Protein AF-A0A0F6A5V1-F1 (afdb_monomer)

Mean predicted aligned error: 9.93 Å

Foldseek 3Di:
DDDDDDDDDDDDPPVVVVVVVVVVVVVVVVVVLLVVQVCQQQLVQFDDDFDQFDFFLQFAFFDDDDADEDPDDDDDPDDDDPDDDDDDDDDPDQLQPDPPDQADADPELQVVLVCLLAQAAEDLQAFFDLAALNVCRQQSYYHQVNSQSVSVNNCVVNQFFPDKKKKKFKWKDFLVLLCQLNQFPASVLSQRSNVSNVWPKYAYAHPVRGTTMIMTIGIWMWTHGPVHRDTWTFTSRRFGKHQAAFAQLLVVLVQDLVQLVVVQVVVCQLVDPLQWGFFDLQSQFVSLVVSVVSSLVSCVVVVQAFPCNQLVDMGTDHPQDPTTPDDHSTDTDDDIDIHSDDALLNWKWKFKDWAAGTFIDTSNVQVLWWKKKAKDFPDPVSNVVQVVLVHQLSDFFQPGWIWIFIDTNNHTRDIHDIDGQSHKIKMKMWMDNRPDTPDIDIDIAGHRKMKTKEKDAWAQRPSSLVVLLVQQVVQCVVCLLPCSPCSHVSSVLRSLSNLLRLQLSVLLSSLCSNQQKDKTWHIWIKMWIFHKHWDQDPVRTTGIFGWKIFIAGSHTYMHIAGSYPVRGGDQLLSSLLSVLQSQLSRQLSCCLQQVAGKDGLLVQLQVCSLQSFMKGWAAPVNLVVLLVQADEDPVVNSSCVSLRVNGWIKIWTSYWDCFPPFTWIWMKTANLVRNRIHTAIDGSDGGMMGTADGHRSVLSSVSSSLSSVSNVVSVVLCRRNLDDDPCNRVGRLSVCVVVQRLSSSLSSQSSSLSVSSSVLSCCVRPVNVGDPSSVSVSSNGCRSPCLGGPGHHGPSNCVRVVNNVQQVQQVVQDVRSRQLSVLLVSFWAWDDWHWDQWAPGWIWIWTWTDDPNRIAIEIETNALCVLLVVVVDHLVDADPQSLLLSFQVVVVRRCVRVVWAWPDADFRSPFLAFHTWTAHPVGFIEGEDTDEREGLRAAECVLQDDDDRHHHQFPCQHQNPLDARDHRLVRGPPDDSVRSVVNSVCVVVVRYAYEYEYEYQARNSHHYHNNQQPPQAQHVPHVRDHPYYYYYYRPSDD

Organism: NCBI:txid1129367

Solvent-accessible surface area (backbone atoms only — not comparable to full-atom values): 53602 Å² total; per-residue (Å²): 129,92,82,82,87,85,89,87,87,78,95,76,72,74,66,58,57,57,51,52,57,50,52,55,49,52,52,51,52,49,50,53,52,52,52,48,41,50,35,40,43,69,26,71,68,53,80,84,78,72,63,54,75,69,87,46,32,31,30,77,56,78,46,89,75,91,70,59,78,67,87,76,83,70,93,71,93,74,87,78,83,77,80,77,88,78,78,87,73,93,70,97,65,67,73,46,79,62,55,92,65,74,50,76,89,55,97,42,65,48,60,48,39,48,46,32,33,54,67,32,40,57,44,66,59,49,62,48,29,49,54,30,34,32,46,30,50,53,52,33,37,32,24,42,54,27,36,37,36,30,52,54,24,39,32,52,77,54,60,45,37,77,47,67,32,43,35,45,31,33,36,39,40,43,22,69,55,42,9,31,47,68,26,28,76,35,36,55,61,34,49,35,49,31,32,45,16,64,35,63,62,47,49,38,27,49,100,85,66,51,45,50,39,40,32,32,60,46,54,33,33,37,37,21,39,65,92,43,93,58,80,38,57,49,59,51,38,66,30,24,33,45,64,57,64,66,35,43,66,53,60,74,32,65,48,60,65,66,56,48,58,49,49,38,47,75,75,43,25,47,73,38,97,61,23,41,23,48,48,62,50,55,54,50,43,54,46,54,50,54,40,50,54,33,41,54,54,43,26,66,77,41,59,75,46,30,44,61,75,46,48,39,70,72,44,48,34,71,77,54,43,91,43,67,87,40,77,70,78,54,46,77,46,83,80,63,50,75,36,68,58,75,55,63,71,37,32,26,31,39,31,46,33,37,67,68,31,81,48,74,45,55,30,30,79,45,54,92,48,53,34,32,43,33,59,43,50,58,44,74,68,32,39,52,52,29,60,75,42,79,33,70,43,57,33,48,64,53,72,40,41,30,19,45,33,36,23,51,72,82,43,78,77,45,60,32,45,71,43,44,33,75,38,79,46,60,38,35,44,36,34,24,57,28,89,41,80,68,53,68,36,76,49,78,46,40,38,76,24,40,30,9,58,24,72,36,78,74,60,59,38,60,63,54,51,54,55,53,47,57,52,34,59,52,24,47,69,76,32,44,92,42,41,84,38,60,75,30,43,29,36,50,29,32,51,47,34,48,30,39,47,27,47,44,42,54,51,48,46,44,52,23,14,47,61,27,32,41,73,51,46,52,73,26,41,30,42,16,36,40,30,57,28,37,37,76,42,98,88,70,50,41,29,26,14,45,25,33,38,33,33,33,62,57,34,41,42,33,30,71,47,47,35,36,78,94,44,72,54,64,52,25,27,50,42,37,17,51,44,54,51,52,36,26,38,37,15,25,47,40,28,60,26,42,18,38,80,46,36,18,29,39,52,41,34,24,49,33,21,48,24,53,39,39,32,35,38,36,29,79,92,32,42,73,66,38,59,72,71,38,55,69,61,68,71,58,52,50,26,53,50,35,27,21,76,68,70,19,38,35,36,30,52,40,46,63,45,75,56,76,92,47,54,27,40,28,35,36,43,34,33,83,84,57,19,22,34,32,70,36,33,43,57,55,47,63,42,10,36,32,74,49,77,64,25,44,64,66,57,43,19,56,45,54,55,51,34,54,52,35,36,55,50,18,48,77,58,24,54,39,51,65,60,80,51,68,58,68,58,74,35,24,48,44,55,38,55,77,71,37,32,45,42,58,50,45,54,50,56,45,43,55,49,33,51,31,37,27,48,53,41,38,33,32,76,72,69,56,81,42,60,68,33,58,61,49,59,68,27,53,52,79,54,73,48,64,89,44,77,71,54,60,47,33,70,62,56,30,58,75,69,71,41,56,90,40,46,67,35,34,54,78,33,38,92,60,28,51,38,23,52,50,41,24,49,62,45,27,52,74,80,47,58,39,71,43,70,34,47,96,72,46,48,23,24,44,30,39,32,29,40,83,88,38,62,37,33,35,34,41,37,45,55,23,44,60,53,36,42,74,72,76,45,54,60,93,64,67,50,76,69,53,38,48,52,52,20,51,53,52,47,49,28,51,41,43,51,73,64,33,41,78,76,41,70,86,53,70,93,85,51,78,36,63,53,34,30,34,31,43,92,87,69,34,37,35,44,31,47,59,37,57,44,79,59,67,58,35,56,37,54,88,71,36,49,89,82,80,91,50,68,56,78,41,55,56,48,37,37,24,95,76,85,60,84,28,39,19,56,52,47,27,68,93,63,51,75,66,55,44,48,52,53,53,53,31,44,80,68,71,34,52,42,41,33,45,35,39,28,27,40,30,80,46,28,53,35,58,15,56,49,31,36,66,28,77,44,50,5,67,90,19,92,30,41,62,69,37,38,38,35,37,22,26,43,56,46,134

Sequence (1038 aa):
MNFKFKGVKPFVRALSLLTILTASGASAASQIVDEQAHQFANGELEPFRAIDSGQLPNSVHIVPLDLKSNSRLYLHSDSSHQMLDIRNESVQSTDATLCAQGCPTATSASVFLDEMLSQYETYPYYYGAIKGPSMVAKDKSGNPFELASLYAAVIANNALVHDWRYVFGRVQVSGEQLKKFVGVDNAMEAAHILHTSGYQVSGSVDSTGKLVIAQFNHVWLKVKETSSSAWVSVDPSFKAHTIPNKFNLNALAGVNPSSLLNGLSDSGALNNPNGIMIPDIQIAEEFSESSQDMIANYLSANRLLSYEDVVQQRKPVKDMYNGFGHALPYQQVGSASESQSFSTNHKHRIKVTVAGINHTVDLRDVIGSRLTLSYEGATTTDKNKITANGGVLGLLYKEVKLVPVLKSNGTVLARGSAASLGEYQQVTVTFFNGSKNDGSATHYITVGGIHAIALDPQHISDTYFEEQLAVLENASQLYRNDAMDERYSGQLMHILGLSYYKQLDNAINNVSSGSGAMIYHKVSEALMSIDLTAKRQPNGQYRMAVGSRGIDAPRNVYSIFSYKESERVDRAAVLFATGIAASGLEHAVFEKTLGWPSNSTMSILRFAAQHEVPIYVVKASNVDAALAEINMPANIETSMRNAVNSGRIVITPKEQMLIGEWNGVGYIVLDPNTGAAGYLINGGNAGGKQAFEPMDLQQTNDTWFTDVVNIGEAVLNGVLMGEFGTKTWDDPLLQSVNDGSAFVADLFFVGDVRNLGITTFDLVFNDGSFSDVALAGVGFIPLFDIGKAGYKVADSYFDVANLSQYKNAFEQVMPNADVTLAQLNKNSNISAAGLQTLHGGWNSVVTKASRNDMGFTNVALQDGHGFVKSLGLDPNNLTKANKGLVGESASEMYARSQGLSCVFCGGNPSANGLDNIFKDTNGNYIIDETKFVSGSGNAGLSGLSTSTGNRQLTNAYLFGNGTSVGGALGRTSGLSNVEKQKIFVAFQQGKVKTRYTVVKDRHVGAGVTQGLTTHPELGVGGSSQIDEIVIIEL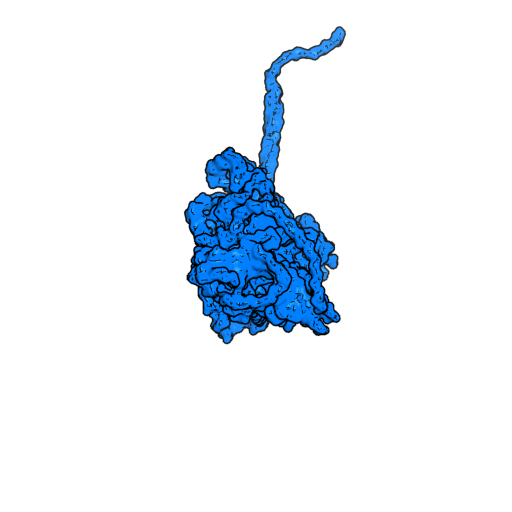PIKN

Secondary structure (DSSP, 8-state):
------------SHHHHHHHHHHHHHHHHHHHHHHHHHHHHTTTTSPP---SSSPPSEEE------PPB-S-----------------------TT---SSSSPP-S-HHHHHHHHHHHPEE-TTSSSB-S-HHHHHHHTEE-HHHHHHHHHHHHHHTT-EEEEEEEEEEEEEEHHHHHHHHT-S-HHHHHHHHHHTT---EEEE-TTS-EEEEEEEEEEEEEEETT-SSEEEE-SS--EE--PPP--HHHHHT--THHHHHHHHHTTTT--TTSEE---HHHHHHHHHHHHHHHHHHHHHTTT--HHHHS----EETTS---TTSPPSSEEEEEEEEESS--GGGBEEEEEEETTEEEEEEHHHHTTS-EEEEEEESSHHHHHHHHHTTSGGGSBTT-SEEEEEEEETTEEEEE---EETT-EEEEEEEEEETTEEEEEEEEEEETT-EEEEEEESS---HHHHHHHHHHHHHHHHHTTT-TTSHHHHHHHHHHHHHHHHHHHHHHHHHHHHHHTEEEEESPEEEEEEEEEEEEEPTTS-EEEEEEEEEEEEEEEEEEEEES-GGG---HHHHHHHHHHHHHHHHHHHHHHHH----B-HHHHHHHHHHTT--EEEE-TTTHHHHHHH-B--HHHHHHHHHHHHTT-EEEEESB-EEETTEEEEEEEEE-TTT--EEEEEESS--SSEEEEEEE-HHHHHHHHHHHHHHHHHHHHTTTTTS--SHHHHHS-HHHHHHTT-HHHHHHHHHHHHHHHHHHHHIIIIII--S-GGGGGGGGGS-TT-TTSTT----HHHHHHTT-HHHHHHHHTT-TTHHHHHHHHHHHSEEEEEEEEEETTTEEEEEEEEEETTEEEEEEEES-HHHHHHHTT--TT---HHHHHHHHHHHHHHHHHHTTPEEEE-S--TTSSS-SEEEE-TTS-EEEEEEEEE-SS--B-GGGG-SSSSS----HHHHH-SSSSS-HHHHH-TTS-HHHHHHHHHHHHTT-EEEEEEEEESS-----B-HHHHT-TTTSTT-TT--SEEEEEE--S--

Radius of gyration: 33.28 Å; Cα contacts (8 Å, |Δi|>4): 2265; chains: 1; bounding box: 126×60×105 Å

Structure (mmCIF, N/CA/C/O backbone):
data_AF-A0A0F6A5V1-F1
#
_entry.id   AF-A0A0F6A5V1-F1
#
loop_
_atom_site.group_PDB
_atom_site.id
_atom_site.type_symbol
_atom_site.label_atom_id
_atom_site.label_alt_id
_atom_site.label_comp_id
_atom_site.label_asym_id
_atom_site.label_entity_id
_atom_site.label_seq_id
_atom_site.pdbx_PDB_ins_code
_atom_site.Cartn_x
_atom_site.Cartn_y
_atom_site.Cartn_z
_atom_site.occupancy
_atom_site.B_iso_or_equiv
_atom_site.auth_seq_id
_atom_site.auth_comp_id
_atom_site.auth_asym_id
_atom_site.auth_atom_id
_atom_site.pdbx_PDB_model_num
ATOM 1 N N . MET A 1 1 ? -90.942 -16.872 -30.800 1.00 32.88 1 MET A N 1
ATOM 2 C CA . MET A 1 1 ? -89.694 -17.665 -30.856 1.00 32.88 1 MET A CA 1
ATOM 3 C C . MET A 1 1 ? -88.576 -16.820 -30.276 1.00 32.88 1 MET A C 1
ATOM 5 O O . MET A 1 1 ? -88.516 -15.641 -30.599 1.00 32.88 1 MET A O 1
ATOM 9 N N . ASN A 1 2 ? -87.764 -17.390 -29.383 1.00 30.88 2 ASN A N 1
ATOM 10 C CA . ASN A 1 2 ? -86.529 -16.780 -28.883 1.00 30.88 2 ASN A CA 1
ATOM 11 C C . ASN A 1 2 ? -85.745 -16.102 -30.016 1.00 30.88 2 ASN A C 1
ATOM 13 O O . ASN A 1 2 ? -85.559 -16.736 -31.045 1.00 30.88 2 ASN A O 1
ATOM 17 N N . PHE A 1 3 ? -85.267 -14.871 -29.816 1.00 23.16 3 PHE A N 1
ATOM 18 C CA . PHE A 1 3 ? -83.832 -14.561 -29.774 1.00 23.16 3 PHE A CA 1
ATOM 19 C C . PHE A 1 3 ? -83.594 -13.107 -29.324 1.00 23.16 3 PHE A C 1
ATOM 21 O O . PHE A 1 3 ? -84.345 -12.189 -29.641 1.00 23.16 3 PHE A O 1
ATOM 28 N N . LYS A 1 4 ? -82.563 -12.955 -28.488 1.00 24.70 4 LYS A N 1
ATOM 29 C CA . LYS A 1 4 ? -82.167 -11.769 -27.717 1.00 24.70 4 LYS A CA 1
ATOM 30 C C . LYS A 1 4 ? -81.329 -10.777 -28.548 1.00 24.70 4 LYS A C 1
ATOM 32 O O . LYS A 1 4 ? -80.402 -11.202 -29.221 1.00 24.70 4 LYS A O 1
ATOM 37 N N . PHE A 1 5 ? -81.651 -9.483 -28.394 1.00 29.25 5 PHE A N 1
ATOM 38 C CA . PHE A 1 5 ? -80.804 -8.306 -28.063 1.00 29.25 5 PHE A CA 1
ATOM 39 C C . PHE A 1 5 ? -79.315 -8.286 -28.499 1.00 29.25 5 PHE A C 1
ATOM 41 O O . PHE A 1 5 ? -78.586 -9.227 -28.217 1.00 29.25 5 PHE A O 1
ATOM 48 N N . LYS A 1 6 ? -78.741 -7.184 -29.029 1.00 26.03 6 LYS A N 1
ATOM 49 C CA . LYS A 1 6 ? -78.675 -5.816 -28.445 1.00 26.03 6 LYS A CA 1
ATOM 50 C C . LYS A 1 6 ? -78.063 -4.790 -29.441 1.00 26.03 6 LYS A C 1
ATOM 52 O O . LYS A 1 6 ? -77.131 -5.137 -30.159 1.00 26.03 6 LYS A O 1
ATOM 57 N N . GLY A 1 7 ? -78.535 -3.532 -29.412 1.00 25.80 7 GLY A N 1
ATOM 58 C CA . GLY A 1 7 ? -77.937 -2.346 -30.076 1.00 25.80 7 GLY A CA 1
ATOM 59 C C . GLY A 1 7 ? -76.785 -1.705 -29.265 1.00 25.80 7 GLY A C 1
ATOM 60 O O . GLY A 1 7 ? -76.698 -1.948 -28.066 1.00 25.80 7 GLY A O 1
ATOM 61 N N . VAL A 1 8 ? -75.731 -1.135 -29.876 1.00 29.19 8 VAL A N 1
ATOM 62 C CA . VAL A 1 8 ? -75.499 0.208 -30.496 1.00 29.19 8 VAL A CA 1
ATOM 63 C C . VAL A 1 8 ? -75.035 1.330 -29.518 1.00 29.19 8 VAL A C 1
ATOM 65 O O . VAL A 1 8 ? -75.864 1.969 -28.885 1.00 29.19 8 VAL A O 1
ATOM 68 N N . LYS A 1 9 ? -73.699 1.587 -29.572 1.00 32.47 9 LYS A N 1
ATOM 69 C CA . LYS A 1 9 ? -72.855 2.826 -29.418 1.00 32.47 9 LYS A CA 1
ATOM 70 C C . LYS A 1 9 ? -72.745 3.569 -28.054 1.00 32.47 9 LYS A C 1
ATOM 72 O O . LYS A 1 9 ? -73.697 3.491 -27.290 1.00 32.47 9 LYS A O 1
ATOM 77 N N . PRO A 1 10 ? -71.653 4.345 -27.749 1.00 40.19 10 PRO A N 1
ATOM 78 C CA . PRO A 1 10 ? -70.495 4.783 -28.573 1.00 40.19 10 PRO A CA 1
ATOM 79 C C . PRO A 1 10 ? -69.073 4.688 -27.916 1.00 40.19 10 PRO A C 1
ATOM 81 O O . PRO A 1 10 ? -68.903 4.277 -26.772 1.00 40.19 10 PRO A O 1
ATOM 84 N N . PHE A 1 11 ? -68.049 5.082 -28.694 1.00 32.81 11 PHE A N 1
ATOM 85 C CA . PHE A 1 11 ? -66.729 5.629 -28.303 1.00 32.81 11 PHE A CA 1
ATOM 86 C C . PHE A 1 11 ? -66.694 6.223 -26.872 1.00 32.81 11 PHE A C 1
ATOM 88 O O . PHE A 1 11 ? -67.487 7.118 -26.618 1.00 32.81 11 PHE A O 1
ATOM 95 N N . VAL A 1 12 ? -65.795 5.746 -25.984 1.00 29.64 12 VAL A N 1
ATOM 96 C CA . VAL A 1 12 ? -65.200 6.435 -24.790 1.00 29.64 12 VAL A CA 1
ATOM 97 C C . VAL A 1 12 ? -64.438 5.458 -23.858 1.00 29.64 12 VAL A C 1
ATOM 99 O O . VAL A 1 12 ? -63.593 5.888 -23.086 1.00 29.64 12 VAL A O 1
ATOM 102 N N . ARG A 1 13 ? -64.602 4.128 -23.948 1.00 27.95 13 ARG A N 1
ATOM 103 C CA . ARG A 1 13 ? -63.965 3.184 -22.989 1.00 27.95 13 ARG A CA 1
ATOM 104 C C . ARG A 1 13 ? -62.598 2.582 -23.360 1.00 27.95 13 ARG A C 1
ATOM 106 O O . ARG A 1 13 ? -62.022 1.882 -22.534 1.00 27.95 13 ARG A O 1
ATOM 113 N N . ALA A 1 14 ? -62.054 2.854 -24.547 1.00 28.73 14 ALA A N 1
ATOM 114 C CA . ALA A 1 14 ? -60.777 2.264 -24.981 1.00 28.73 14 ALA A CA 1
ATOM 115 C C . ALA A 1 14 ? -59.530 3.082 -24.583 1.00 28.73 14 ALA A C 1
ATOM 117 O O . ALA A 1 14 ? -58.438 2.526 -24.531 1.00 28.73 14 ALA A O 1
ATOM 118 N N . LEU A 1 15 ? -59.679 4.369 -24.244 1.00 30.64 15 LEU A N 1
ATOM 119 C CA . LEU A 1 15 ? -58.548 5.210 -23.830 1.00 30.64 15 LEU A CA 1
ATOM 120 C C . LEU A 1 15 ? -58.267 5.116 -22.317 1.00 30.64 15 LEU A C 1
ATOM 122 O O . LEU A 1 15 ? -57.143 5.330 -21.888 1.00 30.64 15 LEU A O 1
ATOM 126 N N . SER A 1 16 ? -59.243 4.722 -21.494 1.00 28.86 16 SER A N 1
ATOM 127 C CA . SER A 1 16 ? -59.080 4.649 -20.032 1.00 28.86 16 SER A CA 1
ATOM 128 C C . SER A 1 16 ? -58.424 3.348 -19.554 1.00 28.86 16 SER A C 1
ATOM 130 O O . SER A 1 16 ? -57.666 3.381 -18.594 1.00 28.86 16 SER A O 1
ATOM 132 N N . LEU A 1 17 ? -58.649 2.209 -20.227 1.00 29.17 17 LEU A N 1
ATOM 133 C CA . LEU A 1 17 ? -57.985 0.946 -19.861 1.00 29.17 17 LEU A CA 1
ATOM 134 C C . LEU A 1 17 ? -56.527 0.878 -20.337 1.00 29.17 17 LEU A C 1
ATOM 136 O O . LEU A 1 17 ? -55.702 0.295 -19.642 1.00 29.17 17 LEU A O 1
ATOM 140 N N . LEU A 1 18 ? -56.187 1.519 -21.462 1.00 32.53 18 LEU A N 1
ATOM 141 C CA . LEU A 1 18 ? -54.793 1.615 -21.904 1.00 32.53 18 LEU A CA 1
ATOM 142 C C . LEU A 1 18 ? -53.987 2.587 -21.023 1.00 32.53 18 LEU A C 1
ATOM 144 O O . LEU A 1 18 ? -52.814 2.346 -20.785 1.00 32.53 18 LEU A O 1
ATOM 148 N N . THR A 1 19 ? -54.633 3.615 -20.457 1.00 34.28 19 THR A N 1
ATOM 149 C CA . THR A 1 19 ? -53.990 4.575 -19.537 1.00 34.28 19 THR A CA 1
ATOM 150 C C . THR A 1 19 ? -53.841 4.030 -18.104 1.00 34.28 19 THR A C 1
ATOM 152 O O . THR A 1 19 ? -52.938 4.437 -17.382 1.00 34.28 19 THR A O 1
ATOM 155 N N . ILE A 1 20 ? -54.671 3.066 -17.678 1.00 33.09 20 ILE A N 1
ATOM 156 C CA . ILE A 1 20 ? -54.558 2.420 -16.350 1.00 33.09 20 ILE A CA 1
ATOM 157 C C . ILE A 1 20 ? -53.525 1.273 -16.354 1.00 33.09 20 ILE A C 1
ATOM 159 O O . ILE A 1 20 ? -52.846 1.053 -15.349 1.00 33.09 20 ILE A O 1
ATOM 163 N N . LEU A 1 21 ? -53.324 0.591 -17.489 1.00 32.41 21 LEU A N 1
ATOM 164 C CA . LEU A 1 21 ? -52.231 -0.380 -17.659 1.00 32.41 21 LEU A CA 1
ATOM 165 C C . LEU A 1 21 ? -50.858 0.288 -17.873 1.00 32.41 21 LEU A C 1
ATOM 167 O O . LEU A 1 21 ? -49.851 -0.273 -17.456 1.00 32.41 21 LEU A O 1
ATOM 171 N N . THR A 1 22 ? -50.790 1.502 -18.435 1.00 40.34 22 THR A N 1
ATOM 172 C CA . THR A 1 22 ? -49.528 2.265 -18.500 1.00 40.34 22 THR A CA 1
ATOM 173 C C . THR A 1 22 ? -49.194 2.979 -17.188 1.00 40.34 22 THR A C 1
ATOM 175 O O . THR A 1 22 ? -48.019 3.064 -16.841 1.00 40.34 22 THR A O 1
ATOM 178 N N . ALA A 1 23 ? -50.189 3.440 -16.417 1.00 38.16 23 ALA A N 1
ATOM 179 C CA . ALA A 1 23 ? -49.958 4.088 -15.121 1.00 38.16 23 ALA A CA 1
ATOM 180 C C . ALA A 1 23 ? -49.490 3.111 -14.024 1.00 38.16 23 ALA A C 1
ATOM 182 O O . ALA A 1 23 ? -48.619 3.464 -13.234 1.00 38.16 23 ALA A O 1
ATOM 183 N N . SER A 1 24 ? -50.007 1.875 -14.006 1.00 41.84 24 SER A N 1
ATOM 184 C CA . SER A 1 24 ? -49.540 0.821 -13.084 1.00 41.84 24 SER A CA 1
ATOM 185 C C . SER A 1 24 ? -48.165 0.258 -13.467 1.00 41.84 24 SER A C 1
ATOM 187 O O . SER A 1 24 ? -47.368 -0.069 -12.591 1.00 41.84 24 SER A O 1
ATOM 189 N N . GLY A 1 25 ? -47.842 0.212 -14.765 1.00 39.78 25 GLY A N 1
ATOM 190 C CA . GLY A 1 25 ? -46.500 -0.133 -15.245 1.00 39.78 25 GLY A CA 1
ATOM 191 C C . GLY A 1 25 ? -45.449 0.943 -14.940 1.00 39.78 25 GLY A C 1
ATOM 192 O O . GLY A 1 25 ? -44.325 0.609 -14.578 1.00 39.78 25 GLY A O 1
ATOM 193 N N . ALA A 1 26 ? -45.813 2.228 -15.023 1.00 49.59 26 ALA A N 1
ATOM 194 C CA . ALA A 1 26 ? -44.916 3.340 -14.700 1.00 49.59 26 ALA A CA 1
ATOM 195 C C . ALA A 1 26 ? -44.623 3.453 -13.192 1.00 49.59 26 ALA A C 1
ATOM 197 O O . ALA A 1 26 ? -43.482 3.720 -12.821 1.00 49.59 26 ALA A O 1
ATOM 198 N N . SER A 1 27 ? -45.610 3.202 -12.319 1.00 54.69 27 SER A N 1
ATOM 199 C CA . SER A 1 27 ? -45.381 3.183 -10.865 1.00 54.69 27 SER A CA 1
ATOM 200 C C . SER A 1 27 ? -44.528 1.991 -10.427 1.00 54.69 27 SER A C 1
ATOM 202 O O . SER A 1 27 ? -43.655 2.157 -9.584 1.00 54.69 27 SER A O 1
ATOM 204 N N . ALA A 1 28 ? -44.731 0.813 -11.028 1.00 56.09 28 ALA A N 1
ATOM 205 C CA . ALA A 1 28 ? -43.913 -0.369 -10.756 1.00 56.09 28 ALA A CA 1
ATOM 206 C C . ALA A 1 28 ? -42.467 -0.200 -11.261 1.00 56.09 28 ALA A C 1
ATOM 208 O O . ALA A 1 28 ? -41.527 -0.546 -10.555 1.00 56.09 28 ALA A O 1
ATOM 209 N N . ALA A 1 29 ? -42.271 0.392 -12.445 1.00 59.94 29 ALA A N 1
ATOM 210 C CA . ALA A 1 29 ? -40.937 0.703 -12.961 1.00 59.94 29 ALA A CA 1
ATOM 211 C C . ALA A 1 29 ? -40.205 1.748 -12.101 1.00 59.94 29 ALA A C 1
ATOM 213 O O . ALA A 1 29 ? -39.013 1.596 -11.857 1.00 59.94 29 ALA A O 1
ATOM 214 N N . SER A 1 30 ? -40.912 2.770 -11.600 1.00 63.62 30 SER A N 1
ATOM 215 C CA . SER A 1 30 ? -40.350 3.749 -10.656 1.00 63.62 30 SER A CA 1
ATOM 216 C C . SER A 1 30 ? -39.934 3.094 -9.337 1.00 63.62 30 SER A C 1
ATOM 218 O O . SER A 1 30 ? -38.843 3.363 -8.857 1.00 63.62 30 SER A O 1
ATOM 220 N N . GLN A 1 31 ? -40.760 2.196 -8.788 1.00 70.81 31 GLN A N 1
ATOM 221 C CA . GLN A 1 31 ? -40.439 1.468 -7.554 1.00 70.81 31 GLN A CA 1
ATOM 222 C C . GLN A 1 31 ? -39.208 0.566 -7.705 1.00 70.81 31 GLN A C 1
ATOM 224 O O . GLN A 1 31 ? -38.374 0.539 -6.810 1.00 70.81 31 GLN A O 1
ATOM 229 N N . ILE A 1 32 ? -39.059 -0.121 -8.844 1.00 75.50 32 ILE A N 1
ATOM 230 C CA . ILE A 1 32 ? -37.879 -0.959 -9.123 1.00 75.50 32 ILE A CA 1
ATOM 231 C C . ILE A 1 32 ? -36.608 -0.106 -9.233 1.00 75.50 32 ILE A C 1
ATOM 233 O O . ILE A 1 32 ? -35.554 -0.508 -8.749 1.00 75.50 32 ILE A O 1
ATOM 237 N N . VAL A 1 33 ? -36.683 1.065 -9.875 1.00 80.25 33 VAL A N 1
ATOM 238 C CA . VAL A 1 33 ? -35.529 1.971 -9.986 1.00 80.25 33 VAL A CA 1
ATOM 239 C C . VAL A 1 33 ? -35.154 2.550 -8.622 1.00 80.25 33 VAL A C 1
ATOM 241 O O . VAL A 1 33 ? -33.966 2.619 -8.328 1.00 80.25 33 VAL A O 1
ATOM 244 N N . ASP A 1 34 ? -36.129 2.905 -7.783 1.00 84.00 34 ASP A N 1
ATOM 245 C CA . ASP A 1 34 ? -35.877 3.384 -6.419 1.00 84.00 34 ASP A CA 1
ATOM 246 C C . ASP A 1 34 ? -35.273 2.286 -5.525 1.00 84.00 34 ASP A C 1
ATOM 248 O O . ASP A 1 34 ? -34.344 2.557 -4.768 1.00 84.00 34 ASP A O 1
ATOM 252 N N . GLU A 1 35 ? -35.738 1.037 -5.644 1.00 88.06 35 GLU A N 1
ATOM 253 C CA . GLU A 1 35 ? -35.157 -0.117 -4.940 1.00 88.06 35 GLU A CA 1
ATOM 254 C C . GLU A 1 35 ? -33.715 -0.381 -5.396 1.00 88.06 35 GLU A C 1
ATOM 256 O O . GLU A 1 35 ? -32.820 -0.525 -4.567 1.00 88.06 35 GLU A O 1
ATOM 261 N N . GLN A 1 36 ? -33.448 -0.356 -6.705 1.00 91.69 36 GLN A N 1
ATOM 262 C CA . GLN A 1 36 ? -32.083 -0.476 -7.228 1.00 91.69 36 GLN A CA 1
ATOM 263 C C . GLN A 1 36 ? -31.192 0.697 -6.820 1.00 91.69 36 GLN A C 1
ATOM 265 O O . GLN A 1 36 ? -30.011 0.495 -6.560 1.00 91.69 36 GLN A O 1
ATOM 270 N N . ALA A 1 37 ? -31.730 1.915 -6.761 1.00 90.81 37 ALA A N 1
ATOM 271 C CA . ALA A 1 37 ? -30.986 3.083 -6.307 1.00 90.81 37 ALA A CA 1
ATOM 272 C C . ALA A 1 37 ? -30.637 2.979 -4.817 1.00 90.81 37 ALA A C 1
ATOM 274 O O . ALA A 1 37 ? -29.536 3.357 -4.431 1.00 90.81 37 ALA A O 1
ATOM 275 N N . HIS A 1 38 ? -31.531 2.418 -3.997 1.00 90.31 38 HIS A N 1
ATOM 276 C CA . HIS A 1 38 ? -31.256 2.088 -2.599 1.00 90.31 38 HIS A CA 1
ATOM 277 C C . HIS A 1 38 ? -30.163 1.017 -2.474 1.00 90.31 38 HIS A C 1
ATOM 279 O O . HIS A 1 38 ? -29.199 1.213 -1.743 1.00 90.31 38 HIS A O 1
ATOM 285 N N . GLN A 1 39 ? -30.262 -0.082 -3.228 1.00 89.69 39 GLN A N 1
ATOM 286 C CA . GLN A 1 39 ? -29.234 -1.133 -3.252 1.00 89.69 39 GLN A CA 1
ATOM 287 C C . GLN A 1 39 ? -27.875 -0.593 -3.725 1.00 89.69 39 GLN A C 1
ATOM 289 O O . GLN A 1 39 ? -26.839 -0.932 -3.159 1.00 89.69 39 GLN A O 1
ATOM 294 N N . PHE A 1 40 ? -27.869 0.277 -4.739 1.00 90.19 40 PHE A N 1
ATOM 295 C CA . PHE A 1 40 ? -26.665 0.956 -5.217 1.00 90.19 40 PHE A CA 1
ATOM 296 C C . PHE A 1 40 ? -26.074 1.883 -4.152 1.00 90.19 40 PHE A C 1
ATOM 298 O O . PHE A 1 40 ? -24.871 1.837 -3.918 1.00 90.19 40 PHE A O 1
ATOM 305 N N . ALA A 1 41 ? -26.915 2.679 -3.482 1.00 87.88 41 ALA A N 1
ATOM 306 C CA . ALA A 1 41 ? -26.497 3.560 -2.394 1.00 87.88 41 ALA A CA 1
ATOM 307 C C . ALA A 1 41 ? -25.815 2.788 -1.253 1.00 87.88 41 ALA A C 1
ATOM 309 O O . ALA A 1 41 ? -24.837 3.269 -0.688 1.00 87.88 41 ALA A O 1
ATOM 310 N N . ASN A 1 42 ? -26.288 1.570 -0.981 1.00 82.44 42 ASN A N 1
ATOM 311 C CA . ASN A 1 42 ? -25.754 0.679 0.047 1.00 82.44 42 ASN A CA 1
ATOM 312 C C . ASN A 1 42 ? -24.582 -0.205 -0.432 1.00 82.44 42 ASN A C 1
ATOM 314 O O . ASN A 1 42 ? -24.117 -1.058 0.321 1.00 82.44 42 ASN A O 1
ATOM 318 N N . GLY A 1 43 ? -24.130 -0.073 -1.687 1.00 80.12 43 GLY A N 1
ATOM 319 C CA . GLY A 1 43 ? -23.059 -0.906 -2.256 1.00 80.12 43 GLY A CA 1
ATOM 320 C C . GLY A 1 43 ? -23.438 -2.377 -2.498 1.00 80.12 43 GLY A C 1
ATOM 321 O O . GLY A 1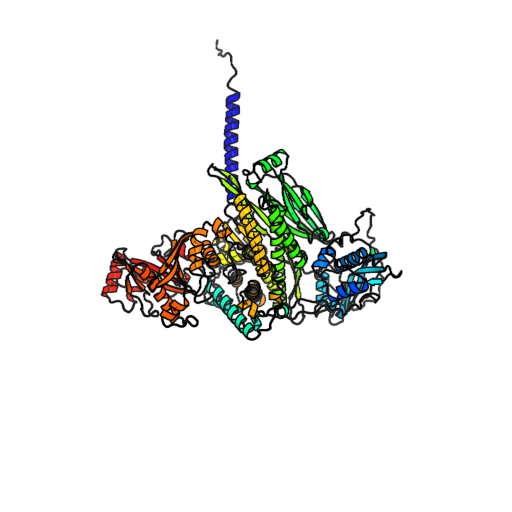 43 ? -22.582 -3.187 -2.850 1.00 80.12 43 GLY A O 1
ATOM 322 N N . GLU A 1 44 ? -24.717 -2.740 -2.367 1.00 83.00 44 GLU A N 1
ATOM 323 C CA . GLU A 1 44 ? -25.226 -4.116 -2.508 1.00 83.00 44 GLU A CA 1
ATOM 324 C C . GLU A 1 44 ? -25.138 -4.639 -3.954 1.00 83.00 44 GLU A C 1
ATOM 326 O O . GLU A 1 44 ? -25.246 -5.841 -4.196 1.00 83.00 44 GLU A O 1
ATOM 331 N N . LEU A 1 45 ? -24.944 -3.739 -4.925 1.00 85.44 45 LEU A N 1
ATOM 332 C CA . LEU A 1 45 ? -24.821 -4.068 -6.347 1.00 85.44 45 LEU A CA 1
ATOM 333 C C . LEU A 1 45 ? -23.370 -4.259 -6.821 1.00 85.44 45 LEU A C 1
ATOM 335 O O . LEU A 1 45 ? -23.174 -4.605 -7.990 1.00 85.44 45 LEU A O 1
ATOM 339 N N . GLU A 1 46 ? -22.359 -4.025 -5.973 1.00 80.81 46 GLU A N 1
ATOM 340 C CA . GLU A 1 46 ? -20.961 -4.222 -6.374 1.00 80.81 46 GLU A CA 1
ATOM 341 C C . GLU A 1 46 ? -20.668 -5.714 -6.612 1.00 80.81 46 GLU A C 1
ATOM 343 O O . GLU A 1 46 ? -21.009 -6.559 -5.777 1.00 80.81 46 GLU A O 1
ATOM 348 N N . PRO A 1 47 ? -20.019 -6.081 -7.731 1.00 79.19 47 PRO A N 1
ATOM 349 C CA . PRO A 1 47 ? -19.691 -7.475 -8.002 1.00 79.19 47 PRO A CA 1
ATOM 350 C C . PRO A 1 47 ? -18.731 -8.086 -6.970 1.00 79.19 47 PRO A C 1
ATOM 352 O O . PRO A 1 47 ? -17.712 -7.499 -6.612 1.00 79.19 47 PRO A O 1
ATOM 355 N N . PHE A 1 48 ? -19.015 -9.325 -6.556 1.00 76.31 48 PHE A N 1
ATOM 356 C CA . PHE A 1 48 ? -18.151 -10.097 -5.659 1.00 76.31 48 PHE A CA 1
ATOM 357 C C . PHE A 1 48 ? -16.794 -10.427 -6.300 1.00 76.31 48 PHE A C 1
ATOM 359 O O . PHE A 1 48 ? -16.734 -10.891 -7.444 1.00 76.31 48 PHE A O 1
ATOM 366 N N . ARG A 1 49 ? -15.704 -10.276 -5.534 1.00 72.19 49 ARG A N 1
ATOM 367 C CA . ARG A 1 49 ? -14.357 -10.694 -5.942 1.00 72.19 49 ARG A CA 1
ATOM 368 C C . ARG A 1 49 ? -13.942 -11.976 -5.216 1.00 72.19 49 ARG A C 1
ATOM 370 O O . ARG A 1 49 ? -13.460 -11.941 -4.083 1.00 72.19 49 ARG A O 1
ATOM 377 N N . ALA A 1 50 ? -14.108 -13.099 -5.910 1.00 67.94 50 ALA A N 1
ATOM 378 C CA . ALA A 1 50 ? -13.656 -14.423 -5.486 1.00 67.94 50 ALA A CA 1
ATOM 379 C C . ALA A 1 50 ? -12.248 -14.742 -6.015 1.00 67.94 50 ALA A C 1
ATOM 381 O O . ALA A 1 50 ? -11.895 -14.331 -7.123 1.00 67.94 50 ALA A O 1
ATOM 382 N N . ILE A 1 51 ? -11.483 -15.561 -5.286 1.00 67.44 51 ILE A N 1
ATOM 383 C CA . ILE A 1 51 ? -10.316 -16.267 -5.838 1.00 67.44 51 ILE A CA 1
ATOM 384 C C . ILE A 1 51 ? -10.601 -17.769 -5.760 1.00 67.44 51 ILE A C 1
ATOM 386 O O . ILE A 1 51 ? -10.198 -18.445 -4.817 1.00 67.44 51 ILE A O 1
ATOM 390 N N . ASP A 1 52 ? -11.281 -18.298 -6.777 1.00 54.19 52 ASP A N 1
ATOM 391 C CA . ASP A 1 52 ? -11.778 -19.678 -6.735 1.00 54.19 52 ASP A CA 1
ATOM 392 C C . ASP A 1 52 ? -10.725 -20.744 -7.100 1.00 54.19 52 ASP A C 1
ATOM 394 O O . ASP A 1 52 ? -10.817 -21.870 -6.624 1.00 54.19 52 ASP A O 1
ATOM 398 N N . SER A 1 53 ? -9.702 -20.414 -7.902 1.00 51.41 53 SER A N 1
ATOM 399 C CA . SER A 1 53 ? -8.585 -21.337 -8.230 1.00 51.41 53 SER A CA 1
ATOM 400 C C . SER A 1 53 ? -7.442 -20.724 -9.066 1.00 51.41 53 SER A C 1
ATOM 402 O O . SER A 1 53 ? -6.463 -21.403 -9.378 1.00 51.41 53 SER A O 1
ATOM 404 N N . GLY A 1 54 ? -7.552 -19.453 -9.471 1.00 62.12 54 GLY A N 1
ATOM 405 C CA . GLY A 1 54 ? -6.601 -18.791 -10.374 1.00 62.12 54 GLY A CA 1
ATOM 406 C C . GLY A 1 54 ? -5.271 -18.414 -9.717 1.00 62.12 54 GLY A C 1
ATOM 407 O O . GLY A 1 54 ? -5.113 -18.544 -8.504 1.00 62.12 54 GLY A O 1
ATOM 408 N N . GLN A 1 55 ? -4.314 -17.932 -10.512 1.00 67.31 55 GLN A N 1
ATOM 409 C CA . GLN A 1 55 ? -3.046 -17.396 -10.006 1.00 67.31 55 GLN A CA 1
ATOM 410 C C . GLN A 1 55 ? -3.313 -16.261 -9.006 1.00 67.31 55 GLN A C 1
ATOM 412 O O . GLN A 1 55 ? -4.147 -15.393 -9.263 1.00 67.31 55 GLN A O 1
ATOM 417 N N . LEU A 1 56 ? -2.637 -16.301 -7.857 1.00 82.94 56 LEU A N 1
ATOM 418 C CA . LEU A 1 56 ? -2.811 -15.294 -6.813 1.00 82.94 56 LEU A CA 1
ATOM 419 C C . LEU A 1 56 ? -2.201 -13.941 -7.248 1.00 82.94 56 LEU A C 1
ATOM 421 O O . LEU A 1 56 ? -1.177 -13.951 -7.937 1.00 82.94 56 LEU A O 1
ATOM 425 N N . PRO A 1 57 ? -2.815 -12.801 -6.861 1.00 73.56 57 PRO A N 1
ATOM 426 C CA . PRO A 1 57 ? -2.401 -11.449 -7.254 1.00 73.56 57 PRO A CA 1
ATOM 427 C C . PRO A 1 57 ? -0.924 -11.124 -7.019 1.00 73.56 57 PRO A C 1
ATOM 429 O O . PRO A 1 57 ? -0.260 -10.585 -7.907 1.00 73.56 57 PRO A O 1
ATOM 432 N N . ASN A 1 58 ? -0.412 -11.495 -5.840 1.00 82.38 58 ASN A N 1
ATOM 433 C CA . ASN A 1 58 ? 1.006 -11.455 -5.525 1.00 82.38 58 ASN A CA 1
ATOM 434 C C . ASN A 1 58 ? 1.615 -12.841 -5.768 1.00 82.38 58 ASN A C 1
ATOM 436 O O . ASN A 1 58 ? 1.337 -13.773 -5.013 1.00 82.38 58 ASN A O 1
ATOM 440 N N . SER A 1 59 ? 2.407 -12.999 -6.830 1.00 81.62 59 SER A N 1
ATOM 441 C CA . SER A 1 59 ? 2.956 -14.303 -7.230 1.00 81.62 59 SER A CA 1
ATOM 442 C C . SER A 1 59 ? 4.424 -14.235 -7.631 1.00 81.62 59 SER A C 1
ATOM 444 O O . SER A 1 59 ? 4.909 -13.202 -8.089 1.00 81.62 59 SER A O 1
ATOM 446 N N . VAL A 1 60 ? 5.119 -15.368 -7.491 1.00 82.88 60 VAL A N 1
ATOM 447 C CA . VAL A 1 60 ? 6.499 -15.530 -7.959 1.00 82.88 60 VAL A CA 1
ATOM 448 C C . VAL A 1 60 ? 6.535 -16.037 -9.396 1.00 82.88 60 VAL A C 1
ATOM 450 O O . VAL A 1 60 ? 5.854 -16.992 -9.771 1.00 82.88 60 VAL A O 1
ATOM 453 N N . HIS A 1 61 ? 7.392 -15.416 -10.194 1.00 86.56 61 HIS A N 1
ATOM 454 C CA . HIS A 1 61 ? 7.736 -15.819 -11.542 1.00 86.56 61 HIS A CA 1
ATOM 455 C C . HIS A 1 61 ? 9.196 -16.276 -11.589 1.00 86.56 61 HIS A C 1
ATOM 457 O O . HIS A 1 61 ? 10.114 -15.482 -11.416 1.00 86.56 61 HIS A O 1
ATOM 463 N N . ILE A 1 62 ? 9.418 -17.565 -11.849 1.00 82.75 62 ILE A N 1
ATOM 464 C CA . ILE A 1 62 ? 10.747 -18.143 -12.089 1.00 82.75 62 ILE A CA 1
ATOM 465 C C . ILE A 1 62 ? 10.646 -19.080 -13.285 1.00 82.75 62 ILE A C 1
ATOM 467 O O . ILE A 1 62 ? 9.716 -19.883 -13.373 1.00 82.75 62 ILE A O 1
ATOM 471 N N . VAL A 1 63 ? 11.612 -18.992 -14.198 1.00 84.81 63 VAL A N 1
ATOM 472 C CA . VAL A 1 63 ? 11.720 -19.911 -15.334 1.00 84.81 63 VAL A CA 1
ATOM 473 C C . VAL A 1 63 ? 12.934 -20.817 -15.109 1.00 84.81 63 VAL A C 1
ATOM 475 O O . VAL A 1 63 ? 14.057 -20.310 -15.018 1.00 84.81 63 VAL A O 1
ATOM 478 N N . PRO A 1 64 ? 12.748 -22.147 -14.996 1.00 81.50 64 PRO A N 1
ATOM 479 C CA . PRO A 1 64 ? 13.862 -23.083 -14.882 1.00 81.50 64 PRO A CA 1
ATOM 480 C C . PRO A 1 64 ? 14.809 -22.969 -16.080 1.00 81.50 64 PRO A C 1
ATOM 482 O O . PRO A 1 64 ? 14.359 -22.865 -17.218 1.00 81.50 64 PRO A O 1
ATOM 485 N N . LEU A 1 65 ? 16.116 -23.006 -15.820 1.00 83.25 65 LEU A N 1
ATOM 486 C CA . LEU A 1 65 ? 17.151 -23.009 -16.852 1.00 83.25 65 LEU A CA 1
ATOM 487 C C . LEU A 1 65 ? 17.825 -24.382 -16.884 1.00 83.25 65 LEU A C 1
ATOM 489 O O . LEU A 1 65 ? 18.510 -24.752 -15.934 1.00 83.25 65 LEU A O 1
ATOM 493 N N . ASP A 1 66 ? 17.682 -25.094 -18.000 1.00 76.50 66 ASP A N 1
ATOM 494 C CA . ASP A 1 66 ? 18.365 -26.367 -18.230 1.00 76.50 66 ASP A CA 1
ATOM 495 C C . ASP A 1 66 ? 19.634 -26.154 -19.067 1.00 76.50 66 ASP A C 1
ATOM 497 O O . ASP A 1 66 ? 19.576 -25.861 -20.266 1.00 76.50 66 ASP A O 1
ATOM 501 N N . LEU A 1 67 ? 20.804 -26.332 -18.447 1.00 76.25 67 LEU A N 1
ATOM 502 C CA . LEU A 1 67 ? 22.100 -26.284 -19.132 1.00 76.25 67 LEU A CA 1
ATOM 503 C C . LEU A 1 67 ? 22.667 -27.694 -19.334 1.00 76.25 67 LEU A C 1
ATOM 505 O O . LEU A 1 67 ? 22.654 -28.530 -18.434 1.00 76.25 67 LEU A O 1
ATOM 509 N N . LYS A 1 68 ? 23.202 -27.969 -20.529 1.00 62.00 68 LYS A N 1
ATOM 510 C CA . LYS A 1 68 ? 23.812 -29.270 -20.847 1.00 62.00 68 LYS A CA 1
ATOM 511 C C . LYS A 1 68 ? 25.210 -29.384 -20.223 1.00 62.00 68 LYS A C 1
ATOM 513 O O . LYS A 1 68 ? 26.005 -28.448 -20.303 1.00 62.00 68 LYS A O 1
ATOM 518 N N . SER A 1 69 ? 25.533 -30.549 -19.651 1.00 48.78 69 SER A N 1
ATOM 519 C CA . SER A 1 69 ? 26.873 -30.842 -19.130 1.00 48.78 69 SER A CA 1
ATOM 520 C C . SER A 1 69 ? 27.872 -31.089 -20.264 1.00 48.78 69 SER A C 1
ATOM 522 O O . SER A 1 69 ? 27.585 -31.765 -21.257 1.00 48.78 69 SER A O 1
ATOM 524 N N . ASN A 1 70 ? 29.072 -30.525 -20.130 1.00 44.69 70 ASN A N 1
ATOM 525 C CA . ASN A 1 70 ? 30.102 -30.616 -21.156 1.00 44.69 70 ASN A CA 1
ATOM 526 C C . ASN A 1 70 ? 30.863 -31.945 -21.046 1.00 44.69 70 ASN A C 1
ATOM 528 O O . ASN A 1 70 ? 31.849 -32.050 -20.324 1.00 44.69 70 ASN A O 1
ATOM 532 N N . SER A 1 71 ? 30.439 -32.959 -21.803 1.00 36.28 71 SER A N 1
ATOM 533 C CA . SER A 1 71 ? 31.309 -34.103 -22.132 1.00 36.28 71 SER A CA 1
ATOM 534 C C . SER A 1 71 ? 31.770 -34.137 -23.593 1.00 36.28 71 SER A C 1
ATOM 536 O O . SER A 1 71 ? 32.559 -35.014 -23.926 1.00 36.28 71 SER A O 1
ATOM 538 N N . ARG A 1 72 ? 31.365 -33.169 -24.439 1.00 38.59 72 ARG A N 1
ATOM 539 C CA . ARG A 1 72 ? 31.974 -32.789 -25.740 1.00 38.59 72 ARG A CA 1
ATOM 540 C C . ARG A 1 72 ? 31.094 -31.742 -26.442 1.00 38.59 72 ARG A C 1
ATOM 542 O O . ARG A 1 72 ? 30.097 -32.101 -27.058 1.00 38.59 72 ARG A O 1
ATOM 549 N N . LEU A 1 73 ? 31.488 -30.471 -26.426 1.00 34.62 73 LEU A N 1
ATOM 550 C CA . LEU A 1 73 ? 31.030 -29.489 -27.416 1.00 34.62 73 LEU A CA 1
ATOM 551 C C . LEU A 1 73 ? 32.179 -29.257 -28.400 1.00 34.62 73 LEU A C 1
ATOM 553 O O . LEU A 1 73 ? 32.999 -28.357 -28.241 1.00 34.62 73 LEU A O 1
ATOM 557 N N . TYR A 1 74 ? 32.263 -30.132 -29.404 1.00 32.84 74 TYR A N 1
ATOM 558 C CA . TYR A 1 74 ? 32.912 -29.763 -30.656 1.00 32.84 74 TYR A CA 1
ATOM 559 C C . TYR A 1 74 ? 32.029 -28.728 -31.350 1.00 32.84 74 TYR A C 1
ATOM 561 O O . TYR A 1 74 ? 30.807 -28.874 -31.377 1.00 32.84 74 TYR A O 1
ATOM 569 N N . LEU A 1 75 ? 32.671 -27.712 -31.927 1.00 34.91 75 LEU A N 1
ATOM 570 C CA . LEU A 1 75 ? 32.098 -26.825 -32.935 1.00 34.91 75 LEU A CA 1
ATOM 571 C C . LEU A 1 75 ? 31.270 -27.656 -33.930 1.00 34.91 75 LEU A C 1
ATOM 573 O O . LEU A 1 75 ? 31.825 -28.418 -34.721 1.00 34.91 75 LEU A O 1
ATOM 577 N N . HIS A 1 76 ? 29.948 -27.540 -33.871 1.00 28.33 76 HIS A N 1
ATOM 578 C CA . HIS A 1 76 ? 29.063 -27.942 -34.955 1.00 28.33 76 HIS A CA 1
ATOM 579 C C . HIS A 1 76 ? 28.355 -26.689 -35.445 1.00 28.33 76 HIS A C 1
ATOM 581 O O . HIS A 1 76 ? 27.505 -26.112 -34.771 1.00 28.33 76 HIS A O 1
ATOM 587 N N . SER A 1 77 ? 28.784 -26.249 -36.624 1.00 33.47 77 SER A N 1
ATOM 588 C CA . SER A 1 77 ? 28.036 -25.359 -37.491 1.00 33.47 77 SER A CA 1
ATOM 589 C C . SER A 1 77 ? 26.815 -26.124 -37.991 1.00 33.47 77 SER A C 1
ATOM 591 O O . SER A 1 77 ? 26.913 -26.823 -38.999 1.00 33.47 77 SER A O 1
ATOM 593 N N . ASP A 1 78 ? 25.691 -26.034 -37.286 1.00 27.00 78 ASP A N 1
ATOM 594 C CA . ASP A 1 78 ? 24.426 -26.517 -37.829 1.00 27.00 78 ASP A CA 1
ATOM 595 C C . ASP A 1 78 ? 23.543 -25.329 -38.199 1.00 27.00 78 ASP A C 1
ATOM 597 O O . ASP A 1 78 ? 23.172 -24.488 -37.378 1.00 27.00 78 ASP A O 1
ATOM 601 N N . SER A 1 79 ? 23.302 -25.227 -39.499 1.00 31.30 79 SER A N 1
ATOM 602 C CA . SER A 1 79 ? 22.601 -24.136 -40.159 1.00 31.30 79 SER A CA 1
ATOM 603 C C . SER A 1 79 ? 21.158 -24.572 -40.370 1.00 31.30 79 SER A C 1
ATOM 605 O O . SER A 1 79 ? 20.793 -25.082 -41.422 1.00 31.30 79 SER A O 1
ATOM 607 N N . SER A 1 80 ? 20.315 -24.363 -39.359 1.00 25.80 80 SER A N 1
ATOM 608 C CA . SER A 1 80 ? 18.863 -24.393 -39.547 1.00 25.80 80 SER A CA 1
ATOM 609 C C . SER A 1 80 ? 18.341 -22.960 -39.608 1.00 25.80 80 SER A C 1
ATOM 611 O O . SER A 1 80 ? 18.115 -22.285 -38.607 1.00 25.80 80 SER A O 1
ATOM 613 N N . HIS A 1 81 ? 18.198 -22.468 -40.837 1.00 29.19 81 HIS A N 1
ATOM 614 C CA . HIS A 1 81 ? 17.486 -21.232 -41.125 1.00 29.19 81 HIS A CA 1
ATOM 615 C C . HIS A 1 81 ? 15.999 -21.411 -40.794 1.00 29.19 81 HIS A C 1
ATOM 617 O O . HIS A 1 81 ? 15.267 -22.046 -41.549 1.00 29.19 81 HIS A O 1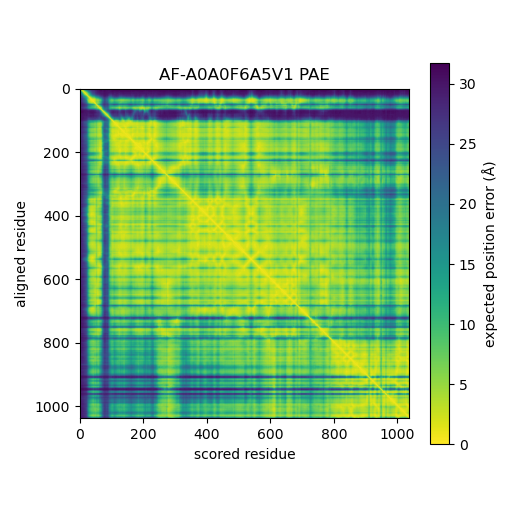
ATOM 623 N N . GLN A 1 82 ? 15.525 -20.796 -39.711 1.00 26.42 82 GLN A N 1
ATOM 624 C CA . GLN A 1 82 ? 14.148 -20.312 -39.675 1.00 26.42 82 GLN A CA 1
ATOM 625 C C . GLN A 1 82 ? 14.142 -18.910 -40.283 1.00 26.42 82 GLN A C 1
ATOM 627 O O . GLN A 1 82 ? 14.538 -17.938 -39.643 1.00 26.42 82 GLN A O 1
ATOM 632 N N . MET A 1 83 ? 13.736 -18.815 -41.552 1.00 23.39 83 MET A N 1
ATOM 633 C CA . MET A 1 83 ? 13.353 -17.534 -42.136 1.00 23.39 83 MET A CA 1
ATOM 634 C C . MET A 1 83 ? 12.111 -17.026 -41.400 1.00 23.39 83 MET A C 1
ATOM 636 O O . MET A 1 83 ? 11.046 -17.637 -41.471 1.00 23.39 83 MET A O 1
ATOM 640 N N . LEU A 1 84 ? 12.261 -15.908 -40.693 1.00 30.64 84 LEU A N 1
ATOM 641 C CA . LEU A 1 84 ? 11.142 -15.057 -40.309 1.00 30.64 84 LEU A CA 1
ATOM 642 C C . LEU A 1 84 ? 10.647 -14.359 -41.579 1.00 30.64 84 LEU A C 1
ATOM 644 O O . LEU A 1 84 ? 11.382 -13.591 -42.198 1.00 30.64 84 LEU A O 1
ATOM 648 N N . ASP A 1 85 ? 9.421 -14.678 -41.981 1.00 25.02 85 ASP A N 1
ATOM 649 C CA . ASP A 1 85 ? 8.736 -14.087 -43.128 1.00 25.02 85 ASP A CA 1
ATOM 650 C C . ASP A 1 85 ? 8.374 -12.627 -42.789 1.00 25.02 85 ASP A C 1
ATOM 652 O O . ASP A 1 85 ? 7.429 -12.356 -42.046 1.00 25.02 85 ASP A O 1
ATOM 656 N N . ILE A 1 86 ? 9.187 -11.674 -43.258 1.00 31.22 86 ILE A N 1
ATOM 657 C CA . ILE A 1 86 ? 8.955 -10.236 -43.080 1.00 31.22 86 ILE A CA 1
ATOM 658 C C . ILE A 1 86 ? 8.131 -9.751 -44.273 1.00 31.22 86 ILE A C 1
ATOM 660 O O . ILE A 1 86 ? 8.662 -9.495 -45.355 1.00 31.22 86 ILE A O 1
ATOM 664 N N . ARG A 1 87 ? 6.820 -9.583 -44.076 1.00 27.89 87 ARG A N 1
ATOM 665 C CA . ARG A 1 87 ? 6.022 -8.725 -44.958 1.00 27.89 87 ARG A CA 1
ATOM 666 C C . ARG A 1 87 ? 6.319 -7.269 -44.608 1.00 27.89 87 ARG A C 1
ATOM 668 O O . ARG A 1 87 ? 6.091 -6.842 -43.481 1.00 27.89 87 ARG A O 1
ATOM 675 N N . ASN A 1 88 ? 6.833 -6.527 -45.586 1.00 28.67 88 ASN A N 1
ATOM 676 C CA . ASN A 1 88 ? 6.994 -5.077 -45.521 1.00 28.67 88 ASN A CA 1
ATOM 677 C C . ASN A 1 88 ? 5.616 -4.406 -45.426 1.00 28.67 88 ASN A C 1
ATOM 679 O O . ASN A 1 88 ? 4.958 -4.197 -46.444 1.00 28.67 88 ASN A O 1
ATOM 683 N N . GLU A 1 89 ? 5.202 -4.033 -44.219 1.00 28.72 89 GLU A N 1
ATOM 684 C CA . GLU A 1 89 ? 4.251 -2.941 -44.027 1.00 28.72 89 GLU A CA 1
ATOM 685 C C . GLU A 1 89 ? 5.043 -1.646 -43.841 1.00 28.72 89 GLU A C 1
ATOM 687 O O . GLU A 1 89 ? 5.882 -1.514 -42.950 1.00 28.72 89 GLU A O 1
ATOM 692 N N . SER A 1 90 ? 4.811 -0.685 -44.731 1.00 29.55 90 SER A N 1
ATOM 693 C CA . SER A 1 90 ? 5.351 0.663 -44.626 1.00 29.55 90 SER A CA 1
ATOM 694 C C . SER A 1 90 ? 4.687 1.388 -43.454 1.00 29.55 90 SER A C 1
ATOM 696 O O . SER A 1 90 ? 3.595 1.935 -43.607 1.00 29.55 90 SER A O 1
ATOM 698 N N . VAL A 1 91 ? 5.350 1.412 -42.299 1.00 29.28 91 VAL A N 1
ATOM 699 C CA . VAL A 1 91 ? 4.981 2.264 -41.163 1.00 29.28 91 VAL A CA 1
ATOM 700 C C . VAL A 1 91 ? 6.102 3.275 -40.941 1.00 29.28 91 VAL A C 1
ATOM 702 O O . VAL A 1 91 ? 7.219 2.922 -40.568 1.00 29.28 91 VAL A O 1
ATOM 705 N N . GLN A 1 92 ? 5.806 4.552 -41.190 1.00 33.56 92 GLN A N 1
ATOM 706 C CA . GLN A 1 92 ? 6.613 5.663 -40.692 1.00 33.56 92 GLN A CA 1
ATOM 707 C C . GLN A 1 92 ? 6.391 5.780 -39.177 1.00 33.56 92 GLN A C 1
ATOM 709 O O . GLN A 1 92 ? 5.531 6.525 -38.724 1.00 33.56 92 GLN A O 1
ATOM 714 N N . SER A 1 93 ? 7.165 5.040 -38.386 1.00 36.97 93 SER A N 1
ATOM 715 C CA . SER A 1 93 ? 7.393 5.359 -36.976 1.00 36.97 93 SER A CA 1
ATOM 716 C C . SER A 1 93 ? 8.870 5.136 -36.675 1.00 36.97 93 SER A C 1
ATOM 718 O O . SER A 1 93 ? 9.331 4.006 -36.514 1.00 36.97 93 SER A O 1
ATOM 720 N N . THR A 1 94 ? 9.653 6.208 -36.651 1.00 44.75 94 THR A N 1
ATOM 721 C CA . THR A 1 94 ? 11.016 6.156 -36.127 1.00 44.75 94 THR A CA 1
ATOM 722 C C . THR A 1 94 ? 10.926 5.949 -34.615 1.00 44.75 94 THR A C 1
ATOM 724 O O . THR A 1 94 ? 10.614 6.874 -33.876 1.00 44.75 94 THR A O 1
ATOM 727 N N . ASP A 1 95 ? 11.205 4.732 -34.137 1.00 49.56 95 ASP A N 1
ATOM 728 C CA . ASP A 1 95 ? 11.164 4.324 -32.715 1.00 49.56 95 ASP A CA 1
ATOM 729 C C . ASP A 1 95 ? 12.104 5.135 -31.781 1.00 49.56 95 ASP A C 1
ATOM 731 O O . ASP A 1 95 ? 12.155 4.867 -30.578 1.00 49.56 95 ASP A O 1
ATOM 735 N N . ALA A 1 96 ? 12.852 6.104 -32.327 1.00 52.31 96 ALA A N 1
ATOM 736 C CA . ALA A 1 96 ? 13.757 7.021 -31.632 1.00 52.31 96 ALA A CA 1
ATOM 737 C C . ALA A 1 96 ? 13.295 8.496 -31.595 1.00 52.31 96 ALA A C 1
ATOM 739 O O . ALA A 1 96 ? 13.955 9.312 -30.958 1.00 52.31 96 ALA A O 1
ATOM 740 N N . THR A 1 97 ? 12.184 8.881 -32.240 1.00 53.44 97 THR A N 1
ATOM 741 C CA . THR A 1 97 ? 11.714 10.289 -32.273 1.00 53.44 97 THR A CA 1
ATOM 742 C C . THR A 1 97 ? 10.691 10.629 -31.187 1.00 53.44 97 THR A C 1
ATOM 744 O O . THR A 1 97 ? 9.613 11.131 -31.485 1.00 53.44 97 THR A O 1
ATOM 747 N N . LEU A 1 98 ? 11.038 10.422 -29.916 1.00 58.06 98 LEU A N 1
ATOM 748 C CA . LEU A 1 98 ? 10.319 11.007 -28.772 1.00 58.06 98 LEU A CA 1
ATOM 749 C C . LEU A 1 98 ? 11.327 11.442 -27.702 1.00 58.06 98 LEU A C 1
ATOM 751 O O . LEU A 1 98 ? 11.463 10.838 -26.645 1.00 58.06 98 LEU A O 1
ATOM 755 N N . CYS A 1 99 ? 12.094 12.481 -28.019 1.00 65.25 99 CYS A N 1
ATOM 756 C CA . CYS A 1 99 ? 13.040 13.103 -27.090 1.00 65.25 99 CYS A CA 1
ATOM 757 C C . CYS A 1 99 ? 13.028 14.637 -27.281 1.00 65.25 99 CYS A C 1
ATOM 759 O O . CYS A 1 99 ? 14.044 15.318 -27.192 1.00 65.25 99 CYS A O 1
ATOM 761 N N . ALA A 1 100 ? 11.842 15.178 -27.603 1.00 53.88 100 ALA A N 1
ATOM 762 C CA . ALA A 1 100 ? 11.625 16.601 -27.873 1.00 53.88 100 ALA A CA 1
ATOM 763 C C . ALA A 1 100 ? 11.714 17.477 -26.605 1.00 53.88 100 ALA A C 1
ATOM 765 O O . ALA A 1 100 ? 12.030 18.658 -26.717 1.00 53.88 100 ALA A O 1
ATOM 766 N N . GLN A 1 101 ? 11.455 16.908 -25.417 1.00 59.62 101 GLN A N 1
ATOM 767 C CA . GLN A 1 101 ? 11.587 17.548 -24.099 1.00 59.62 101 GLN A CA 1
ATOM 768 C C . GLN A 1 101 ? 11.975 16.493 -23.039 1.00 59.62 101 GLN A C 1
ATOM 770 O O . GLN A 1 101 ? 11.496 15.361 -23.102 1.00 59.62 101 GLN A O 1
ATOM 775 N N . GLY A 1 102 ? 12.842 16.852 -22.082 1.00 67.25 102 GLY A N 1
ATOM 776 C CA . GLY A 1 102 ? 13.172 16.034 -20.898 1.00 67.25 102 GLY A CA 1
ATOM 777 C C . GLY A 1 102 ? 14.396 15.111 -20.999 1.00 67.25 102 GLY A C 1
ATOM 778 O O . GLY A 1 102 ? 14.808 14.549 -19.991 1.00 67.25 102 GLY A O 1
ATOM 779 N N . CYS A 1 103 ? 15.012 14.962 -22.174 1.00 84.00 103 CYS A N 1
ATOM 780 C CA . CYS A 1 103 ? 16.293 14.259 -22.294 1.00 84.00 103 CYS A CA 1
ATOM 781 C C . CYS A 1 103 ? 17.492 15.183 -22.009 1.00 84.00 103 CYS A C 1
ATOM 783 O O . CYS A 1 103 ? 17.399 16.387 -22.268 1.00 84.00 103 CYS A O 1
ATOM 785 N N . PRO A 1 104 ? 18.652 14.630 -21.606 1.00 88.12 104 PRO A N 1
ATOM 786 C CA . PRO A 1 104 ? 19.899 15.382 -21.514 1.00 88.12 104 PRO A CA 1
ATOM 787 C C . PRO A 1 104 ? 20.326 15.984 -22.859 1.00 88.12 104 PRO A C 1
ATOM 789 O O . PRO A 1 104 ? 20.120 15.396 -23.926 1.00 88.12 104 PRO A O 1
ATOM 792 N N . THR A 1 105 ? 20.978 17.144 -22.808 1.00 86.31 105 THR A N 1
ATOM 793 C CA . THR A 1 105 ? 21.742 17.683 -23.937 1.00 86.31 105 THR A CA 1
ATOM 794 C C . THR A 1 105 ? 23.164 17.137 -23.886 1.00 86.31 105 THR A C 1
ATOM 796 O O . THR A 1 105 ? 23.770 17.042 -22.821 1.00 86.31 105 THR A O 1
ATOM 799 N N . ALA A 1 106 ? 23.711 16.769 -25.042 1.00 88.00 106 ALA A N 1
ATOM 800 C CA . ALA A 1 106 ? 25.045 16.191 -25.136 1.00 88.00 106 ALA A CA 1
ATOM 801 C C . ALA A 1 106 ? 25.865 16.931 -26.190 1.00 88.00 106 ALA A C 1
ATOM 803 O O . ALA A 1 106 ? 25.413 17.141 -27.312 1.00 88.00 106 ALA A O 1
ATOM 804 N N . THR A 1 107 ? 27.096 17.297 -25.841 1.00 87.50 107 THR A N 1
ATOM 805 C CA . THR A 1 107 ? 28.046 17.936 -26.766 1.00 87.50 107 THR A CA 1
ATOM 806 C C . THR A 1 107 ? 28.935 16.925 -27.492 1.00 87.50 107 THR A C 1
ATOM 808 O O . THR A 1 107 ? 29.573 17.270 -28.483 1.00 87.50 107 THR A O 1
ATOM 811 N N . SER A 1 108 ? 28.983 15.677 -27.014 1.00 91.31 108 SER A N 1
ATOM 812 C CA . SER A 1 108 ? 29.746 14.578 -27.607 1.00 91.31 108 SER A CA 1
ATOM 813 C C . SER A 1 108 ? 29.085 13.228 -27.327 1.00 91.31 108 SER A C 1
ATOM 815 O O . SER A 1 108 ? 28.632 12.969 -26.210 1.00 91.31 108 SER A O 1
ATOM 817 N N . ALA A 1 109 ? 29.092 12.343 -28.331 1.00 90.75 109 ALA A N 1
ATOM 818 C CA . ALA A 1 109 ? 28.594 10.977 -28.213 1.00 90.75 109 ALA A CA 1
ATOM 819 C C . ALA A 1 109 ? 29.436 10.153 -27.220 1.00 90.75 109 ALA A C 1
ATOM 821 O O . ALA A 1 109 ? 28.898 9.294 -26.518 1.00 90.75 109 ALA A O 1
ATOM 822 N N . SER A 1 110 ? 30.739 10.436 -27.117 1.00 91.94 110 SER A N 1
ATOM 823 C CA . SER A 1 110 ? 31.636 9.759 -26.176 1.00 91.94 110 SER A CA 1
ATOM 824 C C . SER A 1 110 ? 31.389 10.167 -24.726 1.00 91.94 110 SER A C 1
ATOM 826 O O . SER A 1 110 ? 31.262 9.301 -23.865 1.00 91.94 110 SER A O 1
ATOM 828 N N . VAL A 1 111 ? 31.251 11.472 -24.467 1.00 92.56 111 VAL A N 1
ATOM 829 C CA . VAL A 1 111 ? 31.002 12.013 -23.119 1.00 92.56 111 VAL A CA 1
ATOM 830 C C . VAL A 1 111 ? 29.674 11.498 -22.581 1.00 92.56 111 VAL A C 1
ATOM 832 O O . VAL A 1 111 ? 29.605 11.058 -21.437 1.00 92.56 111 VAL A O 1
ATOM 835 N N . PHE A 1 112 ? 28.639 11.480 -23.423 1.00 94.25 112 PHE A N 1
ATOM 836 C CA . PHE A 1 112 ? 27.341 10.971 -23.004 1.00 94.25 112 PHE A CA 1
ATOM 837 C C . PHE A 1 112 ? 27.360 9.461 -22.730 1.00 94.25 112 PHE A C 1
ATOM 839 O O . PHE A 1 112 ? 26.760 9.006 -21.762 1.00 94.25 112 PHE A O 1
ATOM 846 N N . LEU A 1 113 ? 28.093 8.668 -23.522 1.00 94.81 113 LEU A N 1
ATOM 847 C CA . LEU A 1 113 ? 28.253 7.237 -23.237 1.00 94.81 113 LEU A CA 1
ATOM 848 C C . LEU A 1 113 ? 28.954 7.014 -21.890 1.00 94.81 113 LEU A C 1
ATOM 850 O O . LEU A 1 113 ? 28.546 6.146 -21.122 1.00 94.81 113 LEU A O 1
ATOM 854 N N . ASP A 1 114 ? 29.983 7.803 -21.592 1.00 93.38 114 ASP A N 1
ATOM 855 C CA . ASP A 1 114 ? 30.708 7.726 -20.324 1.00 93.38 114 ASP A CA 1
ATOM 856 C C . ASP A 1 114 ? 29.839 8.110 -19.123 1.00 93.38 114 ASP A C 1
ATOM 858 O O . ASP A 1 114 ? 29.898 7.442 -18.085 1.00 93.38 114 ASP A O 1
ATOM 862 N N . GLU A 1 115 ? 28.999 9.133 -19.277 1.00 93.56 115 GLU A N 1
ATOM 863 C CA . GLU A 1 115 ? 27.973 9.489 -18.300 1.00 93.56 115 GLU A CA 1
ATOM 864 C C . GLU A 1 115 ? 26.996 8.327 -18.095 1.00 93.56 115 GLU A C 1
ATOM 866 O O . GLU A 1 115 ? 26.796 7.892 -16.962 1.00 93.56 115 GLU A O 1
ATOM 871 N N . MET A 1 116 ? 26.456 7.751 -19.176 1.00 94.94 116 MET A N 1
ATOM 872 C CA . MET A 1 116 ? 25.538 6.613 -19.097 1.00 94.94 116 MET A CA 1
ATOM 873 C C . MET A 1 116 ? 26.165 5.402 -18.403 1.00 94.94 116 MET A C 1
ATOM 875 O O . MET A 1 116 ? 25.531 4.771 -17.560 1.00 94.94 116 MET A O 1
ATOM 879 N N . LEU A 1 117 ? 27.418 5.062 -18.705 1.00 94.19 117 LEU A N 1
ATOM 880 C CA . LEU A 1 117 ? 28.117 3.941 -18.066 1.00 94.19 117 LEU A CA 1
ATOM 881 C C . LEU A 1 117 ? 28.374 4.157 -16.568 1.00 94.19 117 LEU A C 1
ATOM 883 O O . LEU A 1 117 ? 28.566 3.173 -15.857 1.00 94.19 117 LEU A O 1
ATOM 887 N N . SER A 1 118 ? 28.357 5.405 -16.098 1.00 91.50 118 SER A N 1
ATOM 888 C CA . SER A 1 118 ? 28.683 5.757 -14.710 1.00 91.50 118 SER A CA 1
ATOM 889 C C . SER A 1 118 ? 27.455 6.097 -13.864 1.00 91.50 118 SER A C 1
ATOM 891 O O . SER A 1 118 ? 27.455 5.825 -12.670 1.00 91.50 118 SER A O 1
ATOM 893 N N . GLN A 1 119 ? 26.425 6.701 -14.462 1.00 90.44 119 GLN A N 1
ATOM 894 C CA . GLN A 1 119 ? 25.272 7.251 -13.740 1.00 90.44 119 GLN A CA 1
ATOM 895 C C . GLN A 1 119 ? 23.958 6.515 -14.001 1.00 90.44 119 GLN A C 1
ATOM 897 O O . GLN A 1 119 ? 23.030 6.688 -13.221 1.00 90.44 119 GLN A O 1
ATOM 902 N N . TYR A 1 120 ? 23.854 5.735 -15.083 1.00 93.38 120 TYR A N 1
ATOM 903 C CA . TYR A 1 120 ? 22.608 5.049 -15.425 1.00 93.38 120 TYR A CA 1
ATOM 904 C C . TYR A 1 120 ? 22.671 3.582 -15.020 1.00 93.38 120 TYR A C 1
ATOM 906 O O . TYR A 1 120 ? 23.557 2.844 -15.471 1.00 93.38 120 TYR A O 1
ATOM 914 N N . GLU A 1 121 ? 21.708 3.131 -14.225 1.00 92.44 121 GLU A N 1
ATOM 915 C CA . GLU A 1 121 ? 21.615 1.733 -13.827 1.00 92.44 121 GLU A CA 1
ATOM 916 C C . GLU A 1 121 ? 21.082 0.863 -14.973 1.00 92.44 121 GLU A C 1
ATOM 918 O O . GLU A 1 121 ? 20.219 1.267 -15.756 1.00 92.44 121 GLU A O 1
ATOM 923 N N . THR A 1 122 ? 21.617 -0.352 -15.105 1.00 93.38 122 THR A N 1
ATOM 924 C CA . THR A 1 122 ? 21.087 -1.336 -16.050 1.00 93.38 122 THR A CA 1
ATOM 925 C C . THR A 1 122 ? 20.281 -2.393 -15.317 1.00 93.38 122 THR A C 1
ATOM 927 O O . THR A 1 122 ? 20.817 -3.121 -14.478 1.00 93.38 122 THR A O 1
ATOM 930 N N . TYR A 1 123 ? 19.008 -2.518 -15.694 1.00 90.56 123 TYR A N 1
ATOM 931 C CA . TYR A 1 123 ? 18.108 -3.574 -15.237 1.00 90.56 123 TYR A CA 1
ATOM 932 C C . TYR A 1 123 ? 17.942 -4.625 -16.328 1.00 90.56 123 TYR A C 1
ATOM 934 O O . TYR A 1 123 ? 17.047 -4.514 -17.167 1.00 90.56 123 TYR A O 1
ATOM 942 N N . PRO A 1 124 ? 18.765 -5.686 -16.348 1.00 89.31 124 PRO A N 1
ATOM 943 C CA . PRO A 1 124 ? 18.585 -6.781 -17.289 1.00 89.31 124 PRO A CA 1
ATOM 944 C C . PRO A 1 124 ? 17.453 -7.730 -16.837 1.00 89.31 124 PRO A C 1
ATOM 946 O O . PRO A 1 124 ? 17.528 -8.934 -17.062 1.00 89.31 124 PRO A O 1
ATOM 949 N N . TYR A 1 125 ? 16.416 -7.190 -16.187 1.00 90.19 125 TYR A N 1
ATOM 950 C CA . TYR A 1 125 ? 15.367 -7.933 -15.479 1.00 90.19 125 TYR A CA 1
ATOM 951 C C . TYR A 1 125 ? 14.075 -8.118 -16.288 1.00 90.19 125 TYR A C 1
ATOM 953 O O . TYR A 1 125 ? 13.107 -8.734 -15.851 1.00 90.19 125 TYR A O 1
ATOM 961 N N . TYR A 1 126 ? 14.083 -7.625 -17.524 1.00 93.19 126 TYR A N 1
ATOM 962 C CA . TYR A 1 126 ? 13.071 -7.888 -18.538 1.00 93.19 126 TYR A CA 1
ATOM 963 C C . TYR A 1 126 ? 13.695 -7.743 -19.931 1.00 93.19 126 TYR A C 1
ATOM 965 O O . TYR A 1 126 ? 14.608 -6.938 -20.151 1.00 93.19 126 TYR A O 1
ATOM 973 N N . TYR A 1 127 ? 13.211 -8.538 -20.882 1.00 93.56 127 TYR A N 1
ATOM 974 C CA . TYR A 1 127 ? 13.627 -8.508 -22.284 1.00 93.56 127 TYR A CA 1
ATOM 975 C C . TYR A 1 127 ? 12.619 -7.731 -23.146 1.00 93.56 127 TYR A C 1
ATOM 977 O O . TYR A 1 127 ? 11.424 -8.017 -23.085 1.00 93.56 127 TYR A O 1
ATOM 985 N N . GLY A 1 128 ? 13.090 -6.784 -23.967 1.00 94.31 128 GLY A N 1
ATOM 986 C CA . GLY A 1 128 ? 12.257 -5.869 -24.769 1.00 94.31 128 GLY A CA 1
ATOM 987 C C . GLY A 1 128 ? 12.001 -4.518 -24.085 1.00 94.31 128 GLY A C 1
ATOM 988 O O . GLY A 1 128 ? 12.290 -4.360 -22.907 1.00 94.31 128 GLY A O 1
ATOM 989 N N . ALA A 1 129 ? 11.492 -3.528 -24.817 1.00 93.38 129 ALA A N 1
ATOM 990 C CA . ALA A 1 129 ? 11.277 -2.170 -24.313 1.00 93.38 129 ALA A CA 1
ATOM 991 C C . ALA A 1 129 ? 9.907 -2.014 -23.627 1.00 93.38 129 ALA A C 1
ATOM 993 O O . ALA A 1 129 ? 8.872 -2.302 -24.244 1.00 93.38 129 ALA A O 1
ATOM 994 N N . ILE A 1 130 ? 9.916 -1.509 -22.388 1.00 94.25 130 ILE A N 1
ATOM 995 C CA . ILE A 1 130 ? 8.733 -1.039 -21.646 1.00 94.25 130 ILE A CA 1
ATOM 996 C C . ILE A 1 130 ? 8.730 0.490 -21.513 1.00 94.25 130 ILE A C 1
ATOM 998 O O . ILE A 1 130 ? 7.657 1.075 -21.536 1.00 94.25 130 ILE A O 1
ATOM 1002 N N . LYS A 1 131 ? 9.894 1.149 -21.435 1.00 92.81 131 LYS A N 1
ATOM 1003 C CA . LYS A 1 131 ? 10.042 2.607 -21.300 1.00 92.81 131 LYS A CA 1
ATOM 1004 C C . LYS A 1 131 ? 10.443 3.290 -22.609 1.00 92.81 131 LYS A C 1
ATOM 1006 O O . LYS A 1 131 ? 11.172 2.747 -23.443 1.00 92.81 131 LYS A O 1
ATOM 1011 N N . GLY A 1 132 ? 9.974 4.523 -22.785 1.00 91.56 132 GLY A N 1
ATOM 1012 C CA . GLY A 1 132 ? 10.472 5.447 -23.806 1.00 91.56 132 GLY A CA 1
ATOM 1013 C C . GLY A 1 132 ? 11.754 6.175 -23.357 1.00 91.56 132 GLY A C 1
ATOM 1014 O O . GLY A 1 132 ? 12.018 6.247 -22.157 1.00 91.56 132 GLY A O 1
ATOM 1015 N N . PRO A 1 133 ? 12.541 6.764 -24.285 1.00 91.69 133 PRO A N 1
ATOM 1016 C CA . PRO A 1 133 ? 13.778 7.490 -23.962 1.00 91.69 133 PRO A CA 1
ATOM 1017 C C . PRO A 1 133 ? 13.633 8.551 -22.863 1.00 91.69 133 PRO A C 1
ATOM 1019 O O . PRO A 1 133 ? 14.484 8.642 -21.985 1.00 91.69 133 PRO A O 1
ATOM 1022 N N . SER A 1 134 ? 12.549 9.330 -22.880 1.00 89.06 134 SER A N 1
ATOM 1023 C CA . SER A 1 134 ? 12.289 10.371 -21.878 1.00 89.06 134 SER A CA 1
ATOM 1024 C C . SER A 1 134 ? 12.122 9.806 -20.467 1.00 89.06 134 SER A C 1
ATOM 1026 O O . SER A 1 134 ? 12.615 10.404 -19.517 1.00 89.06 134 SER A O 1
ATOM 1028 N N . MET A 1 135 ? 11.471 8.649 -20.322 1.00 90.31 135 MET A N 1
ATOM 1029 C CA . MET A 1 135 ? 11.314 8.005 -19.019 1.00 90.31 135 MET A CA 1
ATOM 1030 C C . MET A 1 135 ? 12.643 7.429 -18.522 1.00 90.31 135 MET A C 1
ATOM 1032 O O . MET A 1 135 ? 12.999 7.611 -17.367 1.00 90.31 135 MET A O 1
ATOM 1036 N N . VAL A 1 136 ? 13.431 6.811 -19.408 1.00 93.19 136 VAL A N 1
ATOM 1037 C CA . VAL A 1 136 ? 14.775 6.300 -19.074 1.00 93.19 136 VAL A CA 1
ATOM 1038 C C . VAL A 1 136 ? 15.698 7.428 -18.602 1.00 93.19 136 VAL A C 1
ATOM 1040 O O . VAL A 1 136 ? 16.502 7.223 -17.697 1.00 93.19 136 VAL A O 1
ATOM 1043 N N . ALA A 1 137 ? 15.580 8.620 -19.198 1.00 91.56 137 ALA A N 1
ATOM 1044 C CA . ALA A 1 137 ? 16.318 9.807 -18.773 1.00 91.56 137 ALA A CA 1
ATOM 1045 C C . ALA A 1 137 ? 15.948 10.257 -17.350 1.00 91.56 137 ALA A C 1
ATOM 1047 O O . ALA A 1 137 ? 16.843 10.585 -16.576 1.00 91.56 137 ALA A O 1
ATOM 1048 N N . LYS A 1 138 ? 14.652 10.244 -17.009 1.00 88.50 138 LYS A N 1
ATOM 1049 C CA . LYS A 1 138 ? 14.146 10.615 -15.676 1.00 88.50 138 LYS A CA 1
ATOM 1050 C C . LYS A 1 138 ? 14.529 9.588 -14.616 1.00 88.50 138 LYS A C 1
ATOM 1052 O O . LYS A 1 138 ? 15.061 9.956 -13.579 1.00 88.50 138 LYS A O 1
ATOM 1057 N N . ASP A 1 139 ? 14.343 8.306 -14.923 1.00 88.75 139 ASP A N 1
ATOM 1058 C CA . ASP A 1 139 ? 14.643 7.210 -13.998 1.00 88.75 139 ASP A CA 1
ATOM 1059 C C . ASP A 1 139 ? 16.140 6.959 -13.819 1.00 88.75 139 ASP A C 1
ATOM 1061 O O . ASP A 1 139 ? 16.542 6.220 -12.924 1.00 88.75 139 ASP A O 1
ATOM 1065 N N . LYS A 1 140 ? 16.967 7.465 -14.742 1.00 91.06 140 LYS A N 1
ATOM 1066 C CA . LYS A 1 140 ? 18.373 7.069 -14.900 1.00 91.06 140 LYS A CA 1
ATOM 1067 C C . LYS A 1 140 ? 18.568 5.549 -14.867 1.00 91.06 140 LYS A C 1
ATOM 1069 O O . LYS A 1 140 ? 19.586 5.038 -14.406 1.00 91.06 140 LYS A O 1
ATOM 1074 N N . SER A 1 141 ? 17.602 4.803 -15.391 1.00 92.12 141 SER A N 1
ATOM 1075 C CA . SER A 1 141 ? 17.623 3.346 -15.382 1.00 92.12 141 SER A CA 1
ATOM 1076 C C . SER A 1 141 ? 16.876 2.773 -16.578 1.00 92.12 141 SER A C 1
ATOM 1078 O O . SER A 1 141 ? 15.921 3.366 -17.087 1.00 92.12 141 SER A O 1
ATOM 1080 N N . GLY A 1 142 ? 17.284 1.591 -17.023 1.00 94.38 142 GLY A N 1
ATOM 1081 C CA . GLY A 1 142 ? 16.589 0.854 -18.074 1.00 94.38 142 GLY A CA 1
ATOM 1082 C C . GLY A 1 142 ? 17.293 -0.448 -18.420 1.00 94.38 142 GLY A C 1
ATOM 1083 O O . GLY A 1 142 ? 18.421 -0.705 -17.990 1.00 94.38 142 GLY A O 1
ATOM 1084 N N . ASN A 1 143 ? 16.638 -1.289 -19.210 1.00 95.50 143 ASN A N 1
ATOM 1085 C CA . ASN A 1 143 ? 17.290 -2.466 -19.779 1.00 95.50 143 ASN A CA 1
ATOM 1086 C C . ASN A 1 143 ? 18.147 -2.097 -21.019 1.00 95.50 143 ASN A C 1
ATOM 1088 O O . ASN A 1 143 ? 18.195 -0.932 -21.429 1.00 95.50 143 ASN A O 1
ATOM 1092 N N . PRO A 1 144 ? 18.821 -3.067 -21.666 1.00 96.56 144 PRO A N 1
ATOM 1093 C CA . PRO A 1 144 ? 19.622 -2.802 -22.861 1.00 96.56 144 PRO A CA 1
ATOM 1094 C C . PRO A 1 144 ? 18.872 -2.126 -24.019 1.00 96.56 144 PRO A C 1
ATOM 1096 O O . PRO A 1 144 ? 19.439 -1.264 -24.686 1.00 96.56 144 PRO A O 1
ATOM 1099 N N . PHE A 1 145 ? 17.596 -2.460 -24.246 1.00 96.06 145 PHE A N 1
ATOM 1100 C CA . PHE A 1 145 ? 16.784 -1.845 -25.307 1.00 96.06 145 PHE A CA 1
ATOM 1101 C C . PHE A 1 145 ? 16.551 -0.362 -25.032 1.00 96.06 145 PHE A C 1
ATOM 1103 O O . PHE A 1 145 ? 16.619 0.478 -25.929 1.00 96.06 145 PHE A O 1
ATOM 1110 N N . GLU A 1 146 ? 16.291 -0.043 -23.777 1.00 95.56 146 GLU A N 1
ATOM 1111 C CA . GLU A 1 146 ? 15.915 1.280 -23.304 1.00 95.56 146 GLU A CA 1
ATOM 1112 C C . GLU A 1 146 ? 17.101 2.227 -23.189 1.00 95.56 146 GLU A C 1
ATOM 1114 O O . GLU A 1 146 ? 17.029 3.356 -23.671 1.00 95.56 146 GLU A O 1
ATOM 1119 N N . LEU A 1 147 ? 18.223 1.754 -22.643 1.00 96.00 147 LEU A N 1
ATOM 1120 C CA . LEU A 1 147 ? 19.458 2.535 -22.591 1.00 96.00 147 LEU A CA 1
ATOM 1121 C C . LEU A 1 147 ? 20.018 2.772 -23.999 1.00 96.00 147 LEU A C 1
ATOM 1123 O O . LEU A 1 147 ? 20.470 3.876 -24.298 1.00 96.00 147 LEU A O 1
ATOM 1127 N N . ALA A 1 148 ? 19.925 1.785 -24.899 1.00 95.69 148 ALA A N 1
ATOM 1128 C CA . ALA A 1 148 ? 20.218 2.004 -26.314 1.00 95.69 148 ALA A CA 1
ATOM 1129 C C . ALA A 1 148 ? 19.260 3.040 -26.929 1.00 95.69 148 ALA A C 1
ATOM 1131 O O . ALA A 1 148 ? 19.702 3.932 -27.648 1.00 95.69 148 ALA A O 1
ATOM 1132 N N . SER A 1 149 ? 17.962 2.977 -26.618 1.00 94.44 149 SER A N 1
ATOM 1133 C CA . SER A 1 149 ? 16.983 3.946 -27.130 1.00 94.44 149 SER A CA 1
ATOM 1134 C C . SER A 1 149 ? 17.270 5.371 -26.662 1.00 94.44 149 SER A C 1
ATOM 1136 O O . SER A 1 149 ? 17.207 6.297 -27.468 1.00 94.44 149 SER A O 1
ATOM 1138 N N . LEU A 1 150 ? 17.621 5.556 -25.385 1.00 94.81 150 LEU A N 1
ATOM 1139 C CA . LEU A 1 150 ? 18.021 6.856 -24.850 1.00 94.81 150 LEU A CA 1
ATOM 1140 C C . LEU A 1 150 ? 19.293 7.370 -25.528 1.00 94.81 150 LEU A C 1
ATOM 1142 O O . LEU A 1 150 ? 19.314 8.511 -25.989 1.00 94.81 150 LEU A O 1
ATOM 1146 N N . TYR A 1 151 ? 20.324 6.528 -25.649 1.00 95.06 151 TYR A N 1
ATOM 1147 C CA . TYR A 1 151 ? 21.567 6.914 -26.311 1.00 95.06 151 TYR A CA 1
ATOM 1148 C C . TYR A 1 151 ? 21.328 7.356 -27.756 1.00 95.06 151 TYR A C 1
ATOM 1150 O O . TYR A 1 151 ? 21.741 8.450 -28.137 1.00 95.06 151 TYR A O 1
ATOM 1158 N N . ALA A 1 152 ? 20.597 6.554 -28.535 1.00 93.31 152 ALA A N 1
ATOM 1159 C CA . ALA A 1 152 ? 20.241 6.871 -29.915 1.00 93.31 152 ALA A CA 1
ATOM 1160 C C . ALA A 1 152 ? 19.434 8.176 -30.028 1.00 93.31 152 ALA A C 1
ATOM 1162 O O . ALA A 1 152 ? 19.725 9.003 -30.893 1.00 93.31 152 ALA A O 1
ATOM 1163 N N . ALA A 1 153 ? 18.452 8.387 -29.146 1.00 91.69 153 ALA A N 1
ATOM 1164 C CA . ALA A 1 153 ? 17.622 9.587 -29.157 1.00 91.69 153 ALA A CA 1
ATOM 1165 C C . ALA A 1 153 ? 18.431 10.858 -28.843 1.00 91.69 153 ALA A C 1
ATOM 1167 O O . ALA A 1 153 ? 18.311 11.854 -29.557 1.00 91.69 153 ALA A O 1
ATOM 1168 N N . VAL A 1 154 ? 19.302 10.820 -27.829 1.00 91.94 154 VAL A N 1
ATOM 1169 C CA . VAL A 1 154 ? 20.130 11.971 -27.433 1.00 91.94 154 VAL A CA 1
ATOM 1170 C C . VAL A 1 154 ? 21.144 12.320 -28.520 1.00 91.94 154 VAL A C 1
ATOM 1172 O O . VAL A 1 154 ? 21.212 13.477 -28.934 1.00 91.94 154 VAL A O 1
ATOM 1175 N N . ILE A 1 155 ? 21.904 11.353 -29.043 1.00 90.69 155 ILE A N 1
ATOM 1176 C CA . ILE A 1 155 ? 22.922 11.649 -30.067 1.00 90.69 155 ILE A CA 1
ATOM 1177 C C . ILE A 1 155 ? 22.301 12.125 -31.387 1.00 90.69 155 ILE A C 1
ATOM 1179 O O . ILE A 1 155 ? 22.890 12.968 -32.063 1.00 90.69 155 ILE A O 1
ATOM 1183 N N . ALA A 1 156 ? 21.113 11.624 -31.748 1.00 89.06 156 ALA A N 1
ATOM 1184 C CA . ALA A 1 156 ? 20.400 12.057 -32.945 1.00 89.06 156 ALA A CA 1
ATOM 1185 C C . ALA A 1 156 ? 19.840 13.477 -32.778 1.00 89.06 156 ALA A C 1
ATOM 1187 O O . ALA A 1 156 ? 20.058 14.322 -33.645 1.00 89.06 156 ALA A O 1
ATOM 1188 N N . ASN A 1 157 ? 19.191 13.772 -31.646 1.00 88.06 157 ASN A N 1
ATOM 1189 C CA . ASN A 1 157 ? 18.618 15.096 -31.379 1.00 88.06 157 ASN A CA 1
ATOM 1190 C C . ASN A 1 157 ? 19.670 16.199 -31.245 1.00 88.06 157 ASN A C 1
ATOM 1192 O O . ASN A 1 157 ? 19.395 17.348 -31.579 1.00 88.06 157 ASN A O 1
ATOM 1196 N N . ASN A 1 158 ? 20.878 15.853 -30.796 1.00 87.94 158 ASN A N 1
ATOM 1197 C CA . ASN A 1 158 ? 22.008 16.779 -30.716 1.00 87.94 158 ASN A CA 1
ATOM 1198 C C . ASN A 1 158 ? 22.869 16.784 -32.002 1.00 87.94 158 ASN A C 1
ATOM 1200 O O . ASN A 1 158 ? 23.948 17.370 -32.007 1.00 87.94 158 ASN A O 1
ATOM 1204 N N . ALA A 1 159 ? 22.417 16.141 -33.091 1.00 88.69 159 ALA A N 1
ATOM 1205 C CA . ALA A 1 159 ? 23.111 16.070 -34.386 1.00 88.69 159 ALA A CA 1
ATOM 1206 C C . ALA A 1 159 ? 24.575 15.574 -34.299 1.00 88.69 159 ALA A C 1
ATOM 1208 O O . ALA A 1 159 ? 25.450 16.012 -35.049 1.00 88.69 159 ALA A O 1
ATOM 1209 N N . LEU A 1 160 ? 24.850 14.642 -33.382 1.00 90.00 160 LEU A N 1
ATOM 1210 C CA . LEU A 1 160 ? 26.190 14.090 -33.139 1.00 90.00 160 LEU A CA 1
ATOM 1211 C C . LEU A 1 160 ? 26.526 12.915 -34.068 1.00 90.00 160 LEU A C 1
ATOM 1213 O O . LEU A 1 160 ? 27.684 12.517 -34.183 1.00 90.00 160 LEU A O 1
ATOM 1217 N N . VAL A 1 161 ? 25.524 12.360 -34.753 1.00 89.56 161 VAL A N 1
ATOM 1218 C CA . VAL A 1 161 ? 25.668 11.234 -35.684 1.00 89.56 161 VAL A CA 1
ATOM 1219 C C . VAL A 1 161 ? 24.960 11.503 -37.009 1.00 89.56 161 VAL A C 1
ATOM 1221 O O . VAL A 1 161 ? 23.922 12.158 -37.047 1.00 89.56 161 VAL A O 1
ATOM 1224 N N . HIS A 1 162 ? 25.508 10.957 -38.095 1.00 89.12 162 HIS A N 1
ATOM 1225 C CA . HIS A 1 162 ? 24.838 10.881 -39.400 1.00 89.12 162 HIS A CA 1
ATOM 1226 C C . HIS A 1 162 ? 23.825 9.740 -39.453 1.00 89.12 162 HIS A C 1
ATOM 1228 O O . HIS A 1 162 ? 22.820 9.830 -40.152 1.00 89.12 162 HIS A O 1
ATOM 1234 N N . ASP A 1 163 ? 24.129 8.636 -38.769 1.00 91.12 163 ASP A N 1
ATOM 1235 C CA . ASP A 1 163 ? 23.303 7.435 -38.772 1.00 91.12 163 ASP A CA 1
ATOM 1236 C C . ASP A 1 163 ? 23.564 6.595 -37.516 1.00 91.12 163 ASP A C 1
ATOM 1238 O O . ASP A 1 163 ? 24.641 6.643 -36.912 1.00 91.12 163 ASP A O 1
ATOM 1242 N N . TRP A 1 164 ? 22.572 5.800 -37.137 1.00 93.00 164 TRP A N 1
ATOM 1243 C CA . TRP A 1 164 ? 22.649 4.840 -36.046 1.00 93.00 164 TRP A CA 1
ATOM 1244 C C . TRP A 1 164 ? 21.700 3.664 -36.315 1.00 93.00 164 TRP A C 1
ATOM 1246 O O . TRP A 1 164 ? 20.680 3.808 -36.997 1.00 93.00 164 TRP A O 1
ATOM 1256 N N . ARG A 1 165 ? 22.047 2.482 -35.796 1.00 95.19 165 ARG A N 1
ATOM 1257 C CA . ARG A 1 165 ? 21.278 1.235 -35.930 1.00 95.19 165 ARG A CA 1
ATOM 1258 C C . ARG A 1 165 ? 21.308 0.462 -34.614 1.00 95.19 165 ARG A C 1
ATOM 1260 O O . ARG A 1 165 ? 22.381 0.288 -34.037 1.00 95.19 165 ARG A O 1
ATOM 1267 N N . TYR A 1 166 ? 20.160 -0.051 -34.178 1.00 96.50 166 TYR A N 1
ATOM 1268 C CA . TYR A 1 166 ? 20.118 -1.148 -33.215 1.00 96.50 166 TYR A CA 1
ATOM 1269 C C . TYR A 1 166 ? 20.699 -2.394 -33.860 1.00 96.50 166 TYR A C 1
ATOM 1271 O O . TYR A 1 166 ? 20.385 -2.700 -35.010 1.00 96.50 166 TYR A O 1
ATOM 1279 N N . VAL A 1 167 ? 21.502 -3.124 -33.101 1.00 97.56 167 VAL A N 1
ATOM 1280 C CA . VAL A 1 167 ? 22.039 -4.420 -33.487 1.00 97.56 167 VAL A CA 1
ATOM 1281 C C . VAL A 1 167 ? 21.478 -5.463 -32.532 1.00 97.56 167 VAL A C 1
ATOM 1283 O O . VAL A 1 167 ? 21.734 -5.399 -31.333 1.00 97.56 167 VAL A O 1
ATOM 1286 N N . PHE A 1 168 ? 20.711 -6.417 -33.058 1.00 96.62 168 PHE A N 1
ATOM 1287 C CA . PHE A 1 168 ? 20.159 -7.540 -32.299 1.00 96.62 168 PHE A CA 1
ATOM 1288 C C . PHE A 1 168 ? 20.956 -8.798 -32.630 1.00 96.62 168 PHE A C 1
ATOM 1290 O O . PHE A 1 168 ? 20.967 -9.242 -33.783 1.00 96.62 168 PHE A O 1
ATOM 1297 N N . GLY A 1 169 ? 21.607 -9.388 -31.632 1.00 95.94 169 GLY A N 1
ATOM 1298 C CA . GLY A 1 169 ? 22.444 -10.573 -31.820 1.00 95.94 169 GLY A CA 1
ATOM 1299 C C . GLY A 1 169 ? 22.548 -11.429 -30.563 1.00 95.94 169 GLY A C 1
ATOM 1300 O O . GLY A 1 169 ? 21.990 -11.092 -29.522 1.00 95.94 169 GLY A O 1
ATOM 1301 N N . ARG A 1 170 ? 23.264 -12.555 -30.652 1.00 96.94 170 ARG A N 1
ATOM 1302 C CA . ARG A 1 170 ? 23.680 -13.322 -29.468 1.00 96.94 170 ARG A CA 1
ATOM 1303 C C . ARG A 1 170 ? 25.076 -12.887 -29.044 1.00 96.94 170 ARG A C 1
ATOM 1305 O O . ARG A 1 170 ? 25.945 -12.689 -29.892 1.00 96.94 170 ARG A O 1
ATOM 1312 N N . VAL A 1 171 ? 25.294 -12.773 -27.741 1.00 97.38 171 VAL A N 1
ATOM 1313 C CA . VAL A 1 171 ? 26.587 -12.430 -27.139 1.00 97.38 171 VAL A CA 1
ATOM 1314 C C . VAL A 1 171 ? 27.058 -13.562 -26.243 1.00 97.38 171 VAL A C 1
ATOM 1316 O O . VAL A 1 171 ? 26.239 -14.291 -25.692 1.00 97.38 171 VAL A O 1
ATOM 1319 N N . GLN A 1 172 ? 28.372 -13.711 -26.110 1.00 97.62 172 GLN A N 1
ATOM 1320 C CA . GLN A 1 172 ? 29.036 -14.670 -25.240 1.00 97.62 172 GLN A CA 1
ATOM 1321 C C . GLN A 1 172 ? 29.857 -13.945 -24.180 1.00 97.62 172 GLN A C 1
ATOM 1323 O O . GLN A 1 172 ? 30.657 -13.059 -24.495 1.00 97.62 172 GLN A O 1
ATOM 1328 N N . VAL A 1 173 ? 29.700 -14.393 -22.937 1.00 97.44 173 VAL A N 1
ATOM 1329 C CA . VAL A 1 173 ? 30.395 -13.879 -21.756 1.00 97.44 173 VAL A CA 1
ATOM 1330 C C . VAL A 1 173 ? 30.905 -15.039 -20.901 1.00 97.44 173 VAL A C 1
ATOM 1332 O O . VAL A 1 173 ? 30.363 -16.147 -20.934 1.00 97.44 173 VAL A O 1
ATOM 1335 N N . SER A 1 174 ? 31.948 -14.789 -20.116 1.00 96.94 174 SER A N 1
ATOM 1336 C CA . SER A 1 174 ? 32.361 -15.701 -19.045 1.00 96.94 174 SER A CA 1
ATOM 1337 C C . SER A 1 174 ? 31.389 -15.653 -17.861 1.00 96.94 174 SER A C 1
ATOM 1339 O O . SER A 1 174 ? 30.674 -14.666 -17.673 1.00 96.94 174 SER A O 1
ATOM 1341 N N . GLY A 1 175 ? 31.412 -16.682 -17.010 1.00 95.44 175 GLY A N 1
ATOM 1342 C CA . GLY A 1 175 ? 30.654 -16.682 -15.753 1.00 95.44 175 GLY A CA 1
ATOM 1343 C C . GLY A 1 175 ? 30.975 -15.481 -14.848 1.00 95.44 175 GLY A C 1
ATOM 1344 O O . GLY A 1 175 ? 30.070 -14.911 -14.249 1.00 95.44 175 GLY A O 1
ATOM 1345 N N . GLU A 1 176 ? 32.234 -15.031 -14.798 1.00 95.00 176 GLU A N 1
ATOM 1346 C CA . GLU A 1 176 ? 32.631 -13.844 -14.019 1.00 95.00 176 GLU A CA 1
ATOM 1347 C C . GLU A 1 176 ? 32.057 -12.542 -14.590 1.00 95.00 176 GLU A C 1
ATOM 1349 O O . GLU A 1 176 ? 31.577 -11.692 -13.841 1.00 95.00 176 GLU A O 1
ATOM 1354 N N . GLN A 1 177 ? 32.053 -12.390 -15.916 1.00 96.31 177 GLN A N 1
ATOM 1355 C CA . GLN A 1 177 ? 31.421 -11.237 -16.558 1.00 96.31 177 GLN A CA 1
ATOM 1356 C C . GLN A 1 177 ? 29.908 -11.230 -16.331 1.00 96.31 177 GLN A C 1
ATOM 1358 O O . GLN A 1 177 ? 29.343 -10.173 -16.072 1.00 96.31 177 GLN A O 1
ATOM 1363 N N . LEU A 1 178 ? 29.263 -12.399 -16.387 1.00 96.50 178 LEU A N 1
ATOM 1364 C CA . LEU A 1 178 ? 27.826 -12.520 -16.164 1.00 96.50 178 LEU A CA 1
ATOM 1365 C C . LEU A 1 178 ? 27.430 -12.104 -14.742 1.00 96.50 178 LEU A C 1
ATOM 1367 O O . LEU A 1 178 ? 26.501 -11.319 -14.572 1.00 96.50 178 LEU A O 1
ATOM 1371 N N . LYS A 1 179 ? 28.178 -12.574 -13.737 1.00 95.62 179 LYS A N 1
ATOM 1372 C CA . LYS A 1 179 ? 28.012 -12.171 -12.335 1.00 95.62 179 LYS A CA 1
ATOM 1373 C C . LYS A 1 179 ? 28.097 -10.665 -12.149 1.00 95.62 179 LYS A C 1
ATOM 1375 O O . LYS A 1 179 ? 27.203 -10.078 -11.553 1.00 95.62 179 LYS A O 1
ATOM 1380 N N . LYS A 1 180 ? 29.145 -10.040 -12.699 1.00 95.56 180 LYS A N 1
ATOM 1381 C CA . LYS A 1 180 ? 29.331 -8.583 -12.641 1.00 95.56 180 LYS A CA 1
ATOM 1382 C C . LYS A 1 180 ? 28.194 -7.834 -13.336 1.00 95.56 180 LYS A C 1
ATOM 1384 O O . LYS A 1 180 ? 27.719 -6.840 -12.800 1.00 95.56 180 LYS A O 1
ATOM 1389 N N . PHE A 1 181 ? 27.753 -8.305 -14.502 1.00 95.25 181 PHE A N 1
ATOM 1390 C CA . PHE A 1 181 ? 26.677 -7.672 -15.265 1.00 95.25 181 PHE A CA 1
ATOM 1391 C C . PHE A 1 181 ? 25.335 -7.717 -14.520 1.00 95.25 181 PHE A C 1
ATOM 1393 O O . PHE A 1 181 ? 24.653 -6.700 -14.410 1.00 95.25 181 PHE A O 1
ATOM 1400 N N . VAL A 1 182 ? 24.974 -8.871 -13.955 1.00 94.94 182 VAL A N 1
ATOM 1401 C CA . VAL A 1 182 ? 23.718 -9.031 -13.206 1.00 94.94 182 VAL A CA 1
ATOM 1402 C C . VAL A 1 182 ? 23.813 -8.412 -11.805 1.00 94.94 182 VAL A C 1
ATOM 1404 O O . VAL A 1 182 ? 22.863 -7.781 -11.361 1.00 94.94 182 VAL A O 1
ATOM 1407 N N . GLY A 1 183 ? 24.970 -8.481 -11.146 1.00 94.31 183 GLY A N 1
ATOM 1408 C CA . GLY A 1 183 ? 25.173 -7.989 -9.778 1.00 94.31 183 GLY A CA 1
ATOM 1409 C C . GLY A 1 183 ? 24.892 -9.049 -8.710 1.00 94.31 183 GLY A C 1
ATOM 1410 O O . GLY A 1 183 ? 24.234 -8.756 -7.720 1.00 94.31 183 GLY A O 1
ATOM 1411 N N . VAL A 1 184 ? 25.374 -10.280 -8.915 1.00 95.50 184 VAL A N 1
ATOM 1412 C CA . VAL A 1 184 ? 25.296 -11.400 -7.950 1.00 95.50 184 VAL A CA 1
ATOM 1413 C C . VAL A 1 184 ? 26.633 -12.143 -7.876 1.00 95.50 184 VAL A C 1
ATOM 1415 O O . VAL A 1 184 ? 27.445 -12.049 -8.800 1.00 95.50 184 VAL A O 1
ATOM 1418 N N . ASP A 1 185 ? 26.887 -12.906 -6.809 1.00 95.81 185 ASP A N 1
ATOM 1419 C CA . ASP A 1 185 ? 28.171 -13.611 -6.621 1.00 95.81 185 ASP A CA 1
ATOM 1420 C C . ASP A 1 185 ? 28.227 -15.026 -7.232 1.00 95.81 185 ASP A C 1
ATOM 1422 O O . ASP A 1 185 ? 29.310 -15.623 -7.318 1.00 95.81 185 ASP A O 1
ATOM 1426 N N . ASN A 1 186 ? 27.096 -15.521 -7.746 1.00 94.75 186 ASN A N 1
ATOM 1427 C CA . ASN A 1 186 ? 26.959 -16.837 -8.362 1.00 94.75 186 ASN A CA 1
ATOM 1428 C C . ASN A 1 186 ? 26.569 -16.740 -9.847 1.00 94.75 186 ASN A C 1
ATOM 1430 O O . ASN A 1 186 ? 25.568 -16.136 -10.226 1.00 94.75 186 ASN A O 1
ATOM 1434 N N . ALA A 1 187 ? 27.368 -17.368 -10.714 1.00 95.50 187 ALA A N 1
ATOM 1435 C CA . ALA A 1 187 ? 27.184 -17.281 -12.163 1.00 95.50 187 ALA A CA 1
ATOM 1436 C C . ALA A 1 187 ? 25.957 -18.057 -12.667 1.00 95.50 187 ALA A C 1
ATOM 1438 O O . ALA A 1 187 ? 25.346 -17.650 -13.652 1.00 95.50 187 ALA A O 1
ATOM 1439 N N . MET A 1 188 ? 25.595 -19.163 -12.010 1.00 93.19 188 MET A N 1
ATOM 1440 C CA . MET A 1 188 ? 24.395 -19.921 -12.361 1.00 93.19 188 MET A CA 1
ATOM 1441 C C . MET A 1 188 ? 23.139 -19.129 -11.992 1.00 93.19 188 MET A C 1
ATOM 1443 O O . MET A 1 188 ? 22.253 -18.983 -12.828 1.00 93.19 188 MET A O 1
ATOM 1447 N N . GLU A 1 189 ? 23.101 -18.540 -10.795 1.00 93.75 189 GLU A N 1
ATOM 1448 C CA . GLU A 1 189 ? 22.011 -17.656 -10.361 1.00 93.75 189 GLU A CA 1
ATOM 1449 C C . GLU A 1 189 ? 21.853 -16.475 -11.333 1.00 93.75 189 GLU A C 1
ATOM 1451 O O . GLU A 1 189 ? 20.750 -16.203 -11.801 1.00 93.75 189 GLU A O 1
ATOM 1456 N N . ALA A 1 190 ? 22.961 -15.848 -11.753 1.00 95.94 190 ALA A N 1
ATOM 1457 C CA . ALA A 1 190 ? 22.947 -14.786 -12.763 1.00 95.94 190 ALA A CA 1
ATOM 1458 C C . ALA A 1 190 ? 22.306 -15.239 -14.092 1.00 95.94 190 ALA A C 1
ATOM 1460 O O . ALA A 1 190 ? 21.525 -14.505 -14.701 1.00 95.94 190 ALA A O 1
ATOM 1461 N N . ALA A 1 191 ? 22.602 -16.464 -14.537 1.00 95.88 191 ALA A N 1
ATOM 1462 C CA . ALA A 1 191 ? 21.998 -17.050 -15.731 1.00 95.88 191 ALA A CA 1
ATOM 1463 C C . ALA A 1 191 ? 20.496 -17.334 -15.545 1.00 95.88 191 ALA A C 1
ATOM 1465 O O . ALA A 1 191 ? 19.714 -17.052 -16.455 1.00 95.88 191 ALA A O 1
ATOM 1466 N N . HIS A 1 192 ? 20.080 -17.833 -14.375 1.00 94.38 192 HIS A N 1
ATOM 1467 C CA . HIS A 1 192 ? 18.667 -18.031 -14.032 1.00 94.38 192 HIS A CA 1
ATOM 1468 C C . HIS A 1 192 ? 17.887 -16.717 -13.997 1.00 94.38 192 HIS A C 1
ATOM 1470 O O . HIS A 1 192 ? 16.762 -16.671 -14.498 1.00 94.38 192 HIS A O 1
ATOM 1476 N N . ILE A 1 193 ? 18.481 -15.652 -13.455 1.00 95.50 193 ILE A N 1
ATOM 1477 C CA . ILE A 1 193 ? 17.880 -14.316 -13.409 1.00 95.50 193 ILE A CA 1
ATOM 1478 C C . ILE A 1 193 ? 17.618 -13.815 -14.829 1.00 95.50 193 ILE A C 1
ATOM 1480 O O . ILE A 1 193 ? 16.473 -13.500 -15.152 1.00 95.50 193 ILE A O 1
ATOM 1484 N N . LEU A 1 194 ? 18.628 -13.819 -15.708 1.00 96.19 194 LEU A N 1
ATOM 1485 C CA . LEU A 1 194 ? 18.441 -13.411 -17.106 1.00 96.19 194 LEU A CA 1
ATOM 1486 C C . LEU A 1 194 ? 17.413 -14.290 -17.823 1.00 96.19 194 LEU A C 1
ATOM 1488 O O . LEU A 1 194 ? 16.567 -13.784 -18.561 1.00 96.19 194 LEU A O 1
ATOM 1492 N N . HIS A 1 195 ? 17.448 -15.605 -17.603 1.00 95.31 195 HIS A N 1
ATOM 1493 C CA . HIS A 1 195 ? 16.498 -16.503 -18.248 1.00 95.31 195 HIS A CA 1
ATOM 1494 C C . HIS A 1 195 ? 15.055 -16.227 -17.813 1.00 95.31 195 HIS A C 1
ATOM 1496 O O . HIS A 1 195 ? 14.160 -16.101 -18.651 1.00 95.31 195 HIS A O 1
ATOM 1502 N N . THR A 1 196 ? 14.849 -16.040 -16.510 1.00 94.50 196 THR A N 1
ATOM 1503 C CA . THR A 1 196 ? 13.560 -15.657 -15.919 1.00 94.50 196 THR A CA 1
ATOM 1504 C C . THR A 1 196 ? 13.088 -14.297 -16.430 1.00 94.50 196 THR A C 1
ATOM 1506 O O . THR A 1 196 ? 11.900 -14.107 -16.676 1.00 94.50 196 THR A O 1
ATOM 1509 N N . SER A 1 197 ? 14.021 -13.391 -16.709 1.00 93.44 197 SER A N 1
ATOM 1510 C CA . SER A 1 197 ? 13.772 -12.067 -17.289 1.00 93.44 197 SER A CA 1
ATOM 1511 C C . SER A 1 197 ? 13.389 -12.105 -18.780 1.00 93.44 197 SER A C 1
ATOM 1513 O O . SER A 1 197 ? 13.127 -11.070 -19.393 1.00 93.44 197 SER A O 1
ATOM 1515 N N . GLY A 1 198 ? 13.343 -13.291 -19.395 1.00 92.06 198 GLY A N 1
ATOM 1516 C CA . GLY A 1 198 ? 12.944 -13.492 -20.790 1.00 92.06 198 GLY A CA 1
ATOM 1517 C C . GLY A 1 198 ? 14.103 -13.542 -21.786 1.00 92.06 198 GLY A C 1
ATOM 1518 O O . GLY A 1 198 ? 13.862 -13.654 -22.991 1.00 92.06 198 GLY A O 1
ATOM 1519 N N . TYR A 1 199 ? 15.354 -13.501 -21.320 1.00 93.56 199 TYR A N 1
ATOM 1520 C CA . TYR A 1 199 ? 16.514 -13.708 -22.182 1.00 93.56 199 TYR A CA 1
ATOM 1521 C C . TYR A 1 199 ? 16.645 -15.199 -22.538 1.00 93.56 199 TYR A C 1
ATOM 1523 O O . TYR A 1 199 ? 16.445 -16.107 -21.726 1.00 93.56 199 TYR A O 1
ATOM 1531 N N . GLN A 1 200 ? 17.022 -15.475 -23.781 1.00 92.56 200 GLN A N 1
ATOM 1532 C CA . GLN A 1 200 ? 17.316 -16.815 -24.277 1.00 92.56 200 GLN A CA 1
ATOM 1533 C C . GLN A 1 200 ? 18.729 -17.229 -23.872 1.00 92.56 200 GLN A C 1
ATOM 1535 O O . GLN A 1 200 ? 19.663 -17.181 -24.676 1.00 92.56 200 GLN A O 1
ATOM 1540 N N . VAL A 1 201 ? 18.876 -17.629 -22.612 1.00 94.19 201 VAL A N 1
ATOM 1541 C CA . VAL A 1 201 ? 20.155 -18.035 -22.034 1.00 94.19 201 VAL A CA 1
ATOM 1542 C C . VAL A 1 201 ? 20.492 -19.478 -22.412 1.00 94.19 201 VAL A C 1
ATOM 1544 O O . VAL A 1 201 ? 19.652 -20.370 -22.423 1.00 94.19 201 VAL A O 1
ATOM 1547 N N . SER A 1 202 ? 21.757 -19.699 -22.739 1.00 93.25 202 SER A N 1
ATOM 1548 C CA . SER A 1 202 ? 22.375 -20.997 -23.011 1.00 93.25 202 SER A CA 1
ATOM 1549 C C . SER A 1 202 ? 23.820 -20.946 -22.527 1.00 93.25 202 SER A C 1
ATOM 1551 O O . SER A 1 202 ? 24.373 -19.861 -22.376 1.00 93.25 202 SER A O 1
ATOM 1553 N N . GLY A 1 203 ? 24.461 -22.078 -22.268 1.00 89.06 203 GLY A N 1
ATOM 1554 C CA . GLY A 1 203 ? 25.817 -22.055 -21.731 1.00 89.06 203 GLY A CA 1
ATOM 1555 C C . GLY A 1 203 ? 26.386 -23.437 -21.476 1.00 89.06 203 GLY A C 1
ATOM 1556 O O . GLY A 1 203 ? 25.746 -24.450 -21.760 1.00 89.06 203 GLY A O 1
ATOM 1557 N N . SER A 1 204 ? 27.599 -23.458 -20.933 1.00 88.56 204 SER A N 1
ATOM 1558 C CA . SER A 1 204 ? 28.293 -24.685 -20.552 1.00 88.56 204 SER A CA 1
ATOM 1559 C C . SER A 1 204 ? 28.835 -24.600 -19.133 1.00 88.56 204 SER A C 1
ATOM 1561 O O . SER A 1 204 ? 29.444 -23.593 -18.752 1.00 88.56 204 SER A O 1
ATOM 1563 N N . VAL A 1 205 ? 28.680 -25.695 -18.397 1.00 88.62 205 VAL A N 1
ATOM 1564 C CA . VAL A 1 205 ? 29.242 -25.886 -17.058 1.00 88.62 205 VAL A CA 1
ATOM 1565 C C . VAL A 1 205 ? 30.524 -26.720 -17.106 1.00 88.62 205 VAL A C 1
ATOM 1567 O O . VAL A 1 205 ? 30.714 -27.510 -18.035 1.00 88.62 205 VAL A O 1
ATOM 1570 N N . ASP A 1 206 ? 31.408 -26.548 -16.125 1.00 86.88 206 ASP A N 1
ATOM 1571 C CA . ASP A 1 206 ? 32.554 -27.439 -15.912 1.00 86.88 206 ASP A CA 1
ATOM 1572 C C . ASP A 1 206 ? 32.146 -28.768 -15.241 1.00 86.88 206 ASP A C 1
ATOM 1574 O O . ASP A 1 206 ? 30.967 -29.035 -14.999 1.00 86.88 206 ASP A O 1
ATOM 1578 N N . SER A 1 207 ? 33.126 -29.628 -14.939 1.00 83.19 207 SER A N 1
ATOM 1579 C CA . SER A 1 207 ? 32.893 -30.933 -14.301 1.00 83.19 207 SER A CA 1
ATOM 1580 C C . SER A 1 207 ? 32.337 -30.848 -12.877 1.00 83.19 207 SER A C 1
ATOM 1582 O O . SER A 1 207 ? 31.890 -31.862 -12.349 1.00 83.19 207 SER A O 1
ATOM 1584 N N . THR A 1 208 ? 32.372 -29.668 -12.254 1.00 82.81 208 THR A N 1
ATOM 1585 C CA . THR A 1 208 ? 31.811 -29.400 -10.922 1.00 82.81 208 THR A CA 1
ATOM 1586 C C . THR A 1 208 ? 30.424 -28.758 -10.985 1.00 82.81 208 THR A C 1
ATOM 1588 O O . THR A 1 208 ? 29.807 -28.535 -9.950 1.00 82.81 208 THR A O 1
ATOM 1591 N N . GLY A 1 209 ? 29.914 -28.479 -12.191 1.00 83.00 209 GLY A N 1
ATOM 1592 C CA . GLY A 1 209 ? 28.628 -27.816 -12.401 1.00 83.00 209 GLY A CA 1
ATOM 1593 C C . GLY A 1 209 ? 28.700 -26.286 -12.393 1.00 83.00 209 GLY A C 1
ATOM 1594 O O . GLY A 1 209 ? 27.667 -25.633 -12.532 1.00 83.00 209 GLY A O 1
ATOM 1595 N N . LYS A 1 210 ? 29.894 -25.685 -12.288 1.00 88.19 210 LYS A N 1
ATOM 1596 C CA . LYS A 1 210 ? 30.060 -24.227 -12.315 1.00 88.19 210 LYS A CA 1
ATOM 1597 C C . LYS A 1 210 ? 29.934 -23.702 -13.744 1.00 88.19 210 LYS A C 1
ATOM 1599 O O . LYS A 1 210 ? 30.577 -24.207 -14.662 1.00 88.19 210 LYS A O 1
ATOM 1604 N N . LEU A 1 211 ? 29.133 -22.653 -13.936 1.00 91.31 211 LEU A N 1
ATOM 1605 C CA . LEU A 1 211 ? 28.963 -22.001 -15.236 1.00 91.31 211 LEU A CA 1
ATOM 1606 C C . LEU A 1 211 ? 30.267 -21.326 -15.694 1.00 91.31 211 LEU A C 1
ATOM 1608 O O . LEU A 1 211 ? 30.770 -20.420 -15.029 1.00 91.31 211 LEU A O 1
ATOM 1612 N N . VAL A 1 212 ? 30.791 -21.746 -16.849 1.00 91.88 212 VAL A N 1
ATOM 1613 C CA . VAL A 1 212 ? 32.036 -21.204 -17.427 1.00 91.88 212 VAL A CA 1
ATOM 1614 C C . VAL A 1 212 ? 31.734 -20.151 -18.488 1.00 91.88 212 VAL A C 1
ATOM 1616 O O . VAL A 1 212 ? 32.336 -19.077 -18.489 1.00 91.88 212 VAL A O 1
ATOM 1619 N N . ILE A 1 213 ? 30.791 -20.458 -19.380 1.00 93.56 213 ILE A N 1
ATOM 1620 C CA . ILE A 1 213 ? 30.402 -19.615 -20.514 1.00 93.56 213 ILE A CA 1
ATOM 1621 C C . ILE A 1 213 ? 28.882 -19.517 -20.548 1.00 93.56 213 ILE A C 1
ATOM 1623 O O . ILE A 1 213 ? 28.199 -20.539 -20.452 1.00 93.56 213 ILE A O 1
ATOM 1627 N N . ALA A 1 214 ? 28.377 -18.302 -20.755 1.00 95.75 214 ALA A N 1
ATOM 1628 C CA . ALA A 1 214 ? 26.977 -18.029 -21.036 1.00 95.75 214 ALA A CA 1
ATOM 1629 C C . ALA A 1 214 ? 26.829 -17.300 -22.373 1.00 95.75 214 ALA A C 1
ATOM 1631 O O . ALA A 1 214 ? 27.637 -16.442 -22.730 1.00 95.75 214 ALA A O 1
ATOM 1632 N N . GLN A 1 215 ? 25.773 -17.643 -23.098 1.00 96.81 215 GLN A N 1
ATOM 1633 C CA . GLN A 1 215 ? 25.348 -17.015 -24.333 1.00 96.81 215 GLN A CA 1
ATOM 1634 C C . GLN A 1 215 ? 23.878 -16.629 -24.237 1.00 96.81 215 GLN A C 1
ATOM 1636 O O . GLN A 1 215 ? 23.046 -17.465 -23.878 1.00 96.81 215 GLN A O 1
ATOM 1641 N N . PHE A 1 216 ? 23.549 -15.398 -24.611 1.00 96.31 216 PHE A N 1
ATOM 1642 C CA . PHE A 1 216 ? 22.177 -14.896 -24.608 1.00 96.31 216 PHE A CA 1
ATOM 1643 C C . PHE A 1 216 ? 21.959 -13.859 -25.709 1.00 96.31 216 PHE A C 1
ATOM 1645 O O . PHE A 1 216 ? 22.905 -13.317 -26.277 1.00 96.31 216 PHE A O 1
ATOM 1652 N N . ASN A 1 217 ? 20.698 -13.626 -26.057 1.00 95.44 217 ASN A N 1
ATOM 1653 C CA . ASN A 1 217 ? 20.282 -12.565 -26.968 1.00 95.44 217 ASN A CA 1
ATOM 1654 C C . ASN A 1 217 ? 20.436 -11.186 -26.310 1.00 95.44 217 ASN A C 1
ATOM 1656 O O . ASN A 1 217 ? 19.999 -10.982 -25.186 1.00 95.44 217 ASN A O 1
ATOM 1660 N N . HIS A 1 218 ? 21.011 -10.229 -27.029 1.00 96.62 218 HIS A N 1
ATOM 1661 C CA . HIS A 1 218 ? 21.320 -8.892 -26.527 1.00 96.62 218 HIS A CA 1
ATOM 1662 C C . HIS A 1 218 ? 21.129 -7.838 -27.621 1.00 96.62 218 HIS A C 1
ATOM 1664 O O . HIS A 1 218 ? 21.083 -8.168 -28.812 1.00 96.62 218 HIS A O 1
ATOM 1670 N N . VAL A 1 219 ? 21.017 -6.575 -27.212 1.00 96.62 219 VAL A N 1
ATOM 1671 C CA . VAL A 1 219 ? 20.920 -5.427 -28.118 1.00 96.62 219 VAL A CA 1
ATOM 1672 C C . VAL A 1 219 ? 21.971 -4.381 -27.764 1.00 96.62 219 VAL A C 1
ATOM 1674 O O . VAL A 1 219 ? 22.178 -4.063 -26.598 1.00 96.62 219 VAL A O 1
ATOM 1677 N N . TRP A 1 220 ? 22.623 -3.845 -28.790 1.00 96.81 220 TRP A N 1
ATOM 1678 C CA . TRP A 1 220 ? 23.546 -2.715 -28.692 1.00 96.81 220 TRP A CA 1
ATOM 1679 C C . TRP A 1 220 ? 23.358 -1.788 -29.897 1.00 96.81 220 TRP A C 1
ATOM 1681 O O . TRP A 1 220 ? 22.460 -2.000 -30.717 1.00 96.81 220 TRP A O 1
ATOM 1691 N N . LEU A 1 221 ? 24.182 -0.750 -30.021 1.00 96.19 221 LEU A N 1
ATOM 1692 C CA . LEU A 1 221 ? 24.113 0.197 -31.130 1.00 96.19 221 LEU A CA 1
ATOM 1693 C C . LEU A 1 221 ? 25.353 0.146 -32.011 1.00 96.19 221 LEU A C 1
ATOM 1695 O O . LEU A 1 221 ? 26.474 -0.032 -31.540 1.00 96.19 221 LEU A O 1
ATOM 1699 N N . LYS A 1 222 ? 25.147 0.413 -33.297 1.00 95.31 222 LYS A N 1
ATOM 1700 C CA . LYS A 1 222 ? 26.171 0.951 -34.189 1.00 95.31 222 LYS A CA 1
ATOM 1701 C C . LYS A 1 222 ? 25.848 2.403 -34.476 1.00 95.31 222 LYS A C 1
ATOM 1703 O O . LYS A 1 222 ? 24.713 2.724 -34.816 1.00 95.31 222 LYS A O 1
ATOM 1708 N N . VAL A 1 223 ? 26.847 3.265 -34.363 1.00 93.94 223 VAL A N 1
ATOM 1709 C CA . VAL A 1 223 ? 26.722 4.704 -34.591 1.00 93.94 223 VAL A CA 1
ATOM 1710 C C . VAL A 1 223 ? 27.780 5.186 -35.568 1.00 93.94 223 VAL A C 1
ATOM 1712 O O . VAL A 1 223 ? 28.892 4.658 -35.609 1.00 93.94 223 VAL A O 1
ATOM 1715 N N . LYS A 1 224 ? 27.418 6.180 -36.373 1.00 92.88 224 LYS A N 1
ATOM 1716 C CA . LYS A 1 224 ? 28.297 6.826 -37.343 1.00 92.88 224 LYS A CA 1
ATOM 1717 C C . LYS A 1 224 ? 28.345 8.315 -37.030 1.00 92.88 224 LYS A C 1
ATOM 1719 O O . LYS A 1 224 ? 27.414 9.041 -37.372 1.00 92.88 224 LYS A O 1
ATOM 1724 N N . GLU A 1 225 ? 29.391 8.747 -36.333 1.00 88.31 225 GLU A N 1
ATOM 1725 C CA . GLU A 1 225 ? 29.529 10.131 -35.859 1.00 88.31 225 GLU A CA 1
ATOM 1726 C C . GLU A 1 225 ? 29.551 11.150 -36.998 1.00 88.31 225 GLU A C 1
ATOM 1728 O O . GLU A 1 225 ? 29.932 10.845 -38.124 1.00 88.31 225 GLU A O 1
ATOM 1733 N N . THR A 1 226 ? 29.185 12.400 -36.718 1.00 86.94 226 THR A N 1
ATOM 1734 C CA . THR A 1 226 ? 29.293 13.458 -37.733 1.00 86.94 226 THR A CA 1
ATOM 1735 C C . THR A 1 226 ? 30.739 13.792 -38.097 1.00 86.94 226 THR A C 1
ATOM 1737 O O . THR A 1 226 ? 31.012 14.192 -39.231 1.00 86.94 226 THR A O 1
ATOM 1740 N N . SER A 1 227 ? 31.665 13.560 -37.164 1.00 82.75 227 SER A N 1
ATOM 1741 C CA . SER A 1 227 ? 33.111 13.769 -37.286 1.00 82.75 227 SER A CA 1
ATOM 1742 C C . SER A 1 227 ? 33.859 12.635 -38.005 1.00 82.75 227 SER A C 1
ATOM 1744 O O . SER A 1 227 ? 35.016 12.821 -38.383 1.00 82.75 227 SER A O 1
ATOM 1746 N N . SER A 1 228 ? 33.234 11.466 -38.212 1.00 83.69 228 SER A N 1
ATOM 1747 C CA . SER A 1 228 ? 33.881 10.266 -38.761 1.00 83.69 228 SER A CA 1
ATOM 1748 C C . SER A 1 228 ? 32.944 9.452 -39.654 1.00 83.69 228 SER A C 1
ATOM 1750 O O . SER A 1 228 ? 31.753 9.328 -39.412 1.00 83.69 228 SER A O 1
ATOM 1752 N N . SER A 1 229 ? 33.480 8.818 -40.698 1.00 79.31 229 SER A N 1
ATOM 1753 C CA . SER A 1 229 ? 32.685 7.936 -41.569 1.00 79.31 229 SER A CA 1
ATOM 1754 C C . SER A 1 229 ? 32.685 6.462 -41.136 1.00 79.31 229 SER A C 1
ATOM 1756 O O . SER A 1 229 ? 32.050 5.639 -41.800 1.00 79.31 229 SER A O 1
ATOM 1758 N N . ALA A 1 230 ? 33.367 6.116 -40.041 1.00 90.12 230 ALA A N 1
ATOM 1759 C CA . ALA A 1 230 ? 33.432 4.751 -39.528 1.00 90.12 230 ALA A CA 1
ATOM 1760 C C . ALA A 1 230 ? 32.235 4.418 -38.624 1.00 90.12 230 ALA A C 1
ATOM 1762 O O . ALA A 1 230 ? 31.773 5.253 -37.850 1.00 90.12 230 ALA A O 1
ATOM 1763 N N . TRP A 1 231 ? 31.762 3.173 -38.703 1.00 93.69 231 TRP A N 1
ATOM 1764 C CA . TRP A 1 231 ? 30.798 2.638 -37.745 1.00 93.69 231 TRP A CA 1
ATOM 1765 C C . TRP A 1 231 ? 31.505 2.255 -36.447 1.00 93.69 231 TRP A C 1
ATOM 1767 O O . TRP A 1 231 ? 32.445 1.459 -36.463 1.00 93.69 231 TRP A O 1
ATOM 1777 N N . VAL A 1 232 ? 31.012 2.769 -35.327 1.00 94.38 232 VAL A N 1
ATOM 1778 C CA . VAL A 1 232 ? 31.469 2.427 -33.978 1.00 94.38 232 VAL A CA 1
ATOM 1779 C C . VAL A 1 232 ? 30.355 1.661 -33.280 1.00 94.38 232 VAL A C 1
ATOM 1781 O O . VAL A 1 232 ? 29.201 2.079 -33.318 1.00 94.38 232 VAL A O 1
ATOM 1784 N N . SER A 1 233 ? 30.680 0.519 -32.674 1.00 95.94 233 SER A N 1
ATOM 1785 C CA . SER A 1 233 ? 29.717 -0.203 -31.837 1.00 95.94 233 SER A CA 1
ATOM 1786 C C . SER A 1 233 ? 29.794 0.313 -30.408 1.00 95.94 233 SER A C 1
ATOM 1788 O O . SER A 1 233 ? 30.891 0.448 -29.872 1.00 95.94 233 SER A O 1
ATOM 1790 N N . VAL A 1 234 ? 28.641 0.589 -29.811 1.00 96.06 234 VAL A N 1
ATOM 1791 C CA . VAL A 1 234 ? 28.517 1.108 -28.449 1.00 96.06 234 VAL A CA 1
ATOM 1792 C C . VAL A 1 234 ? 27.394 0.394 -27.716 1.00 96.06 234 VAL A C 1
ATOM 1794 O O . VAL A 1 234 ? 26.350 0.086 -28.293 1.00 96.06 234 VAL A O 1
ATOM 1797 N N . ASP A 1 235 ? 27.613 0.140 -26.433 1.00 96.38 235 ASP A N 1
ATOM 1798 C CA . ASP A 1 235 ? 26.631 -0.474 -25.552 1.00 96.38 235 ASP A CA 1
ATOM 1799 C C . ASP A 1 235 ? 26.570 0.303 -24.229 1.00 96.38 235 ASP A C 1
ATOM 1801 O O . ASP A 1 235 ? 27.452 0.145 -23.383 1.00 96.38 235 ASP A O 1
ATOM 1805 N N . PRO A 1 236 ? 25.554 1.161 -24.036 1.00 95.19 236 PRO A N 1
ATOM 1806 C CA . PRO A 1 236 ? 25.409 1.933 -22.806 1.00 95.19 236 PRO A CA 1
ATOM 1807 C C . PRO A 1 236 ? 24.930 1.090 -21.612 1.00 95.19 236 PRO A C 1
ATOM 1809 O O . PRO A 1 236 ? 24.848 1.615 -20.501 1.00 95.19 236 PRO A O 1
ATOM 1812 N N . SER A 1 237 ? 24.590 -0.188 -21.815 1.00 95.38 237 SER A N 1
ATOM 1813 C CA . SER A 1 237 ? 23.994 -1.066 -20.801 1.00 95.38 237 SER A CA 1
ATOM 1814 C C . SER A 1 237 ? 24.981 -2.060 -20.188 1.00 95.38 237 SER A C 1
ATOM 1816 O O . SER A 1 237 ? 24.854 -2.427 -19.023 1.00 95.38 237 SER A O 1
ATOM 1818 N N . PHE A 1 238 ? 25.996 -2.497 -20.934 1.00 93.25 238 PHE A N 1
ATOM 1819 C CA . PHE A 1 238 ? 26.880 -3.567 -20.473 1.00 93.25 238 PHE A CA 1
ATOM 1820 C C . PHE A 1 238 ? 27.967 -3.060 -19.512 1.00 93.25 238 PHE A C 1
ATOM 1822 O O . PHE A 1 238 ? 29.105 -2.780 -19.899 1.00 93.25 238 PHE A O 1
ATOM 1829 N N . LYS A 1 239 ? 27.598 -2.945 -18.234 1.00 93.31 239 LYS A N 1
ATOM 1830 C CA . LYS A 1 239 ? 28.439 -2.475 -17.123 1.00 93.31 239 LYS A CA 1
ATOM 1831 C C . LYS A 1 239 ? 28.346 -3.413 -15.914 1.00 93.31 239 LYS A C 1
ATOM 1833 O O . LYS A 1 239 ? 27.408 -4.204 -15.814 1.00 93.31 239 LYS A O 1
ATOM 1838 N N . ALA A 1 240 ? 29.333 -3.342 -15.020 1.00 93.38 240 ALA A N 1
ATOM 1839 C CA . ALA A 1 240 ? 29.306 -4.109 -13.777 1.00 93.38 240 ALA A CA 1
ATOM 1840 C C . ALA A 1 240 ? 28.368 -3.446 -12.765 1.00 93.38 240 ALA A C 1
ATOM 1842 O O . ALA A 1 240 ? 28.070 -2.260 -12.888 1.00 93.38 240 ALA A O 1
ATOM 1843 N N . HIS A 1 241 ? 27.960 -4.195 -11.745 1.00 93.62 241 HIS A N 1
ATOM 1844 C CA . HIS A 1 241 ? 27.193 -3.672 -10.623 1.00 93.62 241 HIS A CA 1
ATOM 1845 C C . HIS A 1 241 ? 27.788 -4.117 -9.288 1.00 93.62 241 HIS A C 1
ATOM 1847 O O . HIS A 1 241 ? 28.426 -5.171 -9.195 1.00 93.62 241 HIS A O 1
ATOM 1853 N N . THR A 1 242 ? 27.582 -3.300 -8.257 1.00 93.31 242 THR A N 1
ATOM 1854 C CA . THR A 1 242 ? 27.858 -3.688 -6.871 1.00 93.31 242 THR A CA 1
ATOM 1855 C C . THR A 1 242 ? 26.947 -4.842 -6.445 1.00 93.31 242 THR A C 1
ATOM 1857 O O . THR A 1 242 ? 25.866 -5.035 -7.001 1.00 93.31 242 THR A O 1
ATOM 1860 N N . ILE A 1 243 ? 27.390 -5.615 -5.452 1.00 93.88 243 ILE A N 1
ATOM 1861 C CA . ILE A 1 243 ? 26.563 -6.626 -4.785 1.00 93.88 243 ILE A CA 1
ATOM 1862 C C . ILE A 1 243 ? 26.240 -6.073 -3.394 1.00 93.88 243 ILE A C 1
ATOM 1864 O O . ILE A 1 243 ? 27.171 -5.926 -2.595 1.00 93.88 243 ILE A O 1
ATOM 1868 N N . PRO A 1 244 ? 24.973 -5.734 -3.107 1.00 91.75 244 PRO A N 1
ATOM 1869 C CA . PRO A 1 244 ? 24.553 -5.281 -1.786 1.00 91.75 244 PRO A CA 1
ATOM 1870 C C . PRO A 1 244 ? 24.934 -6.247 -0.659 1.00 91.75 244 PRO A C 1
ATOM 1872 O O . PRO A 1 244 ? 24.975 -7.468 -0.845 1.00 91.75 244 PRO A O 1
ATOM 1875 N N . ASN A 1 245 ? 25.188 -5.708 0.535 1.00 88.88 245 ASN A N 1
ATOM 1876 C CA . ASN A 1 245 ? 25.291 -6.515 1.748 1.00 88.88 245 ASN A CA 1
ATOM 1877 C C . ASN A 1 245 ? 23.938 -6.590 2.453 1.00 88.88 245 ASN A C 1
ATOM 1879 O O . ASN A 1 245 ? 23.196 -5.611 2.490 1.00 88.88 245 ASN A O 1
ATOM 1883 N N . LYS A 1 246 ? 23.656 -7.741 3.068 1.00 89.69 246 LYS A N 1
ATOM 1884 C CA . LYS A 1 246 ? 22.522 -7.885 3.975 1.00 89.69 246 LYS A CA 1
ATOM 1885 C C . LYS A 1 246 ? 22.702 -6.956 5.178 1.00 89.69 246 LYS A C 1
ATOM 1887 O O . LYS A 1 246 ? 23.700 -7.057 5.893 1.00 89.69 246 LYS A O 1
ATOM 1892 N N . PHE A 1 247 ? 21.718 -6.098 5.420 1.00 87.62 247 PHE A N 1
ATOM 1893 C CA . PHE A 1 247 ? 21.665 -5.196 6.564 1.00 87.62 247 PHE A CA 1
ATOM 1894 C C . PHE A 1 247 ? 20.297 -5.322 7.240 1.00 87.62 247 PHE A C 1
ATOM 1896 O O . PHE A 1 247 ? 19.297 -4.783 6.774 1.00 87.62 247 PHE A O 1
ATOM 1903 N N . ASN A 1 248 ? 20.243 -6.054 8.353 1.00 86.19 248 ASN A N 1
ATOM 1904 C CA . ASN A 1 248 ? 19.024 -6.208 9.143 1.00 86.19 248 ASN A CA 1
ATOM 1905 C C . ASN A 1 248 ? 19.123 -5.353 10.409 1.00 86.19 248 ASN A C 1
ATOM 1907 O O . ASN A 1 248 ? 19.666 -5.794 11.423 1.00 86.19 248 ASN A O 1
ATOM 1911 N N . LEU A 1 249 ? 18.609 -4.123 10.333 1.00 84.12 249 LEU A N 1
ATOM 1912 C CA . LEU A 1 249 ? 18.672 -3.163 11.436 1.00 84.12 249 LEU A CA 1
ATOM 1913 C C . LEU A 1 249 ? 18.020 -3.696 12.720 1.00 84.12 249 LEU A C 1
ATOM 1915 O O . LEU A 1 249 ? 18.578 -3.524 13.799 1.00 84.12 249 LEU A O 1
ATOM 1919 N N . ASN A 1 250 ? 16.885 -4.386 12.609 1.00 82.94 250 ASN A N 1
ATOM 1920 C CA . ASN A 1 250 ? 16.139 -4.880 13.769 1.00 82.94 250 ASN A CA 1
ATOM 1921 C C . ASN A 1 250 ? 16.920 -5.968 14.504 1.00 82.94 250 ASN A C 1
ATOM 1923 O O . ASN A 1 250 ? 17.071 -5.915 15.724 1.00 82.94 250 ASN A O 1
ATOM 1927 N N . ALA A 1 251 ? 17.517 -6.900 13.757 1.00 86.75 251 ALA A N 1
ATOM 1928 C CA . ALA A 1 251 ? 18.402 -7.905 14.331 1.00 86.75 251 ALA A CA 1
ATOM 1929 C C . ALA A 1 251 ? 19.637 -7.271 14.998 1.00 86.75 251 ALA A C 1
ATOM 1931 O O . ALA A 1 251 ? 20.036 -7.702 16.079 1.00 86.75 251 ALA A O 1
ATOM 1932 N N . LEU A 1 252 ? 20.224 -6.227 14.396 1.00 89.19 252 LEU A N 1
ATOM 1933 C CA . LEU A 1 252 ? 21.361 -5.493 14.973 1.00 89.19 252 LEU A CA 1
ATOM 1934 C C . LEU A 1 252 ? 20.988 -4.727 16.252 1.00 89.19 252 LEU A C 1
ATOM 1936 O O . LEU A 1 252 ? 21.802 -4.647 17.171 1.00 89.19 252 LEU A O 1
ATOM 1940 N N . ALA A 1 253 ? 19.763 -4.204 16.327 1.00 89.25 253 ALA A N 1
ATOM 1941 C CA . ALA A 1 253 ? 19.213 -3.561 17.517 1.00 89.25 253 ALA A CA 1
ATOM 1942 C C . ALA A 1 253 ? 18.819 -4.559 18.626 1.00 89.25 253 ALA A C 1
ATOM 1944 O O . ALA A 1 253 ? 18.551 -4.146 19.752 1.00 89.25 253 ALA A O 1
ATOM 1945 N N . GLY A 1 254 ? 18.818 -5.867 18.337 1.00 90.44 254 GLY A N 1
ATOM 1946 C CA . GLY A 1 254 ? 18.472 -6.926 19.290 1.00 90.44 254 GLY A CA 1
ATOM 1947 C C . GLY A 1 254 ? 16.989 -7.307 19.317 1.00 90.44 254 GLY A C 1
ATOM 1948 O O . GLY A 1 254 ? 16.574 -8.048 20.208 1.00 90.44 254 GLY A O 1
ATOM 1949 N N . VAL A 1 255 ? 16.195 -6.845 18.347 1.00 86.56 255 VAL A N 1
ATOM 1950 C CA . VAL A 1 255 ? 14.781 -7.218 18.213 1.00 86.56 255 VAL A CA 1
ATOM 1951 C C . VAL A 1 255 ? 14.672 -8.696 17.832 1.00 86.56 255 VAL A C 1
ATOM 1953 O O . VAL A 1 255 ? 15.281 -9.148 16.861 1.00 86.56 255 VAL A O 1
ATOM 1956 N N . ASN A 1 256 ? 13.871 -9.455 18.585 1.00 87.12 256 ASN A N 1
ATOM 1957 C CA . ASN A 1 256 ? 13.607 -10.872 18.328 1.00 87.12 256 ASN A CA 1
ATOM 1958 C C . ASN A 1 256 ? 12.125 -11.098 17.966 1.00 87.12 256 ASN A C 1
ATOM 1960 O O . ASN A 1 256 ? 11.292 -11.155 18.878 1.00 87.12 256 ASN A O 1
ATOM 1964 N N . PRO A 1 257 ? 11.782 -11.292 16.677 1.00 79.81 257 PRO A N 1
ATOM 1965 C CA . PRO A 1 257 ? 10.396 -11.469 16.234 1.00 79.81 257 PRO A CA 1
ATOM 1966 C C . PRO A 1 257 ? 9.674 -12.670 16.866 1.00 79.81 257 PRO A C 1
ATOM 1968 O O . PRO A 1 257 ? 8.463 -12.620 17.071 1.00 79.81 257 PRO A O 1
ATOM 1971 N N . SER A 1 258 ? 10.400 -13.723 17.261 1.00 85.25 258 SER A N 1
ATOM 1972 C CA . SER A 1 258 ? 9.812 -14.902 17.915 1.00 85.25 258 SER A CA 1
ATOM 1973 C C . SER A 1 258 ? 9.205 -14.587 19.286 1.00 85.25 258 SER A C 1
ATOM 1975 O O . SER A 1 258 ? 8.360 -15.336 19.771 1.00 85.25 258 SER A O 1
ATOM 1977 N N . SER A 1 259 ? 9.606 -13.481 19.923 1.00 85.50 259 SER A N 1
ATOM 1978 C CA . SER A 1 259 ? 9.054 -13.068 21.220 1.00 85.50 259 SER A CA 1
ATOM 1979 C C . SER A 1 259 ? 7.561 -12.725 21.152 1.00 85.50 259 SER A C 1
ATOM 1981 O O . SER A 1 259 ? 6.834 -13.059 22.086 1.00 85.50 259 SER A O 1
ATOM 1983 N N . LEU A 1 260 ? 7.083 -12.167 20.031 1.00 84.56 260 LEU A N 1
ATOM 1984 C CA . LEU A 1 260 ? 5.655 -11.939 19.803 1.00 84.56 260 LEU A CA 1
ATOM 1985 C C . LEU A 1 260 ? 4.883 -13.262 19.760 1.00 84.56 260 LEU A C 1
ATOM 1987 O O . LEU A 1 260 ? 3.882 -13.420 20.456 1.00 84.56 260 LEU A O 1
ATOM 1991 N N . LEU A 1 261 ? 5.351 -14.221 18.955 1.00 86.19 261 LEU A N 1
ATOM 1992 C CA . LEU A 1 261 ? 4.681 -15.514 18.796 1.00 86.19 261 LEU A CA 1
ATOM 1993 C C . LEU A 1 261 ? 4.672 -16.309 20.106 1.00 86.19 261 LEU A C 1
ATOM 1995 O O . LEU A 1 261 ? 3.656 -16.912 20.445 1.00 86.19 261 LEU A O 1
ATOM 1999 N N . ASN A 1 262 ? 5.765 -16.251 20.874 1.00 87.81 262 ASN A N 1
ATOM 2000 C CA . ASN A 1 262 ? 5.827 -16.826 22.218 1.00 87.81 262 ASN A CA 1
ATOM 2001 C C . ASN A 1 262 ? 4.788 -16.186 23.148 1.00 87.81 262 ASN A C 1
ATOM 2003 O O . ASN A 1 262 ? 4.028 -16.910 23.780 1.00 87.81 262 ASN A O 1
ATOM 2007 N N . GLY A 1 263 ? 4.678 -14.852 23.176 1.00 85.50 263 GLY A N 1
ATOM 2008 C CA . GLY A 1 263 ? 3.666 -14.163 23.987 1.00 85.50 263 GLY A CA 1
ATOM 2009 C C . GLY A 1 263 ? 2.230 -14.548 23.606 1.00 85.50 263 GLY A C 1
ATOM 2010 O O . GLY A 1 263 ? 1.400 -14.835 24.472 1.00 85.50 263 GLY A O 1
ATOM 2011 N N . LEU A 1 264 ? 1.935 -14.633 22.306 1.00 83.38 264 LEU A N 1
ATOM 2012 C CA . LEU A 1 264 ? 0.635 -15.102 21.808 1.00 83.38 264 LEU A CA 1
ATOM 2013 C C . LEU A 1 264 ? 0.373 -16.574 22.180 1.00 83.38 264 LEU A C 1
ATOM 2015 O O . LEU A 1 264 ? -0.749 -16.947 22.514 1.00 83.38 264 LEU A O 1
ATOM 2019 N N . SER A 1 265 ? 1.394 -17.427 22.164 1.00 85.00 265 SER A N 1
ATOM 2020 C CA . SER A 1 265 ? 1.272 -18.816 22.620 1.00 85.00 265 SER A CA 1
ATOM 2021 C C . SER A 1 265 ? 1.006 -18.903 24.129 1.00 85.00 265 SER A C 1
ATOM 2023 O O . SER A 1 265 ? 0.087 -19.606 24.555 1.00 85.00 265 SER A O 1
ATOM 2025 N N . ASP A 1 266 ? 1.765 -18.158 24.935 1.00 85.50 266 ASP A N 1
ATOM 2026 C CA . ASP A 1 266 ? 1.698 -18.166 26.402 1.00 85.50 266 ASP A CA 1
ATOM 2027 C C . ASP A 1 266 ? 0.368 -17.614 26.935 1.00 85.50 266 ASP A C 1
ATOM 2029 O O . ASP A 1 266 ? -0.161 -18.110 27.931 1.00 85.50 266 ASP A O 1
ATOM 2033 N N . SER A 1 267 ? -0.212 -16.626 26.248 1.00 78.44 267 SER A N 1
ATOM 2034 C CA . SER A 1 267 ? -1.565 -16.115 26.535 1.00 78.44 267 SER A CA 1
ATOM 2035 C C . SER A 1 267 ? -2.681 -17.084 26.131 1.00 78.44 267 SER A C 1
ATOM 2037 O O . SER A 1 267 ? -3.840 -16.888 26.496 1.00 78.44 267 SER A O 1
ATOM 2039 N N . GLY A 1 268 ? -2.350 -18.140 25.386 1.00 79.69 268 GLY A N 1
ATOM 2040 C CA . GLY A 1 268 ? -3.314 -19.072 24.819 1.00 79.69 268 GLY A CA 1
ATOM 2041 C C . GLY A 1 268 ? -4.007 -18.567 23.555 1.00 79.69 268 GLY A C 1
ATOM 2042 O O . GLY A 1 268 ? -4.859 -19.285 23.034 1.00 79.69 268 GLY A O 1
ATOM 2043 N N . ALA A 1 269 ? -3.622 -17.401 23.021 1.00 79.62 269 ALA A N 1
ATOM 2044 C CA . ALA A 1 269 ? -4.192 -16.830 21.799 1.00 79.62 269 ALA A CA 1
ATOM 2045 C C . ALA A 1 269 ? -4.064 -17.768 20.588 1.00 79.62 269 ALA A C 1
ATOM 2047 O O . ALA A 1 269 ? -4.913 -17.736 19.702 1.00 79.62 269 ALA A O 1
ATOM 2048 N N . LEU A 1 270 ? -3.035 -18.628 20.565 1.00 79.38 270 LEU A N 1
ATOM 2049 C CA . LEU A 1 270 ? -2.790 -19.610 19.497 1.00 79.38 270 LEU A CA 1
ATOM 2050 C C . LEU A 1 270 ? -3.319 -21.027 19.805 1.00 79.38 270 LEU A C 1
ATOM 2052 O O . LEU A 1 270 ? -3.281 -21.900 18.936 1.00 79.38 270 LEU A O 1
ATOM 2056 N N . ASN A 1 271 ? -3.804 -21.288 21.024 1.00 66.94 271 ASN A N 1
ATOM 2057 C CA . ASN A 1 271 ? -4.108 -22.638 21.514 1.00 66.94 271 ASN A CA 1
ATOM 2058 C C . ASN A 1 271 ? -5.535 -23.082 21.158 1.00 66.94 271 ASN A C 1
ATOM 2060 O O . ASN A 1 271 ? -6.359 -23.307 22.048 1.00 66.94 271 ASN A O 1
ATOM 2064 N N . ASN A 1 272 ? -5.839 -23.238 19.864 1.00 68.06 272 ASN A N 1
ATOM 2065 C CA . ASN A 1 272 ? -7.153 -23.720 19.430 1.00 68.06 272 ASN A CA 1
ATOM 2066 C C . ASN A 1 272 ? -7.087 -24.849 18.375 1.00 68.06 272 ASN A C 1
ATOM 2068 O O . ASN A 1 272 ? -6.557 -24.636 17.280 1.00 68.06 272 ASN A O 1
ATOM 2072 N N . PRO A 1 273 ? -7.688 -26.029 18.644 1.00 61.59 273 PRO A N 1
ATOM 2073 C CA . PRO A 1 273 ? -7.694 -27.162 17.714 1.00 61.59 273 PRO A CA 1
ATOM 2074 C C . PRO A 1 273 ? -8.460 -26.900 16.404 1.00 61.59 273 PRO A C 1
ATOM 2076 O O . PRO A 1 273 ? -8.211 -27.587 15.415 1.00 61.59 273 PRO A O 1
ATOM 2079 N N . ASN A 1 274 ? -9.346 -25.900 16.364 1.00 71.88 274 ASN A N 1
ATOM 2080 C CA . ASN A 1 274 ? -10.141 -25.539 15.187 1.00 71.88 274 ASN A CA 1
ATOM 2081 C C . ASN A 1 274 ? -9.468 -24.473 14.307 1.00 71.88 274 ASN A C 1
ATOM 2083 O O . ASN A 1 274 ? -10.073 -24.016 13.341 1.00 71.88 274 ASN A O 1
ATOM 2087 N N . GLY A 1 275 ? -8.220 -24.088 14.590 1.00 80.25 275 GLY A N 1
ATOM 2088 C CA . GLY A 1 275 ? -7.500 -23.079 13.807 1.00 80.25 275 GLY A CA 1
ATOM 2089 C C . GLY A 1 275 ? -7.934 -21.643 14.111 1.00 80.25 275 GLY A C 1
ATOM 2090 O O . GLY A 1 275 ? -7.945 -20.802 13.220 1.00 80.25 275 GLY A O 1
ATOM 2091 N N . ILE A 1 276 ? -8.339 -21.374 15.351 1.00 86.56 276 ILE A N 1
ATOM 2092 C CA . ILE A 1 276 ? -8.866 -20.075 15.781 1.00 86.56 276 ILE A CA 1
ATOM 2093 C C . ILE A 1 276 ? -7.799 -19.346 16.587 1.00 86.56 276 ILE A C 1
ATOM 2095 O O . ILE A 1 276 ? -7.283 -19.876 17.568 1.00 86.56 276 ILE A O 1
ATOM 2099 N N . MET A 1 277 ? -7.521 -18.111 16.203 1.00 86.75 277 MET A N 1
ATOM 2100 C CA . MET A 1 277 ? -6.723 -17.185 16.980 1.00 86.75 277 MET A CA 1
ATOM 2101 C C . MET A 1 277 ? -7.660 -16.229 17.718 1.00 86.75 277 MET A C 1
ATOM 2103 O O . MET A 1 277 ? -8.505 -15.580 17.092 1.00 86.75 277 MET A O 1
ATOM 2107 N N . ILE A 1 278 ? -7.547 -16.172 19.046 1.00 83.12 278 ILE A N 1
ATOM 2108 C CA . ILE A 1 278 ? -8.272 -15.190 19.861 1.00 83.12 278 ILE A CA 1
ATOM 2109 C C . ILE A 1 278 ? -7.350 -13.980 20.043 1.00 83.12 278 ILE A C 1
ATOM 2111 O O . ILE A 1 278 ? -6.312 -14.126 20.686 1.00 83.12 278 ILE A O 1
ATOM 2115 N N . PRO A 1 279 ? -7.705 -12.807 19.490 1.00 78.88 279 PRO A N 1
ATOM 2116 C CA . PRO A 1 279 ? -6.906 -11.597 19.599 1.00 78.88 279 PRO A CA 1
ATOM 2117 C C . PRO A 1 279 ? -6.475 -11.257 21.026 1.00 78.88 279 PRO A C 1
ATOM 2119 O O . PRO A 1 279 ? -7.322 -11.051 21.892 1.00 78.88 279 PRO A O 1
ATOM 2122 N N . ASP A 1 280 ? -5.173 -11.064 21.228 1.00 77.38 280 ASP A N 1
ATOM 2123 C CA . ASP A 1 280 ? -4.656 -10.238 22.320 1.00 77.38 280 ASP A CA 1
ATOM 2124 C C . ASP A 1 280 ? -3.770 -9.137 21.727 1.00 77.38 280 ASP A C 1
ATOM 2126 O O . ASP A 1 280 ? -2.573 -9.312 21.482 1.00 77.38 280 ASP A O 1
ATOM 2130 N N . ILE A 1 281 ? -4.399 -7.997 21.421 1.00 76.94 281 ILE A N 1
ATOM 2131 C CA . ILE A 1 281 ? -3.721 -6.870 20.773 1.00 76.94 281 ILE A CA 1
ATOM 2132 C C . ILE A 1 281 ? -2.643 -6.253 21.672 1.00 76.94 281 ILE A C 1
ATOM 2134 O O . ILE A 1 281 ? -1.686 -5.678 21.157 1.00 76.94 281 ILE A O 1
ATOM 2138 N N . GLN A 1 282 ? -2.752 -6.419 22.997 1.00 74.88 282 GLN A N 1
ATOM 2139 C CA . GLN A 1 282 ? -1.798 -5.851 23.946 1.00 74.88 282 GLN A CA 1
ATOM 2140 C C . GLN A 1 282 ? -0.397 -6.438 23.727 1.00 74.88 282 GLN A C 1
ATOM 2142 O O . GLN A 1 282 ? 0.585 -5.705 23.764 1.00 74.88 282 GLN A O 1
ATOM 2147 N N . ILE A 1 283 ? -0.298 -7.731 23.406 1.00 78.69 283 ILE A N 1
ATOM 2148 C CA . ILE A 1 283 ? 0.987 -8.404 23.154 1.00 78.69 283 ILE A CA 1
ATOM 2149 C C . ILE A 1 283 ? 1.668 -7.839 21.901 1.00 78.69 283 ILE A C 1
ATOM 2151 O O . ILE A 1 283 ? 2.875 -7.598 21.897 1.00 78.69 283 ILE A O 1
ATOM 2155 N N . ALA A 1 284 ? 0.896 -7.589 20.839 1.00 78.69 284 ALA A N 1
ATOM 2156 C CA . ALA A 1 284 ? 1.413 -6.996 19.607 1.00 78.69 284 ALA A CA 1
ATOM 2157 C C . ALA A 1 284 ? 1.866 -5.540 19.811 1.00 78.69 284 ALA A C 1
ATOM 2159 O O . ALA A 1 284 ? 2.888 -5.126 19.262 1.00 78.69 284 ALA A O 1
ATOM 2160 N N . GLU A 1 285 ? 1.130 -4.771 20.615 1.00 76.94 285 GLU A N 1
ATOM 2161 C CA . GLU A 1 285 ? 1.475 -3.390 20.964 1.00 76.94 285 GLU A CA 1
ATOM 2162 C C . GLU A 1 285 ? 2.741 -3.324 21.829 1.00 76.94 285 GLU A C 1
ATOM 2164 O O . GLU A 1 285 ? 3.664 -2.582 21.499 1.00 76.94 285 GLU A O 1
ATOM 2169 N N . GLU A 1 286 ? 2.844 -4.162 22.864 1.00 77.25 286 GLU A N 1
ATOM 2170 C CA . GLU A 1 286 ? 4.032 -4.255 23.723 1.00 77.25 286 GLU A CA 1
ATOM 2171 C C . GLU A 1 286 ? 5.281 -4.681 22.937 1.00 77.25 286 GLU A C 1
ATOM 2173 O O . GLU A 1 286 ? 6.354 -4.100 23.117 1.00 77.25 286 GLU A O 1
ATOM 2178 N N . PHE A 1 287 ? 5.146 -5.645 22.020 1.00 80.75 287 PHE A N 1
ATOM 2179 C CA . PHE A 1 287 ? 6.230 -6.036 21.116 1.00 80.75 287 PHE A CA 1
ATOM 2180 C C . PHE A 1 287 ? 6.675 -4.867 20.227 1.00 80.75 287 PHE A C 1
ATOM 2182 O O . PHE A 1 287 ? 7.873 -4.603 20.092 1.00 80.75 287 PHE A O 1
ATOM 2189 N N . SER A 1 288 ? 5.719 -4.143 19.639 1.00 78.62 288 SER A N 1
ATOM 2190 C CA . SER A 1 288 ? 6.012 -3.010 18.763 1.00 78.62 288 SER A CA 1
ATOM 2191 C C . SER A 1 288 ? 6.682 -1.855 19.511 1.00 78.62 288 SER A C 1
ATOM 2193 O O . SER A 1 288 ? 7.567 -1.210 18.953 1.00 78.62 288 SER A O 1
ATOM 2195 N N . GLU A 1 289 ? 6.283 -1.579 20.752 1.00 75.50 289 GLU A N 1
ATOM 2196 C CA . GLU A 1 289 ? 6.919 -0.573 21.616 1.00 75.50 289 GLU A CA 1
ATOM 2197 C C . GLU A 1 289 ? 8.341 -0.978 21.994 1.00 75.50 289 GLU A C 1
ATOM 2199 O O . GLU A 1 289 ? 9.280 -0.213 21.787 1.00 75.50 289 GLU A O 1
ATOM 2204 N N . SER A 1 290 ? 8.520 -2.213 22.468 1.00 78.88 290 SER A N 1
ATOM 2205 C CA . SER A 1 290 ? 9.843 -2.720 22.828 1.00 78.88 290 SER A CA 1
ATOM 2206 C C . SER A 1 290 ? 10.811 -2.691 21.643 1.00 78.88 290 SER A C 1
ATOM 2208 O O . SER A 1 290 ? 11.999 -2.439 21.837 1.00 78.88 290 SER A O 1
ATOM 2210 N N . SER A 1 291 ? 10.325 -2.963 20.430 1.00 80.62 291 SER A N 1
ATOM 2211 C CA . SER A 1 291 ? 11.157 -2.959 19.223 1.00 80.62 291 SER A CA 1
ATOM 2212 C C . SER A 1 291 ? 11.629 -1.545 18.873 1.00 80.62 291 SER A C 1
ATOM 2214 O O . SER A 1 291 ? 12.817 -1.338 18.624 1.00 80.62 291 SER A O 1
ATOM 2216 N N . GLN A 1 292 ? 10.742 -0.548 18.965 1.00 77.31 292 GLN A N 1
ATOM 2217 C CA . GLN A 1 292 ? 11.111 0.861 18.781 1.00 77.31 292 GLN A CA 1
ATOM 2218 C C . GLN A 1 292 ? 12.163 1.322 19.787 1.00 77.31 292 GLN A C 1
ATOM 2220 O O . GLN A 1 292 ? 13.153 1.932 19.386 1.00 77.31 292 GLN A O 1
ATOM 2225 N N . ASP A 1 293 ? 11.985 1.006 21.073 1.00 79.56 293 ASP A N 1
ATOM 2226 C CA . ASP A 1 293 ? 12.935 1.392 22.119 1.00 79.56 293 ASP A CA 1
ATOM 2227 C C . ASP A 1 293 ? 14.323 0.785 21.856 1.00 79.56 293 ASP A C 1
ATOM 2229 O O . ASP A 1 293 ? 15.349 1.456 21.993 1.00 79.56 293 ASP A O 1
ATOM 2233 N N . MET A 1 294 ? 14.381 -0.481 21.431 1.00 85.94 294 MET A N 1
ATOM 2234 C CA . MET A 1 294 ? 15.633 -1.150 21.059 1.00 85.94 294 MET A CA 1
ATOM 2235 C C . MET A 1 294 ? 16.319 -0.463 19.873 1.00 85.94 294 MET A C 1
ATOM 2237 O O . MET A 1 294 ? 17.523 -0.198 19.925 1.00 85.94 294 MET A O 1
ATOM 2241 N N . ILE A 1 295 ? 15.562 -0.118 18.829 1.00 84.88 295 ILE A N 1
ATOM 2242 C CA . ILE A 1 295 ? 16.087 0.568 17.642 1.00 84.88 295 ILE A CA 1
ATOM 2243 C C . ILE A 1 295 ? 16.572 1.975 18.001 1.00 84.88 295 ILE A C 1
ATOM 2245 O O . ILE A 1 295 ? 17.693 2.339 17.649 1.00 84.88 295 ILE A O 1
ATOM 2249 N N . ALA A 1 296 ? 15.790 2.754 18.750 1.00 82.75 296 ALA A N 1
ATOM 2250 C CA . ALA A 1 296 ? 16.175 4.095 19.186 1.00 82.75 296 ALA A CA 1
ATOM 2251 C C . ALA A 1 296 ? 17.471 4.077 20.020 1.00 82.75 296 ALA A C 1
ATOM 2253 O O . ALA A 1 296 ? 18.368 4.903 19.813 1.00 82.75 296 ALA A O 1
ATOM 2254 N N . ASN A 1 297 ? 17.625 3.087 20.905 1.00 88.38 297 ASN A N 1
ATOM 2255 C CA . ASN A 1 297 ? 18.856 2.872 21.668 1.00 88.38 297 ASN A CA 1
ATOM 2256 C C . ASN A 1 297 ? 20.044 2.506 20.764 1.00 88.38 297 ASN A C 1
ATOM 2258 O O . ASN A 1 297 ? 21.139 3.055 20.925 1.00 88.38 297 ASN A O 1
ATOM 2262 N N . TYR A 1 298 ? 19.838 1.623 19.784 1.00 91.06 298 TYR A N 1
ATOM 2263 C CA . TYR A 1 298 ? 20.870 1.263 18.811 1.00 91.06 298 TYR A CA 1
ATOM 2264 C C . TYR A 1 298 ? 21.316 2.471 17.977 1.00 91.06 298 TYR A C 1
ATOM 2266 O O . TYR A 1 298 ? 22.515 2.712 17.826 1.00 91.06 298 TYR A O 1
ATOM 2274 N N . LEU A 1 299 ? 20.374 3.271 17.475 1.00 89.50 299 LEU A N 1
ATOM 2275 C CA . LEU A 1 299 ? 20.664 4.478 16.696 1.00 89.50 299 LEU A CA 1
ATOM 2276 C C . LEU A 1 299 ? 21.363 5.550 17.537 1.00 89.50 299 LEU A C 1
ATOM 2278 O O . LEU A 1 299 ? 22.256 6.230 17.037 1.00 89.50 299 LEU A O 1
ATOM 2282 N N . SER A 1 300 ? 21.042 5.652 18.828 1.00 90.12 300 SER A N 1
ATOM 2283 C CA . SER A 1 300 ? 21.745 6.541 19.763 1.00 90.12 300 SER A CA 1
ATOM 2284 C C . SER A 1 300 ? 23.231 6.186 19.892 1.00 90.12 300 SER A C 1
ATOM 2286 O O . SER A 1 300 ? 24.082 7.075 19.966 1.00 90.12 300 SER A O 1
ATOM 2288 N N . ALA A 1 301 ? 23.565 4.892 19.848 1.00 93.31 301 ALA A N 1
ATOM 2289 C CA . ALA A 1 301 ? 24.948 4.416 19.805 1.00 93.31 301 ALA A CA 1
ATOM 2290 C C . ALA A 1 301 ? 25.601 4.564 18.413 1.00 93.31 301 ALA A C 1
ATOM 2292 O O . ALA A 1 301 ? 26.824 4.663 18.319 1.00 93.31 301 ALA A O 1
ATOM 2293 N N . ASN A 1 302 ? 24.800 4.633 17.344 1.00 92.38 302 ASN A N 1
ATOM 2294 C CA . ASN A 1 302 ? 25.232 4.689 15.942 1.00 92.38 302 ASN A CA 1
ATOM 2295 C C . ASN A 1 302 ? 24.745 5.969 15.241 1.00 92.38 302 ASN A C 1
ATOM 2297 O O . ASN A 1 302 ? 24.219 5.933 14.134 1.00 92.38 302 ASN A O 1
ATOM 2301 N N . ARG A 1 303 ? 24.947 7.124 15.883 1.00 89.19 303 ARG A N 1
ATOM 2302 C CA . ARG A 1 303 ? 24.372 8.432 15.502 1.00 89.19 303 ARG A CA 1
ATOM 2303 C C . ARG A 1 303 ? 24.681 8.965 14.093 1.00 89.19 303 ARG A C 1
ATOM 2305 O O . ARG A 1 303 ? 24.196 10.038 13.766 1.00 89.19 303 ARG A O 1
ATOM 2312 N N . LEU A 1 304 ? 25.556 8.310 13.329 1.00 89.81 304 LEU A N 1
ATOM 2313 C CA . LEU A 1 304 ? 25.922 8.693 11.957 1.00 89.81 304 LEU A CA 1
ATOM 2314 C C . LEU A 1 304 ? 25.338 7.744 10.904 1.00 89.81 304 LEU A C 1
ATOM 2316 O O . LEU A 1 304 ? 25.584 7.953 9.724 1.00 89.81 304 LEU A O 1
ATOM 2320 N N . LEU A 1 305 ? 24.614 6.701 11.322 1.00 88.50 305 LEU A N 1
ATOM 2321 C CA . LEU A 1 305 ? 23.994 5.758 10.402 1.00 88.50 305 LEU A CA 1
ATOM 2322 C C . LEU A 1 305 ? 22.932 6.487 9.572 1.00 88.50 305 LEU A C 1
ATOM 2324 O O . LEU A 1 305 ? 21.998 7.064 10.135 1.00 88.50 305 LEU A O 1
ATOM 2328 N N . SER A 1 306 ? 23.097 6.464 8.255 1.00 84.00 306 SER A N 1
ATOM 2329 C CA . SER A 1 306 ? 22.184 7.066 7.284 1.00 84.00 306 SER A CA 1
ATOM 2330 C C . SER A 1 306 ? 21.252 6.019 6.678 1.00 84.00 306 SER A C 1
ATOM 2332 O O . SER A 1 306 ? 21.410 4.812 6.885 1.00 84.00 306 SER A O 1
ATOM 2334 N N . TYR A 1 307 ? 20.276 6.475 5.900 1.00 78.88 307 TYR A N 1
ATOM 2335 C CA . TYR A 1 307 ? 19.428 5.571 5.134 1.00 78.88 307 TYR A CA 1
ATOM 2336 C C . TYR A 1 307 ? 20.219 4.792 4.067 1.00 78.88 307 TYR A C 1
ATOM 2338 O O . TYR A 1 307 ? 20.004 3.591 3.919 1.00 78.88 307 TYR A O 1
ATOM 2346 N N . GLU A 1 308 ? 21.189 5.426 3.399 1.00 79.62 308 GLU A N 1
ATOM 2347 C CA . GLU A 1 308 ? 22.042 4.780 2.387 1.00 79.62 308 GLU A CA 1
ATOM 2348 C C . GLU A 1 308 ? 22.849 3.603 2.955 1.00 79.62 308 GLU A C 1
ATOM 2350 O O . GLU A 1 308 ? 23.079 2.603 2.270 1.00 79.62 308 GLU A O 1
ATOM 2355 N N . ASP A 1 309 ? 23.241 3.694 4.229 1.00 84.25 309 ASP A N 1
ATOM 2356 C CA . ASP A 1 309 ? 23.970 2.628 4.916 1.00 84.25 309 ASP A CA 1
ATOM 2357 C C . ASP A 1 309 ? 23.096 1.390 5.172 1.00 84.25 309 ASP A C 1
ATOM 2359 O O . ASP A 1 309 ? 23.606 0.263 5.175 1.00 84.25 309 ASP A O 1
ATOM 2363 N N . VAL A 1 310 ? 21.789 1.597 5.386 1.00 82.94 310 VAL A N 1
ATOM 2364 C CA . VAL A 1 310 ? 20.803 0.555 5.720 1.00 82.94 310 VAL A CA 1
ATOM 2365 C C . VAL A 1 310 ? 20.179 -0.044 4.462 1.00 82.94 310 VAL A C 1
ATOM 2367 O O . VAL A 1 310 ? 20.129 -1.266 4.317 1.00 82.94 310 VAL A O 1
ATOM 2370 N N . VAL A 1 311 ? 19.724 0.800 3.536 1.00 81.88 311 VAL A N 1
ATOM 2371 C CA . VAL A 1 311 ? 19.085 0.399 2.277 1.00 81.88 311 VAL A CA 1
ATOM 2372 C C . VAL A 1 311 ? 20.112 0.487 1.150 1.00 81.88 311 VAL A C 1
ATOM 2374 O O . VAL A 1 311 ? 20.126 1.395 0.321 1.00 81.88 311 VAL A O 1
ATOM 2377 N N . GLN A 1 312 ? 21.022 -0.488 1.138 1.00 78.56 312 GLN A N 1
ATOM 2378 C CA . GLN A 1 312 ? 22.105 -0.567 0.157 1.00 78.56 312 GLN A CA 1
ATOM 2379 C C . GLN A 1 312 ? 21.585 -1.052 -1.199 1.00 78.56 312 GLN A C 1
ATOM 2381 O O . GLN A 1 312 ? 21.557 -2.250 -1.479 1.00 78.56 312 GLN A O 1
ATOM 2386 N N . GLN A 1 313 ? 21.186 -0.123 -2.061 1.00 80.31 313 GLN A N 1
ATOM 2387 C CA . GLN A 1 313 ? 20.796 -0.459 -3.428 1.00 80.31 313 GLN A CA 1
ATOM 2388 C C . GLN A 1 313 ? 22.004 -0.872 -4.288 1.00 80.31 313 GLN A C 1
ATOM 2390 O O . GLN A 1 313 ? 23.154 -0.476 -4.059 1.00 80.31 313 GLN A O 1
ATOM 2395 N N . ARG A 1 314 ? 21.728 -1.682 -5.312 1.00 87.25 314 ARG A N 1
ATOM 2396 C CA . ARG A 1 314 ? 22.681 -2.035 -6.371 1.00 87.25 314 ARG A CA 1
ATOM 2397 C C . ARG A 1 314 ? 23.058 -0.772 -7.155 1.00 87.25 314 ARG A C 1
ATOM 2399 O O . ARG A 1 314 ? 22.209 0.058 -7.441 1.00 87.25 314 ARG A O 1
ATOM 2406 N N . LYS A 1 315 ? 24.340 -0.611 -7.500 1.00 88.62 315 LYS A N 1
ATOM 2407 C CA . LYS A 1 315 ? 24.847 0.570 -8.223 1.00 88.62 315 LYS A CA 1
ATOM 2408 C C . LYS A 1 315 ? 25.720 0.175 -9.411 1.00 88.62 315 LYS A C 1
ATOM 2410 O O . LYS A 1 315 ? 26.448 -0.818 -9.311 1.00 88.62 315 LYS A O 1
ATOM 2415 N N . PRO A 1 316 ? 25.691 0.933 -10.522 1.00 90.31 316 PRO A N 1
ATOM 2416 C CA . PRO A 1 316 ? 26.551 0.670 -11.667 1.00 90.31 316 PRO A CA 1
ATOM 2417 C C . PRO A 1 316 ? 28.025 0.983 -11.363 1.00 90.31 316 PRO A C 1
ATOM 2419 O O . PRO A 1 316 ? 28.352 1.926 -10.645 1.00 90.31 316 PRO A O 1
ATOM 2422 N N . VAL A 1 317 ? 28.927 0.201 -11.958 1.00 90.12 317 VAL A N 1
ATOM 2423 C CA . VAL A 1 317 ? 30.382 0.374 -11.898 1.00 90.12 317 VAL A CA 1
ATOM 2424 C C . VAL A 1 317 ? 30.954 0.297 -13.315 1.00 90.12 317 VAL A C 1
ATOM 2426 O O . VAL A 1 317 ? 30.833 -0.721 -14.011 1.00 90.12 317 VAL A O 1
ATOM 2429 N N . LYS A 1 318 ? 31.633 1.367 -13.743 1.00 86.81 318 LYS A N 1
ATOM 2430 C CA . LYS A 1 318 ? 32.326 1.436 -15.038 1.00 86.81 318 LYS A CA 1
ATOM 2431 C C . LYS A 1 318 ? 33.642 0.636 -15.007 1.00 86.81 318 LYS A C 1
ATOM 2433 O O . LYS A 1 318 ? 34.724 1.207 -14.971 1.00 86.81 318 LYS A O 1
ATOM 2438 N N . ASP A 1 319 ? 33.532 -0.692 -15.007 1.00 84.69 319 ASP A N 1
ATOM 2439 C CA . ASP A 1 319 ? 34.675 -1.635 -14.984 1.00 84.69 319 ASP A CA 1
ATOM 2440 C C . ASP A 1 319 ? 34.690 -2.598 -16.190 1.00 84.69 319 ASP A C 1
ATOM 2442 O O . ASP A 1 319 ? 35.716 -3.176 -16.531 1.00 84.69 319 ASP A O 1
ATOM 2446 N N . MET A 1 320 ? 33.556 -2.789 -16.876 1.00 87.62 320 MET A N 1
ATOM 2447 C CA . MET A 1 320 ? 33.467 -3.782 -17.960 1.00 87.62 320 MET A CA 1
ATOM 2448 C C . MET A 1 320 ? 33.731 -3.201 -19.346 1.00 87.62 320 MET A C 1
ATOM 2450 O O . MET A 1 320 ? 34.347 -3.875 -20.167 1.00 87.62 320 MET A O 1
ATOM 2454 N N . TYR A 1 321 ? 33.266 -1.978 -19.615 1.00 91.06 321 TYR A N 1
ATOM 2455 C CA . TYR A 1 321 ? 33.366 -1.342 -20.925 1.00 91.06 321 TYR A CA 1
ATOM 2456 C C . TYR A 1 321 ? 34.125 -0.017 -20.835 1.00 91.06 321 TYR A C 1
ATOM 2458 O O . TYR A 1 321 ? 33.740 0.888 -20.096 1.00 91.06 321 TYR A O 1
ATOM 2466 N N . ASN A 1 322 ? 35.185 0.105 -21.637 1.00 87.38 322 ASN A N 1
ATOM 2467 C CA . ASN A 1 322 ? 36.048 1.290 -21.673 1.00 87.38 322 ASN A CA 1
ATOM 2468 C C . ASN A 1 322 ? 35.414 2.492 -22.394 1.00 87.38 322 ASN A C 1
ATOM 2470 O O . ASN A 1 322 ? 36.034 3.548 -22.473 1.00 87.38 322 ASN A O 1
ATOM 2474 N N . GLY A 1 323 ? 34.186 2.348 -22.896 1.00 88.12 323 GLY A N 1
ATOM 2475 C CA . GLY A 1 323 ? 33.445 3.421 -23.544 1.00 88.12 323 GLY A CA 1
ATOM 2476 C C . GLY A 1 323 ? 33.747 3.544 -25.036 1.00 88.12 323 GLY A C 1
ATOM 2477 O O . GLY A 1 323 ? 34.104 2.580 -25.718 1.00 88.12 323 GLY A O 1
ATOM 2478 N N . PHE A 1 324 ? 33.535 4.745 -25.559 1.00 91.19 324 PHE A N 1
ATOM 2479 C CA . PHE A 1 324 ? 33.434 4.994 -26.994 1.00 91.19 324 PHE A CA 1
ATOM 2480 C C . PHE A 1 324 ? 34.720 4.640 -27.757 1.00 91.19 324 PHE A C 1
ATOM 2482 O O . PHE A 1 324 ? 35.824 4.919 -27.300 1.00 91.19 324 PHE A O 1
ATOM 2489 N N . GLY A 1 325 ? 34.590 4.039 -28.943 1.00 88.38 325 GLY A N 1
ATOM 2490 C CA . GLY A 1 325 ? 35.732 3.675 -29.794 1.00 88.38 325 GLY A CA 1
ATOM 2491 C C . GLY A 1 325 ? 36.500 2.421 -29.354 1.00 88.38 325 GLY A C 1
ATOM 2492 O O . GLY A 1 325 ? 37.344 1.933 -30.106 1.00 88.38 325 GLY A O 1
ATOM 2493 N N . HIS A 1 326 ? 36.188 1.853 -28.186 1.00 92.06 326 HIS A N 1
ATOM 2494 C CA . HIS A 1 326 ? 36.727 0.572 -27.736 1.00 92.06 326 HIS A CA 1
ATOM 2495 C C . HIS A 1 326 ? 35.845 -0.604 -28.173 1.00 92.06 326 HIS A C 1
ATOM 2497 O O . HIS A 1 326 ? 34.640 -0.461 -28.392 1.00 92.06 326 HIS A O 1
ATOM 2503 N N . ALA A 1 327 ? 36.451 -1.791 -28.282 1.00 93.31 327 ALA A N 1
ATOM 2504 C CA . ALA A 1 327 ? 35.717 -3.023 -28.548 1.00 93.31 327 ALA A CA 1
ATOM 2505 C C . ALA A 1 327 ? 34.689 -3.304 -27.440 1.00 93.31 327 ALA A C 1
ATOM 2507 O O . ALA A 1 327 ? 34.938 -3.023 -26.265 1.00 93.31 327 ALA A O 1
ATOM 2508 N N . LEU A 1 328 ? 33.548 -3.882 -27.826 1.00 95.56 328 LEU A N 1
ATOM 2509 C CA . LEU A 1 328 ? 32.518 -4.299 -26.880 1.00 95.56 328 LEU A CA 1
ATOM 2510 C C . LEU A 1 328 ? 33.078 -5.343 -25.892 1.00 95.56 328 LEU A C 1
ATOM 2512 O O . LEU A 1 328 ? 33.929 -6.154 -26.266 1.00 95.56 328 LEU A O 1
ATOM 2516 N N . PRO A 1 329 ? 32.586 -5.370 -24.644 1.00 93.25 329 PRO A N 1
ATOM 2517 C CA . PRO A 1 329 ? 33.132 -6.195 -23.560 1.00 93.25 329 PRO A CA 1
ATOM 2518 C C . PRO A 1 329 ? 32.729 -7.681 -23.623 1.00 93.25 329 PRO A C 1
ATOM 2520 O O . PRO A 1 329 ? 32.847 -8.408 -22.636 1.00 93.25 329 PRO A O 1
ATOM 2523 N N . TYR A 1 330 ? 32.244 -8.146 -24.773 1.00 96.06 330 TYR A N 1
ATOM 2524 C CA . TYR A 1 330 ? 31.753 -9.499 -25.019 1.00 96.06 330 TYR A CA 1
ATOM 2525 C C . TYR A 1 330 ? 31.989 -9.905 -26.475 1.00 96.06 330 TYR A C 1
ATOM 2527 O O . TYR A 1 330 ? 32.260 -9.076 -27.344 1.00 96.06 330 TYR A O 1
ATOM 2535 N N . GLN A 1 331 ? 31.862 -11.200 -26.758 1.00 95.81 331 GLN A N 1
ATOM 2536 C CA . GLN A 1 331 ? 31.997 -11.725 -28.117 1.00 95.81 331 GLN A CA 1
ATOM 2537 C C . GLN A 1 331 ? 30.622 -11.891 -28.763 1.00 95.81 331 GLN A C 1
ATOM 2539 O O . GLN A 1 331 ? 29.745 -12.527 -28.187 1.00 95.81 331 GLN A O 1
ATOM 2544 N N . GLN A 1 332 ? 30.433 -11.369 -29.974 1.00 95.25 332 GLN A N 1
ATOM 2545 C CA . GLN A 1 332 ? 29.245 -11.675 -30.772 1.00 95.25 332 GLN A CA 1
ATOM 2546 C C . GLN A 1 332 ? 29.300 -13.132 -31.259 1.00 95.25 332 GLN A C 1
ATOM 2548 O O . GLN A 1 332 ? 30.322 -13.585 -31.775 1.00 95.25 332 GLN A O 1
ATOM 2553 N N . VAL A 1 333 ? 28.182 -13.848 -31.143 1.00 93.88 333 VAL A N 1
ATOM 2554 C CA . VAL A 1 333 ? 28.007 -15.220 -31.628 1.00 93.88 333 VAL A CA 1
ATOM 2555 C C . VAL A 1 333 ? 27.041 -15.222 -32.807 1.00 93.88 333 VAL A C 1
ATOM 2557 O O . VAL A 1 333 ? 25.892 -14.800 -32.686 1.00 93.88 333 VAL A O 1
ATOM 2560 N N . GLY A 1 334 ? 27.501 -15.743 -33.945 1.00 92.12 334 GLY A N 1
ATOM 2561 C CA . GLY A 1 334 ? 26.703 -15.819 -35.167 1.00 92.12 334 GLY A CA 1
ATOM 2562 C C . GLY A 1 334 ? 26.413 -14.452 -35.799 1.00 92.12 334 GLY A C 1
ATOM 2563 O O . GLY A 1 334 ? 27.090 -13.454 -35.534 1.00 92.12 334 GLY A O 1
ATOM 2564 N N . SER A 1 335 ? 25.414 -14.417 -36.680 1.00 91.00 335 SER A N 1
ATOM 2565 C CA . SER A 1 335 ? 24.981 -13.198 -37.368 1.00 91.00 335 SER A CA 1
ATOM 2566 C C . SER A 1 335 ? 24.053 -12.361 -36.486 1.00 91.00 335 SER A C 1
ATOM 2568 O O . SER A 1 335 ? 23.163 -12.897 -35.829 1.00 91.00 335 SER A O 1
ATOM 2570 N N . ALA A 1 336 ? 24.242 -11.044 -36.516 1.00 93.38 336 ALA A N 1
ATOM 2571 C CA . ALA A 1 336 ? 23.329 -10.079 -35.918 1.00 93.38 336 ALA A CA 1
ATOM 2572 C C . ALA A 1 336 ? 22.479 -9.405 -37.006 1.00 93.38 336 ALA A C 1
ATOM 2574 O O . ALA A 1 336 ? 22.889 -9.331 -38.165 1.00 93.38 336 ALA A O 1
ATOM 2575 N N . SER A 1 337 ? 21.304 -8.917 -36.622 1.00 94.50 337 SER A N 1
ATOM 2576 C CA . SER A 1 337 ? 20.432 -8.108 -37.480 1.00 94.50 337 SER A CA 1
ATOM 2577 C C . SER A 1 337 ? 20.509 -6.639 -37.079 1.00 94.50 337 SER A C 1
ATOM 2579 O O . SER A 1 337 ? 20.716 -6.334 -35.906 1.00 94.50 337 SER A O 1
ATOM 2581 N N . GLU A 1 338 ? 20.344 -5.736 -38.044 1.00 95.00 338 GLU A N 1
ATOM 2582 C CA . GLU A 1 338 ? 20.403 -4.291 -37.820 1.00 95.00 338 GLU A CA 1
ATOM 2583 C C . GLU A 1 338 ? 19.064 -3.639 -38.182 1.00 95.00 338 GLU A C 1
ATOM 2585 O O . GLU A 1 338 ? 18.486 -3.949 -39.223 1.00 95.00 338 GLU A O 1
ATOM 2590 N N . SER A 1 339 ? 18.561 -2.737 -37.337 1.00 93.31 339 SER A N 1
ATOM 2591 C CA . SER A 1 339 ? 17.304 -2.010 -37.575 1.00 93.31 339 SER A CA 1
ATOM 2592 C C . SER A 1 339 ? 17.320 -0.631 -36.911 1.00 93.31 339 SER A C 1
ATOM 2594 O O . SER A 1 339 ? 18.084 -0.385 -35.985 1.00 93.31 339 SER A O 1
ATOM 2596 N N . GLN A 1 340 ? 16.454 0.277 -37.361 1.00 88.00 340 GLN A N 1
ATOM 2597 C CA . GLN A 1 340 ? 16.140 1.528 -36.646 1.00 88.00 340 GLN A CA 1
ATOM 2598 C C . GLN A 1 340 ? 14.869 1.434 -35.796 1.00 88.00 340 GLN A C 1
ATOM 2600 O O . GLN A 1 340 ? 14.499 2.399 -35.131 1.00 88.00 340 GLN A O 1
ATOM 2605 N N . SER A 1 341 ? 14.212 0.277 -35.811 1.00 88.06 341 SER A N 1
ATOM 2606 C CA . SER A 1 341 ? 12.963 0.024 -35.105 1.00 88.06 341 SER A CA 1
ATOM 2607 C C . SER A 1 341 ? 12.971 -1.313 -34.369 1.00 88.06 341 SER A C 1
ATOM 2609 O O . SER A 1 341 ? 13.720 -2.241 -34.698 1.00 88.06 341 SER A O 1
ATOM 2611 N N . PHE A 1 342 ? 12.107 -1.409 -33.366 1.00 90.44 342 PHE A N 1
ATOM 2612 C CA . PHE A 1 342 ? 11.790 -2.617 -32.632 1.00 90.44 342 PHE A CA 1
ATOM 2613 C C . PHE A 1 342 ? 10.670 -3.380 -33.335 1.00 90.44 342 PHE A C 1
ATOM 2615 O O . PHE A 1 342 ? 9.594 -2.848 -33.605 1.00 90.44 342 PHE A O 1
ATOM 2622 N N . SER A 1 343 ? 10.905 -4.670 -33.580 1.00 90.62 343 SER A N 1
ATOM 2623 C CA . SER A 1 343 ? 9.826 -5.585 -33.953 1.00 90.62 343 SER A CA 1
ATOM 2624 C C . SER A 1 343 ? 8.833 -5.739 -32.797 1.00 90.62 343 SER A C 1
ATOM 2626 O O . SER A 1 343 ? 9.182 -5.493 -31.641 1.00 90.62 343 SER A O 1
ATOM 2628 N N . THR A 1 344 ? 7.622 -6.231 -33.075 1.00 88.06 344 THR A N 1
ATOM 2629 C CA . THR A 1 344 ? 6.622 -6.507 -32.031 1.00 88.06 344 THR A CA 1
ATOM 2630 C C . THR A 1 344 ? 7.182 -7.380 -30.910 1.00 88.06 344 THR A C 1
ATOM 2632 O O . THR A 1 344 ? 6.872 -7.120 -29.760 1.00 88.06 344 THR A O 1
ATOM 2635 N N . ASN A 1 345 ? 8.057 -8.349 -31.206 1.00 88.88 345 ASN A N 1
ATOM 2636 C CA . ASN A 1 345 ? 8.656 -9.240 -30.201 1.00 88.88 345 ASN A CA 1
ATOM 2637 C C . ASN A 1 345 ? 9.643 -8.548 -29.245 1.00 88.88 345 ASN A C 1
ATOM 2639 O O . ASN A 1 345 ? 10.055 -9.156 -28.264 1.00 88.88 345 ASN A O 1
ATOM 2643 N N . HIS A 1 346 ? 10.027 -7.302 -29.522 1.00 93.12 346 HIS A N 1
ATOM 2644 C CA . HIS A 1 346 ? 10.871 -6.479 -28.654 1.00 93.12 346 HIS A CA 1
ATOM 2645 C C . HIS A 1 346 ? 10.068 -5.396 -27.923 1.00 93.12 346 HIS A C 1
ATOM 2647 O O . HIS A 1 346 ? 10.666 -4.524 -27.299 1.00 93.12 346 HIS A O 1
ATOM 2653 N N . LYS A 1 347 ? 8.735 -5.415 -28.021 1.00 92.69 347 LYS A N 1
ATOM 2654 C CA . LYS A 1 347 ? 7.846 -4.422 -27.419 1.00 92.69 347 LYS A CA 1
ATOM 2655 C C . LYS A 1 347 ? 6.936 -5.078 -26.394 1.00 92.69 347 LYS A C 1
ATOM 2657 O O . LYS A 1 347 ? 6.390 -6.158 -26.633 1.00 92.69 347 LYS A O 1
ATOM 2662 N N . HIS A 1 348 ? 6.730 -4.389 -25.281 1.00 95.50 348 HIS A N 1
ATOM 2663 C CA . HIS A 1 348 ? 5.673 -4.730 -24.338 1.00 95.50 348 HIS A CA 1
ATOM 2664 C C . HIS A 1 348 ? 4.442 -3.874 -24.598 1.00 95.50 348 HIS A C 1
ATOM 2666 O O . HIS A 1 348 ? 4.548 -2.715 -25.003 1.00 95.50 348 HIS A O 1
ATOM 2672 N N . ARG A 1 349 ? 3.264 -4.456 -24.387 1.00 96.44 349 ARG A N 1
ATOM 2673 C CA . ARG A 1 349 ? 1.975 -3.820 -24.676 1.00 96.44 349 ARG A CA 1
ATOM 2674 C C . ARG A 1 349 ? 0.977 -4.105 -23.577 1.00 96.44 349 ARG A C 1
ATOM 2676 O O . ARG A 1 349 ? 1.004 -5.181 -22.981 1.00 96.44 349 ARG A O 1
ATOM 2683 N N . ILE A 1 350 ? 0.040 -3.187 -23.396 1.00 97.44 350 ILE A N 1
ATOM 2684 C CA . ILE A 1 350 ? -1.188 -3.457 -22.652 1.00 97.44 350 ILE A CA 1
ATOM 2685 C C . ILE A 1 350 ? -2.387 -3.369 -23.578 1.00 97.44 350 ILE A C 1
ATOM 2687 O O . ILE A 1 350 ? -2.402 -2.608 -24.545 1.00 97.44 350 ILE A O 1
ATOM 2691 N N . LYS A 1 351 ? -3.411 -4.155 -23.268 1.00 98.12 351 LYS A N 1
ATOM 2692 C CA . LYS A 1 351 ? -4.716 -4.095 -23.909 1.00 98.12 351 LYS A CA 1
ATOM 2693 C C . LYS A 1 351 ? -5.772 -3.824 -22.858 1.00 98.12 351 LYS A C 1
ATOM 2695 O O . LYS A 1 351 ? -6.012 -4.675 -22.004 1.00 98.12 351 LYS A O 1
ATOM 2700 N N . VAL A 1 352 ? -6.414 -2.669 -22.959 1.00 98.25 352 VAL A N 1
ATOM 2701 C CA . VAL A 1 352 ? -7.518 -2.279 -22.084 1.00 98.25 352 VAL A CA 1
ATOM 2702 C C . VAL A 1 352 ? -8.823 -2.713 -22.737 1.00 98.25 352 VAL A C 1
ATOM 2704 O O . VAL A 1 352 ? -9.106 -2.367 -23.888 1.00 98.25 352 VAL A O 1
ATOM 2707 N N . THR A 1 353 ? -9.603 -3.500 -22.000 1.00 98.31 353 THR A N 1
ATOM 2708 C CA . THR A 1 353 ? -10.917 -3.994 -22.416 1.00 98.31 353 THR A CA 1
ATOM 2709 C C . THR A 1 353 ? -11.969 -3.526 -21.420 1.00 98.31 353 THR A C 1
ATOM 2711 O O . THR A 1 353 ? -11.853 -3.790 -20.231 1.00 98.31 353 THR A O 1
ATOM 2714 N N . VAL A 1 354 ? -12.997 -2.845 -21.911 1.00 96.38 354 VAL A N 1
ATOM 2715 C CA . VAL A 1 354 ? -14.225 -2.465 -21.186 1.00 96.38 354 VAL A CA 1
ATOM 2716 C C . VAL A 1 354 ? -15.353 -2.438 -22.215 1.00 96.38 354 VAL A C 1
ATOM 2718 O O . VAL A 1 354 ? -15.060 -2.443 -23.405 1.00 96.38 354 VAL A O 1
ATOM 2721 N N . ALA A 1 355 ? -16.629 -2.449 -21.829 1.00 91.56 355 ALA A N 1
ATOM 2722 C CA . ALA A 1 355 ? -17.761 -2.513 -22.764 1.00 91.56 355 ALA A CA 1
ATOM 2723 C C . ALA A 1 355 ? -17.569 -1.628 -24.026 1.00 91.56 355 ALA A C 1
ATOM 2725 O O . ALA A 1 355 ? -17.620 -0.402 -23.961 1.00 91.56 355 ALA A O 1
ATOM 2726 N N . GLY A 1 356 ? -17.324 -2.252 -25.187 1.00 93.62 356 GLY A N 1
ATOM 2727 C CA . GLY A 1 356 ? -17.071 -1.587 -26.476 1.00 93.62 356 GLY A CA 1
ATOM 2728 C C . GLY A 1 356 ? -15.643 -1.073 -26.739 1.00 93.62 356 GLY A C 1
ATOM 2729 O O . GLY A 1 356 ? -15.350 -0.715 -27.874 1.00 93.62 356 GLY A O 1
ATOM 2730 N N . ILE A 1 357 ? -14.750 -1.058 -25.747 1.00 97.69 357 ILE A N 1
ATOM 2731 C CA . ILE A 1 357 ? -13.313 -0.779 -25.902 1.00 97.69 357 ILE A CA 1
ATOM 2732 C C . ILE A 1 357 ? -12.541 -2.099 -25.946 1.00 97.69 357 ILE A C 1
ATOM 2734 O O . ILE A 1 357 ? -12.673 -2.950 -25.072 1.00 97.69 357 ILE A O 1
ATOM 2738 N N . ASN A 1 358 ? -11.682 -2.232 -26.950 1.00 97.44 358 ASN A N 1
ATOM 2739 C CA . ASN A 1 358 ? -10.673 -3.281 -27.054 1.00 97.44 358 ASN A CA 1
ATOM 2740 C C . ASN A 1 358 ? -9.430 -2.657 -27.698 1.00 97.44 358 ASN A C 1
ATOM 2742 O O . ASN A 1 358 ? -9.251 -2.727 -28.915 1.00 97.44 358 ASN A O 1
ATOM 2746 N N . HIS A 1 359 ? -8.642 -1.938 -26.898 1.00 97.62 359 HIS A N 1
ATOM 2747 C CA . HIS A 1 359 ? -7.578 -1.066 -27.394 1.00 97.62 359 HIS A CA 1
ATOM 2748 C C . HIS A 1 359 ? -6.215 -1.511 -26.869 1.00 97.62 359 HIS A C 1
ATOM 2750 O O . HIS A 1 359 ? -6.060 -1.729 -25.671 1.00 97.62 359 HIS A O 1
ATOM 2756 N N . THR A 1 360 ? -5.239 -1.670 -27.765 1.00 96.94 360 THR A N 1
ATOM 2757 C CA . THR A 1 360 ? -3.860 -2.059 -27.433 1.00 96.94 360 THR A CA 1
ATOM 2758 C C . THR A 1 360 ? -2.924 -0.875 -27.624 1.00 96.94 360 THR A C 1
ATOM 2760 O O . THR A 1 360 ? -2.959 -0.250 -28.680 1.00 96.94 360 THR A O 1
ATOM 2763 N N . VAL A 1 361 ? -2.074 -0.615 -26.632 1.00 94.38 361 VAL A N 1
ATOM 2764 C CA . VAL A 1 361 ? -1.035 0.424 -26.662 1.00 94.38 361 VAL A CA 1
ATOM 2765 C C . VAL A 1 361 ? 0.325 -0.166 -26.311 1.00 94.38 361 VAL A C 1
ATOM 2767 O O . VAL A 1 361 ? 0.419 -1.087 -25.492 1.00 94.38 361 VAL A O 1
ATOM 2770 N N . ASP A 1 362 ? 1.374 0.363 -26.936 1.00 93.75 362 ASP A N 1
ATOM 2771 C CA . ASP A 1 362 ? 2.755 0.062 -26.568 1.00 93.75 362 ASP A CA 1
ATOM 2772 C C . ASP A 1 362 ? 3.055 0.708 -25.209 1.00 93.75 362 ASP A C 1
ATOM 2774 O O . ASP A 1 362 ? 2.806 1.895 -25.002 1.00 93.75 362 ASP A O 1
ATOM 2778 N N . LEU A 1 363 ? 3.599 -0.074 -24.271 1.00 94.62 363 LEU A N 1
ATOM 2779 C CA . LEU A 1 363 ? 3.888 0.407 -22.917 1.00 94.62 363 LEU A CA 1
ATOM 2780 C C . LEU A 1 363 ? 4.861 1.591 -22.925 1.00 94.62 363 LEU A C 1
ATOM 2782 O O . LEU A 1 363 ? 4.681 2.534 -22.163 1.00 94.62 363 LEU A O 1
ATOM 2786 N N . ARG A 1 364 ? 5.819 1.594 -23.858 1.00 91.44 364 ARG A N 1
ATOM 2787 C CA . ARG A 1 364 ? 6.813 2.667 -24.011 1.00 91.44 364 ARG A CA 1
ATOM 2788 C C . ARG A 1 364 ? 6.232 4.034 -24.371 1.00 91.44 364 ARG A C 1
ATOM 2790 O O . ARG A 1 364 ? 6.930 5.027 -24.193 1.00 91.44 364 ARG A O 1
ATOM 2797 N N . ASP A 1 365 ? 4.997 4.067 -24.868 1.00 88.25 365 ASP A N 1
ATOM 2798 C CA . ASP A 1 365 ? 4.302 5.296 -25.254 1.00 88.25 365 ASP A CA 1
ATOM 2799 C C . ASP A 1 365 ? 3.389 5.823 -24.134 1.00 88.25 365 ASP A C 1
ATOM 2801 O O . ASP A 1 365 ? 2.964 6.977 -24.176 1.00 88.25 365 ASP A O 1
ATOM 2805 N N . VAL A 1 366 ? 3.069 4.987 -23.138 1.00 90.81 366 VAL A N 1
ATOM 2806 C CA . VAL A 1 366 ? 2.137 5.328 -22.048 1.00 90.81 366 VAL A CA 1
ATOM 2807 C C . VAL A 1 366 ? 2.781 5.325 -20.665 1.00 90.81 366 VAL A C 1
ATOM 2809 O O . VAL A 1 366 ? 2.294 6.031 -19.787 1.00 90.81 366 VAL A O 1
ATOM 2812 N N . ILE A 1 367 ? 3.891 4.613 -20.456 1.00 91.00 367 ILE A N 1
ATOM 2813 C CA . ILE A 1 367 ? 4.707 4.781 -19.250 1.00 91.00 367 ILE A CA 1
ATOM 2814 C C . ILE A 1 367 ? 5.263 6.210 -19.236 1.00 91.00 367 ILE A C 1
ATOM 2816 O O . ILE A 1 367 ? 5.809 6.692 -20.228 1.00 91.00 367 ILE A O 1
ATOM 2820 N N . GLY A 1 368 ? 5.095 6.894 -18.104 1.00 87.19 368 GLY A N 1
ATOM 2821 C CA . GLY A 1 368 ? 5.386 8.322 -17.972 1.00 87.19 368 GLY A CA 1
ATOM 2822 C C . GLY A 1 368 ? 4.213 9.236 -18.352 1.00 87.19 368 GLY A C 1
ATOM 2823 O O . GLY A 1 368 ? 4.360 10.457 -18.329 1.00 87.19 368 GLY A O 1
ATOM 2824 N N . SER A 1 369 ? 3.059 8.669 -18.718 1.00 90.00 369 SER A N 1
ATOM 2825 C CA . SER A 1 369 ? 1.822 9.399 -19.007 1.00 90.00 369 SER A CA 1
ATOM 2826 C C . SER A 1 369 ? 0.697 8.963 -18.077 1.00 90.00 369 SER A C 1
ATOM 2828 O O . SER A 1 369 ? 0.648 7.828 -17.605 1.00 90.00 369 SER A O 1
ATOM 2830 N N . ARG A 1 370 ? -0.258 9.864 -17.861 1.00 95.44 370 ARG A N 1
ATOM 2831 C CA . ARG A 1 370 ? -1.487 9.571 -17.140 1.00 95.44 370 ARG A CA 1
ATOM 2832 C C . ARG A 1 370 ? -2.473 8.833 -18.040 1.00 95.44 370 ARG A C 1
ATOM 2834 O O . ARG A 1 370 ? -3.002 9.423 -18.986 1.00 95.44 370 ARG A O 1
ATOM 2841 N N . LEU A 1 371 ? -2.742 7.568 -17.726 1.00 97.56 371 LEU A N 1
ATOM 2842 C CA . LEU A 1 371 ? -3.720 6.734 -18.424 1.00 97.56 371 LEU A CA 1
ATOM 2843 C C . LEU A 1 371 ? -5.022 6.674 -17.618 1.00 97.56 371 LEU A C 1
ATOM 2845 O O . LEU A 1 371 ? -5.026 6.208 -16.482 1.00 97.56 371 LEU A O 1
ATOM 2849 N N . THR A 1 372 ? -6.132 7.126 -18.198 1.00 98.25 372 THR A N 1
ATOM 2850 C CA . THR A 1 372 ? -7.428 7.173 -17.507 1.00 98.25 372 THR A CA 1
ATOM 2851 C C . THR A 1 372 ? -8.562 6.568 -18.311 1.00 98.25 372 THR A C 1
ATOM 2853 O O . THR A 1 372 ? -8.606 6.632 -19.541 1.00 98.25 372 THR A O 1
ATOM 2856 N N . LEU A 1 373 ? -9.537 6.036 -17.585 1.00 97.94 373 LEU A N 1
ATOM 2857 C CA . LEU A 1 373 ? -10.866 5.727 -18.068 1.00 97.94 373 LEU A CA 1
ATOM 2858 C C . LEU A 1 373 ? -11.853 6.689 -17.397 1.00 97.94 373 LEU A C 1
ATOM 2860 O O . LEU A 1 373 ? -11.995 6.719 -16.178 1.00 97.94 373 LEU A O 1
ATOM 2864 N N . SER A 1 374 ? -12.512 7.503 -18.214 1.00 96.75 374 SER A N 1
ATOM 2865 C CA . SER A 1 374 ? -13.528 8.480 -17.794 1.00 96.75 374 SER A CA 1
ATOM 2866 C C . SER A 1 374 ? -14.775 8.332 -18.662 1.00 96.75 374 SER A C 1
ATOM 2868 O O . SER A 1 374 ? -14.800 7.488 -19.558 1.00 96.75 374 SER A O 1
ATOM 2870 N N . TYR A 1 375 ? -15.804 9.148 -18.438 1.00 97.50 375 TYR A N 1
ATOM 2871 C CA . TYR A 1 375 ? -17.070 9.030 -19.158 1.00 97.50 375 TYR A CA 1
ATOM 2872 C C . TYR A 1 375 ? -17.506 10.336 -19.825 1.00 97.50 375 TYR A C 1
ATOM 2874 O O . TYR A 1 375 ? -17.319 11.427 -19.296 1.00 97.50 375 TYR A O 1
ATOM 2882 N N . GLU A 1 376 ? -18.139 10.215 -20.991 1.00 96.44 376 GLU A N 1
ATOM 2883 C CA . GLU A 1 376 ? -18.798 11.317 -21.702 1.00 96.44 376 GLU A CA 1
ATOM 2884 C C . GLU A 1 376 ? -20.277 10.971 -21.938 1.00 96.44 376 GLU A C 1
ATOM 2886 O O . GLU A 1 376 ? -20.635 9.798 -22.045 1.00 96.44 376 GLU A O 1
ATOM 2891 N N . GLY A 1 377 ? -21.153 11.976 -22.067 1.00 97.75 377 GLY A N 1
ATOM 2892 C CA . GLY A 1 377 ? -22.556 11.742 -22.438 1.00 97.75 377 GLY A CA 1
ATOM 2893 C C . GLY A 1 377 ? -22.673 10.986 -23.768 1.00 97.75 377 GLY A C 1
ATOM 2894 O O . GLY A 1 377 ? -22.050 11.382 -24.758 1.00 97.75 377 GLY A O 1
ATOM 2895 N N . ALA A 1 378 ? -23.465 9.909 -23.799 1.00 97.88 378 ALA A N 1
ATOM 2896 C CA . ALA A 1 378 ? -23.578 9.023 -24.961 1.00 97.88 378 ALA A CA 1
ATOM 2897 C C . ALA A 1 378 ? -24.186 9.725 -26.186 1.00 97.88 378 ALA A C 1
ATOM 2899 O O . ALA A 1 378 ? -23.787 9.468 -27.322 1.00 97.88 378 ALA A O 1
ATOM 2900 N N . THR A 1 379 ? -25.127 10.642 -25.958 1.00 97.88 379 THR A N 1
ATOM 2901 C CA . THR A 1 379 ? -25.769 11.463 -26.992 1.00 97.88 379 THR A CA 1
ATOM 2902 C C . THR A 1 379 ? -25.645 12.955 -26.685 1.00 97.88 379 THR A C 1
ATOM 2904 O O . THR A 1 379 ? -25.327 13.355 -25.565 1.00 97.88 379 THR A O 1
ATOM 2907 N N . THR A 1 380 ? -25.949 13.819 -27.659 1.00 97.75 380 THR A N 1
ATOM 2908 C CA . THR A 1 380 ? -26.048 15.273 -27.422 1.00 97.75 380 THR A CA 1
ATOM 2909 C C . THR A 1 380 ? -27.085 15.607 -26.346 1.00 97.75 380 THR A C 1
ATOM 2911 O O . THR A 1 380 ? -26.875 16.526 -25.560 1.00 97.75 380 THR A O 1
ATOM 2914 N N . THR A 1 381 ? -28.179 14.843 -26.259 1.00 97.94 381 THR A N 1
ATOM 2915 C CA . THR A 1 381 ? -29.189 15.008 -25.206 1.00 97.94 381 THR A CA 1
ATOM 2916 C C . THR A 1 381 ? -28.616 14.698 -23.826 1.00 97.94 381 THR A C 1
ATOM 2918 O O . THR A 1 381 ? -28.829 15.484 -22.905 1.00 97.94 381 THR A O 1
ATOM 2921 N N . ASP A 1 382 ? -27.853 13.610 -23.685 1.00 98.31 382 ASP A N 1
ATOM 2922 C CA . ASP A 1 382 ? -27.183 13.268 -22.422 1.00 98.31 382 ASP A CA 1
ATOM 2923 C C . ASP A 1 382 ? -26.165 14.346 -22.031 1.00 98.31 382 ASP A C 1
ATOM 2925 O O . ASP A 1 382 ? -26.180 14.824 -20.901 1.00 98.31 382 ASP A O 1
ATOM 2929 N N . LYS A 1 383 ? -25.334 14.799 -22.981 1.00 97.56 383 LYS A N 1
ATOM 2930 C CA . LYS A 1 383 ? -24.354 15.878 -22.756 1.00 97.56 383 LYS A CA 1
ATOM 2931 C C . LYS A 1 383 ? -25.024 17.160 -22.265 1.00 97.56 383 LYS A C 1
ATOM 2933 O O . LYS A 1 383 ? -24.603 17.720 -21.259 1.00 97.56 383 LYS A O 1
ATOM 2938 N N . ASN A 1 384 ? -26.105 17.580 -22.922 1.00 97.62 384 ASN A N 1
ATOM 2939 C CA . ASN A 1 384 ? -26.849 18.775 -22.529 1.00 97.62 384 ASN A CA 1
ATOM 2940 C C . ASN A 1 384 ? -27.458 18.638 -21.126 1.00 97.62 384 ASN A C 1
ATOM 2942 O O . ASN A 1 384 ? -27.445 19.606 -20.372 1.00 97.62 384 ASN A O 1
ATOM 2946 N N . LYS A 1 385 ? -27.964 17.451 -20.758 1.00 97.56 385 LYS A N 1
ATOM 2947 C CA . LYS A 1 385 ? -28.478 17.190 -19.405 1.00 97.56 385 LYS A CA 1
ATOM 2948 C C . LYS A 1 385 ? -27.385 17.268 -18.342 1.00 97.56 385 LYS A C 1
ATOM 2950 O O . LYS A 1 385 ? -27.616 17.889 -17.310 1.00 97.56 385 LYS A O 1
ATOM 2955 N N . ILE A 1 386 ? -26.216 16.676 -18.596 1.00 96.25 386 ILE A N 1
ATOM 2956 C CA . ILE A 1 386 ? -25.064 16.729 -17.681 1.00 96.25 386 ILE A CA 1
ATOM 2957 C C . ILE A 1 386 ? -24.663 18.188 -17.446 1.00 96.25 386 ILE A C 1
ATOM 2959 O O . ILE A 1 386 ? -24.619 18.636 -16.305 1.00 96.25 386 ILE A O 1
ATOM 2963 N N . THR A 1 387 ? -24.462 18.959 -18.518 1.00 94.88 387 THR A N 1
ATOM 2964 C CA . THR A 1 387 ? -24.102 20.381 -18.415 1.00 94.88 387 THR A CA 1
ATOM 2965 C C . THR A 1 387 ? -25.175 21.200 -17.697 1.00 94.88 387 THR A C 1
ATOM 2967 O O . THR A 1 387 ? -24.845 22.014 -16.841 1.00 94.88 387 THR A O 1
ATOM 2970 N N . ALA A 1 388 ? -26.459 20.974 -17.993 1.00 96.19 388 ALA A N 1
ATOM 2971 C CA . ALA A 1 388 ? -27.562 21.704 -17.363 1.00 96.19 388 ALA A CA 1
ATOM 2972 C C . ALA A 1 388 ? -27.687 21.448 -15.851 1.00 96.19 388 ALA A C 1
ATOM 2974 O O . ALA A 1 388 ? -28.243 22.286 -15.146 1.00 96.19 388 ALA A O 1
ATOM 2975 N N . ASN A 1 389 ? -27.171 20.319 -15.357 1.00 93.62 389 ASN A N 1
ATOM 2976 C CA . ASN A 1 389 ? -27.162 19.967 -13.936 1.00 93.62 389 ASN A CA 1
ATOM 2977 C C . ASN A 1 389 ? -25.789 20.183 -13.273 1.00 93.62 389 ASN A C 1
ATOM 2979 O O . ASN A 1 389 ? -25.584 19.738 -12.149 1.00 93.62 389 ASN A O 1
ATOM 2983 N N . GLY A 1 390 ? -24.855 20.865 -13.948 1.00 90.50 390 GLY A N 1
ATOM 2984 C CA . GLY A 1 390 ? -23.531 21.178 -13.400 1.00 90.50 390 GLY A CA 1
ATOM 2985 C C . GLY A 1 390 ? -22.576 19.985 -13.302 1.00 90.50 390 GLY A C 1
ATOM 2986 O O . GLY A 1 390 ? -21.569 20.088 -12.619 1.00 90.50 390 GLY A O 1
ATOM 2987 N N . GLY A 1 391 ? -22.874 18.862 -13.963 1.00 93.00 391 GLY A N 1
ATOM 2988 C CA . GLY A 1 391 ? -22.066 17.642 -13.921 1.00 93.00 391 GLY A CA 1
ATOM 2989 C C . GLY A 1 391 ? -22.886 16.390 -13.607 1.00 93.00 391 GLY A C 1
ATOM 2990 O O . GLY A 1 391 ? -24.104 16.436 -13.433 1.00 93.00 391 GLY A O 1
ATOM 2991 N N . VAL A 1 392 ? -22.211 15.238 -13.548 1.00 95.44 392 VAL A N 1
ATOM 2992 C CA . VAL A 1 392 ? -22.870 13.934 -13.332 1.00 95.44 392 VAL A CA 1
ATOM 2993 C C . VAL A 1 392 ? -23.456 13.780 -11.926 1.00 95.44 392 VAL A C 1
ATOM 2995 O O . VAL A 1 392 ? -24.479 13.119 -11.777 1.00 95.44 392 VAL A O 1
ATOM 2998 N N . LEU A 1 393 ? -22.870 14.437 -10.919 1.00 95.62 393 LEU A N 1
ATOM 2999 C CA . LEU A 1 393 ? -23.356 14.419 -9.530 1.00 95.62 393 LEU A CA 1
ATOM 3000 C C . LEU A 1 393 ? -24.677 15.194 -9.359 1.00 95.62 393 LEU A C 1
ATOM 3002 O O . LEU A 1 393 ? -25.424 14.984 -8.411 1.00 95.62 393 LEU A O 1
ATOM 3006 N N . GLY A 1 394 ? -25.014 16.076 -10.304 1.00 93.44 394 GLY A N 1
ATOM 3007 C CA . GLY A 1 394 ? -26.294 16.781 -10.301 1.00 93.44 394 GLY A CA 1
ATOM 3008 C C . GLY A 1 394 ? -27.478 15.929 -10.773 1.00 93.44 394 GLY A C 1
ATOM 3009 O O . GLY A 1 394 ? -28.619 16.371 -10.646 1.00 93.44 394 GLY A O 1
ATOM 3010 N N . LEU A 1 395 ? -27.240 14.733 -11.317 1.00 96.00 395 LEU A N 1
ATOM 3011 C CA . LEU A 1 395 ? -28.257 13.899 -11.965 1.00 96.00 395 LEU A CA 1
ATOM 3012 C C . LEU A 1 395 ? -28.845 12.836 -11.029 1.00 96.00 395 LEU A C 1
ATOM 3014 O O . LEU A 1 395 ? -28.265 12.491 -10.000 1.00 96.00 395 LEU A O 1
ATOM 3018 N N . LEU A 1 396 ? -30.003 12.295 -11.406 1.00 95.75 396 LEU A N 1
ATOM 3019 C CA . LEU A 1 396 ? -30.616 11.138 -10.754 1.00 95.75 396 LEU A CA 1
ATOM 3020 C C . LEU A 1 396 ? -29.971 9.819 -11.206 1.00 95.75 396 LEU A C 1
ATOM 3022 O O . LEU A 1 396 ? -29.421 9.706 -12.308 1.00 95.75 396 LEU A O 1
ATOM 3026 N N . TYR A 1 397 ? -30.095 8.794 -10.362 1.00 95.50 397 TYR A N 1
ATOM 3027 C CA . TYR A 1 397 ? -29.680 7.428 -10.682 1.00 95.50 397 TYR A CA 1
ATOM 3028 C C . TYR A 1 397 ? -30.262 6.959 -12.030 1.00 95.50 397 TYR A C 1
ATOM 3030 O O . TYR A 1 397 ? -31.460 7.094 -12.285 1.00 95.50 397 TYR A O 1
ATOM 3038 N N . LYS A 1 398 ? -29.403 6.427 -12.914 1.00 95.44 398 LYS A N 1
ATOM 3039 C CA . LYS A 1 398 ? -29.733 5.965 -14.279 1.00 95.44 398 LYS A CA 1
ATOM 3040 C C . LYS A 1 398 ? -30.382 7.003 -15.217 1.00 95.44 398 LYS A C 1
ATOM 3042 O O . LYS A 1 398 ? -30.881 6.613 -16.274 1.00 95.44 398 LYS A O 1
ATOM 3047 N N . GLU A 1 399 ? -30.339 8.304 -14.908 1.00 95.81 399 GLU A N 1
ATOM 3048 C CA . GLU A 1 399 ? -31.027 9.351 -15.691 1.00 95.81 399 GLU A CA 1
ATOM 3049 C C . GLU A 1 399 ? -30.478 9.546 -17.116 1.00 95.81 399 GLU A C 1
ATOM 3051 O O . GLU A 1 399 ? -31.219 9.915 -18.038 1.00 95.81 399 GLU A O 1
ATOM 3056 N N . VAL A 1 400 ? -29.176 9.314 -17.299 1.00 98.19 400 VAL A N 1
ATOM 3057 C CA . VAL A 1 400 ? -28.467 9.471 -18.576 1.00 98.19 400 VAL A CA 1
ATOM 3058 C C . VAL A 1 400 ? -27.677 8.219 -18.930 1.00 98.19 400 VAL A C 1
ATOM 3060 O O . VAL A 1 400 ? -27.359 7.383 -18.075 1.00 98.19 400 VAL A O 1
ATOM 3063 N N . LYS A 1 401 ? -27.330 8.112 -20.214 1.00 98.38 401 LYS A N 1
ATOM 3064 C CA . LYS A 1 401 ? -26.374 7.123 -20.710 1.00 98.38 401 LYS A CA 1
ATOM 3065 C C . LYS A 1 401 ? -25.009 7.773 -20.934 1.00 98.38 401 LYS A C 1
ATOM 3067 O O . LYS A 1 401 ? -24.910 8.875 -21.477 1.00 98.38 401 LYS A O 1
ATOM 3072 N N . LEU A 1 402 ? -23.956 7.067 -20.545 1.00 98.38 402 LEU A N 1
ATOM 3073 C CA . LEU A 1 402 ? -22.565 7.490 -20.656 1.00 98.38 402 LEU A CA 1
ATOM 3074 C C . LEU A 1 402 ? -21.763 6.489 -21.490 1.00 98.38 402 LEU A C 1
ATOM 3076 O O . LEU A 1 402 ? -22.055 5.296 -21.470 1.00 98.38 402 LEU A O 1
ATOM 3080 N N . VAL A 1 403 ? -20.747 6.963 -22.209 1.00 98.00 403 VAL A N 1
ATOM 3081 C CA . VAL A 1 403 ? -19.765 6.119 -22.908 1.00 98.00 403 VAL A CA 1
ATOM 3082 C C . VAL A 1 403 ? -18.418 6.192 -22.190 1.00 98.00 403 VAL A C 1
ATOM 3084 O O . VAL A 1 403 ? -17.970 7.304 -21.900 1.00 98.00 403 VAL A O 1
ATOM 3087 N N . PRO A 1 404 ? -17.753 5.055 -21.911 1.00 98.00 404 PRO A N 1
ATOM 3088 C CA . PRO A 1 404 ? -16.405 5.075 -21.365 1.00 98.00 404 PRO A CA 1
ATOM 3089 C C . PRO A 1 404 ? -15.417 5.563 -22.433 1.00 98.00 404 PRO A C 1
ATOM 3091 O O . PRO A 1 404 ? -15.554 5.253 -23.623 1.00 98.00 404 PRO A O 1
ATOM 3094 N N . VAL A 1 405 ? -14.417 6.330 -22.012 1.00 98.31 405 VAL A N 1
ATOM 3095 C CA . VAL A 1 405 ? -13.401 6.960 -22.859 1.00 98.31 405 VAL A CA 1
ATOM 3096 C C . VAL A 1 405 ? -12.029 6.736 -22.234 1.00 98.31 405 VAL A C 1
ATOM 3098 O O . VAL A 1 405 ? -11.736 7.269 -21.164 1.00 98.31 405 VAL A O 1
ATOM 3101 N N . LEU A 1 406 ? -11.194 5.952 -22.918 1.00 98.44 406 LEU A N 1
ATOM 3102 C CA . LEU A 1 406 ? -9.800 5.721 -22.545 1.00 98.44 406 LEU A CA 1
ATOM 3103 C C . LEU A 1 406 ? -8.948 6.884 -23.063 1.00 98.44 406 LEU A C 1
ATOM 3105 O O . LEU A 1 406 ? -9.007 7.193 -24.260 1.00 98.44 406 LEU A O 1
ATOM 3109 N N . LYS A 1 407 ? -8.160 7.516 -22.192 1.00 98.00 407 LYS A N 1
ATOM 3110 C CA . LYS A 1 407 ? -7.323 8.678 -22.519 1.00 98.00 407 LYS A CA 1
ATOM 3111 C C . LYS A 1 407 ? -5.893 8.505 -22.012 1.00 98.00 407 LYS A C 1
ATOM 3113 O O . LYS A 1 407 ? -5.693 7.958 -20.937 1.00 98.00 407 LYS A O 1
ATOM 3118 N N . SER A 1 408 ? -4.922 9.028 -22.758 1.00 95.69 408 SER A N 1
ATOM 3119 C CA . SER A 1 408 ? -3.535 9.223 -22.310 1.00 95.69 408 SER A CA 1
ATOM 3120 C C . SER A 1 408 ? -3.214 10.717 -22.310 1.00 95.69 408 SER A C 1
ATOM 3122 O O . SER A 1 408 ? -3.359 11.372 -23.345 1.00 95.69 408 SER A O 1
ATOM 3124 N N . ASN A 1 409 ? -2.860 11.280 -21.149 1.00 93.00 409 ASN A N 1
ATOM 3125 C CA . ASN A 1 409 ? -2.654 12.722 -20.940 1.00 93.00 409 ASN A CA 1
ATOM 3126 C C . ASN A 1 409 ? -3.790 13.580 -21.541 1.00 93.00 409 ASN A C 1
ATOM 3128 O O . ASN A 1 409 ? -3.558 14.574 -22.227 1.00 93.00 409 ASN A O 1
ATOM 3132 N N . GLY A 1 410 ? -5.042 13.152 -21.342 1.00 92.56 410 GLY A N 1
ATOM 3133 C CA . GLY A 1 410 ? -6.240 13.809 -21.879 1.00 92.56 410 GLY A CA 1
ATOM 3134 C C . GLY A 1 410 ? -6.535 13.542 -23.365 1.00 92.56 410 GLY A C 1
ATOM 3135 O O . GLY A 1 410 ? -7.643 13.825 -23.825 1.00 92.56 410 GLY A O 1
ATOM 3136 N N . THR A 1 411 ? -5.606 12.947 -24.120 1.00 95.12 411 THR A N 1
ATOM 3137 C CA . THR A 1 411 ? -5.822 12.559 -25.523 1.00 95.12 411 THR A CA 1
ATOM 3138 C C . THR A 1 411 ? -6.628 11.271 -25.597 1.00 95.12 411 THR A C 1
ATOM 3140 O O . THR A 1 411 ? -6.245 10.262 -25.012 1.00 95.12 411 THR A O 1
ATOM 3143 N N . VAL A 1 412 ? -7.738 11.282 -26.337 1.00 97.38 412 VAL A N 1
ATOM 3144 C CA . VAL A 1 412 ? -8.613 10.109 -26.475 1.00 97.38 412 VAL A CA 1
ATOM 3145 C C . VAL A 1 412 ? -7.948 9.023 -27.316 1.00 97.38 412 VAL A C 1
ATOM 3147 O O . VAL A 1 412 ? -7.633 9.244 -28.483 1.00 97.38 412 VAL A O 1
ATOM 3150 N N . LEU A 1 413 ? -7.825 7.833 -26.733 1.00 96.88 413 LEU A N 1
ATOM 3151 C CA . LEU A 1 413 ? -7.325 6.623 -27.379 1.00 96.88 413 LEU A CA 1
ATOM 3152 C C . LEU A 1 413 ? -8.466 5.756 -27.927 1.00 96.88 413 LEU A C 1
ATOM 3154 O O . LEU A 1 413 ? -8.400 5.263 -29.052 1.00 96.88 413 LEU A O 1
ATOM 3158 N N . ALA A 1 414 ? -9.536 5.583 -27.144 1.00 98.00 414 ALA A N 1
ATOM 3159 C CA . ALA A 1 414 ? -10.686 4.764 -27.522 1.00 98.00 414 ALA A CA 1
ATOM 3160 C C . ALA A 1 414 ? -11.979 5.206 -26.820 1.00 98.00 414 ALA A C 1
ATOM 3162 O O . ALA A 1 414 ? -11.946 5.803 -25.745 1.00 98.00 414 ALA A O 1
ATOM 3163 N N . ARG A 1 415 ? -13.128 4.876 -27.425 1.00 98.06 415 ARG A N 1
ATOM 3164 C CA . ARG A 1 415 ? -14.474 5.055 -26.854 1.00 98.06 415 ARG A CA 1
ATOM 3165 C C . ARG A 1 415 ? -15.231 3.734 -26.870 1.00 98.06 415 ARG A C 1
ATOM 3167 O O . ARG A 1 415 ? -15.096 2.975 -27.826 1.00 98.06 415 ARG A O 1
ATOM 3174 N N . GLY A 1 416 ? -16.013 3.480 -25.827 1.00 97.00 416 GLY A N 1
ATOM 3175 C CA . GLY A 1 416 ? -16.794 2.256 -25.686 1.00 97.00 416 GLY A CA 1
ATOM 3176 C C . GLY A 1 416 ? -18.274 2.401 -26.021 1.00 97.00 416 GLY A C 1
ATOM 3177 O O . GLY A 1 416 ? -18.708 3.325 -26.707 1.00 97.00 416 GLY A O 1
ATOM 3178 N N . SER A 1 417 ? -19.049 1.440 -25.528 1.00 96.81 417 SER A N 1
ATOM 3179 C CA . SER A 1 417 ? -20.502 1.360 -25.674 1.00 96.81 417 SER A CA 1
ATOM 3180 C C . SER A 1 417 ? -21.219 2.061 -24.525 1.00 96.81 417 SER A C 1
ATOM 3182 O O . SER A 1 417 ? -20.714 2.119 -23.406 1.00 96.81 417 SER A O 1
ATOM 3184 N N . ALA A 1 418 ? -22.411 2.587 -24.807 1.00 97.75 418 ALA A N 1
ATOM 3185 C CA . ALA A 1 418 ? -23.195 3.326 -23.828 1.00 97.75 418 ALA A CA 1
ATOM 3186 C C . ALA A 1 418 ? -23.698 2.426 -22.679 1.00 97.75 418 ALA A C 1
ATOM 3188 O O . ALA A 1 418 ? -24.234 1.347 -22.931 1.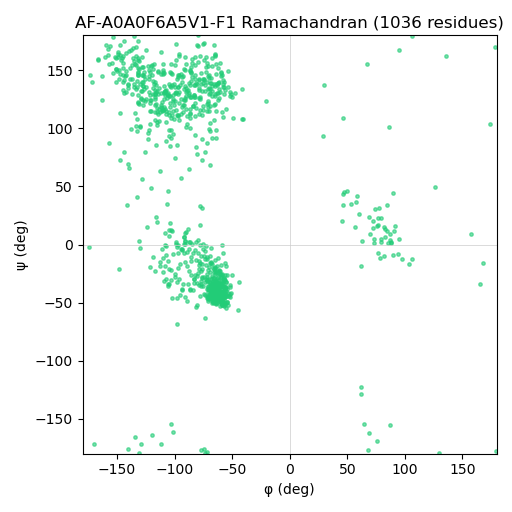00 97.75 418 ALA A O 1
ATOM 3189 N N . ALA A 1 419 ? -23.596 2.907 -21.440 1.00 97.00 419 ALA A N 1
ATOM 3190 C CA . ALA A 1 419 ? -24.121 2.287 -20.219 1.00 97.00 419 ALA A CA 1
ATOM 3191 C C . ALA A 1 419 ? -24.859 3.323 -19.355 1.00 97.00 419 ALA A C 1
ATOM 3193 O O . ALA A 1 419 ? -24.724 4.525 -19.593 1.00 97.00 419 ALA A O 1
ATOM 3194 N N . SER A 1 420 ? -25.700 2.898 -18.407 1.00 97.00 420 SER A N 1
ATOM 3195 C CA . SER A 1 420 ? -26.398 3.852 -17.529 1.00 97.00 420 SER A CA 1
ATOM 3196 C C . SER A 1 420 ? -25.499 4.368 -16.416 1.00 97.00 420 SER A C 1
ATOM 3198 O O . SER A 1 420 ? -24.750 3.608 -15.816 1.00 97.00 420 SER A O 1
ATOM 3200 N N . LEU A 1 421 ? -25.638 5.659 -16.107 1.00 97.50 421 LEU A N 1
ATOM 3201 C CA . LEU A 1 421 ? -25.063 6.281 -14.912 1.00 97.50 421 LEU A CA 1
ATOM 3202 C C . LEU A 1 421 ? -25.447 5.491 -13.646 1.00 97.50 421 LEU A C 1
ATOM 3204 O O . LEU A 1 421 ? -26.633 5.228 -13.435 1.00 97.50 421 LEU A O 1
ATOM 3208 N N . GLY A 1 422 ? -24.455 5.127 -12.827 1.00 93.19 422 GLY A N 1
ATOM 3209 C CA . GLY A 1 422 ? -24.650 4.328 -11.608 1.00 93.19 422 GLY A CA 1
ATOM 3210 C C . GLY A 1 422 ? -24.735 2.807 -11.821 1.00 93.19 422 GLY A C 1
ATOM 3211 O O . GLY A 1 422 ? -25.166 2.083 -10.930 1.00 93.19 422 GLY A O 1
ATOM 3212 N N . GLU A 1 423 ? -24.366 2.290 -12.996 1.00 93.25 423 GLU A N 1
ATOM 3213 C CA . GLU A 1 423 ? -24.126 0.849 -13.195 1.00 93.25 423 GLU A CA 1
ATOM 3214 C C . GLU A 1 423 ? -22.654 0.489 -12.940 1.00 93.25 423 GLU A C 1
ATOM 3216 O O . GLU A 1 423 ? -21.789 1.359 -13.003 1.00 93.25 423 GLU A O 1
ATOM 3221 N N . TYR A 1 424 ? -22.356 -0.792 -12.703 1.00 92.19 424 TYR A N 1
ATOM 3222 C CA . TYR A 1 424 ? -20.980 -1.295 -12.641 1.00 92.19 424 TYR A CA 1
ATOM 3223 C C . TYR A 1 424 ? -20.520 -1.846 -13.999 1.00 92.19 424 TYR A C 1
ATOM 3225 O O . TYR A 1 424 ? -21.293 -2.471 -14.730 1.00 92.19 424 TYR A O 1
ATOM 3233 N N . GLN A 1 425 ? -19.245 -1.651 -14.331 1.00 92.56 425 GLN A N 1
ATOM 3234 C CA . GLN A 1 425 ? -18.577 -2.233 -15.496 1.00 92.56 425 GLN A CA 1
ATOM 3235 C C . GLN A 1 425 ? -17.310 -2.973 -15.089 1.00 92.56 425 GLN A C 1
ATOM 3237 O O . GLN A 1 425 ? -16.616 -2.582 -14.157 1.00 92.56 425 GLN A O 1
ATOM 3242 N N . GLN A 1 426 ? -16.992 -4.030 -15.832 1.00 92.75 426 GLN A N 1
ATOM 3243 C CA . GLN A 1 426 ? -15.720 -4.728 -15.711 1.00 92.75 426 GLN A CA 1
ATOM 3244 C C . GLN A 1 426 ? -14.692 -4.105 -16.663 1.00 92.75 426 GLN A C 1
ATOM 3246 O O . GLN A 1 426 ? -14.967 -3.938 -17.857 1.00 92.75 426 GLN A O 1
ATOM 3251 N N . VAL A 1 427 ? -13.503 -3.808 -16.143 1.00 94.69 427 VAL A N 1
ATOM 3252 C CA . VAL A 1 427 ? -12.324 -3.412 -16.923 1.00 94.69 427 VAL A CA 1
ATOM 3253 C C . VAL A 1 427 ? -11.273 -4.501 -16.796 1.00 94.69 427 VAL A C 1
ATOM 3255 O O . VAL A 1 427 ? -10.999 -4.967 -15.696 1.00 94.69 427 VAL A O 1
ATOM 3258 N N . THR A 1 428 ? -10.653 -4.887 -17.905 1.00 96.31 428 THR A N 1
ATOM 3259 C CA . THR A 1 428 ? -9.529 -5.826 -17.913 1.00 96.31 428 THR A CA 1
ATOM 3260 C C . THR A 1 428 ? -8.332 -5.205 -18.621 1.00 96.31 428 THR A C 1
ATOM 3262 O O . THR A 1 428 ? -8.429 -4.825 -19.791 1.00 96.31 428 THR A O 1
ATOM 3265 N N . VAL A 1 429 ? -7.187 -5.164 -17.941 1.00 97.31 429 VAL A N 1
ATOM 3266 C CA . VAL A 1 429 ? -5.892 -4.758 -18.502 1.00 97.31 429 VAL A CA 1
ATOM 3267 C C . VAL A 1 429 ? -5.072 -6.018 -18.760 1.00 97.31 429 VAL A C 1
ATOM 3269 O O . VAL A 1 429 ? -4.650 -6.698 -17.832 1.00 97.31 429 VAL A O 1
ATOM 3272 N N . THR A 1 430 ? -4.882 -6.389 -20.027 1.00 97.56 430 THR A N 1
ATOM 3273 C CA . THR A 1 430 ? -4.076 -7.562 -20.422 1.00 97.56 430 THR A CA 1
ATOM 3274 C C . THR A 1 430 ? -2.675 -7.135 -20.834 1.00 97.56 430 THR A C 1
ATOM 3276 O O . THR A 1 430 ? -2.541 -6.254 -21.678 1.00 97.56 430 THR A O 1
ATOM 3279 N N . PHE A 1 431 ? -1.650 -7.797 -20.311 1.00 96.44 431 PHE A N 1
ATOM 3280 C CA . PHE A 1 431 ? -0.243 -7.521 -20.584 1.00 96.44 431 PHE A CA 1
ATOM 3281 C C . PHE A 1 431 ? 0.294 -8.466 -21.654 1.00 96.44 431 PHE A C 1
ATOM 3283 O O . PHE A 1 431 ? -0.048 -9.649 -21.695 1.00 96.44 431 PHE A O 1
ATOM 3290 N N . PHE A 1 432 ? 1.159 -7.951 -22.520 1.00 95.88 432 PHE A N 1
ATOM 3291 C CA . PHE A 1 432 ? 1.842 -8.729 -23.543 1.00 95.88 432 PHE A CA 1
ATOM 3292 C C . PHE A 1 432 ? 3.334 -8.429 -23.528 1.00 95.88 432 PHE A C 1
ATOM 3294 O O . PHE A 1 432 ? 3.731 -7.271 -23.650 1.00 95.88 432 PHE A O 1
ATOM 3301 N N . ASN A 1 433 ? 4.142 -9.485 -23.477 1.00 91.62 433 ASN A N 1
ATOM 3302 C CA . ASN A 1 433 ? 5.563 -9.428 -23.796 1.00 91.62 433 ASN A CA 1
ATOM 3303 C C . ASN A 1 433 ? 5.745 -9.964 -25.219 1.00 91.62 433 ASN A C 1
ATOM 3305 O O . ASN A 1 433 ? 5.546 -11.154 -25.497 1.00 91.62 433 ASN A O 1
ATOM 3309 N N . GLY A 1 434 ? 6.041 -9.066 -26.154 1.00 89.50 434 GLY A N 1
ATOM 3310 C CA . GLY A 1 434 ? 6.002 -9.386 -27.564 1.00 89.50 434 GLY A CA 1
ATOM 3311 C C . GLY A 1 434 ? 4.597 -9.786 -28.008 1.00 89.50 434 GLY A C 1
ATOM 3312 O O . GLY A 1 434 ? 3.628 -9.043 -27.841 1.00 89.50 434 GLY A O 1
ATOM 3313 N N . SER A 1 435 ? 4.475 -10.987 -28.572 1.00 87.12 435 SER A N 1
ATOM 3314 C CA . SER A 1 435 ? 3.180 -11.581 -28.940 1.00 87.12 435 SER A CA 1
ATOM 3315 C C . SER A 1 435 ? 2.600 -12.504 -27.857 1.00 87.12 435 SER A C 1
ATOM 3317 O O . SER A 1 435 ? 1.497 -13.023 -28.023 1.00 87.12 435 SER A O 1
ATOM 3319 N N . LYS A 1 436 ? 3.326 -12.736 -26.755 1.00 90.50 436 LYS A N 1
ATOM 3320 C CA . LYS A 1 436 ? 2.920 -13.645 -25.678 1.00 90.50 436 LYS A CA 1
ATOM 3321 C C . LYS A 1 436 ? 2.064 -12.898 -24.656 1.00 90.50 436 LYS A C 1
ATOM 3323 O O . LYS A 1 436 ? 2.469 -11.845 -24.176 1.00 90.50 436 LYS A O 1
ATOM 3328 N N . ASN A 1 437 ? 0.908 -13.460 -24.306 1.00 92.31 437 ASN A N 1
ATOM 3329 C CA . ASN A 1 437 ? 0.108 -12.988 -23.173 1.00 92.31 437 ASN A CA 1
ATOM 3330 C C . ASN A 1 437 ? 0.889 -13.221 -21.867 1.00 92.31 437 ASN A C 1
ATOM 3332 O O . ASN A 1 437 ? 1.365 -14.332 -21.623 1.00 92.31 437 ASN A O 1
ATOM 3336 N N . ASP A 1 438 ? 1.030 -12.169 -21.069 1.00 90.69 438 ASP A N 1
ATOM 3337 C CA . ASP A 1 438 ? 1.813 -12.128 -19.832 1.00 90.69 438 ASP A CA 1
ATOM 3338 C C . ASP A 1 438 ? 0.944 -11.905 -18.575 1.00 90.69 438 ASP A C 1
ATOM 3340 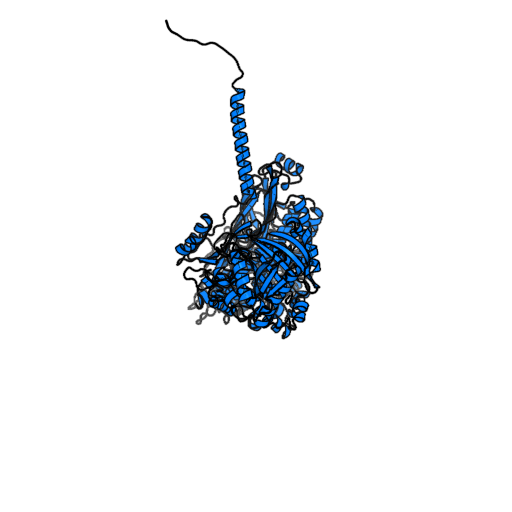O O . ASP A 1 438 ? 1.428 -11.515 -17.508 1.00 90.69 438 ASP A O 1
ATOM 3344 N N . GLY A 1 439 ? -0.356 -12.175 -18.697 1.00 90.81 439 GLY A N 1
ATOM 3345 C CA . GLY A 1 439 ? -1.350 -12.069 -17.634 1.00 90.81 439 GLY A CA 1
ATOM 3346 C C . GLY A 1 439 ? -2.275 -10.866 -17.799 1.00 90.81 439 GLY A C 1
ATOM 3347 O O . GLY A 1 439 ? -2.167 -10.083 -18.743 1.00 90.81 439 GLY A O 1
ATOM 3348 N N . SER A 1 440 ? -3.216 -10.725 -16.871 1.00 92.38 440 SER A N 1
ATOM 3349 C CA . SER A 1 440 ? -4.181 -9.629 -16.875 1.00 92.38 440 SER A CA 1
ATOM 3350 C C . SER A 1 440 ? -4.624 -9.251 -15.471 1.00 92.38 440 SER A C 1
ATOM 3352 O O . SER A 1 440 ? -4.738 -10.125 -14.617 1.00 92.38 440 SER A O 1
ATOM 3354 N N . ALA A 1 441 ? -4.952 -7.979 -15.287 1.00 91.50 441 ALA A N 1
ATOM 3355 C CA . ALA A 1 441 ? -5.669 -7.448 -14.138 1.00 91.50 441 ALA A CA 1
ATOM 3356 C C . ALA A 1 441 ? -7.137 -7.206 -14.506 1.00 91.50 441 ALA A C 1
ATOM 3358 O O . ALA A 1 441 ? -7.450 -6.920 -15.664 1.00 91.50 441 ALA A O 1
ATOM 3359 N N . THR A 1 442 ? -8.051 -7.387 -13.556 1.00 91.12 442 THR A N 1
ATOM 3360 C CA . THR A 1 442 ? -9.488 -7.160 -13.751 1.00 91.12 442 THR A CA 1
ATOM 3361 C C . THR A 1 442 ? -10.041 -6.362 -12.587 1.00 91.12 442 THR A C 1
ATOM 3363 O O . THR A 1 442 ? -9.804 -6.726 -11.441 1.00 91.12 442 THR A O 1
ATOM 3366 N N . HIS A 1 443 ? -10.834 -5.343 -12.902 1.00 90.75 443 HIS A N 1
ATOM 3367 C CA . HIS A 1 443 ? -11.411 -4.395 -11.958 1.00 90.75 443 HIS A CA 1
ATOM 3368 C C . HIS A 1 443 ? -12.907 -4.234 -12.214 1.00 90.75 443 HIS A C 1
ATOM 3370 O O . HIS A 1 443 ? -13.383 -4.462 -13.331 1.00 90.75 443 HIS A O 1
ATOM 3376 N N . TYR A 1 444 ? -13.626 -3.791 -11.188 1.00 89.06 444 TYR A N 1
ATOM 3377 C CA . TYR A 1 444 ? -15.012 -3.355 -11.297 1.00 89.06 444 TYR A CA 1
ATOM 3378 C C . TYR A 1 444 ? -15.077 -1.868 -10.980 1.00 89.06 444 TYR A C 1
ATOM 3380 O O . TYR A 1 444 ? -14.479 -1.426 -10.007 1.00 89.06 444 TYR A O 1
ATOM 3388 N N . ILE A 1 445 ? -15.769 -1.113 -11.825 1.00 91.50 445 ILE A N 1
ATOM 3389 C CA . ILE A 1 445 ? -15.836 0.346 -11.749 1.00 91.50 445 ILE A CA 1
ATOM 3390 C C . ILE A 1 445 ? -17.266 0.838 -11.887 1.00 91.50 445 ILE A C 1
ATOM 3392 O O . ILE A 1 445 ? -18.087 0.188 -12.538 1.00 91.50 445 ILE A O 1
ATOM 3396 N N . THR A 1 446 ? -17.552 2.014 -11.345 1.00 94.50 446 THR A N 1
ATOM 3397 C CA . THR A 1 446 ? -18.851 2.674 -11.511 1.00 94.50 446 THR A CA 1
ATOM 3398 C C . THR A 1 446 ? -18.920 3.525 -12.786 1.00 94.50 446 THR A C 1
ATOM 3400 O O . THR A 1 446 ? -18.008 4.273 -13.143 1.00 94.50 446 THR A O 1
ATOM 3403 N N . VAL A 1 447 ? -20.037 3.441 -13.510 1.00 96.75 447 VAL A N 1
ATOM 3404 C CA . VAL A 1 447 ? -20.300 4.264 -14.696 1.00 96.75 447 VAL A CA 1
ATOM 3405 C C . VAL A 1 447 ? -20.555 5.704 -14.268 1.00 96.75 447 VAL A C 1
ATOM 3407 O O . VAL A 1 447 ? -21.537 5.986 -13.580 1.00 96.75 447 VAL A O 1
ATOM 3410 N N . GLY A 1 448 ? -19.693 6.612 -14.727 1.00 95.81 448 GLY A N 1
ATOM 3411 C CA . GLY A 1 448 ? -19.656 8.023 -14.328 1.00 95.81 448 GLY A CA 1
ATOM 3412 C C . GLY A 1 448 ? -18.489 8.377 -13.403 1.00 95.81 448 GLY A C 1
ATOM 3413 O O . GLY A 1 448 ? -18.222 9.564 -13.233 1.00 95.81 448 GLY A O 1
ATOM 3414 N N . GLY A 1 449 ? -17.789 7.377 -12.855 1.00 96.00 449 GLY A N 1
ATOM 3415 C CA . GLY A 1 449 ? -16.571 7.555 -12.065 1.00 96.00 449 GLY A CA 1
ATOM 3416 C C . GLY A 1 449 ? -15.351 7.972 -12.894 1.00 96.00 449 GLY A C 1
ATOM 3417 O O . GLY A 1 449 ? -15.422 8.177 -14.111 1.00 96.00 449 GLY A O 1
ATOM 3418 N N . ILE A 1 450 ? -14.209 8.113 -12.223 1.00 97.25 450 ILE A N 1
ATOM 3419 C CA . ILE A 1 450 ? -12.922 8.457 -12.846 1.00 97.25 450 ILE A CA 1
ATOM 3420 C C . ILE A 1 450 ? -11.887 7.455 -12.367 1.00 97.25 450 ILE A C 1
ATOM 3422 O O . ILE A 1 450 ? -11.686 7.307 -11.165 1.00 97.25 450 ILE A O 1
ATOM 3426 N N . HIS A 1 451 ? -11.217 6.795 -13.309 1.00 97.56 451 HIS A N 1
ATOM 3427 C CA . HIS A 1 451 ? -10.316 5.691 -12.999 1.00 97.56 451 HIS A CA 1
ATOM 3428 C C . HIS A 1 451 ? -8.965 5.919 -13.674 1.00 97.56 451 HIS A C 1
ATOM 3430 O O . HIS A 1 451 ? -8.916 6.133 -14.885 1.00 97.56 451 HIS A O 1
ATOM 3436 N N . ALA A 1 452 ? -7.871 5.890 -12.917 1.00 98.06 452 ALA A N 1
ATOM 3437 C CA . ALA A 1 452 ? -6.507 5.975 -13.427 1.00 98.06 452 ALA A CA 1
ATOM 3438 C C . ALA A 1 452 ? -5.832 4.603 -13.335 1.00 98.06 452 ALA A C 1
ATOM 3440 O O . ALA A 1 452 ? -5.858 3.964 -12.287 1.00 98.06 452 ALA A O 1
ATOM 3441 N N . ILE A 1 453 ? -5.233 4.160 -14.439 1.00 97.94 453 ILE A N 1
ATOM 3442 C CA . ILE A 1 453 ? -4.442 2.928 -14.496 1.00 97.94 453 ILE A CA 1
ATOM 3443 C C . ILE A 1 453 ? -3.006 3.316 -14.146 1.00 97.94 453 ILE A C 1
ATOM 3445 O O . ILE A 1 453 ? -2.303 3.913 -14.966 1.00 97.94 453 ILE A O 1
ATOM 3449 N N . ALA A 1 454 ? -2.591 3.008 -12.922 1.00 96.75 454 ALA A N 1
ATOM 3450 C CA . ALA A 1 454 ? -1.235 3.222 -12.451 1.00 96.75 454 ALA A CA 1
ATOM 3451 C C . ALA A 1 454 ? -0.355 2.047 -12.886 1.00 96.75 454 ALA A C 1
ATOM 3453 O O . ALA A 1 454 ? -0.698 0.885 -12.676 1.00 96.75 454 ALA A O 1
ATOM 3454 N N . LEU A 1 455 ? 0.775 2.364 -13.514 1.00 96.38 455 LEU A N 1
ATOM 3455 C CA . LEU A 1 455 ? 1.732 1.387 -14.019 1.00 96.38 455 LEU A CA 1
ATOM 3456 C C . LEU A 1 455 ? 3.089 1.648 -13.390 1.00 96.38 455 LEU A C 1
ATOM 3458 O O . LEU A 1 455 ? 3.592 2.771 -13.459 1.00 96.38 455 LEU A O 1
ATOM 3462 N N . ASP A 1 456 ? 3.694 0.591 -12.871 1.00 95.19 456 ASP A N 1
ATOM 3463 C CA . ASP A 1 456 ? 5.052 0.627 -12.353 1.00 95.19 456 ASP A CA 1
ATOM 3464 C C . ASP A 1 456 ? 5.969 -0.272 -13.207 1.00 95.19 456 ASP A C 1
ATOM 3466 O O . ASP A 1 456 ? 5.770 -1.494 -13.277 1.00 95.19 456 ASP A O 1
ATOM 3470 N N . PRO A 1 457 ? 6.946 0.325 -13.923 1.00 92.44 457 PRO A N 1
ATOM 3471 C CA . PRO A 1 457 ? 7.835 -0.404 -14.812 1.00 92.44 457 PRO A CA 1
ATOM 3472 C C . PRO A 1 457 ? 8.982 -1.143 -14.112 1.00 92.44 457 PRO A C 1
ATOM 3474 O O . PRO A 1 457 ? 9.628 -1.936 -14.789 1.00 92.44 457 PRO A O 1
ATOM 3477 N N . GLN A 1 458 ? 9.280 -0.877 -12.838 1.00 87.94 458 GLN A N 1
ATOM 3478 C CA . GLN A 1 458 ? 10.322 -1.489 -11.977 1.00 87.94 458 GLN A CA 1
ATOM 3479 C C . GLN A 1 458 ? 10.527 -0.622 -10.730 1.00 87.94 458 GLN A C 1
ATOM 3481 O O . GLN A 1 458 ? 10.980 -1.114 -9.703 1.00 87.94 458 GLN A O 1
ATOM 3486 N N . HIS A 1 459 ? 10.381 0.686 -10.919 1.00 87.62 459 HIS A N 1
ATOM 3487 C CA . HIS A 1 459 ? 10.281 1.657 -9.856 1.00 87.62 459 HIS A CA 1
ATOM 3488 C C . HIS A 1 459 ? 9.649 2.940 -10.395 1.00 87.62 459 HIS A C 1
ATOM 3490 O O . HIS A 1 459 ? 9.702 3.224 -11.602 1.00 87.62 459 HIS A O 1
ATOM 3496 N N . ILE A 1 460 ? 9.144 3.768 -9.488 1.00 89.75 460 ILE A N 1
ATOM 3497 C CA . ILE A 1 460 ? 8.738 5.144 -9.777 1.00 89.75 460 ILE A CA 1
ATOM 3498 C C . ILE A 1 460 ? 9.859 6.104 -9.394 1.00 89.75 460 ILE A C 1
ATOM 3500 O O . ILE A 1 460 ? 10.130 6.308 -8.211 1.00 89.75 460 ILE A O 1
ATOM 3504 N N . SER A 1 461 ? 10.490 6.727 -10.395 1.00 86.06 461 SER A N 1
ATOM 3505 C CA . SER A 1 461 ? 11.466 7.770 -10.112 1.00 86.06 461 SER A CA 1
ATOM 3506 C C . SER A 1 461 ? 10.790 9.032 -9.632 1.00 86.06 461 SER A C 1
ATOM 3508 O O . SER A 1 461 ? 9.688 9.429 -10.019 1.00 86.06 461 SER A O 1
ATOM 3510 N N . ASP A 1 462 ? 11.517 9.702 -8.785 1.00 82.25 462 ASP A N 1
ATOM 3511 C CA . ASP A 1 462 ? 11.006 10.827 -8.062 1.00 82.25 462 ASP A CA 1
ATOM 3512 C C . ASP A 1 462 ? 10.933 12.078 -8.945 1.00 82.25 462 ASP A C 1
ATOM 3514 O O . ASP A 1 462 ? 9.976 12.833 -8.844 1.00 82.25 462 ASP A O 1
ATOM 3518 N N . THR A 1 463 ? 11.874 12.254 -9.885 1.00 85.31 463 THR A N 1
ATOM 3519 C CA . THR A 1 463 ? 11.776 13.298 -10.918 1.00 85.31 463 THR A CA 1
ATOM 3520 C C . THR A 1 463 ? 10.469 13.159 -11.695 1.00 85.31 463 THR A C 1
ATOM 3522 O O . THR A 1 463 ? 9.791 14.150 -11.957 1.00 85.31 463 THR A O 1
ATOM 3525 N N . TYR A 1 464 ? 10.076 11.929 -12.043 1.00 88.19 464 TYR A N 1
ATOM 3526 C CA . TYR A 1 464 ? 8.792 11.701 -12.692 1.00 88.19 464 TYR A CA 1
ATOM 3527 C C . TYR A 1 464 ? 7.617 12.032 -11.764 1.00 88.19 464 TYR A C 1
ATOM 3529 O O . TYR A 1 464 ? 6.673 12.695 -12.197 1.00 88.19 464 TYR A O 1
ATOM 3537 N N . PHE A 1 465 ? 7.670 11.622 -10.497 1.00 88.62 465 PHE A N 1
ATOM 3538 C CA . PHE A 1 465 ? 6.615 11.931 -9.534 1.00 88.62 465 PHE A CA 1
ATOM 3539 C C . PHE A 1 465 ? 6.433 13.447 -9.323 1.00 88.62 465 PHE A C 1
ATOM 3541 O O . PHE A 1 465 ? 5.309 13.941 -9.408 1.00 88.62 465 PHE A O 1
ATOM 3548 N N . GLU A 1 466 ? 7.517 14.198 -9.107 1.00 85.81 466 GLU A N 1
ATOM 3549 C CA . GLU A 1 466 ? 7.500 15.657 -8.906 1.00 85.81 466 GLU A CA 1
ATOM 3550 C C . GLU A 1 466 ? 6.908 16.402 -10.106 1.00 85.81 466 GLU A C 1
ATOM 3552 O O . GLU A 1 466 ? 6.102 17.320 -9.947 1.00 85.81 466 GLU A O 1
ATOM 3557 N N . GLU A 1 467 ? 7.245 15.981 -11.327 1.00 88.62 467 GLU A N 1
ATOM 3558 C CA . GLU A 1 467 ? 6.635 16.543 -12.532 1.00 88.62 467 GLU A CA 1
ATOM 3559 C C . GLU A 1 467 ? 5.119 16.323 -12.555 1.00 88.62 467 GLU A C 1
ATOM 3561 O O . GLU A 1 467 ? 4.359 17.234 -12.887 1.00 88.62 467 GLU A O 1
ATOM 3566 N N . GLN A 1 468 ? 4.657 15.121 -12.199 1.00 91.62 468 GLN A N 1
ATOM 3567 C CA . GLN A 1 468 ? 3.226 14.824 -12.148 1.00 91.62 468 GLN A CA 1
ATOM 3568 C C . GLN A 1 468 ? 2.513 15.599 -11.034 1.00 91.62 468 GLN A C 1
ATOM 3570 O O . GLN A 1 468 ? 1.325 15.908 -11.174 1.00 91.62 468 GLN A O 1
ATOM 3575 N N . LEU A 1 469 ? 3.219 15.927 -9.948 1.00 89.25 469 LEU A N 1
ATOM 3576 C CA . LEU A 1 469 ? 2.683 16.733 -8.858 1.00 89.25 469 LEU A CA 1
ATOM 3577 C C . LEU A 1 469 ? 2.465 18.175 -9.318 1.00 89.25 469 LEU A C 1
ATOM 3579 O O . LEU A 1 469 ? 1.377 18.713 -9.135 1.00 89.25 469 LEU A O 1
ATOM 3583 N N . ALA A 1 470 ? 3.432 18.760 -10.026 1.00 90.62 470 ALA A N 1
ATOM 3584 C CA . ALA A 1 470 ? 3.272 20.087 -10.622 1.00 90.62 470 ALA A CA 1
ATOM 3585 C C . ALA A 1 470 ? 2.090 20.142 -11.616 1.00 90.62 470 ALA A C 1
ATOM 3587 O O . ALA A 1 470 ? 1.375 21.146 -11.705 1.00 90.62 470 ALA A O 1
ATOM 3588 N N . VAL A 1 471 ? 1.838 19.051 -12.352 1.00 93.81 471 VAL A N 1
ATOM 3589 C CA . VAL A 1 471 ? 0.647 18.930 -13.214 1.00 93.81 471 VAL A CA 1
ATOM 3590 C C . VAL A 1 471 ? -0.642 18.921 -12.382 1.00 93.81 471 VAL A C 1
ATOM 3592 O O . VAL A 1 471 ? -1.601 19.600 -12.757 1.00 93.81 471 VAL A O 1
ATOM 3595 N N . LEU A 1 472 ? -0.673 18.199 -11.256 1.00 93.81 472 LEU A N 1
ATOM 3596 C CA . LEU A 1 472 ? -1.819 18.163 -10.340 1.00 93.81 472 LEU A CA 1
ATOM 3597 C C . LEU A 1 472 ? -2.114 19.540 -9.737 1.00 93.81 472 LEU A C 1
ATOM 3599 O O . LEU A 1 472 ? -3.267 19.966 -9.736 1.00 93.81 472 LEU A O 1
ATOM 3603 N N . GLU A 1 473 ? -1.090 20.252 -9.270 1.00 91.38 473 GLU A N 1
ATOM 3604 C CA . GLU A 1 473 ? -1.229 21.596 -8.700 1.00 91.38 473 GLU A CA 1
ATOM 3605 C C . GLU A 1 473 ? -1.826 22.587 -9.704 1.00 91.38 473 GLU A C 1
ATOM 3607 O O . GLU A 1 473 ? -2.696 23.387 -9.364 1.00 91.38 473 GLU A O 1
ATOM 3612 N N . ASN A 1 474 ? -1.407 22.520 -10.968 1.00 94.19 474 ASN A N 1
ATOM 3613 C CA . ASN A 1 474 ? -1.981 23.360 -12.016 1.00 94.19 474 ASN A CA 1
ATOM 3614 C C . ASN A 1 474 ? -3.442 22.970 -12.309 1.00 94.19 474 ASN A C 1
ATOM 3616 O O . ASN A 1 474 ? -4.329 23.827 -12.370 1.00 94.19 474 ASN A O 1
ATOM 3620 N N . ALA A 1 475 ? -3.717 21.669 -12.436 1.00 94.56 475 ALA A N 1
ATOM 3621 C CA . ALA A 1 475 ? -5.066 21.174 -12.682 1.00 94.56 475 ALA A CA 1
ATOM 3622 C C . ALA A 1 475 ? -6.041 21.545 -11.550 1.00 94.56 475 ALA A C 1
ATOM 3624 O O . ALA A 1 475 ? -7.163 21.965 -11.834 1.00 94.56 475 ALA A O 1
ATOM 3625 N N . SER A 1 476 ? -5.611 21.467 -10.288 1.00 92.69 476 SER A N 1
ATOM 3626 C CA . SER A 1 476 ? -6.449 21.804 -9.130 1.00 92.69 476 SER A CA 1
ATOM 3627 C C . SER A 1 476 ? -6.871 23.274 -9.112 1.00 92.69 476 SER A C 1
ATOM 3629 O O . SER A 1 476 ? -7.986 23.595 -8.703 1.00 92.69 476 SER A O 1
ATOM 3631 N N . GLN A 1 477 ? -6.021 24.178 -9.609 1.00 91.69 477 GLN A N 1
ATOM 3632 C CA . GLN A 1 477 ? -6.344 25.600 -9.745 1.00 91.69 477 GLN A CA 1
ATOM 3633 C C . GLN A 1 477 ? -7.312 25.851 -10.908 1.00 91.69 477 GLN A C 1
ATOM 3635 O O . GLN A 1 477 ? -8.260 26.624 -10.766 1.00 91.69 477 GLN A O 1
ATOM 3640 N N . LEU A 1 478 ? -7.098 25.194 -12.052 1.00 94.12 478 LEU A N 1
ATOM 3641 C CA . LEU A 1 478 ? -7.918 25.382 -13.254 1.00 94.12 478 LEU A CA 1
ATOM 3642 C C . LEU A 1 478 ? -9.333 24.801 -13.119 1.00 94.12 478 LEU A C 1
ATOM 3644 O O . LEU A 1 478 ? -10.279 25.393 -13.640 1.00 94.12 478 LEU A O 1
ATOM 3648 N N . TYR A 1 479 ? -9.484 23.670 -12.425 1.00 91.88 479 TYR A N 1
ATOM 3649 C CA . TYR A 1 479 ? -10.742 22.918 -12.329 1.00 91.88 479 TYR A CA 1
ATOM 3650 C C . TYR A 1 479 ? -11.309 22.860 -10.905 1.00 91.88 479 TYR A C 1
ATOM 3652 O O . TYR A 1 479 ? -12.091 21.968 -10.596 1.00 91.88 479 TYR A O 1
ATOM 3660 N N . ARG A 1 480 ? -10.971 23.815 -10.025 1.00 87.50 480 ARG A N 1
ATOM 3661 C CA . ARG A 1 480 ? -11.426 23.811 -8.617 1.00 87.50 480 ARG A CA 1
ATOM 3662 C C . ARG A 1 480 ? -12.947 23.664 -8.449 1.00 87.50 480 ARG A C 1
ATOM 3664 O O . ARG A 1 480 ? -13.395 23.040 -7.498 1.00 87.50 480 ARG A O 1
ATOM 3671 N N . ASN A 1 481 ? -13.733 24.238 -9.361 1.00 88.12 481 ASN A N 1
ATOM 3672 C CA . ASN A 1 481 ? -15.201 24.198 -9.306 1.00 88.12 481 ASN A CA 1
ATOM 3673 C C . ASN A 1 481 ? -15.820 23.010 -10.069 1.00 88.12 481 ASN A C 1
ATOM 3675 O O . ASN A 1 481 ? -17.044 22.894 -10.122 1.00 88.12 481 ASN A O 1
ATOM 3679 N N . ASP A 1 482 ? -14.992 22.160 -10.673 1.00 89.12 482 ASP A N 1
ATOM 3680 C CA . ASP A 1 482 ? -15.386 20.952 -11.396 1.00 89.12 482 ASP A CA 1
ATOM 3681 C C . ASP A 1 482 ? -14.382 19.839 -11.068 1.00 89.12 482 ASP A C 1
ATOM 3683 O O . ASP A 1 482 ? -13.590 19.408 -11.907 1.00 89.12 482 ASP A O 1
ATOM 3687 N N . ALA A 1 483 ? -14.361 19.407 -9.803 1.00 89.19 483 ALA A N 1
ATOM 3688 C CA . ALA A 1 483 ? -13.409 18.406 -9.331 1.00 89.19 483 ALA A CA 1
ATOM 3689 C C . ALA A 1 483 ? -13.543 17.074 -10.072 1.00 89.19 483 ALA A C 1
ATOM 3691 O O . ALA A 1 483 ? -12.561 16.347 -10.185 1.00 89.19 483 ALA A O 1
ATOM 3692 N N . MET A 1 484 ? -14.721 16.778 -10.628 1.00 92.88 484 MET A N 1
ATOM 3693 C CA . MET A 1 484 ? -14.969 15.599 -11.461 1.00 92.88 484 MET A CA 1
ATOM 3694 C C . MET A 1 484 ? -14.485 15.768 -12.914 1.00 92.88 484 MET A C 1
ATOM 3696 O O . MET A 1 484 ? -14.671 14.863 -13.731 1.00 92.88 484 MET A O 1
ATOM 3700 N N . ASP A 1 485 ? -13.830 16.877 -13.271 1.00 93.50 485 ASP A N 1
ATOM 3701 C CA . ASP A 1 485 ? -13.099 16.951 -14.531 1.00 93.50 485 ASP A CA 1
ATOM 3702 C C . ASP A 1 485 ? -11.933 15.955 -14.503 1.00 93.50 485 ASP A C 1
ATOM 3704 O O . ASP A 1 485 ? -11.110 15.911 -13.583 1.00 93.50 485 ASP A O 1
ATOM 3708 N N . GLU A 1 486 ? -11.851 15.147 -15.556 1.00 95.00 486 GLU A N 1
ATOM 3709 C CA . GLU A 1 486 ? -10.838 14.109 -15.706 1.00 95.00 486 GLU A CA 1
ATOM 3710 C C . GLU A 1 486 ? -9.410 14.656 -15.589 1.00 95.00 486 GLU A C 1
ATOM 3712 O O . GLU A 1 486 ? -8.541 13.956 -15.075 1.00 95.00 486 GLU A O 1
ATOM 3717 N N . ARG A 1 487 ? -9.160 15.899 -16.012 1.00 95.25 487 ARG A N 1
ATOM 3718 C CA . ARG A 1 487 ? -7.831 16.523 -15.948 1.00 95.25 487 ARG A CA 1
ATOM 3719 C C . ARG A 1 487 ? -7.393 16.815 -14.523 1.00 95.25 487 ARG A C 1
ATOM 3721 O O . ARG A 1 487 ? -6.193 16.897 -14.289 1.00 95.25 487 ARG A O 1
ATOM 3728 N N . TYR A 1 488 ? -8.340 16.952 -13.597 1.00 95.06 488 TYR A N 1
ATOM 3729 C CA . TYR A 1 488 ? -8.053 17.152 -12.188 1.00 95.06 488 TYR A CA 1
ATOM 3730 C C . TYR A 1 488 ? -8.145 15.843 -11.406 1.00 95.06 488 TYR A C 1
ATOM 3732 O O . TYR A 1 488 ? -7.112 15.306 -11.011 1.00 95.06 488 TYR A O 1
ATOM 3740 N N . SER A 1 489 ? -9.340 15.274 -11.244 1.00 94.56 489 SER A N 1
ATOM 3741 C CA . SER A 1 489 ? -9.523 14.032 -10.481 1.00 94.56 489 SER A CA 1
ATOM 3742 C C . SER A 1 489 ? -8.737 12.856 -11.051 1.00 94.56 489 SER A C 1
ATOM 3744 O O . SER A 1 489 ? -8.209 12.036 -10.304 1.00 94.56 489 SER A O 1
ATOM 3746 N N . GLY A 1 490 ? -8.606 12.772 -12.376 1.00 96.62 490 GLY A N 1
ATOM 3747 C CA . GLY A 1 490 ? -7.791 11.730 -12.987 1.00 96.62 490 GLY A CA 1
ATOM 3748 C C . GLY A 1 490 ? -6.304 11.921 -12.691 1.00 96.62 490 GLY A C 1
ATOM 3749 O O . GLY A 1 490 ? -5.604 10.928 -12.517 1.00 96.62 490 GLY A O 1
ATOM 3750 N N . GLN A 1 491 ? -5.810 13.164 -12.620 1.00 96.50 491 GLN A N 1
ATOM 3751 C CA . GLN A 1 491 ? -4.424 13.459 -12.226 1.00 96.50 491 GLN A CA 1
ATOM 3752 C C . GLN A 1 491 ? -4.190 13.187 -10.741 1.00 96.50 491 GLN A C 1
ATOM 3754 O O . GLN A 1 491 ? -3.147 12.640 -10.391 1.00 96.50 491 GLN A O 1
ATOM 3759 N N . LEU A 1 492 ? -5.169 13.492 -9.887 1.00 94.81 492 LEU A N 1
ATOM 3760 C CA . LEU A 1 492 ? -5.129 13.145 -8.469 1.00 94.81 492 LEU A CA 1
ATOM 3761 C C . LEU A 1 492 ? -5.001 11.626 -8.292 1.00 94.81 492 LEU A C 1
ATOM 3763 O O . LEU A 1 492 ? -4.079 11.162 -7.630 1.00 94.81 492 LEU A O 1
ATOM 3767 N N . MET A 1 493 ? -5.869 10.847 -8.949 1.00 95.75 493 MET A N 1
ATOM 3768 C CA . MET A 1 493 ? -5.811 9.381 -8.901 1.00 95.75 493 MET A CA 1
ATOM 3769 C C . MET A 1 493 ? -4.496 8.834 -9.468 1.00 95.75 493 MET A C 1
ATOM 3771 O O . MET A 1 493 ? -3.933 7.906 -8.899 1.00 95.75 493 MET A O 1
ATOM 3775 N N . HIS A 1 494 ? -3.963 9.431 -10.538 1.00 96.00 494 HIS A N 1
ATOM 3776 C CA . HIS A 1 494 ? -2.650 9.064 -11.081 1.00 96.00 494 HIS A CA 1
ATOM 3777 C C . HIS A 1 494 ? -1.529 9.257 -10.056 1.00 96.00 494 HIS A C 1
ATOM 3779 O O . HIS A 1 494 ? -0.766 8.328 -9.813 1.00 96.00 494 HIS A O 1
ATOM 3785 N N . ILE A 1 495 ? -1.465 10.421 -9.401 1.00 93.56 495 ILE A N 1
ATOM 3786 C CA . ILE A 1 495 ? -0.461 10.714 -8.366 1.00 93.56 495 ILE A CA 1
ATOM 3787 C C . ILE A 1 495 ? -0.547 9.755 -7.185 1.00 93.56 495 ILE A C 1
ATOM 3789 O O . ILE A 1 495 ? 0.482 9.260 -6.728 1.00 93.56 495 ILE A O 1
ATOM 3793 N N . LEU A 1 496 ? -1.754 9.448 -6.714 1.00 92.62 496 LEU A N 1
ATOM 3794 C CA . LEU A 1 496 ? -1.928 8.489 -5.625 1.00 92.62 496 LEU A CA 1
ATOM 3795 C C . LEU A 1 496 ? -1.444 7.089 -6.031 1.00 92.62 496 LEU A C 1
ATOM 3797 O O . LEU A 1 496 ? -0.741 6.445 -5.259 1.00 92.62 496 LEU A O 1
ATOM 3801 N N . GLY A 1 497 ? -1.724 6.652 -7.262 1.00 94.81 497 GLY A N 1
ATOM 3802 C CA . GLY A 1 497 ? -1.213 5.383 -7.786 1.00 94.81 497 GLY A CA 1
ATOM 3803 C C . GLY A 1 497 ? 0.313 5.349 -7.909 1.00 94.81 497 GLY A C 1
ATOM 3804 O O . GLY A 1 497 ? 0.939 4.354 -7.549 1.00 94.81 497 GLY A O 1
ATOM 3805 N N . LEU A 1 498 ? 0.932 6.450 -8.348 1.00 93.12 498 LEU A N 1
ATOM 3806 C CA . LEU A 1 498 ? 2.392 6.574 -8.358 1.00 93.12 498 LEU A CA 1
ATOM 3807 C C . LEU A 1 498 ? 2.979 6.549 -6.944 1.00 93.12 498 LEU A C 1
ATOM 3809 O O . LEU A 1 498 ? 4.025 5.941 -6.736 1.00 93.12 498 LEU A O 1
ATOM 3813 N N . SER A 1 499 ? 2.312 7.172 -5.968 1.00 90.25 499 SER A N 1
ATOM 3814 C CA . SER A 1 499 ? 2.784 7.163 -4.582 1.00 90.25 499 SER A CA 1
ATOM 3815 C C . SER A 1 499 ? 2.695 5.774 -3.963 1.00 90.25 499 SER A C 1
ATOM 3817 O O . SER A 1 499 ? 3.625 5.365 -3.269 1.00 90.25 499 SER A O 1
ATOM 3819 N N . TYR A 1 500 ? 1.616 5.033 -4.235 1.00 91.94 500 TYR A N 1
ATOM 3820 C CA . TYR A 1 500 ? 1.498 3.640 -3.813 1.00 91.94 500 TYR A CA 1
ATOM 3821 C C . TYR A 1 500 ? 2.703 2.823 -4.289 1.00 91.94 500 TYR A C 1
ATOM 3823 O O . TYR A 1 500 ? 3.371 2.194 -3.469 1.00 91.94 500 TYR A O 1
ATOM 3831 N N . TYR A 1 501 ? 3.020 2.886 -5.587 1.00 93.19 501 TYR A N 1
ATOM 3832 C CA . TYR A 1 501 ? 4.142 2.131 -6.142 1.00 93.19 501 TYR A CA 1
ATOM 3833 C C . TYR A 1 501 ? 5.490 2.606 -5.621 1.00 93.19 501 TYR A C 1
ATOM 3835 O O . TYR A 1 501 ? 6.265 1.782 -5.158 1.00 93.19 501 TYR A O 1
ATOM 3843 N N . LYS A 1 502 ? 5.726 3.918 -5.537 1.00 89.00 502 LYS A N 1
ATOM 3844 C CA . LYS A 1 502 ? 6.959 4.454 -4.945 1.00 89.00 502 LYS A CA 1
ATOM 3845 C C . LYS A 1 502 ? 7.177 3.974 -3.504 1.00 89.00 502 LYS A C 1
ATOM 3847 O O . LYS A 1 502 ? 8.277 3.580 -3.124 1.00 89.00 502 LYS A O 1
ATOM 3852 N N . GLN A 1 503 ? 6.125 3.961 -2.685 1.00 85.44 503 GLN A N 1
ATOM 3853 C CA . GLN A 1 503 ? 6.204 3.431 -1.321 1.00 85.44 503 GLN A CA 1
ATOM 3854 C C . GLN A 1 503 ? 6.394 1.906 -1.296 1.00 85.44 503 GLN A C 1
ATOM 3856 O O . GLN A 1 503 ? 7.073 1.387 -0.403 1.00 85.44 503 GLN A O 1
ATOM 3861 N N . LEU A 1 504 ? 5.820 1.183 -2.260 1.00 88.56 504 LEU A N 1
ATOM 3862 C CA . LEU A 1 504 ? 5.998 -0.259 -2.410 1.00 88.56 504 LEU A CA 1
ATOM 3863 C C . LEU A 1 504 ? 7.427 -0.612 -2.852 1.00 88.56 504 LEU A C 1
ATOM 3865 O O . LEU A 1 504 ? 8.004 -1.551 -2.307 1.00 88.56 504 LEU A O 1
ATOM 3869 N N . ASP A 1 505 ? 8.040 0.176 -3.728 1.00 88.50 505 ASP A N 1
ATOM 3870 C CA . ASP A 1 505 ? 9.443 0.035 -4.131 1.00 88.50 505 ASP A CA 1
ATOM 3871 C C . ASP A 1 505 ? 10.368 0.184 -2.922 1.00 88.50 505 ASP A C 1
ATOM 3873 O O . ASP A 1 505 ? 11.228 -0.660 -2.668 1.00 88.50 505 ASP A O 1
ATOM 3877 N N . ASN A 1 506 ? 10.127 1.200 -2.089 1.00 82.81 506 ASN A N 1
ATOM 3878 C CA . ASN A 1 506 ? 10.865 1.403 -0.841 1.00 82.81 506 ASN A CA 1
ATOM 3879 C C . ASN A 1 506 ? 10.668 0.234 0.134 1.00 82.81 506 ASN A C 1
ATOM 3881 O O . ASN A 1 506 ? 11.608 -0.218 0.797 1.00 82.81 506 ASN A O 1
ATOM 3885 N N . ALA A 1 507 ? 9.447 -0.301 0.206 1.00 83.88 507 ALA A N 1
ATOM 3886 C CA . ALA A 1 507 ? 9.149 -1.484 0.996 1.00 83.88 507 ALA A CA 1
ATOM 3887 C C . ALA A 1 507 ? 9.930 -2.716 0.521 1.00 83.88 507 ALA A C 1
ATOM 3889 O O . ALA A 1 507 ? 10.488 -3.439 1.350 1.00 83.88 507 ALA A O 1
ATOM 3890 N N . ILE A 1 508 ? 9.993 -2.932 -0.791 1.00 87.69 508 ILE A N 1
ATOM 3891 C CA . ILE A 1 508 ? 10.729 -4.027 -1.427 1.00 87.69 508 ILE A CA 1
ATOM 3892 C C . ILE A 1 508 ? 12.232 -3.857 -1.218 1.00 87.69 508 ILE A C 1
ATOM 3894 O O . ILE A 1 508 ? 12.896 -4.827 -0.860 1.00 87.69 508 ILE A O 1
ATOM 3898 N N . ASN A 1 509 ? 12.761 -2.641 -1.360 1.00 86.44 509 ASN A N 1
ATOM 3899 C CA . ASN A 1 509 ? 14.167 -2.335 -1.108 1.00 86.44 509 ASN A CA 1
ATOM 3900 C C . ASN A 1 509 ? 14.565 -2.673 0.334 1.00 86.44 509 ASN A C 1
ATOM 3902 O O . ASN A 1 509 ? 15.572 -3.346 0.545 1.00 86.44 509 ASN A O 1
ATOM 3906 N N . ASN A 1 510 ? 13.739 -2.312 1.322 1.00 83.19 510 ASN A N 1
ATOM 3907 C CA . ASN A 1 510 ? 13.982 -2.687 2.718 1.00 83.19 510 ASN A CA 1
ATOM 3908 C C . ASN A 1 510 ? 13.927 -4.216 2.926 1.00 83.19 510 ASN A C 1
ATOM 3910 O O . ASN A 1 510 ? 14.817 -4.786 3.556 1.00 83.19 510 ASN A O 1
ATOM 3914 N N . VAL A 1 511 ? 12.938 -4.915 2.349 1.00 87.12 511 VAL A N 1
ATOM 3915 C CA . VAL A 1 511 ? 12.876 -6.392 2.412 1.00 87.12 511 VAL A CA 1
ATOM 3916 C C . VAL A 1 511 ? 14.115 -7.025 1.775 1.00 87.12 511 VAL A C 1
ATOM 3918 O O . VAL A 1 511 ? 14.697 -7.945 2.350 1.00 87.12 511 VAL A O 1
ATOM 3921 N N . SER A 1 512 ? 14.554 -6.516 0.624 1.00 88.94 512 SER A N 1
ATOM 3922 C CA . SER A 1 512 ? 15.777 -6.926 -0.072 1.00 88.94 512 SER A CA 1
ATOM 3923 C C . SER A 1 512 ? 17.007 -6.761 0.829 1.00 88.94 512 SER A C 1
ATOM 3925 O O . SER A 1 512 ? 17.714 -7.738 1.081 1.00 88.94 512 SER A O 1
ATOM 3927 N N . SER A 1 513 ? 17.219 -5.574 1.410 1.00 87.31 513 SER A N 1
ATOM 3928 C CA . SER A 1 513 ? 18.350 -5.299 2.309 1.00 87.31 513 SER A CA 1
ATOM 3929 C C . SER A 1 513 ? 18.321 -6.150 3.583 1.00 87.31 513 SER A C 1
ATOM 3931 O O . SER A 1 513 ? 19.348 -6.710 3.970 1.00 87.31 513 SER A O 1
ATOM 3933 N N . GLY A 1 514 ? 17.154 -6.314 4.212 1.00 85.56 514 GLY A N 1
ATOM 3934 C CA . GLY A 1 514 ? 16.999 -7.079 5.453 1.00 85.56 514 GLY A CA 1
ATOM 3935 C C . GLY A 1 514 ? 17.136 -8.594 5.284 1.00 85.56 514 GLY A C 1
ATOM 3936 O O . GLY A 1 514 ? 17.613 -9.273 6.199 1.00 85.56 514 GLY A O 1
ATOM 3937 N N . SER A 1 515 ? 16.754 -9.134 4.121 1.00 88.69 515 SER A N 1
ATOM 3938 C CA . SER A 1 515 ? 16.790 -10.577 3.831 1.00 88.69 515 SER A CA 1
ATOM 3939 C C . SER A 1 515 ? 18.049 -11.028 3.083 1.00 88.69 515 SER A C 1
ATOM 3941 O O . SER A 1 515 ? 18.499 -12.153 3.306 1.00 88.69 515 SER A O 1
ATOM 3943 N N . GLY A 1 516 ? 18.645 -10.160 2.258 1.00 91.19 516 GLY A N 1
ATOM 3944 C CA . GLY A 1 516 ? 19.667 -10.517 1.263 1.00 91.19 516 GLY A CA 1
ATOM 3945 C C . GLY A 1 516 ? 19.082 -10.953 -0.091 1.00 91.19 516 GLY A C 1
ATOM 3946 O O . GLY A 1 516 ? 19.813 -11.458 -0.951 1.00 91.19 516 GLY A O 1
ATOM 3947 N N . ALA A 1 517 ? 17.771 -10.782 -0.291 1.00 92.94 517 ALA A N 1
ATOM 3948 C CA . ALA A 1 517 ? 17.086 -11.161 -1.521 1.00 92.94 517 ALA A CA 1
ATOM 3949 C C . ALA A 1 517 ? 17.300 -10.125 -2.630 1.00 92.94 517 ALA A C 1
ATOM 3951 O O . ALA A 1 517 ? 17.108 -8.934 -2.420 1.00 92.94 517 ALA A O 1
ATOM 3952 N N . MET A 1 518 ? 17.599 -10.588 -3.842 1.00 93.25 518 MET A N 1
ATOM 3953 C CA . MET A 1 518 ? 17.427 -9.796 -5.057 1.00 93.25 518 MET A CA 1
ATOM 3954 C C . MET A 1 518 ? 15.970 -9.923 -5.504 1.00 93.25 518 MET A C 1
ATOM 3956 O O . MET A 1 518 ? 15.517 -11.024 -5.827 1.00 93.25 518 MET A O 1
ATOM 3960 N N . ILE A 1 519 ? 15.255 -8.801 -5.549 1.00 93.25 519 ILE A N 1
ATOM 3961 C CA . ILE A 1 519 ? 13.841 -8.746 -5.927 1.00 93.25 519 ILE A CA 1
ATOM 3962 C C . ILE A 1 519 ? 13.695 -7.822 -7.136 1.00 93.25 519 ILE A C 1
ATOM 3964 O O . ILE A 1 519 ? 14.173 -6.694 -7.120 1.00 93.25 519 ILE A O 1
ATOM 3968 N N . TYR A 1 520 ? 13.030 -8.309 -8.178 1.00 93.19 520 TYR A N 1
ATOM 3969 C CA . TYR A 1 520 ? 12.536 -7.505 -9.298 1.00 93.19 520 TYR A CA 1
ATOM 3970 C C . TYR A 1 520 ? 11.132 -7.982 -9.662 1.00 93.19 520 TYR A C 1
ATOM 3972 O O . TYR A 1 520 ? 10.702 -9.043 -9.205 1.00 93.19 520 TYR A O 1
ATOM 3980 N N . HIS A 1 521 ? 10.396 -7.241 -10.481 1.00 92.94 521 HIS A N 1
ATOM 3981 C CA . HIS A 1 521 ? 9.029 -7.623 -10.843 1.00 92.94 521 HIS A CA 1
ATOM 3982 C C . HIS A 1 521 ? 8.749 -7.449 -12.329 1.00 92.94 521 HIS A C 1
ATOM 3984 O O . HIS A 1 521 ? 9.542 -6.906 -13.086 1.00 92.94 521 HIS A O 1
ATOM 3990 N N . LYS A 1 522 ? 7.619 -7.975 -12.788 1.00 92.06 522 LYS A N 1
ATOM 3991 C CA . LYS A 1 522 ? 7.044 -7.566 -14.074 1.00 92.06 522 LYS A CA 1
ATOM 3992 C C . LYS A 1 522 ? 6.400 -6.191 -13.916 1.00 92.06 522 LYS A C 1
ATOM 3994 O O . LYS A 1 522 ? 6.258 -5.713 -12.799 1.00 92.06 522 LYS A O 1
ATOM 3999 N N . VAL A 1 523 ? 5.962 -5.583 -15.019 1.00 94.06 523 VAL A N 1
ATOM 4000 C CA . VAL A 1 523 ? 5.170 -4.346 -14.944 1.00 94.06 523 VAL A CA 1
ATOM 4001 C C . VAL A 1 523 ? 3.954 -4.590 -14.049 1.00 94.06 523 VAL A C 1
ATOM 4003 O O . VAL A 1 523 ? 3.123 -5.461 -14.358 1.00 94.06 523 VAL A O 1
ATOM 4006 N N . SER A 1 524 ? 3.914 -3.857 -12.940 1.00 95.25 524 SER A N 1
ATOM 4007 C CA . SER A 1 524 ? 2.853 -3.913 -11.940 1.00 95.25 524 SER A CA 1
ATOM 4008 C C . SER A 1 524 ? 1.727 -2.970 -12.346 1.00 95.25 524 SER A C 1
ATOM 4010 O O . SER A 1 524 ? 1.956 -1.984 -13.055 1.00 95.25 524 SER A O 1
ATOM 4012 N N . GLU A 1 525 ? 0.501 -3.308 -11.952 1.00 95.62 525 GLU A N 1
ATOM 4013 C CA . GLU A 1 525 ? -0.674 -2.496 -12.264 1.00 95.62 525 GLU A CA 1
ATOM 4014 C C . GLU A 1 525 ? -1.664 -2.418 -11.105 1.00 95.62 525 GLU A C 1
ATOM 4016 O O . GLU A 1 525 ? -1.932 -3.412 -10.416 1.00 95.62 525 GLU A O 1
ATOM 4021 N N . ALA A 1 526 ? -2.169 -1.199 -10.915 1.00 95.00 526 ALA A N 1
ATOM 4022 C CA . ALA A 1 526 ? -3.231 -0.885 -9.986 1.00 95.00 526 ALA A CA 1
ATOM 4023 C C . ALA A 1 526 ? -4.208 0.109 -10.614 1.00 95.00 526 ALA A C 1
ATOM 4025 O O . ALA A 1 526 ? -3.806 1.064 -11.286 1.00 95.00 526 ALA A O 1
ATOM 4026 N N . LEU A 1 527 ? -5.494 -0.064 -10.321 1.00 95.88 527 LEU A N 1
ATOM 4027 C CA . LEU A 1 527 ? -6.529 0.880 -10.702 1.00 95.88 527 LEU A CA 1
ATOM 4028 C C . LEU A 1 527 ? -6.875 1.785 -9.521 1.00 95.88 527 LEU A C 1
ATOM 4030 O O . LEU A 1 527 ? -7.421 1.333 -8.517 1.00 95.88 527 LEU A O 1
ATOM 4034 N N . MET A 1 528 ? -6.612 3.077 -9.676 1.00 96.50 528 MET A N 1
ATOM 4035 C CA . MET A 1 528 ? -7.043 4.118 -8.747 1.00 96.50 528 MET A CA 1
ATOM 4036 C C . MET A 1 528 ? -8.399 4.651 -9.197 1.00 96.50 528 MET A C 1
ATOM 4038 O O . MET A 1 528 ? -8.529 5.095 -10.336 1.00 96.50 528 MET A O 1
ATOM 4042 N N . SER A 1 529 ? -9.409 4.618 -8.335 1.00 95.19 529 SER A N 1
ATOM 4043 C CA . SER A 1 529 ? -10.794 4.918 -8.711 1.00 95.19 529 SER A CA 1
ATOM 4044 C C . SER A 1 529 ? -11.427 5.960 -7.807 1.00 95.19 529 SER A C 1
ATOM 4046 O O . SER A 1 529 ? -11.267 5.908 -6.593 1.00 95.19 529 SER A O 1
ATOM 4048 N N . ILE A 1 530 ? -12.203 6.860 -8.408 1.00 95.00 530 ILE A N 1
ATOM 4049 C CA . ILE A 1 530 ? -13.292 7.583 -7.751 1.00 95.00 530 ILE A CA 1
ATOM 4050 C C . ILE A 1 530 ? -14.577 6.891 -8.173 1.00 95.00 530 ILE A C 1
ATOM 4052 O O . ILE A 1 530 ? -14.934 6.915 -9.356 1.00 95.00 530 ILE A O 1
ATOM 4056 N N . ASP A 1 531 ? -15.260 6.296 -7.203 1.00 92.69 531 ASP A N 1
ATOM 4057 C CA . ASP A 1 531 ? -16.500 5.574 -7.423 1.00 92.69 531 ASP A CA 1
ATOM 4058 C C . ASP A 1 531 ? -17.712 6.366 -6.945 1.00 92.69 531 ASP A C 1
ATOM 4060 O O . ASP A 1 531 ? -17.719 7.011 -5.889 1.00 92.69 531 ASP A O 1
ATOM 4064 N N . LEU A 1 532 ? -18.757 6.309 -7.765 1.00 94.81 532 LEU A N 1
ATOM 4065 C CA . LEU A 1 532 ? -20.015 6.979 -7.494 1.00 94.81 532 LEU A CA 1
ATOM 4066 C C . LEU A 1 532 ? -20.933 6.107 -6.639 1.00 94.81 532 LEU A C 1
ATOM 4068 O O . LEU A 1 532 ? -20.958 4.889 -6.765 1.00 94.81 532 LEU A O 1
ATOM 4072 N N . THR A 1 533 ? -21.753 6.772 -5.837 1.00 93.44 533 THR A N 1
ATOM 4073 C CA . THR A 1 533 ? -22.905 6.211 -5.127 1.00 93.44 533 THR A CA 1
ATOM 4074 C C . THR A 1 533 ? -24.138 7.083 -5.401 1.00 93.44 533 THR A C 1
ATOM 4076 O O . THR A 1 533 ? -24.100 7.983 -6.250 1.00 93.44 533 THR A O 1
ATOM 4079 N N . ALA A 1 534 ? -25.250 6.833 -4.713 1.00 93.38 534 ALA A N 1
ATOM 4080 C CA . ALA A 1 534 ? -26.418 7.697 -4.746 1.00 93.38 534 ALA A CA 1
ATOM 4081 C C . ALA A 1 534 ? -26.844 8.156 -3.344 1.00 93.38 534 ALA A C 1
ATOM 4083 O O . ALA A 1 534 ? -26.949 7.373 -2.409 1.00 93.38 534 ALA A O 1
ATOM 4084 N N . LYS A 1 535 ? -27.157 9.446 -3.217 1.00 92.75 535 LYS A N 1
ATOM 4085 C CA . LYS A 1 535 ? -27.642 10.093 -1.998 1.00 92.75 535 LYS A CA 1
ATOM 4086 C C . LYS A 1 535 ? -29.149 10.286 -2.065 1.00 92.75 535 LYS A C 1
ATOM 4088 O O . LYS A 1 535 ? -29.660 10.965 -2.967 1.00 92.75 535 LYS A O 1
ATOM 4093 N N . ARG A 1 536 ? -29.864 9.745 -1.077 1.00 92.25 536 ARG A N 1
ATOM 4094 C CA . ARG A 1 536 ? -31.308 9.950 -0.941 1.00 92.25 536 ARG A CA 1
ATOM 4095 C C . ARG A 1 536 ? -31.606 11.385 -0.503 1.00 92.25 536 ARG A C 1
ATOM 4097 O O . ARG A 1 536 ? -31.167 11.840 0.546 1.00 92.25 536 ARG A O 1
ATOM 4104 N N . GLN A 1 537 ? -32.379 12.094 -1.309 1.00 90.50 537 GLN A N 1
ATOM 4105 C CA . GLN A 1 537 ? -32.795 13.472 -1.072 1.00 90.50 537 GLN A CA 1
ATOM 4106 C C . GLN A 1 537 ? -34.047 13.528 -0.175 1.00 90.50 537 GLN A C 1
ATOM 4108 O O . GLN A 1 537 ? -34.810 12.557 -0.125 1.00 90.50 537 GLN A O 1
ATOM 4113 N N . PRO A 1 538 ? -34.344 14.670 0.481 1.00 90.25 538 PRO A N 1
ATOM 4114 C CA . PRO A 1 538 ? -35.545 14.824 1.314 1.00 90.25 538 PRO A CA 1
ATOM 4115 C C . PRO A 1 538 ? -36.865 14.546 0.579 1.00 90.25 538 PRO A C 1
ATOM 4117 O O . PRO A 1 538 ? -37.852 14.144 1.188 1.00 90.25 538 PRO A O 1
ATOM 4120 N N . ASN A 1 539 ? -36.881 14.733 -0.744 1.00 87.44 539 ASN A N 1
ATOM 4121 C CA . ASN A 1 539 ? -38.028 14.447 -1.606 1.00 87.44 539 ASN A CA 1
ATOM 4122 C C . ASN A 1 539 ? -38.163 12.956 -1.994 1.00 87.44 539 ASN A C 1
ATOM 4124 O O . ASN A 1 539 ? -39.054 12.615 -2.767 1.00 87.44 539 ASN A O 1
ATOM 4128 N N . GLY A 1 540 ? -37.286 12.085 -1.487 1.00 87.06 540 GLY A N 1
ATOM 4129 C CA . GLY A 1 540 ? -37.280 10.643 -1.727 1.00 87.06 540 GLY A CA 1
ATOM 4130 C C . GLY A 1 540 ? -36.475 10.176 -2.941 1.00 87.06 540 GLY A C 1
ATOM 4131 O O . GLY A 1 540 ? -36.280 8.973 -3.072 1.00 87.06 540 GLY A O 1
ATOM 4132 N N . GLN A 1 541 ? -35.983 11.081 -3.794 1.00 90.06 541 GLN A N 1
ATOM 4133 C CA . GLN A 1 541 ? -35.209 10.722 -4.988 1.00 90.06 541 GLN A CA 1
ATOM 4134 C C . GLN A 1 541 ? -33.737 10.449 -4.669 1.00 90.06 541 GLN A C 1
ATOM 4136 O O . GLN A 1 541 ? -33.179 11.028 -3.741 1.00 90.06 541 GLN A O 1
ATOM 4141 N N . TYR A 1 542 ? -33.081 9.642 -5.500 1.00 93.81 542 TYR A N 1
ATOM 4142 C CA . TYR A 1 542 ? -31.654 9.339 -5.392 1.00 93.81 542 TYR A CA 1
ATOM 4143 C C . TYR A 1 542 ? -30.850 10.132 -6.428 1.00 93.81 542 TYR A C 1
ATOM 4145 O O . TYR A 1 542 ? -30.968 9.889 -7.632 1.00 93.81 542 TYR A O 1
ATOM 4153 N N . ARG A 1 543 ? -30.042 11.091 -5.959 1.00 95.38 543 ARG A N 1
ATOM 4154 C CA . ARG A 1 543 ? -29.077 11.836 -6.789 1.00 95.38 543 ARG A CA 1
ATOM 4155 C C . ARG A 1 543 ? -27.706 11.189 -6.711 1.00 95.38 543 ARG A C 1
ATOM 4157 O O . ARG A 1 543 ? -27.348 10.670 -5.662 1.00 95.38 543 ARG A O 1
ATOM 4164 N N . MET A 1 544 ? -26.947 11.240 -7.796 1.00 97.00 544 MET A N 1
ATOM 4165 C CA . MET A 1 544 ? -25.579 10.734 -7.812 1.00 97.00 544 MET A CA 1
ATOM 4166 C C . MET A 1 544 ? -24.685 11.533 -6.859 1.00 97.00 544 MET A C 1
ATOM 4168 O O . MET A 1 544 ? -24.864 12.733 -6.674 1.00 97.00 544 MET A O 1
ATOM 4172 N N . ALA A 1 545 ? -23.719 10.854 -6.260 1.00 95.81 545 ALA A N 1
ATOM 4173 C CA . ALA A 1 545 ? -22.764 11.413 -5.314 1.00 95.81 545 ALA A CA 1
ATOM 4174 C C . ALA A 1 545 ? -21.425 10.676 -5.447 1.00 95.81 545 ALA A C 1
ATOM 4176 O O . ALA A 1 545 ? -21.381 9.576 -6.001 1.00 95.81 545 ALA A O 1
ATOM 4177 N N . VAL A 1 546 ? -20.340 11.251 -4.934 1.00 94.56 546 VAL A N 1
ATOM 4178 C CA . VAL A 1 546 ? -19.097 10.495 -4.715 1.00 94.56 546 VAL A CA 1
ATOM 4179 C C . VAL A 1 546 ? -19.271 9.668 -3.447 1.00 94.56 546 VAL A C 1
ATOM 4181 O O . VAL A 1 546 ? -19.640 10.212 -2.408 1.00 94.56 546 VAL A O 1
ATOM 4184 N N . GLY A 1 547 ? -19.055 8.355 -3.550 1.00 89.12 547 GLY A N 1
ATOM 4185 C CA . GLY A 1 547 ? -19.199 7.427 -2.422 1.00 89.12 547 GLY A CA 1
ATOM 4186 C C . GLY A 1 547 ? -17.867 6.939 -1.873 1.00 89.12 547 GLY A C 1
ATOM 4187 O O . GLY A 1 547 ? -17.723 6.736 -0.673 1.00 89.12 547 GLY A O 1
ATOM 4188 N N . SER A 1 548 ? -16.867 6.776 -2.737 1.00 88.94 548 SER A N 1
ATOM 4189 C CA . SER A 1 548 ? -15.546 6.331 -2.303 1.00 88.94 548 SER A CA 1
ATOM 4190 C C . SER A 1 548 ? -14.460 6.721 -3.287 1.00 88.94 548 SER A C 1
ATOM 4192 O O . SER A 1 548 ? -14.719 6.962 -4.468 1.00 88.94 548 SER A O 1
ATOM 4194 N N . ARG A 1 549 ? -13.221 6.671 -2.810 1.00 90.56 549 ARG A N 1
ATOM 4195 C CA . ARG A 1 549 ? -12.060 6.437 -3.664 1.00 90.56 549 ARG A CA 1
ATOM 4196 C C . ARG A 1 549 ? -11.340 5.175 -3.221 1.00 90.56 549 ARG A C 1
ATOM 4198 O O . ARG A 1 549 ? -11.429 4.793 -2.057 1.00 90.56 549 ARG A O 1
ATOM 4205 N N . GLY A 1 550 ? -10.632 4.530 -4.131 1.00 92.06 550 GLY A N 1
ATOM 4206 C CA . GLY A 1 550 ? -9.932 3.294 -3.815 1.00 92.06 550 GLY A CA 1
ATOM 4207 C C . GLY A 1 550 ? -8.791 2.986 -4.763 1.00 92.06 550 GLY A C 1
ATOM 4208 O O . GLY A 1 550 ? -8.634 3.621 -5.805 1.00 92.06 550 GLY A O 1
ATOM 4209 N N . ILE A 1 551 ? -7.993 2.014 -4.356 1.00 93.00 551 ILE A N 1
ATOM 4210 C CA . ILE A 1 551 ? -6.949 1.370 -5.132 1.00 93.00 551 ILE A CA 1
ATOM 4211 C C . ILE A 1 551 ? -7.295 -0.102 -5.247 1.00 93.00 551 ILE A C 1
ATOM 4213 O O . ILE A 1 551 ? -7.717 -0.732 -4.284 1.00 93.00 551 ILE A O 1
ATOM 4217 N N . ASP A 1 552 ? -7.056 -0.664 -6.416 1.00 91.12 552 ASP A N 1
ATOM 4218 C CA . ASP A 1 552 ? -7.122 -2.094 -6.621 1.00 91.12 552 ASP A CA 1
ATOM 4219 C C . ASP A 1 552 ? -5.885 -2.565 -7.387 1.00 91.12 552 ASP A C 1
ATOM 4221 O O . ASP A 1 552 ? -5.774 -2.292 -8.581 1.00 91.12 552 ASP A O 1
ATOM 4225 N N . ALA A 1 553 ? -4.970 -3.265 -6.705 1.00 91.31 553 ALA A N 1
ATOM 4226 C CA . ALA A 1 553 ? -3.663 -3.677 -7.227 1.00 91.31 553 ALA A CA 1
ATOM 4227 C C . ALA A 1 553 ? -3.545 -5.209 -7.408 1.00 91.31 553 ALA A C 1
ATOM 4229 O O . ALA A 1 553 ? -2.723 -5.867 -6.759 1.00 91.31 553 ALA A O 1
ATOM 4230 N N . PRO A 1 554 ? -4.345 -5.839 -8.293 1.00 87.19 554 PRO A N 1
ATOM 4231 C CA . PRO A 1 554 ? -4.380 -7.291 -8.431 1.00 87.19 554 PRO A CA 1
ATOM 4232 C C . PRO A 1 554 ? -3.163 -7.859 -9.178 1.00 87.19 554 PRO A C 1
ATOM 4234 O O . PRO A 1 554 ? -3.068 -9.079 -9.336 1.00 87.19 554 PRO A O 1
ATOM 4237 N N . ARG A 1 555 ? -2.253 -7.017 -9.688 1.00 90.69 555 ARG A N 1
ATOM 4238 C CA . ARG A 1 555 ? -1.071 -7.456 -10.431 1.00 90.69 555 ARG A CA 1
ATOM 4239 C C . ARG A 1 555 ? 0.216 -6.932 -9.804 1.00 90.69 555 ARG A C 1
ATOM 4241 O O . ARG A 1 555 ? 0.703 -5.869 -10.172 1.00 90.69 555 ARG A O 1
ATOM 4248 N N . ASN A 1 556 ? 0.825 -7.782 -8.982 1.00 91.56 556 ASN A N 1
ATOM 4249 C CA . ASN A 1 556 ? 2.177 -7.611 -8.459 1.00 91.56 556 ASN A CA 1
ATOM 4250 C C . ASN A 1 556 ? 2.935 -8.941 -8.626 1.00 91.56 556 ASN A C 1
ATOM 4252 O O . ASN A 1 556 ? 2.751 -9.883 -7.861 1.00 91.56 556 ASN A O 1
ATOM 4256 N N . VAL A 1 557 ? 3.733 -9.076 -9.691 1.00 91.75 557 VAL A N 1
ATOM 4257 C CA . VAL A 1 557 ? 4.387 -10.356 -10.039 1.00 91.75 557 VAL A CA 1
ATOM 4258 C C . VAL A 1 557 ? 5.894 -10.235 -9.873 1.00 91.75 557 VAL A C 1
ATOM 4260 O O . VAL A 1 557 ? 6.556 -9.633 -10.718 1.00 91.75 557 VAL A O 1
ATOM 4263 N N . TYR A 1 558 ? 6.434 -10.844 -8.821 1.00 93.06 558 TYR A N 1
ATOM 4264 C CA . TYR A 1 558 ? 7.835 -10.718 -8.420 1.00 93.06 558 TYR A CA 1
ATOM 4265 C C . TYR A 1 558 ? 8.688 -11.891 -8.891 1.00 93.06 558 TYR A C 1
ATOM 4267 O O . TYR A 1 558 ? 8.207 -12.991 -9.138 1.00 93.06 558 TYR A O 1
ATOM 4275 N N . SER A 1 559 ? 9.991 -11.672 -8.965 1.00 94.38 559 SER A N 1
ATOM 4276 C CA . SER A 1 559 ? 11.006 -12.703 -9.129 1.00 94.38 559 SER A CA 1
ATOM 4277 C C . SER A 1 559 ? 12.034 -12.513 -8.016 1.00 94.38 559 SER A C 1
ATOM 4279 O O . SER A 1 559 ? 12.567 -11.417 -7.850 1.00 94.38 559 SER A O 1
ATOM 4281 N N . ILE A 1 560 ? 12.273 -13.566 -7.230 1.00 94.94 560 ILE A N 1
ATOM 4282 C CA . ILE A 1 560 ? 13.059 -13.499 -5.990 1.00 94.94 560 ILE A CA 1
ATOM 4283 C C . ILE A 1 560 ? 14.247 -14.459 -6.092 1.00 94.94 560 ILE A C 1
ATOM 4285 O O . ILE A 1 560 ? 14.078 -15.669 -6.266 1.00 94.94 560 ILE A O 1
ATOM 4289 N N . PHE A 1 561 ? 15.452 -13.917 -5.962 1.00 95.19 561 PHE A N 1
ATOM 4290 C CA . PHE A 1 561 ? 16.730 -14.631 -6.028 1.00 95.19 561 PHE A CA 1
ATOM 4291 C C . PHE A 1 561 ? 17.622 -14.227 -4.849 1.00 95.19 561 PHE A C 1
ATOM 4293 O O . PHE A 1 561 ? 17.257 -13.359 -4.060 1.00 95.19 561 PHE A O 1
ATOM 4300 N N . SER A 1 562 ? 18.787 -14.859 -4.700 1.00 94.81 562 SER A N 1
ATOM 4301 C CA . SER A 1 562 ? 19.766 -14.463 -3.670 1.00 94.81 562 SER A CA 1
ATOM 4302 C C . SER A 1 562 ? 20.872 -13.611 -4.291 1.00 94.81 562 SER A C 1
ATOM 4304 O O . SER A 1 562 ? 21.401 -13.976 -5.341 1.00 94.81 562 SER A O 1
ATOM 4306 N N . TYR A 1 563 ? 21.271 -12.510 -3.643 1.00 94.88 563 TYR A N 1
ATOM 4307 C CA . TYR A 1 563 ? 22.466 -11.768 -4.079 1.00 94.88 563 TYR A CA 1
ATOM 4308 C C . TYR A 1 563 ? 23.743 -12.598 -3.920 1.00 94.88 563 TYR A C 1
ATOM 4310 O O . TYR A 1 563 ? 24.657 -12.501 -4.748 1.00 94.88 563 TYR A O 1
ATOM 4318 N N . LYS A 1 564 ? 23.792 -13.401 -2.847 1.00 94.88 564 LYS A N 1
ATOM 4319 C CA . LYS A 1 564 ? 24.953 -14.194 -2.452 1.00 94.88 564 LYS A CA 1
ATOM 4320 C C . LYS A 1 564 ? 24.610 -15.663 -2.247 1.00 94.88 564 LYS A C 1
ATOM 4322 O O . LYS A 1 564 ? 23.632 -15.993 -1.580 1.00 94.88 564 LYS A O 1
ATOM 4327 N N . GLU A 1 565 ? 25.451 -16.561 -2.748 1.00 91.00 565 GLU A N 1
ATOM 4328 C CA . GLU A 1 565 ? 25.270 -18.009 -2.590 1.00 91.00 565 GLU A CA 1
ATOM 4329 C C . GLU A 1 565 ? 25.365 -18.465 -1.129 1.00 91.00 565 GLU A C 1
ATOM 4331 O O . GLU A 1 565 ? 24.684 -19.414 -0.738 1.00 91.00 565 GLU A O 1
ATOM 4336 N N . SER A 1 566 ? 26.174 -17.784 -0.312 1.00 92.25 566 SER A N 1
ATOM 4337 C CA . SER A 1 566 ? 26.305 -18.073 1.122 1.00 92.25 566 SER A CA 1
ATOM 4338 C C . SER A 1 566 ? 25.086 -17.657 1.953 1.00 92.25 566 SER A C 1
ATOM 4340 O O . SER A 1 566 ? 24.990 -18.045 3.113 1.00 92.25 566 SER A O 1
ATOM 4342 N N . GLU A 1 567 ? 24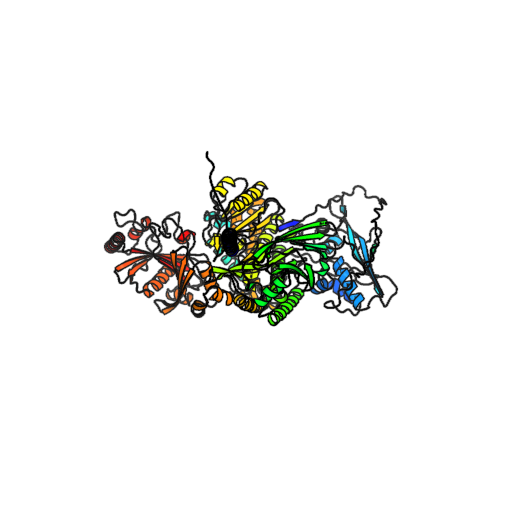.170 -16.869 1.384 1.00 89.50 567 GLU A N 1
ATOM 4343 C CA . GLU A 1 567 ? 23.021 -16.256 2.062 1.00 89.50 567 GLU A CA 1
ATOM 4344 C C . GLU A 1 567 ? 21.731 -16.562 1.283 1.00 89.50 567 GLU A C 1
ATOM 4346 O O . GLU A 1 567 ? 21.016 -15.661 0.848 1.00 89.50 567 GLU A O 1
ATOM 4351 N N . ARG A 1 568 ? 21.445 -17.853 1.055 1.00 89.94 568 ARG A N 1
ATOM 4352 C CA . ARG A 1 568 ? 20.240 -18.262 0.315 1.00 89.94 568 ARG A CA 1
ATOM 4353 C C . ARG A 1 568 ? 18.969 -17.805 1.026 1.00 89.94 568 ARG A C 1
ATOM 4355 O O . ARG A 1 568 ? 18.823 -18.021 2.227 1.00 89.94 568 ARG A O 1
ATOM 4362 N N . VAL A 1 569 ? 18.047 -17.232 0.258 1.00 92.12 569 VAL A N 1
ATOM 4363 C CA . VAL A 1 569 ? 16.775 -16.708 0.772 1.00 92.12 569 VAL A CA 1
ATOM 4364 C C . VAL A 1 569 ? 15.628 -17.697 0.598 1.00 92.12 569 VAL A C 1
ATOM 4366 O O . VAL A 1 569 ? 15.538 -18.381 -0.427 1.00 92.12 569 VAL A O 1
ATOM 4369 N N . ASP A 1 570 ? 14.717 -17.727 1.571 1.00 92.56 570 ASP A N 1
ATOM 4370 C CA . ASP A 1 570 ? 13.416 -18.359 1.388 1.00 92.56 570 ASP A CA 1
ATOM 4371 C C . ASP A 1 570 ? 12.518 -17.445 0.546 1.00 92.56 570 ASP A C 1
ATOM 4373 O O . ASP A 1 570 ? 12.106 -16.360 0.960 1.00 92.56 570 ASP A O 1
ATOM 4377 N N . ARG A 1 571 ? 12.223 -17.887 -0.676 1.00 93.00 571 ARG A N 1
ATOM 4378 C CA . ARG A 1 571 ? 11.432 -17.109 -1.634 1.00 93.00 571 ARG A CA 1
ATOM 4379 C C . ARG A 1 571 ? 9.968 -16.982 -1.217 1.00 93.00 571 ARG A C 1
ATOM 4381 O O . ARG A 1 571 ? 9.373 -15.942 -1.484 1.00 93.00 571 ARG A O 1
ATOM 4388 N N . ALA A 1 572 ? 9.394 -18.017 -0.606 1.00 93.44 572 ALA A N 1
ATOM 4389 C CA . ALA A 1 572 ? 7.995 -18.027 -0.199 1.00 93.44 572 ALA A CA 1
ATOM 4390 C C . ALA A 1 572 ? 7.779 -17.091 0.997 1.00 93.44 572 ALA A C 1
ATOM 4392 O O . ALA A 1 572 ? 6.875 -16.254 0.970 1.00 93.44 572 ALA A O 1
ATOM 4393 N N . ALA A 1 573 ? 8.675 -17.144 1.983 1.00 93.12 573 ALA A N 1
ATOM 4394 C CA . ALA A 1 573 ? 8.657 -16.250 3.134 1.00 93.12 573 ALA A CA 1
ATOM 4395 C C . ALA A 1 573 ? 8.826 -14.776 2.717 1.00 93.12 573 ALA A C 1
ATOM 4397 O O . ALA A 1 573 ? 8.067 -13.908 3.159 1.00 93.12 573 ALA A O 1
ATOM 4398 N N . VAL A 1 574 ? 9.772 -14.488 1.810 1.00 93.12 574 VAL A N 1
ATOM 4399 C CA . VAL A 1 574 ? 9.980 -13.134 1.262 1.00 93.12 574 VAL A CA 1
ATOM 4400 C C . VAL A 1 574 ? 8.747 -12.652 0.491 1.00 93.12 574 VAL A C 1
ATOM 4402 O O . VAL A 1 574 ? 8.311 -11.521 0.697 1.00 93.12 574 VAL A O 1
ATOM 4405 N N . LEU A 1 575 ? 8.141 -13.497 -0.352 1.00 93.06 575 LEU A N 1
ATOM 4406 C CA . LEU A 1 575 ? 6.948 -13.126 -1.118 1.00 93.06 575 LEU A CA 1
ATOM 4407 C C . LEU A 1 575 ? 5.756 -12.795 -0.214 1.00 93.06 575 LEU A C 1
ATOM 4409 O O . LEU A 1 575 ? 5.061 -11.802 -0.448 1.00 93.06 575 LEU A O 1
ATOM 4413 N N . PHE A 1 576 ? 5.543 -13.604 0.826 1.00 91.94 576 PHE A N 1
ATOM 4414 C CA . PHE A 1 576 ? 4.486 -13.390 1.808 1.00 91.94 576 PHE A CA 1
ATOM 4415 C C . PHE A 1 576 ? 4.661 -12.049 2.534 1.00 91.94 576 PHE A C 1
ATOM 4417 O O . PHE A 1 576 ? 3.712 -11.270 2.642 1.00 91.94 576 PHE A O 1
ATOM 4424 N N . ALA A 1 577 ? 5.889 -11.723 2.949 1.00 89.62 577 ALA A N 1
ATOM 4425 C CA . ALA A 1 577 ? 6.204 -10.441 3.575 1.00 89.62 577 ALA A CA 1
ATOM 4426 C C . ALA A 1 577 ? 5.994 -9.243 2.633 1.00 89.62 577 ALA A C 1
ATOM 4428 O O . ALA A 1 577 ? 5.434 -8.225 3.052 1.00 89.62 577 ALA A O 1
ATOM 4429 N N . THR A 1 578 ? 6.376 -9.361 1.357 1.00 89.94 578 THR A N 1
ATOM 4430 C CA . THR A 1 578 ? 6.097 -8.331 0.342 1.00 89.94 578 THR A CA 1
ATOM 4431 C C . THR A 1 578 ? 4.592 -8.146 0.130 1.00 89.94 578 THR A C 1
ATOM 4433 O O . THR A 1 578 ? 4.130 -7.014 0.012 1.00 89.94 578 THR A O 1
ATOM 4436 N N . GLY A 1 579 ? 3.804 -9.225 0.158 1.00 90.50 579 GLY A N 1
ATOM 4437 C CA . GLY A 1 579 ? 2.343 -9.162 0.036 1.00 90.50 579 GLY A CA 1
ATOM 4438 C C . GLY A 1 579 ? 1.665 -8.435 1.192 1.00 90.50 579 GLY A C 1
ATOM 4439 O O . GLY A 1 579 ? 0.797 -7.594 0.967 1.00 90.50 579 GLY A O 1
ATOM 4440 N N . ILE A 1 580 ? 2.107 -8.706 2.424 1.00 88.62 580 ILE A N 1
ATOM 4441 C CA . ILE A 1 580 ? 1.635 -8.007 3.628 1.00 88.62 580 ILE A CA 1
ATOM 4442 C C . ILE A 1 580 ? 1.895 -6.499 3.497 1.00 88.62 580 ILE A C 1
ATOM 4444 O O . ILE A 1 580 ? 1.017 -5.687 3.789 1.00 88.62 580 ILE A O 1
ATOM 4448 N N . ALA A 1 581 ? 3.086 -6.127 3.019 1.00 86.75 581 ALA A N 1
ATOM 4449 C CA . ALA A 1 581 ? 3.460 -4.734 2.798 1.00 86.75 581 ALA A CA 1
ATOM 4450 C C . ALA A 1 581 ? 2.591 -4.066 1.726 1.00 86.75 581 ALA A C 1
ATOM 4452 O O . ALA A 1 581 ? 2.066 -2.980 1.962 1.00 86.75 581 ALA A O 1
ATOM 4453 N N . ALA A 1 582 ? 2.415 -4.733 0.582 1.00 90.38 582 ALA A N 1
ATOM 4454 C CA . ALA A 1 582 ? 1.608 -4.243 -0.528 1.00 90.38 582 ALA A CA 1
ATOM 4455 C C . ALA A 1 582 ? 0.155 -4.000 -0.105 1.00 90.38 582 ALA A C 1
ATOM 4457 O O . ALA A 1 582 ? -0.373 -2.929 -0.382 1.00 90.38 582 ALA A O 1
ATOM 4458 N N . SER A 1 583 ? -0.461 -4.937 0.626 1.00 90.62 583 SER A N 1
ATOM 4459 C CA . SER A 1 583 ? -1.832 -4.772 1.127 1.00 90.62 583 SER A CA 1
ATOM 4460 C C . SER A 1 583 ? -1.936 -3.672 2.185 1.00 90.62 583 SER A C 1
ATOM 4462 O O . SER A 1 583 ? -2.854 -2.862 2.131 1.00 90.62 583 SER A O 1
ATOM 4464 N N . GLY A 1 584 ? -0.977 -3.574 3.112 1.00 87.69 584 GLY A N 1
ATOM 4465 C CA . GLY A 1 584 ? -0.939 -2.470 4.074 1.00 87.69 584 GLY A CA 1
ATOM 4466 C C . GLY A 1 584 ? -0.780 -1.095 3.410 1.00 87.69 584 GLY A C 1
ATOM 4467 O O . GLY A 1 584 ? -1.303 -0.107 3.911 1.00 87.69 584 GLY A O 1
ATOM 4468 N N . LEU A 1 585 ? -0.094 -1.003 2.269 1.00 88.00 585 LEU A N 1
ATOM 4469 C CA . LEU A 1 585 ? 0.024 0.261 1.538 1.00 88.00 585 LEU A CA 1
ATOM 4470 C C . LEU A 1 585 ? -1.284 0.693 0.859 1.00 88.00 585 LEU A C 1
ATOM 4472 O O . LEU A 1 585 ? -1.461 1.885 0.612 1.00 88.00 585 LEU A O 1
ATOM 4476 N N . GLU A 1 586 ? -2.215 -0.230 0.598 1.00 90.12 586 GLU A N 1
ATOM 4477 C CA . GLU A 1 586 ? -3.479 0.090 -0.078 1.00 90.12 586 GLU A CA 1
ATOM 4478 C C . GLU A 1 586 ? -4.397 1.002 0.754 1.00 90.12 586 GLU A C 1
ATOM 4480 O O . GLU A 1 586 ? -5.112 1.824 0.185 1.00 90.12 586 GLU A O 1
ATOM 4485 N N . HIS A 1 587 ? -4.367 0.918 2.092 1.00 87.56 587 HIS A N 1
ATOM 4486 C CA . HIS A 1 587 ? -5.037 1.918 2.941 1.00 87.56 587 HIS A CA 1
ATOM 4487 C C . HIS A 1 587 ? -4.126 3.114 3.218 1.00 87.56 587 HIS A C 1
ATOM 4489 O O . HIS A 1 587 ? -4.573 4.264 3.198 1.00 87.56 587 HIS A O 1
ATOM 4495 N N . ALA A 1 588 ? -2.833 2.847 3.423 1.00 84.75 588 ALA A N 1
ATOM 4496 C CA . ALA A 1 588 ? -1.857 3.856 3.801 1.00 84.75 588 ALA A CA 1
ATOM 4497 C C . ALA A 1 588 ? -1.713 4.961 2.754 1.00 84.75 588 ALA A C 1
ATOM 4499 O O . ALA A 1 588 ? -1.515 6.116 3.113 1.00 84.75 588 ALA A O 1
ATOM 4500 N N . VAL A 1 589 ? -1.833 4.641 1.463 1.00 86.00 589 VAL A N 1
ATOM 4501 C CA . VAL A 1 589 ? -1.743 5.647 0.399 1.00 86.00 589 VAL A CA 1
ATOM 4502 C C . VAL A 1 589 ? -2.794 6.745 0.553 1.00 86.00 589 VAL A C 1
ATOM 4504 O O . VAL A 1 589 ? -2.543 7.861 0.133 1.00 86.00 589 VAL A O 1
ATOM 4507 N N . PHE A 1 590 ? -3.937 6.496 1.191 1.00 86.56 590 PHE A N 1
ATOM 4508 C CA . PHE A 1 590 ? -4.933 7.537 1.464 1.00 86.56 590 PHE A CA 1
ATOM 4509 C C . PHE A 1 590 ? -4.703 8.199 2.822 1.00 86.56 590 PHE A C 1
ATOM 4511 O O . PHE A 1 590 ? -4.700 9.425 2.927 1.00 86.56 590 PHE A O 1
ATOM 4518 N N . GLU A 1 591 ? -4.443 7.387 3.846 1.00 82.31 591 GLU A N 1
ATOM 4519 C CA . GLU A 1 591 ? -4.225 7.857 5.216 1.00 82.31 591 GLU A CA 1
ATOM 4520 C C . GLU A 1 591 ? -3.024 8.794 5.318 1.00 82.31 591 GLU A C 1
ATOM 4522 O O . GLU A 1 591 ? -3.119 9.881 5.877 1.00 82.31 591 GLU A O 1
ATOM 4527 N N . LYS A 1 592 ? -1.903 8.409 4.716 1.00 77.25 592 LYS A N 1
ATOM 4528 C CA . LYS A 1 592 ? -0.644 9.143 4.805 1.00 77.25 592 LYS A CA 1
ATOM 4529 C C . LYS A 1 592 ? -0.611 10.406 3.960 1.00 77.25 592 LYS A C 1
ATOM 4531 O O . LYS A 1 592 ? 0.056 11.373 4.307 1.00 77.25 592 LYS A O 1
ATOM 4536 N N . THR A 1 593 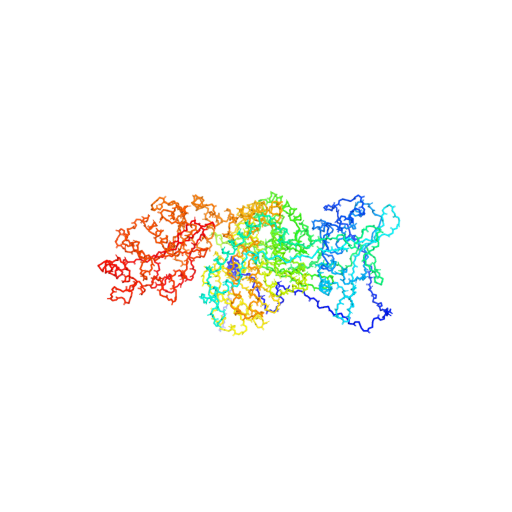? -1.253 10.354 2.801 1.00 76.25 593 THR A N 1
ATOM 4537 C CA . THR A 1 593 ? -1.059 11.374 1.768 1.00 76.25 593 THR A CA 1
ATOM 4538 C C . THR A 1 593 ? -2.153 12.420 1.810 1.00 76.25 593 THR A C 1
ATOM 4540 O O . THR A 1 593 ? -1.897 13.590 1.546 1.00 76.25 593 THR A O 1
ATOM 4543 N N . LEU A 1 594 ? -3.360 12.000 2.191 1.00 82.38 594 LEU A N 1
ATOM 4544 C CA . LEU A 1 594 ? -4.538 12.849 2.231 1.00 82.38 594 LEU A CA 1
ATOM 4545 C C . LEU A 1 594 ? -5.017 13.080 3.658 1.00 82.38 594 LEU A C 1
ATOM 4547 O O . LEU A 1 594 ? -5.811 13.989 3.847 1.00 82.38 594 LEU A O 1
ATOM 4551 N N . GLY A 1 595 ? -4.560 12.296 4.641 1.00 77.75 595 GLY A N 1
ATOM 4552 C CA . GLY A 1 595 ? -4.997 12.404 6.034 1.00 77.75 595 GLY A CA 1
ATOM 4553 C C . GLY A 1 595 ? -6.352 11.750 6.298 1.00 77.75 595 GLY A C 1
ATOM 4554 O O . GLY A 1 595 ? -7.048 12.146 7.227 1.00 77.75 595 GLY A O 1
ATOM 4555 N N . TRP A 1 596 ? -6.780 10.791 5.475 1.00 82.25 596 TRP A N 1
ATOM 4556 C CA . TRP A 1 596 ? -8.120 10.210 5.575 1.00 82.25 596 TRP A CA 1
ATOM 4557 C C . TRP A 1 596 ? -8.104 8.735 5.977 1.00 82.25 596 TRP A C 1
ATOM 4559 O O . TRP A 1 596 ? -7.446 7.959 5.285 1.00 82.25 596 TRP A O 1
ATOM 4569 N N . PRO A 1 597 ? -8.885 8.319 6.998 1.00 81.44 597 PRO A N 1
ATOM 4570 C CA . PRO A 1 597 ? -9.024 6.913 7.368 1.00 81.44 597 PRO A CA 1
ATOM 4571 C C . PRO A 1 597 ? -9.427 6.032 6.181 1.00 81.44 597 PRO A C 1
ATOM 4573 O O . PRO A 1 597 ? -10.326 6.380 5.414 1.00 81.44 597 PRO A O 1
ATOM 4576 N N . SER A 1 598 ? -8.780 4.878 6.042 1.00 85.62 598 SER A N 1
ATOM 4577 C CA . SER A 1 598 ? -8.982 3.977 4.907 1.00 85.62 598 SER A CA 1
ATOM 4578 C C . SER A 1 598 ? -8.860 2.509 5.318 1.00 85.62 598 SER A C 1
ATOM 4580 O O . SER A 1 598 ? -8.304 2.163 6.364 1.00 85.62 598 SER A O 1
ATOM 4582 N N . ASN A 1 599 ? -9.400 1.619 4.490 1.00 87.25 599 ASN A N 1
ATOM 4583 C CA . ASN A 1 599 ? -9.446 0.187 4.758 1.00 87.25 599 ASN A CA 1
ATOM 4584 C C . ASN A 1 599 ? -8.620 -0.603 3.740 1.00 87.25 599 ASN A C 1
ATOM 4586 O O . ASN A 1 599 ? -8.707 -0.344 2.548 1.00 87.25 599 ASN A O 1
ATOM 4590 N N . SER A 1 600 ? -7.867 -1.595 4.217 1.00 89.88 600 SER A N 1
ATOM 4591 C CA . SER A 1 600 ? -7.193 -2.651 3.452 1.00 89.88 600 SER A CA 1
ATOM 4592 C C . SER A 1 600 ? -7.461 -3.996 4.132 1.00 89.88 600 SER A C 1
ATOM 4594 O O . SER A 1 600 ? -7.933 -4.031 5.270 1.00 89.88 600 SER A O 1
ATOM 4596 N N . THR A 1 601 ? -7.121 -5.125 3.503 1.00 91.25 601 THR A N 1
ATOM 4597 C CA . THR A 1 601 ? -7.205 -6.431 4.185 1.00 91.25 601 THR A CA 1
ATOM 4598 C C . THR A 1 601 ? -6.429 -6.425 5.505 1.00 91.25 601 THR A C 1
ATOM 4600 O O . THR A 1 601 ? -6.938 -6.916 6.512 1.00 91.25 601 THR A O 1
ATOM 4603 N N . MET A 1 602 ? -5.235 -5.823 5.527 1.00 89.88 602 MET A N 1
ATOM 4604 C CA . MET A 1 602 ? -4.419 -5.748 6.740 1.00 89.88 602 MET A CA 1
ATOM 4605 C C . MET A 1 602 ? -5.048 -4.855 7.812 1.00 89.88 602 MET A C 1
ATOM 4607 O O . MET A 1 602 ? -5.079 -5.249 8.979 1.00 89.88 602 MET A O 1
ATOM 4611 N N . SER A 1 603 ? -5.594 -3.688 7.448 1.00 88.31 603 SER A N 1
ATOM 4612 C CA . SER A 1 603 ? -6.231 -2.812 8.440 1.00 88.31 603 SER A CA 1
ATOM 4613 C C . SER A 1 603 ? -7.561 -3.373 8.956 1.00 88.31 603 SER A C 1
ATOM 4615 O O . SER A 1 603 ? -7.880 -3.170 10.126 1.00 88.31 603 SER A O 1
ATOM 4617 N N . ILE A 1 604 ? -8.294 -4.155 8.152 1.00 90.75 604 ILE A N 1
ATOM 4618 C CA . ILE A 1 604 ? -9.518 -4.851 8.583 1.00 90.75 604 ILE A CA 1
ATOM 4619 C C . ILE A 1 604 ? -9.200 -5.987 9.562 1.00 90.75 604 ILE A C 1
ATOM 4621 O O . ILE A 1 604 ? -9.879 -6.111 10.580 1.00 90.75 604 ILE A O 1
ATOM 4625 N N . LEU A 1 605 ? -8.169 -6.801 9.304 1.00 91.44 605 LEU A N 1
ATOM 4626 C CA . LEU A 1 605 ? -7.743 -7.841 10.253 1.00 91.44 605 LEU A CA 1
ATOM 4627 C C . LEU A 1 605 ? -7.287 -7.223 11.581 1.00 91.44 605 LEU A C 1
ATOM 4629 O O . LEU A 1 605 ? -7.651 -7.716 12.650 1.00 91.44 605 LEU A O 1
ATOM 4633 N N . ARG A 1 606 ? -6.579 -6.090 11.522 1.00 87.62 606 ARG A N 1
ATOM 4634 C CA . ARG A 1 606 ? -6.188 -5.337 12.718 1.00 87.62 606 ARG A CA 1
ATOM 4635 C C . ARG A 1 606 ? -7.398 -4.751 13.435 1.00 87.62 606 ARG A C 1
ATOM 4637 O O . ARG A 1 606 ? -7.451 -4.775 14.661 1.00 87.62 606 ARG A O 1
ATOM 4644 N N . PHE A 1 607 ? -8.390 -4.264 12.698 1.00 87.75 607 PHE A N 1
ATOM 4645 C CA . PHE A 1 607 ? -9.640 -3.806 13.288 1.00 87.75 607 PHE A CA 1
ATOM 4646 C C . PHE A 1 607 ? -10.371 -4.965 13.981 1.00 87.75 607 PHE A C 1
ATOM 4648 O O . PHE A 1 607 ? -10.771 -4.815 15.129 1.00 87.75 607 PHE A O 1
ATOM 4655 N N . ALA A 1 608 ? -10.486 -6.145 13.364 1.00 89.56 608 ALA A N 1
ATOM 4656 C CA . ALA A 1 608 ? -11.059 -7.330 14.013 1.00 89.56 608 ALA A CA 1
ATOM 4657 C C . ALA A 1 608 ? -10.334 -7.666 15.328 1.00 89.56 608 ALA A C 1
ATOM 4659 O O . ALA A 1 608 ? -10.970 -7.856 16.367 1.00 89.56 608 ALA A O 1
ATOM 4660 N N . ALA A 1 609 ? -9.003 -7.615 15.306 1.00 86.75 609 ALA A N 1
ATOM 4661 C CA . ALA A 1 609 ? -8.167 -7.811 16.478 1.00 86.75 609 ALA A CA 1
ATOM 4662 C C . ALA A 1 609 ? -8.436 -6.817 17.617 1.00 86.75 609 ALA A C 1
ATOM 4664 O O . ALA A 1 609 ? -8.641 -7.221 18.761 1.00 86.75 609 ALA A O 1
ATOM 4665 N N . GLN A 1 610 ? -8.472 -5.518 17.302 1.00 82.50 610 GLN A N 1
ATOM 4666 C CA . GLN A 1 610 ? -8.767 -4.438 18.256 1.00 82.50 610 GLN A CA 1
ATOM 4667 C C . GLN A 1 610 ? -10.154 -4.569 18.902 1.00 82.50 610 GLN A C 1
ATOM 4669 O O . GLN A 1 610 ? -10.419 -3.943 19.928 1.00 82.50 610 GLN A O 1
ATOM 4674 N N . HIS A 1 611 ? -11.037 -5.368 18.304 1.00 84.31 611 HIS A N 1
ATOM 4675 C CA . HIS A 1 611 ? -12.409 -5.580 18.751 1.00 84.31 611 HIS A CA 1
ATOM 4676 C C . HIS A 1 611 ? -12.660 -6.957 19.362 1.00 84.31 611 HIS A C 1
ATOM 4678 O O . HIS A 1 611 ? -13.815 -7.269 19.656 1.00 84.31 611 HIS A O 1
ATOM 4684 N N . GLU A 1 612 ? -11.595 -7.730 19.610 1.00 85.38 612 GLU A N 1
ATOM 4685 C CA . GLU A 1 612 ? -11.650 -9.085 20.174 1.00 85.38 612 GLU A CA 1
ATOM 4686 C C . GLU A 1 612 ? -12.466 -10.056 19.291 1.00 85.38 612 GLU A C 1
ATOM 4688 O O . GLU A 1 612 ? -13.013 -11.045 19.777 1.00 85.38 612 GLU A O 1
ATOM 4693 N N . VAL A 1 613 ? -12.548 -9.792 17.978 1.00 88.56 613 VAL A N 1
ATOM 4694 C CA . VAL A 1 613 ? -13.201 -10.687 17.012 1.00 88.56 613 VAL A CA 1
ATOM 4695 C C . VAL A 1 613 ? -12.221 -11.798 16.616 1.00 88.56 613 VAL A C 1
ATOM 4697 O O . VAL A 1 613 ? -11.148 -11.489 16.091 1.00 88.56 613 VAL A O 1
ATOM 4700 N N . PRO A 1 614 ? -12.556 -13.088 16.828 1.00 89.31 614 PRO A N 1
ATOM 4701 C CA . PRO A 1 614 ? -11.659 -14.192 16.500 1.00 89.31 614 PRO A CA 1
ATOM 4702 C C . PRO A 1 614 ? -11.247 -14.208 15.025 1.00 89.31 614 PRO A C 1
ATOM 4704 O O . PRO A 1 614 ? -12.075 -13.969 14.140 1.00 89.31 614 PRO A O 1
ATOM 4707 N N . ILE A 1 615 ? -9.984 -14.550 14.768 1.00 92.06 615 ILE A N 1
ATOM 4708 C CA . ILE A 1 615 ? -9.434 -14.704 13.417 1.00 92.06 615 ILE A CA 1
ATOM 4709 C C . ILE A 1 615 ? -9.177 -16.185 13.153 1.00 92.06 615 ILE A C 1
ATOM 4711 O O . ILE A 1 615 ? -8.485 -16.860 13.909 1.00 92.06 615 ILE A O 1
ATOM 4715 N N . TYR A 1 616 ? -9.746 -16.696 12.072 1.00 93.00 616 TYR A N 1
ATOM 4716 C CA . TYR A 1 616 ? -9.679 -18.093 11.674 1.00 93.00 616 TYR A CA 1
ATOM 4717 C C . TYR A 1 616 ? -8.588 -18.304 10.636 1.00 93.00 616 TYR A C 1
ATOM 4719 O O . TYR A 1 616 ? -8.509 -17.567 9.655 1.00 93.00 616 TYR A O 1
ATOM 4727 N N . VAL A 1 617 ? -7.811 -19.367 10.826 1.00 94.38 617 VAL A N 1
ATOM 4728 C CA . VAL A 1 617 ? -6.932 -19.970 9.825 1.00 94.38 617 VAL A CA 1
ATOM 4729 C C . VAL A 1 617 ? -7.612 -21.238 9.316 1.00 94.38 617 VAL A C 1
ATOM 4731 O O . VAL A 1 617 ? -7.590 -22.294 9.954 1.00 94.38 617 VAL A O 1
ATOM 4734 N N . VAL A 1 618 ? -8.264 -21.122 8.164 1.00 94.00 618 VAL A N 1
ATOM 4735 C CA . VAL A 1 618 ? -9.037 -22.186 7.523 1.00 94.00 618 VAL A CA 1
ATOM 4736 C C . VAL A 1 618 ? -8.161 -22.914 6.507 1.00 94.00 618 VAL A C 1
ATOM 4738 O O . VAL A 1 618 ? -7.590 -22.311 5.601 1.00 94.00 618 VAL A O 1
ATOM 4741 N N . LYS A 1 619 ? -8.067 -24.233 6.647 1.00 93.25 619 LYS A N 1
ATOM 4742 C CA . LYS A 1 619 ? -7.277 -25.139 5.810 1.00 93.25 619 LYS A CA 1
ATOM 4743 C C . LYS A 1 619 ? -8.006 -26.465 5.618 1.00 93.25 619 LYS A C 1
ATOM 4745 O O . LYS A 1 619 ? -9.051 -26.719 6.215 1.00 93.25 619 LYS A O 1
ATOM 4750 N N . ALA A 1 620 ? -7.440 -27.347 4.796 1.00 93.25 620 ALA A N 1
ATOM 4751 C CA . ALA A 1 620 ? -8.096 -28.601 4.419 1.00 93.25 620 ALA A CA 1
ATOM 4752 C C . ALA A 1 620 ? -8.509 -29.465 5.628 1.00 93.25 620 ALA A C 1
ATOM 4754 O O . ALA A 1 620 ? -9.527 -30.146 5.576 1.00 93.25 620 ALA A O 1
ATOM 4755 N N . SER A 1 621 ? -7.754 -29.416 6.731 1.00 92.19 621 SER A N 1
ATOM 4756 C CA . SER A 1 621 ? -8.022 -30.231 7.920 1.00 92.19 621 SER A CA 1
ATOM 4757 C C . SER A 1 621 ? -9.150 -29.716 8.823 1.00 92.19 621 SER A C 1
ATOM 4759 O O . SER A 1 621 ? -9.615 -30.482 9.660 1.00 92.19 621 SER A O 1
ATOM 4761 N N . ASN A 1 622 ? -9.563 -28.445 8.717 1.00 92.12 622 ASN A N 1
ATOM 4762 C CA . ASN A 1 622 ? -10.561 -27.832 9.613 1.00 92.12 622 ASN A CA 1
ATOM 4763 C C . ASN A 1 622 ? -11.688 -27.080 8.886 1.00 92.12 622 ASN A C 1
ATOM 4765 O O . ASN A 1 622 ? -12.539 -26.510 9.562 1.00 92.12 622 ASN A O 1
ATOM 4769 N N . VAL A 1 623 ? -11.726 -27.078 7.549 1.00 92.19 623 VAL A N 1
ATOM 4770 C CA . VAL A 1 623 ? -12.662 -26.259 6.757 1.00 92.19 623 VAL A CA 1
ATOM 4771 C C . VAL A 1 623 ? -14.127 -26.409 7.166 1.00 92.19 623 VAL A C 1
ATOM 4773 O O . VAL A 1 623 ? -14.819 -25.406 7.290 1.00 92.19 623 VAL A O 1
ATOM 4776 N N . ASP A 1 624 ? -14.597 -27.628 7.436 1.00 91.38 624 ASP A N 1
ATOM 4777 C CA . ASP A 1 624 ? -15.996 -27.853 7.819 1.00 91.38 624 ASP A CA 1
ATOM 4778 C C . ASP A 1 624 ? -16.313 -27.348 9.228 1.00 91.38 624 ASP A C 1
ATOM 4780 O O . ASP A 1 624 ? -17.384 -26.790 9.447 1.00 91.38 624 ASP A O 1
ATOM 4784 N N . ALA A 1 625 ? -15.380 -27.507 10.170 1.00 90.81 625 ALA A N 1
ATOM 4785 C CA . ALA A 1 625 ? -15.547 -27.015 11.534 1.00 90.81 625 ALA A CA 1
ATOM 4786 C C . ALA A 1 625 ? -15.461 -25.483 11.585 1.00 90.81 625 ALA A C 1
ATOM 4788 O O . ALA A 1 625 ? -16.312 -24.838 12.185 1.00 90.81 625 ALA A O 1
ATOM 4789 N N . ALA A 1 626 ? -14.473 -24.896 10.905 1.00 90.19 626 ALA A N 1
ATOM 4790 C CA . ALA A 1 626 ? -14.275 -23.452 10.869 1.00 90.19 626 ALA A CA 1
ATOM 4791 C C . ALA A 1 626 ? -15.431 -22.727 10.162 1.00 90.19 626 ALA A C 1
ATOM 4793 O O . ALA A 1 626 ? -15.983 -21.779 10.715 1.00 90.19 626 ALA A O 1
ATOM 4794 N N . LEU A 1 627 ? -15.849 -23.191 8.975 1.00 89.88 627 LEU A N 1
ATOM 4795 C CA . LEU A 1 627 ? -16.950 -22.561 8.233 1.00 89.88 627 LEU A CA 1
ATOM 4796 C C . LEU A 1 627 ? -18.320 -22.743 8.906 1.00 89.88 627 LEU A C 1
ATOM 4798 O O . LEU A 1 627 ? -19.243 -22.021 8.567 1.00 89.88 627 LEU A O 1
ATOM 4802 N N . ALA A 1 628 ? -18.469 -23.668 9.860 1.00 90.06 628 ALA A N 1
ATOM 4803 C CA . ALA A 1 628 ? -19.690 -23.770 10.662 1.00 90.06 628 ALA A CA 1
ATOM 4804 C C . ALA A 1 628 ? -19.790 -22.687 11.757 1.00 90.06 628 ALA A C 1
ATOM 4806 O O . ALA A 1 628 ? -20.886 -22.421 12.249 1.00 90.06 628 ALA A O 1
ATOM 4807 N N . GLU A 1 629 ? -18.663 -22.088 12.161 1.00 89.00 629 GLU A N 1
ATOM 4808 C CA . GLU A 1 629 ? -18.599 -21.044 13.196 1.00 89.00 629 GLU A CA 1
ATOM 4809 C C . GLU A 1 629 ? -18.430 -19.627 12.622 1.00 89.00 629 GLU A C 1
ATOM 4811 O O . GLU A 1 629 ? -18.745 -18.641 13.299 1.00 89.00 629 GLU A O 1
ATOM 4816 N N . ILE A 1 630 ? -17.926 -19.521 11.391 1.00 89.00 630 ILE A N 1
ATOM 4817 C CA . ILE A 1 630 ? -17.811 -18.274 10.632 1.00 89.00 630 ILE A CA 1
ATOM 4818 C C . ILE A 1 630 ? -19.207 -17.852 10.149 1.00 89.00 630 ILE A C 1
ATOM 4820 O O . ILE A 1 630 ? -19.953 -18.656 9.607 1.00 89.00 630 ILE A O 1
ATOM 4824 N N . ASN A 1 631 ? -19.561 -16.583 10.350 1.00 87.50 631 ASN A N 1
ATOM 4825 C CA . ASN A 1 631 ? -20.831 -15.999 9.924 1.00 87.50 631 ASN A CA 1
ATOM 4826 C C . ASN A 1 631 ? -20.582 -15.065 8.734 1.00 87.50 631 ASN A C 1
ATOM 4828 O O . ASN A 1 631 ? -20.293 -13.880 8.921 1.00 87.50 631 ASN A O 1
ATOM 4832 N N . MET A 1 632 ? -20.639 -15.606 7.514 1.00 87.75 632 MET A N 1
ATOM 4833 C CA . MET A 1 632 ? -20.347 -14.864 6.284 1.00 87.75 632 MET A CA 1
ATOM 4834 C C . MET A 1 632 ? -21.426 -15.084 5.213 1.00 87.75 632 MET A C 1
ATOM 4836 O O . MET A 1 632 ? -22.134 -16.088 5.222 1.00 87.75 632 MET A O 1
ATOM 4840 N N . PRO A 1 633 ? -21.551 -14.177 4.227 1.00 86.38 633 PRO A N 1
ATOM 4841 C CA . PRO A 1 633 ? -22.380 -14.426 3.052 1.00 86.38 633 PRO A CA 1
ATOM 4842 C C . PRO A 1 633 ? -21.957 -15.702 2.298 1.00 86.38 633 PRO A C 1
ATOM 4844 O O . PRO A 1 633 ? -20.769 -15.955 2.092 1.00 86.38 633 PRO A O 1
ATOM 4847 N N . ALA A 1 634 ? -22.931 -16.481 1.814 1.00 87.94 634 ALA A N 1
ATOM 4848 C CA . ALA A 1 634 ? -22.706 -17.811 1.225 1.00 87.94 634 ALA A CA 1
ATOM 4849 C C . ALA A 1 634 ? -21.734 -17.830 0.024 1.00 87.94 634 ALA A C 1
ATOM 4851 O O . ALA A 1 634 ? -21.017 -18.810 -0.198 1.00 87.94 634 ALA A O 1
ATOM 4852 N N . ASN A 1 635 ? -21.684 -16.753 -0.765 1.00 84.69 635 ASN A N 1
ATOM 4853 C CA . ASN A 1 635 ? -20.722 -16.600 -1.861 1.00 84.69 635 ASN A CA 1
ATOM 4854 C C . ASN A 1 635 ? -19.274 -16.498 -1.352 1.00 84.69 635 ASN A C 1
ATOM 4856 O O . ASN A 1 635 ? -18.367 -17.035 -1.988 1.00 84.69 635 ASN A O 1
ATOM 4860 N N . ILE A 1 636 ? -19.062 -15.862 -0.196 1.00 86.38 636 ILE A N 1
ATOM 4861 C CA . ILE A 1 636 ? -17.750 -15.751 0.448 1.00 86.38 636 ILE A CA 1
ATOM 4862 C C . ILE A 1 636 ? -17.328 -17.111 1.002 1.00 86.38 636 ILE A C 1
ATOM 4864 O O . ILE A 1 636 ? -16.232 -17.571 0.690 1.00 86.38 636 ILE A O 1
ATOM 4868 N N . GLU A 1 637 ? -18.208 -17.802 1.730 1.00 90.12 637 GLU A N 1
ATOM 4869 C CA . GLU A 1 637 ? -17.927 -19.149 2.255 1.00 90.12 637 GLU A CA 1
ATOM 4870 C C . GLU A 1 637 ? -17.589 -20.147 1.139 1.00 90.12 637 GLU A C 1
ATOM 4872 O O . GLU A 1 637 ? -16.657 -20.945 1.262 1.00 90.12 637 GLU A O 1
ATOM 4877 N N . THR A 1 638 ? -18.310 -20.071 0.015 1.00 89.69 638 THR A N 1
ATOM 4878 C CA . THR A 1 638 ? -18.044 -20.904 -1.166 1.00 89.69 638 THR A CA 1
ATOM 4879 C C . THR A 1 638 ? -16.657 -20.617 -1.746 1.00 89.69 638 THR A C 1
ATOM 4881 O O . THR A 1 638 ? -15.900 -21.555 -1.994 1.00 89.69 638 THR A O 1
ATOM 4884 N N . SER A 1 639 ? -16.290 -19.339 -1.902 1.00 87.88 639 SER A N 1
ATOM 4885 C CA . SER A 1 639 ? -14.953 -18.921 -2.357 1.00 87.88 639 SER A CA 1
ATOM 4886 C C . SER A 1 639 ? -13.849 -19.421 -1.418 1.00 87.88 639 SER A C 1
ATOM 4888 O O . SER A 1 639 ? -12.858 -20.001 -1.866 1.00 87.88 639 SER A O 1
ATOM 4890 N N . MET A 1 640 ? -14.041 -19.298 -0.099 1.00 91.19 640 MET A N 1
ATOM 4891 C CA . MET A 1 640 ? -13.094 -19.807 0.900 1.00 91.19 640 MET A CA 1
ATOM 4892 C C . MET A 1 640 ? -12.916 -21.326 0.785 1.00 91.19 640 MET A C 1
ATOM 4894 O O . MET A 1 640 ? -11.789 -21.822 0.773 1.00 91.19 640 MET A O 1
ATOM 4898 N N . ARG A 1 641 ? -14.014 -22.073 0.627 1.00 92.69 641 ARG A N 1
ATOM 4899 C CA . ARG A 1 641 ? -13.977 -23.528 0.433 1.00 92.69 641 ARG A CA 1
ATOM 4900 C C . ARG A 1 641 ? -13.255 -23.916 -0.861 1.00 92.69 641 ARG A C 1
ATOM 4902 O O . ARG A 1 641 ? -12.459 -24.852 -0.843 1.00 92.69 641 ARG A O 1
ATOM 4909 N N . ASN A 1 642 ? -13.480 -23.196 -1.960 1.00 91.88 642 ASN A N 1
ATOM 4910 C CA . ASN A 1 642 ? -12.795 -23.426 -3.238 1.00 91.88 642 ASN A CA 1
ATOM 4911 C C . ASN A 1 642 ? -11.281 -23.190 -3.134 1.00 91.88 642 ASN A C 1
ATOM 4913 O O . ASN A 1 642 ? -10.486 -24.014 -3.599 1.00 91.88 642 ASN A O 1
ATOM 4917 N N . ALA A 1 643 ? -10.879 -22.107 -2.465 1.00 91.56 643 ALA A N 1
ATOM 4918 C CA . ALA A 1 643 ? -9.477 -21.810 -2.205 1.00 91.56 643 ALA A CA 1
ATOM 4919 C C . ALA A 1 643 ? -8.813 -22.923 -1.379 1.00 91.56 643 ALA A C 1
ATOM 4921 O O . ALA A 1 643 ? -7.765 -23.440 -1.772 1.00 91.56 643 ALA A O 1
ATOM 4922 N N . VAL A 1 644 ? -9.451 -23.354 -0.286 1.00 93.50 644 VAL A N 1
ATOM 4923 C CA . VAL A 1 644 ? -8.944 -24.438 0.570 1.00 93.50 644 VAL A CA 1
ATOM 4924 C C . VAL A 1 644 ? -8.851 -25.768 -0.183 1.00 93.50 644 VAL A C 1
ATOM 4926 O O . VAL A 1 644 ? -7.835 -26.456 -0.095 1.00 93.50 644 VAL A O 1
ATOM 4929 N N . ASN A 1 645 ? -9.858 -26.105 -0.993 1.00 92.12 645 ASN A N 1
ATOM 4930 C CA . ASN A 1 645 ? -9.841 -27.295 -1.853 1.00 92.12 645 ASN A CA 1
ATOM 4931 C C . ASN A 1 645 ? -8.703 -27.267 -2.889 1.00 92.12 645 ASN A C 1
ATOM 4933 O O . ASN A 1 645 ? -8.285 -28.318 -3.369 1.00 92.12 645 ASN A O 1
ATOM 4937 N N . SER A 1 646 ? -8.179 -26.080 -3.207 1.00 90.44 646 SER A N 1
ATOM 4938 C CA . SER A 1 646 ? -7.020 -25.883 -4.085 1.00 90.44 646 SER A CA 1
ATOM 4939 C C . SER A 1 646 ? -5.676 -25.926 -3.338 1.00 90.44 646 SER A C 1
ATOM 4941 O O . SER A 1 646 ? -4.656 -25.530 -3.899 1.00 90.44 646 SER A O 1
ATOM 4943 N N . GLY A 1 647 ? -5.654 -26.385 -2.081 1.00 92.00 647 GLY A N 1
ATOM 4944 C CA . GLY A 1 647 ? -4.440 -26.512 -1.265 1.00 92.00 647 GLY A CA 1
ATOM 4945 C C . GLY A 1 647 ? -3.988 -25.216 -0.586 1.00 92.00 647 GLY A C 1
ATOM 4946 O O . GLY A 1 647 ? -2.848 -25.135 -0.137 1.00 92.00 647 GLY A O 1
ATOM 4947 N N . ARG A 1 648 ? -4.859 -24.202 -0.524 1.00 93.44 648 ARG A N 1
ATOM 4948 C CA . ARG A 1 648 ? -4.559 -22.892 0.072 1.00 93.44 648 ARG A CA 1
ATOM 4949 C C . ARG A 1 648 ? -5.038 -22.804 1.516 1.00 93.44 648 ARG A C 1
ATOM 4951 O O . ARG A 1 648 ? -5.867 -23.593 1.967 1.00 93.44 648 ARG A O 1
ATOM 4958 N N . ILE A 1 649 ? -4.530 -21.801 2.218 1.00 94.50 649 ILE A N 1
ATOM 4959 C CA . ILE A 1 649 ? -4.941 -21.420 3.568 1.00 94.50 649 ILE A CA 1
ATOM 4960 C C . ILE A 1 649 ? -5.693 -20.092 3.481 1.00 94.50 649 ILE A C 1
ATOM 4962 O O . ILE A 1 649 ? -5.260 -19.179 2.779 1.00 94.50 649 ILE A O 1
ATOM 4966 N N . VAL A 1 650 ? -6.815 -19.975 4.188 1.00 94.38 650 VAL A N 1
ATOM 4967 C CA . VAL A 1 650 ? -7.589 -18.733 4.298 1.00 94.38 650 VAL A CA 1
ATOM 4968 C C . VAL A 1 650 ? -7.440 -18.160 5.702 1.00 94.38 650 VAL A C 1
ATOM 4970 O O . VAL A 1 650 ? -7.652 -18.876 6.674 1.00 94.38 650 VAL A O 1
ATOM 4973 N N . ILE A 1 651 ? -7.116 -16.873 5.814 1.00 94.50 651 ILE A N 1
ATOM 4974 C CA . ILE A 1 651 ? -7.062 -16.138 7.086 1.00 94.50 651 ILE A CA 1
ATOM 4975 C C . ILE A 1 651 ? -8.164 -15.080 7.066 1.00 94.50 651 ILE A C 1
ATOM 4977 O O . ILE A 1 651 ? -8.136 -14.192 6.216 1.00 94.50 651 ILE A O 1
ATOM 4981 N N . THR A 1 652 ? -9.145 -15.176 7.961 1.00 93.88 652 THR A N 1
ATOM 4982 C CA . THR A 1 652 ? -10.355 -14.331 7.938 1.00 93.88 652 THR A CA 1
ATOM 4983 C C . THR A 1 652 ? -10.869 -14.054 9.349 1.00 93.88 652 THR A C 1
ATOM 4985 O O . THR A 1 652 ? -10.762 -14.936 10.201 1.00 93.88 652 THR A O 1
ATOM 4988 N N . PRO A 1 653 ? -11.468 -12.885 9.638 1.00 93.62 653 PRO A N 1
ATOM 4989 C CA . PRO A 1 653 ? -12.244 -12.724 10.862 1.00 93.62 653 PRO A CA 1
ATOM 4990 C C . PRO A 1 653 ? -13.484 -13.632 10.839 1.00 93.62 653 PRO A C 1
ATOM 4992 O O . PRO A 1 653 ? -13.897 -14.117 9.780 1.00 93.62 653 PRO A O 1
ATOM 4995 N N . LYS A 1 654 ? -14.078 -13.849 12.017 1.00 91.44 654 LYS A N 1
ATOM 4996 C CA . LYS A 1 654 ? -15.291 -14.661 12.200 1.00 91.44 654 LYS A CA 1
ATOM 4997 C C . LYS A 1 654 ? -16.491 -14.162 11.391 1.00 91.44 654 LYS A C 1
ATOM 4999 O O . LYS A 1 654 ? -17.300 -14.969 10.950 1.00 91.44 654 LYS A O 1
ATOM 5004 N N . GLU A 1 655 ? -16.634 -12.852 11.246 1.00 90.69 655 GLU A N 1
ATOM 5005 C CA . GLU A 1 655 ? -17.815 -12.209 10.664 1.00 90.69 655 GLU A CA 1
ATOM 5006 C C . GLU A 1 655 ? -17.443 -10.927 9.912 1.00 90.69 655 GLU A C 1
ATOM 5008 O O . GLU A 1 655 ? -16.291 -10.482 9.959 1.00 90.69 655 GLU A O 1
ATOM 5013 N N . GLN A 1 656 ? -18.409 -10.353 9.190 1.00 90.31 656 GLN A N 1
ATOM 5014 C CA . GLN A 1 656 ? -18.241 -9.031 8.589 1.00 90.31 656 GLN A CA 1
ATOM 5015 C C . GLN A 1 656 ? -18.042 -7.973 9.686 1.00 90.31 656 GLN A C 1
ATOM 5017 O O . GLN A 1 656 ? -18.701 -7.990 10.724 1.00 90.31 656 GLN A O 1
ATOM 5022 N N . MET A 1 657 ? -17.120 -7.052 9.441 1.00 87.12 657 MET A N 1
ATOM 5023 C CA . MET A 1 657 ? -16.772 -5.947 10.316 1.00 87.12 657 MET A CA 1
ATOM 5024 C C . MET A 1 657 ? -17.529 -4.689 9.894 1.00 87.12 657 MET A C 1
ATOM 5026 O O . MET A 1 657 ? -17.483 -4.298 8.727 1.00 87.12 657 MET A O 1
ATOM 5030 N N . LEU A 1 658 ? -18.147 -4.022 10.869 1.00 82.25 658 LEU A N 1
ATOM 5031 C CA . LEU A 1 658 ? -18.685 -2.672 10.717 1.00 82.25 658 LEU A CA 1
ATOM 5032 C C . LEU A 1 658 ? -17.592 -1.646 11.063 1.00 82.25 658 LEU A C 1
ATOM 5034 O O . LEU A 1 658 ? -17.196 -1.535 12.226 1.00 82.25 658 LEU A O 1
ATOM 5038 N N . ILE A 1 659 ? -17.095 -0.919 10.059 1.00 79.62 659 ILE A N 1
ATOM 5039 C CA . ILE A 1 659 ? -16.067 0.126 10.187 1.00 79.62 659 ILE A CA 1
ATOM 5040 C C . ILE A 1 659 ? -16.650 1.442 9.662 1.00 79.62 659 ILE A C 1
ATOM 5042 O O . ILE A 1 659 ? -16.765 1.637 8.452 1.00 79.62 659 ILE A O 1
ATOM 5046 N N . GLY A 1 660 ? -17.020 2.352 10.567 1.00 74.62 660 GLY A N 1
ATOM 5047 C CA . GLY A 1 660 ? -17.854 3.499 10.197 1.00 74.62 660 GLY A CA 1
ATOM 5048 C C . GLY A 1 660 ? -19.207 3.013 9.668 1.00 74.62 660 GLY A C 1
ATOM 5049 O O . GLY A 1 660 ? -19.844 2.175 10.304 1.00 74.62 660 GLY A O 1
ATOM 5050 N N . GLU A 1 661 ? -19.620 3.484 8.492 1.00 69.56 661 GLU A N 1
ATOM 5051 C CA . GLU A 1 661 ? -20.833 3.002 7.809 1.00 69.56 661 GLU A CA 1
ATOM 5052 C C . GLU A 1 661 ? -20.601 1.755 6.937 1.00 69.56 661 GLU A C 1
ATOM 5054 O O . GLU A 1 661 ? -21.548 1.130 6.458 1.00 69.56 661 GLU A O 1
ATOM 5059 N N . TRP A 1 662 ? -19.343 1.369 6.710 1.00 79.06 662 TRP A N 1
ATOM 5060 C CA . TRP A 1 662 ? -19.012 0.250 5.836 1.00 79.06 662 TRP A CA 1
ATOM 5061 C C . TRP A 1 662 ? -19.126 -1.088 6.571 1.00 79.06 662 TRP A C 1
ATOM 5063 O O . TRP A 1 662 ? -18.510 -1.274 7.619 1.00 79.06 662 TRP A O 1
ATOM 5073 N N . ASN A 1 663 ? -19.858 -2.043 5.990 1.00 82.12 663 ASN A N 1
ATOM 5074 C CA . ASN A 1 663 ? -19.975 -3.411 6.496 1.00 82.12 663 ASN A CA 1
ATOM 5075 C C . ASN A 1 663 ? -19.402 -4.416 5.488 1.00 82.12 663 ASN A C 1
ATOM 5077 O O . ASN A 1 663 ? -19.951 -4.613 4.401 1.00 82.12 663 ASN A O 1
ATOM 5081 N N . GLY A 1 664 ? -18.314 -5.091 5.849 1.00 86.62 664 GLY A N 1
ATOM 5082 C CA . GLY A 1 664 ? -17.659 -6.032 4.948 1.00 86.62 664 GLY A CA 1
ATOM 5083 C C . GLY A 1 664 ? -16.585 -6.881 5.609 1.00 86.62 664 GLY A C 1
ATOM 5084 O O . GLY A 1 664 ? -16.435 -6.895 6.821 1.00 86.62 664 GLY A O 1
ATOM 5085 N N . VAL A 1 665 ? -15.837 -7.642 4.819 1.00 88.81 665 VAL A N 1
ATOM 5086 C CA . VAL A 1 665 ? -14.805 -8.561 5.314 1.00 88.81 665 VAL A CA 1
ATOM 5087 C C . VAL A 1 665 ? -13.512 -8.392 4.531 1.00 88.81 665 VAL A C 1
ATOM 5089 O O . VAL A 1 665 ? -13.533 -8.241 3.310 1.00 88.81 665 VAL A O 1
ATOM 5092 N N . GLY A 1 666 ? -12.388 -8.459 5.243 1.00 90.12 666 GLY A N 1
ATOM 5093 C CA . GLY A 1 666 ? -11.055 -8.613 4.674 1.00 90.12 666 GLY A CA 1
ATOM 5094 C C . GLY A 1 666 ? -10.514 -10.010 4.973 1.00 90.12 666 GLY A C 1
ATOM 5095 O O . GLY A 1 666 ? -10.574 -10.443 6.122 1.00 90.12 666 GLY A O 1
ATOM 5096 N N . TYR A 1 667 ? -9.995 -10.721 3.971 1.00 91.81 667 TYR A N 1
ATOM 5097 C CA . TYR A 1 667 ? -9.385 -12.040 4.170 1.00 91.81 667 TYR A CA 1
ATOM 5098 C C . TYR A 1 667 ? -8.184 -12.287 3.253 1.00 91.81 667 TYR A C 1
ATOM 5100 O O . TYR A 1 667 ? -8.096 -11.744 2.152 1.00 91.81 667 TYR A O 1
ATOM 5108 N N . ILE A 1 668 ? -7.253 -13.118 3.721 1.00 93.50 668 ILE A N 1
ATOM 5109 C CA . ILE A 1 668 ? -6.047 -13.525 2.991 1.00 93.50 668 ILE A CA 1
ATOM 5110 C C . ILE A 1 668 ? -6.253 -14.939 2.457 1.00 93.50 668 ILE A C 1
ATOM 5112 O O . ILE A 1 668 ? -6.711 -15.812 3.188 1.00 93.50 668 ILE A O 1
ATOM 5116 N N . VAL A 1 669 ? -5.877 -15.178 1.204 1.00 93.69 669 VAL A N 1
ATOM 5117 C CA . VAL A 1 669 ? -5.794 -16.508 0.592 1.00 93.69 669 VAL A CA 1
ATOM 5118 C C . VAL A 1 669 ? -4.331 -16.790 0.261 1.00 93.69 669 VAL A C 1
ATOM 5120 O O . VAL A 1 669 ? -3.813 -16.216 -0.691 1.00 93.69 669 VAL A O 1
ATOM 5123 N N . LEU A 1 670 ? -3.676 -17.655 1.034 1.00 94.19 670 LEU A N 1
ATOM 5124 C CA . LEU A 1 670 ? -2.245 -17.966 0.958 1.00 94.19 670 LEU A CA 1
ATOM 5125 C C . LEU A 1 670 ? -2.003 -19.341 0.321 1.00 94.19 670 LEU A C 1
ATOM 5127 O O . LEU A 1 670 ? -2.576 -20.341 0.752 1.00 94.19 670 LEU A O 1
ATOM 5131 N N . ASP A 1 671 ? -1.111 -19.409 -0.663 1.00 93.94 671 ASP A N 1
ATOM 5132 C CA . ASP A 1 671 ? -0.468 -20.652 -1.087 1.00 93.94 671 ASP A CA 1
ATOM 5133 C C . ASP A 1 671 ? 0.780 -20.901 -0.217 1.00 93.94 671 ASP A C 1
ATOM 5135 O O . ASP A 1 671 ? 1.782 -20.193 -0.370 1.00 93.94 671 ASP A O 1
ATOM 5139 N N . PRO A 1 672 ? 0.752 -21.901 0.682 1.00 92.69 672 PRO A N 1
ATOM 5140 C CA . PRO A 1 672 ? 1.846 -22.148 1.618 1.00 92.69 672 PRO A CA 1
ATOM 5141 C C . PRO A 1 672 ? 3.130 -22.656 0.945 1.00 92.69 672 PRO A C 1
ATOM 5143 O O . PRO A 1 672 ? 4.181 -22.629 1.570 1.00 92.69 672 PRO A O 1
ATOM 5146 N N . ASN A 1 673 ? 3.086 -23.112 -0.313 1.00 91.50 673 ASN A N 1
ATOM 5147 C CA . ASN A 1 673 ? 4.280 -23.624 -0.999 1.00 91.50 673 ASN A CA 1
ATOM 5148 C C . ASN A 1 673 ? 5.061 -22.522 -1.715 1.00 91.50 673 ASN A C 1
ATOM 5150 O O . ASN A 1 673 ? 6.279 -22.599 -1.854 1.00 91.50 673 ASN A O 1
ATOM 5154 N N . THR A 1 674 ? 4.347 -21.529 -2.244 1.00 91.56 674 THR A N 1
ATOM 5155 C CA . THR A 1 674 ? 4.942 -20.462 -3.058 1.00 91.56 674 THR A CA 1
ATOM 5156 C C . THR A 1 674 ? 5.029 -19.134 -2.317 1.00 91.56 674 THR A C 1
ATOM 5158 O O . THR A 1 674 ? 5.715 -18.232 -2.791 1.00 91.56 674 THR A O 1
ATOM 5161 N N . GLY A 1 675 ? 4.327 -18.998 -1.185 1.00 92.19 675 GLY A N 1
ATOM 5162 C CA . GLY A 1 675 ? 4.148 -17.736 -0.466 1.00 92.19 675 GLY A CA 1
ATOM 5163 C C . GLY A 1 675 ? 3.195 -16.769 -1.170 1.00 92.19 675 GLY A C 1
ATOM 5164 O O . GLY A 1 675 ? 3.005 -15.645 -0.708 1.00 92.19 675 GLY A O 1
ATOM 5165 N N . ALA A 1 676 ? 2.625 -17.171 -2.314 1.00 92.12 676 ALA A N 1
ATOM 5166 C CA . ALA A 1 676 ? 1.757 -16.317 -3.107 1.00 92.12 676 ALA A CA 1
ATOM 5167 C C . ALA A 1 676 ? 0.458 -16.088 -2.341 1.00 92.12 676 ALA A C 1
ATOM 5169 O O . ALA A 1 676 ? -0.074 -17.017 -1.732 1.00 92.12 676 ALA A O 1
ATOM 5170 N N . ALA A 1 677 ? -0.062 -14.865 -2.368 1.00 91.38 677 ALA A N 1
ATOM 5171 C CA . ALA A 1 677 ? -1.228 -14.512 -1.573 1.00 91.38 677 ALA A CA 1
ATOM 5172 C C . ALA A 1 677 ? -2.162 -13.540 -2.299 1.00 91.38 677 ALA A C 1
ATOM 5174 O O . ALA A 1 677 ? -1.733 -12.666 -3.056 1.00 91.38 677 ALA A O 1
ATOM 5175 N N . GLY A 1 678 ? -3.461 -13.714 -2.067 1.00 90.06 678 GLY A N 1
ATOM 5176 C CA . GLY A 1 678 ? -4.490 -12.731 -2.378 1.00 90.06 678 GLY A CA 1
ATOM 5177 C C . GLY A 1 678 ? -4.957 -12.056 -1.098 1.00 90.06 678 GLY A C 1
ATOM 5178 O O . GLY A 1 678 ? -5.325 -12.748 -0.154 1.00 90.06 678 GLY A O 1
ATOM 5179 N N . TYR A 1 679 ? -4.955 -10.728 -1.084 1.00 90.69 679 TYR A N 1
ATOM 5180 C CA . TYR A 1 679 ? -5.454 -9.903 0.013 1.00 90.69 679 TYR A CA 1
ATOM 5181 C C . TYR A 1 679 ? -6.764 -9.292 -0.466 1.00 90.69 679 TYR A C 1
ATOM 5183 O O . TYR A 1 679 ? -6.778 -8.474 -1.382 1.00 90.69 679 TYR A O 1
ATOM 5191 N N . LEU A 1 680 ? -7.875 -9.812 0.042 1.00 88.19 680 LEU A N 1
ATOM 5192 C CA . LEU A 1 680 ? -9.200 -9.552 -0.501 1.00 88.19 680 LEU A CA 1
ATOM 5193 C C . LEU A 1 680 ? -10.028 -8.725 0.466 1.00 88.19 680 LEU A C 1
ATOM 5195 O O . LEU A 1 680 ? -9.923 -8.889 1.682 1.00 88.19 680 LEU A O 1
ATOM 5199 N N . ILE A 1 681 ? -10.883 -7.880 -0.100 1.00 86.62 681 ILE A N 1
ATOM 5200 C CA . ILE A 1 681 ? -11.930 -7.133 0.594 1.00 86.62 681 ILE A CA 1
ATOM 5201 C C . ILE A 1 681 ? -13.238 -7.407 -0.143 1.00 86.62 681 ILE A C 1
ATOM 5203 O O . ILE A 1 681 ? -13.238 -7.529 -1.368 1.00 86.62 681 ILE A O 1
ATOM 5207 N N . ASN A 1 682 ? -14.330 -7.578 0.601 1.00 80.88 682 ASN A N 1
ATOM 5208 C CA . ASN A 1 682 ? -15.680 -7.720 0.063 1.00 80.88 682 ASN A CA 1
ATOM 5209 C C . ASN A 1 682 ? -16.698 -6.997 0.958 1.00 80.88 682 ASN A C 1
ATOM 5211 O O . ASN A 1 682 ? -16.519 -6.941 2.172 1.00 80.88 682 ASN A O 1
ATOM 5215 N N . GLY A 1 683 ? -17.780 -6.488 0.361 1.00 63.56 683 GLY A N 1
ATOM 5216 C CA . GLY A 1 683 ? -18.816 -5.687 1.036 1.00 63.56 683 GLY A CA 1
ATOM 5217 C C . GLY A 1 683 ? -19.048 -4.346 0.341 1.00 63.56 683 GLY A C 1
ATOM 5218 O O . GLY A 1 683 ? -18.948 -3.308 0.978 1.00 63.56 683 GLY A O 1
ATOM 5219 N N . GLY A 1 684 ? -19.230 -4.344 -0.984 1.00 56.50 684 GLY A N 1
ATOM 5220 C CA . GLY A 1 684 ? -19.280 -3.090 -1.746 1.00 56.50 684 GLY A CA 1
ATOM 5221 C C . GLY A 1 684 ? -17.911 -2.444 -1.978 1.00 56.50 684 GLY A C 1
ATOM 5222 O O . GLY A 1 684 ? -17.850 -1.254 -2.255 1.00 56.50 684 GLY A O 1
ATOM 5223 N N . ASN A 1 685 ? -16.818 -3.196 -1.794 1.00 60.66 685 ASN A N 1
ATOM 5224 C CA . ASN A 1 685 ? -15.445 -2.731 -1.972 1.00 60.66 685 ASN A CA 1
ATOM 5225 C C . ASN A 1 685 ? -14.540 -3.844 -2.527 1.00 60.66 685 ASN A C 1
ATOM 5227 O O . ASN A 1 685 ? -14.610 -4.974 -2.041 1.00 60.66 685 ASN A O 1
ATOM 5231 N N . ALA A 1 686 ? -13.638 -3.500 -3.454 1.00 61.16 686 ALA A N 1
ATOM 5232 C CA . ALA A 1 686 ? -12.488 -4.302 -3.871 1.00 61.16 686 ALA A CA 1
ATOM 5233 C C . ALA A 1 686 ? -11.194 -3.473 -3.774 1.00 61.16 686 ALA A C 1
ATOM 5235 O O . ALA A 1 686 ? -11.173 -2.330 -4.230 1.00 61.16 686 ALA A O 1
ATOM 5236 N N . GLY A 1 687 ? -10.141 -4.068 -3.198 1.00 70.50 687 GLY A N 1
ATOM 5237 C CA . GLY A 1 687 ? -8.883 -3.375 -2.895 1.00 70.50 687 GLY A CA 1
ATOM 5238 C C . GLY A 1 687 ? -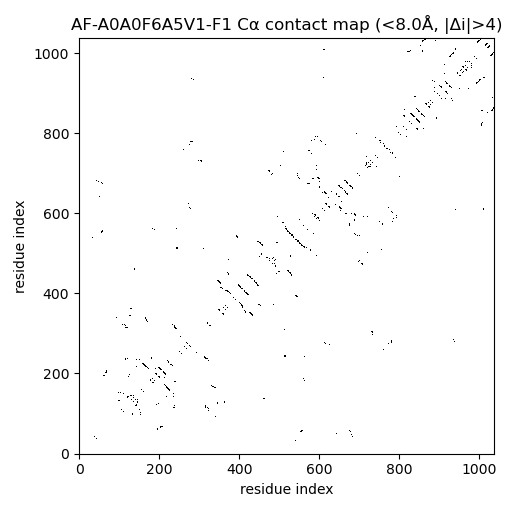9.033 -2.317 -1.795 1.00 70.50 687 GLY A C 1
ATOM 5239 O O . GLY A 1 687 ? -10.102 -2.192 -1.189 1.00 70.50 687 GLY A O 1
ATOM 5240 N N . GLY A 1 688 ? -7.961 -1.585 -1.491 1.00 82.19 688 GLY A N 1
ATOM 5241 C CA . GLY A 1 688 ? -7.992 -0.552 -0.459 1.00 82.19 688 GLY A CA 1
ATOM 5242 C C . GLY A 1 688 ? -8.972 0.574 -0.782 1.00 82.19 688 GLY A C 1
ATOM 5243 O O . GLY A 1 688 ? -8.944 1.131 -1.878 1.00 82.19 688 GLY A O 1
ATOM 5244 N N . LYS A 1 689 ? -9.844 0.937 0.162 1.00 85.50 689 LYS A N 1
ATOM 5245 C CA . LYS A 1 689 ? -10.907 1.929 -0.064 1.00 85.50 689 LYS A CA 1
ATOM 5246 C C . LYS A 1 689 ? -11.023 2.920 1.084 1.00 85.50 689 LYS A C 1
ATOM 5248 O O . LYS A 1 689 ? -11.065 2.550 2.257 1.00 85.50 689 LYS A O 1
ATOM 5253 N N . GLN A 1 690 ? -11.201 4.175 0.697 1.00 86.88 690 GLN A N 1
ATOM 5254 C CA . GLN A 1 690 ? -11.664 5.258 1.543 1.00 86.88 690 GLN A CA 1
ATOM 5255 C C . GLN A 1 690 ? -13.123 5.564 1.186 1.00 86.88 690 GLN A C 1
ATOM 5257 O O . GLN A 1 690 ? -13.413 6.064 0.095 1.00 86.88 690 GLN A O 1
ATOM 5262 N N . ALA A 1 691 ? -14.033 5.258 2.108 1.00 82.38 691 ALA A N 1
ATOM 5263 C CA . ALA A 1 691 ? -15.452 5.569 1.975 1.00 82.38 691 ALA A CA 1
ATOM 5264 C C . ALA A 1 691 ? -15.754 6.991 2.471 1.00 82.38 691 ALA A C 1
ATOM 5266 O O . ALA A 1 691 ? -15.106 7.488 3.393 1.00 82.38 691 ALA A O 1
ATOM 5267 N N . PHE A 1 692 ? -16.754 7.622 1.864 1.00 82.88 692 PHE A N 1
ATOM 5268 C CA . PHE A 1 692 ? -17.280 8.922 2.259 1.00 82.88 692 PHE A CA 1
ATOM 5269 C C . PHE A 1 692 ? -18.766 8.804 2.577 1.00 82.88 692 PHE A C 1
ATOM 5271 O O . PHE A 1 692 ? -19.485 8.049 1.920 1.00 82.88 692 PHE A O 1
ATOM 5278 N N . GLU A 1 693 ? -19.245 9.652 3.486 1.00 83.62 693 GLU A N 1
ATOM 5279 C CA . GLU A 1 693 ? -20.640 10.087 3.426 1.00 83.62 693 GLU A CA 1
ATOM 5280 C C . GLU A 1 693 ? -20.923 10.608 2.011 1.00 83.62 693 GLU A C 1
ATOM 5282 O O . GLU A 1 693 ? -20.129 11.418 1.523 1.00 83.62 693 GLU A O 1
ATOM 5287 N N . PRO A 1 694 ? -22.013 10.193 1.335 1.00 89.50 694 PRO A N 1
ATOM 5288 C CA . PRO A 1 694 ? -22.265 10.571 -0.051 1.00 89.50 694 PRO A CA 1
ATOM 5289 C C . PRO A 1 694 ? -22.118 12.083 -0.293 1.00 89.50 694 PRO A C 1
ATOM 5291 O O . PRO A 1 694 ? -22.960 12.892 0.134 1.00 89.50 694 PRO A O 1
ATOM 5294 N N . MET A 1 695 ? -21.048 12.453 -1.003 1.00 91.38 695 MET A N 1
ATOM 5295 C CA . MET A 1 695 ? -20.675 13.842 -1.256 1.00 91.38 695 MET A CA 1
ATOM 5296 C C . MET A 1 695 ? -21.327 14.345 -2.537 1.00 91.38 695 MET A C 1
ATOM 5298 O O . MET A 1 695 ? -21.201 13.738 -3.605 1.00 91.38 695 MET A O 1
ATOM 5302 N N . ASP A 1 696 ? -22.014 15.480 -2.442 1.00 91.94 696 ASP A N 1
ATOM 5303 C CA . ASP A 1 696 ? -22.424 16.220 -3.633 1.00 91.94 696 ASP A CA 1
ATOM 5304 C C . ASP A 1 696 ? -21.229 16.942 -4.285 1.00 91.94 696 ASP A C 1
ATOM 5306 O O . ASP A 1 696 ? -20.084 16.833 -3.839 1.00 91.94 696 ASP A O 1
ATOM 5310 N N . LEU A 1 697 ? -21.478 17.668 -5.377 1.00 88.56 697 LEU A N 1
ATOM 5311 C CA . LEU A 1 697 ? -20.418 18.363 -6.109 1.00 88.56 697 LEU A CA 1
ATOM 5312 C C . LEU A 1 697 ? -19.710 19.432 -5.270 1.00 88.56 697 LEU A C 1
ATOM 5314 O O . LEU A 1 697 ? -18.501 19.590 -5.403 1.00 88.56 697 LEU A O 1
ATOM 5318 N N . GLN A 1 698 ? -20.437 20.163 -4.422 1.00 90.69 698 GLN A N 1
ATOM 5319 C CA . GLN A 1 698 ? -19.831 21.211 -3.607 1.00 90.69 698 GLN A CA 1
ATOM 5320 C C . GLN A 1 698 ? -18.896 20.587 -2.572 1.00 90.69 698 GLN A C 1
ATOM 5322 O O . GLN A 1 698 ? -17.728 20.957 -2.514 1.00 90.69 698 GLN A O 1
ATOM 5327 N N . GLN A 1 699 ? -19.390 19.585 -1.840 1.00 91.44 699 GLN A N 1
ATOM 5328 C CA . GLN A 1 699 ? -18.589 18.834 -0.872 1.00 91.44 699 GLN A CA 1
ATOM 5329 C C . GLN A 1 699 ? -17.357 18.213 -1.547 1.00 91.44 699 GLN A C 1
ATOM 5331 O O . GLN A 1 699 ? -16.247 18.358 -1.054 1.00 91.44 699 GLN A O 1
ATOM 5336 N N . THR A 1 700 ? -17.532 17.613 -2.729 1.00 92.12 700 THR A N 1
ATOM 5337 C CA . THR A 1 700 ? -16.426 17.019 -3.500 1.00 92.12 700 THR A CA 1
ATOM 5338 C C . THR A 1 700 ? -15.373 18.061 -3.892 1.00 92.12 700 THR A C 1
ATOM 5340 O O . THR A 1 700 ? -14.179 17.804 -3.747 1.00 92.12 700 THR A O 1
ATOM 5343 N N . ASN A 1 701 ? -15.789 19.237 -4.377 1.00 91.69 701 ASN A N 1
ATOM 5344 C CA . ASN A 1 701 ? -14.874 20.313 -4.766 1.00 91.69 701 ASN A CA 1
ATOM 5345 C C . ASN A 1 701 ? -14.042 20.810 -3.577 1.00 91.69 701 ASN A C 1
ATOM 5347 O O . ASN A 1 701 ? -12.821 20.942 -3.696 1.00 91.69 701 ASN A O 1
ATOM 5351 N N . ASP A 1 702 ? -14.699 21.051 -2.441 1.00 89.88 702 ASP A N 1
ATOM 5352 C CA . ASP A 1 702 ? -14.051 21.528 -1.221 1.00 89.88 702 ASP A CA 1
ATOM 5353 C C . ASP A 1 702 ? -13.056 20.480 -0.698 1.00 89.88 702 ASP A C 1
ATOM 5355 O O . ASP A 1 702 ? -11.893 20.799 -0.434 1.00 89.88 702 ASP A O 1
ATOM 5359 N N . THR A 1 703 ? -13.463 19.207 -0.640 1.00 90.06 703 THR A N 1
ATOM 5360 C CA . THR A 1 703 ? -12.598 18.115 -0.180 1.00 90.06 703 THR A CA 1
ATOM 5361 C C . THR A 1 703 ? -11.394 17.908 -1.093 1.00 90.06 703 THR A C 1
ATOM 5363 O O . THR A 1 703 ? -10.272 17.851 -0.596 1.00 90.06 703 THR A O 1
ATOM 5366 N N . TRP A 1 704 ? -11.577 17.830 -2.418 1.00 90.00 704 TRP A N 1
ATOM 5367 C CA . TRP A 1 704 ? -10.460 17.546 -3.334 1.00 90.00 704 TRP A CA 1
ATOM 5368 C C . TRP A 1 704 ? -9.444 18.678 -3.334 1.00 90.00 704 TRP A C 1
ATOM 5370 O O . TRP A 1 704 ? -8.243 18.434 -3.426 1.00 90.00 704 TRP A O 1
ATOM 5380 N N . PHE A 1 705 ? -9.911 19.923 -3.239 1.00 87.81 705 PHE A N 1
ATOM 5381 C CA . PHE A 1 705 ? -9.013 21.064 -3.162 1.00 87.81 705 PHE A CA 1
ATOM 5382 C C . PHE A 1 705 ? -8.144 21.029 -1.896 1.00 87.81 705 PHE A C 1
ATOM 5384 O O . PHE A 1 705 ? -6.930 21.215 -1.995 1.00 87.81 705 PHE A O 1
ATOM 5391 N N . THR A 1 706 ? -8.736 20.732 -0.738 1.00 87.69 706 THR A N 1
ATOM 5392 C CA . THR A 1 706 ? -7.990 20.526 0.515 1.00 87.69 706 THR A CA 1
ATOM 5393 C C . THR A 1 706 ? -7.027 19.345 0.410 1.00 87.69 706 THR A C 1
ATOM 5395 O O . THR A 1 706 ? -5.879 19.448 0.828 1.00 87.69 706 THR A O 1
ATOM 5398 N N . ASP A 1 707 ? -7.444 18.252 -0.225 1.00 87.44 707 ASP A N 1
ATOM 5399 C CA . ASP A 1 707 ? -6.603 17.070 -0.414 1.00 87.44 707 ASP A CA 1
ATOM 5400 C C . ASP A 1 707 ? -5.333 17.376 -1.224 1.00 87.44 707 ASP A C 1
ATOM 5402 O O . ASP A 1 707 ? -4.268 16.867 -0.893 1.00 87.44 707 ASP A O 1
ATOM 5406 N N . VAL A 1 708 ? -5.386 18.254 -2.233 1.00 85.69 708 VAL A N 1
ATOM 5407 C CA . VAL A 1 708 ? -4.170 18.686 -2.956 1.00 85.69 708 VAL A CA 1
ATOM 5408 C C . VAL A 1 708 ? -3.221 19.482 -2.061 1.00 85.69 708 VAL A C 1
ATOM 5410 O O . VAL A 1 708 ? -2.005 19.334 -2.184 1.00 85.69 708 VAL A O 1
ATOM 5413 N N . VAL A 1 709 ? -3.748 20.301 -1.146 1.00 83.62 709 VAL A N 1
ATOM 5414 C CA . VAL A 1 709 ? -2.920 20.993 -0.146 1.00 83.62 709 VAL A CA 1
ATOM 5415 C C . VAL A 1 709 ? -2.250 19.972 0.777 1.00 83.62 709 VAL A C 1
ATOM 5417 O O . VAL A 1 709 ? -1.039 20.049 0.980 1.00 83.62 709 VAL A O 1
ATOM 5420 N N . ASN A 1 710 ? -2.999 18.966 1.239 1.00 81.88 710 ASN A N 1
ATOM 5421 C CA . ASN A 1 710 ? -2.470 17.885 2.076 1.00 81.88 710 ASN A CA 1
ATOM 5422 C C . ASN A 1 710 ? -1.392 17.068 1.353 1.00 81.88 710 ASN A C 1
ATOM 5424 O O . ASN A 1 710 ? -0.376 16.749 1.961 1.00 81.88 710 ASN A O 1
ATOM 5428 N N . ILE A 1 711 ? -1.552 16.794 0.052 1.00 80.69 711 ILE A N 1
ATOM 5429 C CA . ILE A 1 711 ? -0.501 16.171 -0.770 1.00 80.69 711 ILE A CA 1
ATOM 5430 C C . ILE A 1 711 ? 0.760 17.036 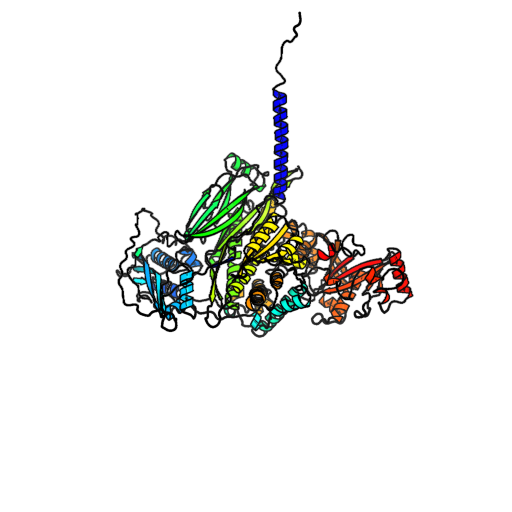-0.752 1.00 80.69 711 ILE A C 1
ATOM 5432 O O . ILE A 1 711 ? 1.850 16.514 -0.524 1.00 80.69 711 ILE A O 1
ATOM 5436 N N . GLY A 1 712 ? 0.632 18.349 -0.959 1.00 75.31 712 GLY A N 1
ATOM 5437 C CA . GLY A 1 712 ? 1.766 19.273 -0.886 1.00 75.31 712 GLY A CA 1
ATOM 5438 C C . GLY A 1 712 ? 2.495 19.197 0.462 1.00 75.31 712 GLY A C 1
ATOM 5439 O O . GLY A 1 712 ? 3.720 19.082 0.500 1.00 75.31 712 GLY A O 1
ATOM 5440 N N . GLU A 1 713 ? 1.755 19.172 1.574 1.00 74.19 713 GLU A N 1
ATOM 5441 C CA . GLU A 1 713 ? 2.327 18.995 2.917 1.00 74.19 713 GLU A CA 1
ATOM 5442 C C . GLU A 1 713 ? 2.968 17.613 3.112 1.00 74.19 713 GLU A C 1
ATOM 5444 O O . GLU A 1 713 ? 4.071 17.506 3.649 1.00 74.19 713 GLU A O 1
ATOM 5449 N N . ALA A 1 714 ? 2.321 16.544 2.648 1.00 72.88 714 ALA A N 1
ATOM 5450 C CA . ALA A 1 714 ? 2.832 15.181 2.740 1.00 72.88 714 ALA A CA 1
ATOM 5451 C C . ALA A 1 714 ? 4.112 14.984 1.907 1.00 72.88 714 ALA A C 1
ATOM 5453 O O . ALA A 1 714 ? 4.985 14.208 2.305 1.00 72.88 714 ALA A O 1
ATOM 5454 N N . VAL A 1 715 ? 4.275 15.711 0.795 1.00 69.94 715 VAL A N 1
ATOM 5455 C CA . VAL A 1 715 ? 5.544 15.782 0.052 1.00 69.94 715 VAL A CA 1
ATOM 5456 C C . VAL A 1 715 ? 6.614 16.500 0.870 1.00 69.94 715 VAL A C 1
ATOM 5458 O O . VAL A 1 715 ? 7.704 15.956 1.037 1.00 69.94 715 VAL A O 1
ATOM 5461 N N . LEU A 1 716 ? 6.305 17.668 1.447 1.00 65.25 716 LEU A N 1
ATOM 5462 C CA . LEU A 1 716 ? 7.248 18.413 2.296 1.00 65.25 716 LEU A CA 1
ATOM 5463 C C . LEU A 1 716 ? 7.716 17.605 3.517 1.00 65.25 716 LEU A C 1
ATOM 5465 O O . LEU A 1 716 ? 8.867 17.731 3.935 1.00 65.25 716 LEU A O 1
ATOM 5469 N N . ASN A 1 717 ? 6.842 16.755 4.056 1.00 60.16 717 ASN A N 1
ATOM 5470 C CA . ASN A 1 717 ? 7.120 15.891 5.203 1.00 60.16 717 ASN A CA 1
ATOM 5471 C C . ASN A 1 717 ? 7.751 14.534 4.813 1.00 60.16 717 ASN A C 1
ATOM 5473 O O . ASN A 1 717 ? 7.979 13.698 5.685 1.00 60.16 717 ASN A O 1
ATOM 5477 N N . GLY A 1 718 ? 8.018 14.285 3.523 1.00 58.41 718 GLY A N 1
ATOM 5478 C CA . GLY A 1 718 ? 8.650 13.051 3.024 1.00 58.41 718 GLY A CA 1
ATOM 5479 C C . GLY A 1 718 ? 7.755 11.804 3.047 1.00 58.41 718 GLY A C 1
ATOM 5480 O O . GLY A 1 718 ? 8.195 10.709 2.701 1.00 58.41 718 GLY A O 1
ATOM 5481 N N . VAL A 1 719 ? 6.485 11.961 3.414 1.00 62.66 719 VAL A N 1
ATOM 5482 C CA . VAL A 1 719 ? 5.508 10.882 3.615 1.00 62.66 719 VAL A CA 1
ATOM 5483 C C . VAL A 1 719 ? 5.126 10.203 2.293 1.00 62.66 719 VAL A C 1
ATOM 5485 O O . VAL A 1 719 ? 4.947 8.989 2.229 1.00 62.66 719 VAL A O 1
ATOM 5488 N N . LEU A 1 720 ? 5.004 11.001 1.230 1.00 59.16 720 LEU A N 1
ATOM 5489 C CA . LEU A 1 720 ? 4.498 10.587 -0.084 1.00 59.16 720 LEU A CA 1
ATOM 5490 C C . LEU A 1 720 ? 5.545 9.929 -0.986 1.00 59.16 720 LEU A C 1
ATOM 5492 O O . LEU A 1 720 ? 5.210 9.105 -1.841 1.00 59.16 720 LEU A O 1
ATOM 5496 N N . MET A 1 721 ? 6.798 10.333 -0.799 1.00 53.84 721 MET A N 1
ATOM 5497 C CA . MET A 1 721 ? 7.917 9.985 -1.666 1.00 53.84 721 MET A CA 1
ATOM 5498 C C . MET A 1 721 ? 8.823 8.922 -1.039 1.00 53.84 721 MET A C 1
ATOM 5500 O O . MET A 1 721 ? 9.630 8.293 -1.716 1.00 53.84 721 MET A O 1
ATOM 5504 N N . GLY A 1 722 ? 8.761 8.773 0.283 1.00 52.41 722 GLY A N 1
ATOM 5505 C CA . GLY A 1 722 ? 9.823 8.154 1.071 1.00 52.41 722 GLY A CA 1
ATOM 5506 C C . GLY A 1 722 ? 11.166 8.892 1.015 1.00 52.41 722 GLY A C 1
ATOM 5507 O O . GLY A 1 722 ? 12.000 8.676 1.879 1.00 52.41 722 GLY A O 1
ATOM 5508 N N . GLU A 1 723 ? 11.403 9.760 0.034 1.00 51.00 723 GLU A N 1
ATOM 5509 C CA . GLU A 1 723 ? 12.711 10.301 -0.316 1.00 51.00 723 GLU A CA 1
ATOM 5510 C C . GLU A 1 723 ? 12.472 11.538 -1.186 1.00 51.00 723 GLU A C 1
ATOM 5512 O O . GLU A 1 723 ? 11.760 11.392 -2.164 1.00 51.00 723 GLU A O 1
ATOM 5517 N N . PHE A 1 724 ? 12.994 12.723 -0.823 1.00 44.06 724 PHE A N 1
ATOM 5518 C CA . PHE A 1 724 ? 13.331 13.858 -1.729 1.00 44.06 724 PHE A CA 1
ATOM 5519 C C . PHE A 1 724 ? 13.408 15.244 -1.090 1.00 44.06 724 PHE A C 1
ATOM 5521 O O . PHE A 1 724 ? 13.674 16.246 -1.751 1.00 44.06 724 PHE A O 1
ATOM 5528 N N . GLY A 1 725 ? 13.357 15.312 0.234 1.00 46.41 725 GLY A N 1
ATOM 5529 C CA . GLY A 1 725 ? 14.257 16.240 0.902 1.00 46.41 725 GLY A CA 1
ATOM 5530 C C . GLY A 1 725 ? 15.642 15.605 0.958 1.00 46.41 725 GLY A C 1
ATOM 5531 O O . GLY A 1 725 ? 15.758 14.473 1.421 1.00 46.41 725 GLY A O 1
ATOM 5532 N N . THR A 1 726 ? 16.691 16.343 0.594 1.00 46.72 726 THR A N 1
ATOM 5533 C CA . THR A 1 726 ? 18.075 16.045 1.021 1.00 46.72 726 THR A CA 1
ATOM 5534 C C . THR A 1 726 ? 18.137 15.684 2.509 1.00 46.72 726 THR A C 1
ATOM 5536 O O . THR A 1 726 ? 18.879 14.798 2.894 1.00 46.72 726 THR A O 1
ATOM 5539 N N . LYS A 1 727 ? 17.251 16.267 3.328 1.00 50.28 727 LYS A N 1
ATOM 5540 C CA . LYS A 1 727 ? 17.084 15.960 4.753 1.00 50.28 727 LYS A CA 1
ATOM 5541 C C . LYS A 1 727 ? 17.055 14.465 5.095 1.00 50.28 727 LYS A C 1
ATOM 5543 O O . LYS A 1 727 ? 17.858 14.041 5.896 1.00 50.28 727 LYS A O 1
ATOM 5548 N N . THR A 1 728 ? 16.184 13.627 4.533 1.00 55.94 728 THR A N 1
ATOM 5549 C CA . THR A 1 728 ? 16.028 12.249 5.067 1.00 55.94 728 THR A CA 1
ATOM 5550 C C . THR A 1 728 ? 17.171 11.305 4.679 1.00 55.94 728 THR A C 1
ATOM 5552 O O . THR A 1 728 ? 17.470 10.370 5.418 1.00 55.94 728 THR A O 1
ATOM 5555 N N . TRP A 1 729 ? 17.799 11.542 3.525 1.00 64.12 729 TRP A N 1
ATOM 5556 C CA . TRP A 1 729 ? 18.953 10.766 3.061 1.00 64.12 729 TRP A CA 1
ATOM 5557 C C . TRP A 1 729 ? 20.273 11.272 3.644 1.00 64.12 729 TRP A C 1
ATOM 5559 O O . TRP A 1 729 ? 21.128 10.456 3.986 1.00 64.12 729 TRP A O 1
ATOM 5569 N N . ASP A 1 730 ? 20.427 12.593 3.767 1.00 66.00 730 ASP A N 1
ATOM 5570 C CA . ASP A 1 730 ? 21.651 13.219 4.270 1.00 66.00 730 ASP A CA 1
ATOM 5571 C C . ASP A 1 730 ? 21.671 13.299 5.808 1.00 66.00 730 ASP A C 1
ATOM 5573 O O . ASP A 1 730 ? 22.754 13.321 6.402 1.00 66.00 730 ASP A O 1
ATOM 5577 N N . ASP A 1 731 ? 20.506 13.325 6.472 1.00 76.50 731 ASP A N 1
ATOM 5578 C CA . ASP A 1 731 ? 20.425 13.351 7.933 1.00 76.50 731 ASP A CA 1
ATOM 5579 C C . ASP A 1 731 ? 20.561 11.932 8.514 1.00 76.50 731 ASP A C 1
ATOM 5581 O O . ASP A 1 731 ? 20.008 10.958 7.989 1.00 76.50 731 ASP A O 1
ATOM 5585 N N . PRO A 1 732 ? 21.241 11.780 9.663 1.00 85.62 732 PRO A N 1
ATOM 5586 C CA . PRO A 1 732 ? 21.285 10.504 10.355 1.00 85.62 732 PRO A CA 1
ATOM 5587 C C . PRO A 1 732 ? 19.891 9.995 10.744 1.00 85.62 732 PRO A C 1
ATOM 5589 O O . PRO A 1 732 ? 19.028 10.761 11.184 1.00 85.62 732 PRO A O 1
ATOM 5592 N N . LEU A 1 733 ? 19.705 8.672 10.718 1.00 83.38 733 LEU A N 1
ATOM 5593 C CA . LEU A 1 733 ? 18.446 8.020 11.101 1.00 83.38 733 LEU A CA 1
ATOM 5594 C C . LEU A 1 733 ? 17.980 8.432 12.503 1.00 83.38 733 LEU A C 1
ATOM 5596 O O . LEU A 1 733 ? 16.792 8.650 12.714 1.00 83.38 733 LEU A O 1
ATOM 5600 N N . LEU A 1 734 ? 18.912 8.596 13.451 1.00 83.88 734 LEU A N 1
ATOM 5601 C CA . LEU A 1 734 ? 18.606 9.049 14.813 1.00 83.88 734 LEU A CA 1
ATOM 5602 C C . LEU A 1 734 ? 17.924 10.424 14.835 1.00 83.88 734 LEU A C 1
ATOM 5604 O O . LEU A 1 734 ? 17.000 10.640 15.614 1.00 83.88 734 LEU A O 1
ATOM 5608 N N . GLN A 1 735 ? 18.386 11.355 13.999 1.00 81.56 735 GLN A N 1
ATOM 5609 C CA . GLN A 1 735 ? 17.794 12.684 13.915 1.00 81.56 735 GLN A CA 1
ATOM 5610 C C . GLN A 1 735 ? 16.378 12.592 13.351 1.00 81.56 735 GLN A C 1
ATOM 5612 O O . GLN A 1 735 ? 15.452 13.114 13.957 1.00 81.56 735 GLN A O 1
ATOM 5617 N N . SER A 1 736 ? 16.192 11.827 12.275 1.00 74.81 736 SER A N 1
ATOM 5618 C CA . SER A 1 736 ? 14.868 11.605 11.688 1.00 74.81 736 SER A CA 1
ATOM 5619 C C . SER A 1 736 ? 13.875 10.942 12.655 1.00 74.81 736 SER A C 1
ATOM 5621 O O . SER A 1 736 ? 12.695 11.281 12.626 1.00 74.81 736 SER A O 1
ATOM 5623 N N . VAL A 1 737 ? 14.327 10.035 13.532 1.00 73.31 737 VAL A N 1
ATOM 5624 C CA . VAL A 1 737 ? 13.494 9.476 14.618 1.00 73.31 737 VAL A CA 1
ATOM 5625 C C . VAL A 1 737 ? 13.084 10.552 15.612 1.00 73.31 737 VAL A C 1
ATOM 5627 O O . VAL A 1 737 ? 11.905 10.666 15.933 1.00 73.31 737 VAL A O 1
ATOM 5630 N N . ASN A 1 738 ? 14.046 11.343 16.091 1.00 72.88 738 ASN A N 1
ATOM 5631 C CA . ASN A 1 738 ? 13.787 12.402 17.067 1.00 72.88 738 ASN A CA 1
ATOM 5632 C C . ASN A 1 738 ? 12.877 13.502 16.502 1.00 72.88 738 ASN A C 1
ATOM 5634 O O . ASN A 1 738 ? 12.072 14.067 17.240 1.00 72.88 738 ASN A O 1
ATOM 5638 N N . ASP A 1 739 ? 12.986 13.767 15.201 1.00 69.81 739 ASP A N 1
ATOM 5639 C CA . ASP A 1 739 ? 12.185 14.753 14.475 1.00 69.81 739 ASP A CA 1
ATOM 5640 C C . ASP A 1 739 ? 10.805 14.198 14.056 1.00 69.81 739 ASP A C 1
ATOM 5642 O O . ASP A 1 739 ? 9.979 14.940 13.525 1.00 69.81 739 ASP A O 1
ATOM 5646 N N . GLY A 1 740 ? 10.526 12.910 14.303 1.00 62.41 740 GLY A N 1
ATOM 5647 C CA . GLY A 1 740 ? 9.230 12.285 14.025 1.00 62.41 740 GLY A CA 1
ATOM 5648 C C . GLY A 1 740 ? 8.955 12.030 12.540 1.00 62.41 740 GLY A C 1
ATOM 5649 O O . GLY A 1 740 ? 7.801 12.069 12.115 1.00 62.41 740 GLY A O 1
ATOM 5650 N N . SER A 1 741 ? 9.993 11.775 11.737 1.00 67.38 741 SER A N 1
ATOM 5651 C CA . SER A 1 741 ? 9.849 11.425 10.318 1.00 67.38 741 SER A CA 1
ATOM 5652 C C . SER A 1 741 ? 9.000 10.160 10.149 1.00 67.38 741 SER A C 1
ATOM 5654 O O . SER A 1 741 ? 9.417 9.058 10.517 1.00 67.38 741 SER A O 1
ATOM 5656 N N . ALA A 1 742 ? 7.818 10.315 9.548 1.00 64.56 742 ALA A N 1
ATOM 5657 C CA . ALA A 1 742 ? 6.868 9.227 9.311 1.00 64.56 742 ALA A CA 1
ATOM 5658 C C . ALA A 1 742 ? 7.473 8.087 8.475 1.00 64.56 742 ALA A C 1
ATOM 5660 O O . ALA A 1 742 ? 7.222 6.914 8.746 1.00 64.56 742 ALA A O 1
ATOM 5661 N N . PHE A 1 743 ? 8.322 8.421 7.498 1.00 66.06 743 PHE A N 1
ATOM 5662 C CA . PHE A 1 743 ? 9.012 7.428 6.680 1.00 66.06 743 PHE A CA 1
ATOM 5663 C C . PHE A 1 743 ? 9.989 6.580 7.500 1.00 66.06 743 PHE A C 1
ATOM 5665 O O . PHE A 1 743 ? 9.997 5.358 7.378 1.00 66.06 743 PHE A O 1
ATOM 5672 N N . VAL A 1 744 ? 10.796 7.208 8.359 1.00 66.31 744 VAL A N 1
ATOM 5673 C CA . VAL A 1 744 ? 11.756 6.491 9.209 1.00 66.31 744 VAL A CA 1
ATOM 5674 C C . VAL A 1 744 ? 11.026 5.648 10.253 1.00 66.31 744 VAL A C 1
ATOM 5676 O O . VAL A 1 744 ? 11.397 4.498 10.480 1.00 66.31 744 VAL A O 1
ATOM 5679 N N . ALA A 1 745 ? 9.924 6.158 10.806 1.00 63.97 745 ALA A N 1
ATOM 5680 C CA . ALA A 1 745 ? 9.027 5.357 11.627 1.00 63.97 745 ALA A CA 1
ATOM 5681 C C . ALA A 1 745 ? 8.526 4.125 10.850 1.00 63.97 745 ALA A C 1
ATOM 5683 O O . ALA A 1 745 ? 8.677 2.996 11.314 1.00 63.97 745 ALA A O 1
ATOM 5684 N N . ASP A 1 746 ? 7.995 4.298 9.640 1.00 70.31 746 ASP A N 1
ATOM 5685 C CA . ASP A 1 746 ? 7.539 3.185 8.806 1.00 70.31 746 ASP A CA 1
ATOM 5686 C C . ASP A 1 746 ? 8.654 2.213 8.424 1.00 70.31 746 ASP A C 1
ATOM 5688 O O . ASP A 1 746 ? 8.417 1.008 8.367 1.00 70.31 746 ASP A O 1
ATOM 5692 N N . LEU A 1 747 ? 9.875 2.690 8.191 1.00 70.50 747 LEU A N 1
ATOM 5693 C CA . LEU A 1 747 ? 11.024 1.833 7.920 1.00 70.50 747 LEU A CA 1
ATOM 5694 C C . LEU A 1 747 ? 11.245 0.837 9.063 1.00 70.50 747 LEU A C 1
ATOM 5696 O O . LEU A 1 747 ? 11.504 -0.339 8.797 1.00 70.50 747 LEU A O 1
ATOM 5700 N N . PHE A 1 748 ? 11.084 1.290 10.307 1.00 65.38 748 PHE A N 1
ATOM 5701 C CA . PHE A 1 748 ? 11.282 0.485 11.511 1.00 65.38 748 PHE A CA 1
ATOM 5702 C C . PHE A 1 748 ? 10.071 -0.371 11.837 1.00 65.38 748 PHE A C 1
ATOM 5704 O O . PHE A 1 748 ? 10.190 -1.591 11.866 1.00 65.38 748 PHE A O 1
ATOM 5711 N N . PHE A 1 749 ? 8.888 0.232 11.942 1.00 59.88 749 PHE A N 1
ATOM 5712 C CA . PHE A 1 749 ? 7.659 -0.506 12.205 1.00 59.88 749 PHE A CA 1
ATOM 5713 C C . PHE A 1 749 ? 7.351 -1.514 11.106 1.00 59.88 749 PHE A C 1
ATOM 5715 O O . PHE A 1 749 ? 7.003 -2.645 11.388 1.00 59.88 749 PHE A O 1
ATOM 5722 N N . VAL A 1 750 ? 7.452 -1.141 9.834 1.00 54.28 750 VAL A N 1
ATOM 5723 C CA . VAL A 1 750 ? 7.145 -2.069 8.738 1.00 54.28 750 VAL A CA 1
ATOM 5724 C C . VAL A 1 750 ? 8.330 -2.995 8.470 1.00 54.28 750 VAL A C 1
ATOM 5726 O O . VAL A 1 750 ? 8.132 -4.134 8.055 1.00 54.28 750 VAL A O 1
ATOM 5729 N N . GLY A 1 751 ? 9.562 -2.572 8.771 1.00 56.88 751 GLY A N 1
ATOM 5730 C CA . GLY A 1 751 ? 10.731 -3.456 8.822 1.00 56.88 751 GLY A CA 1
ATOM 5731 C C . GLY A 1 751 ? 10.559 -4.595 9.830 1.00 56.88 751 GLY A C 1
ATOM 5732 O O . GLY A 1 751 ? 10.726 -5.754 9.457 1.00 56.88 751 GLY A O 1
ATOM 5733 N N . ASP A 1 752 ? 10.146 -4.295 11.067 1.00 60.50 752 ASP A N 1
ATOM 5734 C CA . ASP A 1 752 ? 9.862 -5.278 12.128 1.00 60.50 752 ASP A CA 1
ATOM 5735 C C . ASP A 1 752 ? 8.825 -6.304 11.682 1.00 60.50 752 ASP A C 1
ATOM 5737 O O . ASP A 1 752 ? 8.937 -7.494 11.963 1.00 60.50 752 ASP A O 1
ATOM 5741 N N . VAL A 1 753 ? 7.850 -5.849 10.906 1.00 55.78 753 VAL A N 1
ATOM 5742 C CA . VAL A 1 753 ? 6.636 -6.598 10.596 1.00 55.78 753 VAL A CA 1
ATOM 5743 C C . VAL A 1 753 ? 6.759 -7.415 9.318 1.00 55.78 753 VAL A C 1
ATOM 5745 O O . VAL A 1 753 ? 6.249 -8.529 9.244 1.00 55.78 753 VAL A O 1
ATOM 5748 N N . ARG A 1 754 ? 7.502 -6.920 8.326 1.00 63.28 754 ARG A N 1
ATOM 5749 C CA . ARG A 1 754 ? 7.900 -7.708 7.151 1.00 63.28 754 ARG A CA 1
ATOM 5750 C C . ARG A 1 754 ? 8.930 -8.771 7.533 1.00 63.28 754 ARG A C 1
ATOM 5752 O O . ARG A 1 754 ? 8.805 -9.910 7.093 1.00 63.28 754 ARG A O 1
ATOM 5759 N N . ASN A 1 755 ? 9.875 -8.447 8.422 1.00 69.81 755 ASN A N 1
ATOM 5760 C CA . ASN A 1 755 ? 10.793 -9.432 9.005 1.00 69.81 755 ASN A CA 1
ATOM 5761 C C . ASN A 1 755 ? 10.050 -10.466 9.861 1.00 69.81 755 ASN A C 1
ATOM 5763 O O . ASN A 1 755 ? 10.377 -11.651 9.811 1.00 69.81 755 ASN A O 1
ATOM 5767 N N . LEU A 1 756 ? 9.021 -10.048 10.602 1.00 77.38 756 LEU A N 1
ATOM 5768 C CA . LEU A 1 756 ? 8.118 -10.951 11.311 1.00 77.38 756 LEU A CA 1
ATOM 5769 C C . LEU A 1 756 ? 7.284 -11.803 10.349 1.00 77.38 756 LEU A C 1
ATOM 5771 O O . LEU A 1 756 ? 7.064 -12.968 10.650 1.00 77.38 756 LEU A O 1
ATOM 5775 N N . GLY A 1 757 ? 6.870 -11.281 9.192 1.00 87.38 757 GLY A N 1
ATOM 5776 C CA . GLY A 1 757 ? 6.229 -12.062 8.131 1.00 87.38 757 GLY A CA 1
ATOM 5777 C C . GLY A 1 757 ? 7.122 -13.206 7.646 1.00 87.38 757 GLY A C 1
ATOM 5778 O O . GLY A 1 757 ? 6.683 -14.354 7.655 1.00 87.38 757 GLY A O 1
ATOM 5779 N N . ILE A 1 758 ? 8.390 -12.908 7.323 1.00 89.81 758 ILE A N 1
ATOM 5780 C CA . ILE A 1 758 ? 9.399 -13.922 6.959 1.00 89.81 758 ILE A CA 1
ATOM 5781 C C . ILE A 1 758 ? 9.584 -14.923 8.106 1.00 89.81 758 ILE A C 1
ATOM 5783 O O . ILE A 1 758 ? 9.433 -16.124 7.915 1.00 89.81 758 ILE A O 1
ATOM 5787 N N . THR A 1 759 ? 9.837 -14.423 9.319 1.00 88.31 759 THR A N 1
ATOM 5788 C CA . THR A 1 759 ? 10.111 -15.260 10.498 1.00 88.31 759 THR A CA 1
ATOM 5789 C C . THR A 1 759 ? 8.927 -16.162 10.844 1.00 88.31 759 THR A C 1
ATOM 5791 O O . THR A 1 759 ? 9.109 -17.342 11.107 1.00 88.31 759 THR A O 1
ATOM 5794 N N . THR A 1 760 ? 7.701 -15.635 10.823 1.00 89.81 760 THR A N 1
ATOM 5795 C CA . THR A 1 760 ? 6.482 -16.408 11.107 1.00 89.81 760 THR A CA 1
ATOM 5796 C C . THR A 1 760 ? 6.280 -17.486 10.053 1.00 89.81 760 THR A C 1
ATOM 5798 O O . THR A 1 760 ? 5.962 -18.618 10.403 1.00 89.81 760 THR A O 1
ATOM 5801 N N . PHE A 1 761 ? 6.495 -17.159 8.775 1.00 93.12 761 PHE A N 1
ATOM 5802 C CA . PHE A 1 761 ? 6.406 -18.134 7.693 1.00 93.12 761 PHE A CA 1
ATOM 5803 C C . PHE A 1 761 ? 7.419 -19.269 7.888 1.00 93.12 761 PHE A C 1
ATOM 5805 O O . PHE A 1 761 ? 7.036 -20.437 7.860 1.00 93.12 761 PHE A O 1
ATOM 5812 N N . ASP A 1 762 ? 8.681 -18.932 8.164 1.00 91.88 762 ASP A N 1
ATOM 5813 C CA . ASP A 1 762 ? 9.742 -19.910 8.406 1.00 91.88 762 ASP A CA 1
ATOM 5814 C C . ASP A 1 762 ? 9.445 -20.788 9.629 1.00 91.88 762 ASP A C 1
ATOM 5816 O O . ASP A 1 762 ? 9.561 -22.010 9.554 1.00 91.88 762 ASP A O 1
ATOM 5820 N N . LEU A 1 763 ? 9.008 -20.196 10.743 1.00 90.62 763 LEU A N 1
ATOM 5821 C CA . LEU A 1 763 ? 8.687 -20.935 11.968 1.00 90.62 763 LEU A CA 1
ATOM 5822 C C . LEU A 1 763 ? 7.505 -21.901 11.788 1.00 90.62 763 LEU A C 1
ATOM 5824 O O . LEU A 1 763 ? 7.486 -22.970 12.398 1.00 90.62 763 LEU A O 1
ATOM 5828 N N . VAL A 1 764 ? 6.533 -21.548 10.944 1.00 91.62 764 VAL A N 1
ATOM 5829 C CA . VAL A 1 764 ? 5.357 -22.382 10.655 1.00 91.62 764 VAL A CA 1
ATOM 5830 C C . VAL A 1 764 ? 5.674 -23.477 9.636 1.00 91.62 764 VAL A C 1
ATOM 5832 O O . VAL A 1 764 ? 5.387 -24.645 9.888 1.00 91.62 764 VAL A O 1
ATOM 5835 N N . PHE A 1 765 ? 6.251 -23.127 8.485 1.00 93.06 765 PHE A N 1
ATOM 5836 C CA . PHE A 1 765 ? 6.352 -24.044 7.343 1.00 93.06 765 PHE A CA 1
ATOM 5837 C C . PHE A 1 765 ? 7.713 -24.728 7.193 1.00 93.06 765 PHE A C 1
ATOM 5839 O O . PHE A 1 765 ? 7.760 -25.843 6.672 1.00 93.06 765 PHE A O 1
ATOM 5846 N N . ASN A 1 766 ? 8.801 -24.101 7.647 1.00 88.81 766 ASN A N 1
ATOM 5847 C CA . ASN A 1 766 ? 10.159 -24.622 7.464 1.00 88.81 766 ASN A CA 1
ATOM 5848 C C . ASN A 1 766 ? 10.713 -25.289 8.730 1.00 88.81 766 ASN A C 1
ATOM 5850 O O . ASN A 1 766 ? 11.269 -26.384 8.654 1.00 88.81 766 ASN A O 1
ATOM 5854 N N . ASP A 1 767 ? 10.558 -24.645 9.887 1.00 89.38 767 ASP A N 1
ATOM 5855 C CA . ASP A 1 767 ? 10.986 -25.159 11.196 1.00 89.38 767 ASP A CA 1
ATOM 5856 C C . ASP A 1 767 ? 9.904 -26.042 11.842 1.00 89.38 767 ASP A C 1
ATOM 5858 O O . ASP A 1 767 ? 10.195 -27.085 12.426 1.00 89.38 767 ASP A O 1
ATOM 5862 N N . GLY A 1 768 ? 8.631 -25.654 11.702 1.00 85.62 768 GLY A N 1
ATOM 5863 C CA . GLY A 1 768 ? 7.495 -26.357 12.308 1.00 85.62 768 GLY A CA 1
ATOM 5864 C C . GLY A 1 768 ? 7.395 -26.173 13.826 1.00 85.62 768 GLY A C 1
ATOM 5865 O O . GLY A 1 768 ? 6.761 -26.982 14.507 1.00 85.62 768 GLY A O 1
ATOM 5866 N N . SER A 1 769 ? 8.021 -25.128 14.373 1.00 86.94 769 SER A N 1
ATOM 5867 C CA . SER A 1 769 ? 7.992 -24.799 15.803 1.00 86.94 769 SER A CA 1
ATOM 5868 C C . SER A 1 769 ? 6.677 -24.157 16.248 1.00 86.94 769 SER A C 1
ATOM 5870 O O . SER A 1 769 ? 6.366 -24.172 17.440 1.00 86.94 769 SER A O 1
ATOM 5872 N N . PHE A 1 770 ? 5.872 -23.656 15.308 1.00 87.00 770 PHE A N 1
ATOM 5873 C CA . PHE A 1 770 ? 4.535 -23.119 15.557 1.00 87.00 770 PHE A CA 1
ATOM 5874 C C . PHE A 1 770 ? 3.494 -23.743 14.626 1.00 87.00 770 PHE A C 1
ATOM 5876 O O . PHE A 1 770 ? 3.792 -24.146 13.506 1.00 87.00 770 PHE A O 1
ATOM 5883 N N . SER A 1 771 ? 2.239 -23.795 15.083 1.00 87.38 771 SER A N 1
ATOM 5884 C CA . SER A 1 771 ? 1.117 -24.181 14.218 1.00 87.38 771 SER A CA 1
ATOM 5885 C C . SER A 1 771 ? 0.748 -23.058 13.244 1.00 87.38 771 SER A C 1
ATOM 5887 O O . SER A 1 771 ? 0.975 -21.884 13.535 1.00 87.38 771 SER A O 1
ATOM 5889 N N . ASP A 1 772 ? 0.066 -23.396 12.147 1.00 87.25 772 ASP A N 1
ATOM 5890 C CA . ASP A 1 772 ? -0.411 -22.431 11.144 1.00 87.25 772 ASP A CA 1
ATOM 5891 C C . ASP A 1 772 ? -1.295 -21.316 11.730 1.00 87.25 772 ASP A C 1
ATOM 5893 O O . ASP A 1 772 ? -1.444 -20.267 11.111 1.00 87.25 772 ASP A O 1
ATOM 5897 N N . VAL A 1 773 ? -1.860 -21.497 12.933 1.00 88.94 773 VAL A N 1
ATOM 5898 C CA . VAL A 1 773 ? -2.608 -20.449 13.652 1.00 88.94 773 VAL A CA 1
ATOM 5899 C C . VAL A 1 773 ? -1.745 -19.209 13.891 1.00 88.94 773 VAL A C 1
ATOM 5901 O O . VAL A 1 773 ? -2.263 -18.095 13.874 1.00 88.94 773 VAL A O 1
ATOM 5904 N N . ALA A 1 774 ? -0.424 -19.368 14.026 1.00 88.62 774 ALA A N 1
ATOM 5905 C CA . ALA A 1 774 ? 0.514 -18.254 14.144 1.00 88.62 774 ALA A CA 1
ATOM 5906 C C . ALA A 1 774 ? 0.469 -17.305 12.932 1.00 88.62 774 ALA A C 1
ATOM 5908 O O . ALA A 1 774 ? 0.725 -16.113 13.095 1.00 88.62 774 ALA A O 1
ATOM 5909 N N . LEU A 1 775 ? 0.059 -17.783 11.747 1.00 89.44 775 LEU A N 1
ATOM 5910 C CA . LEU A 1 775 ? -0.134 -16.932 10.568 1.00 89.44 775 LEU A CA 1
ATOM 5911 C C . LEU A 1 775 ? -1.231 -15.894 10.779 1.00 89.44 775 LEU A C 1
ATOM 5913 O O . LEU A 1 775 ? -1.137 -14.818 10.203 1.00 89.44 775 LEU A O 1
ATOM 5917 N N . ALA A 1 776 ? -2.243 -16.162 11.613 1.00 88.38 776 ALA A N 1
ATOM 5918 C CA . ALA A 1 776 ? -3.229 -15.141 11.955 1.00 88.38 776 ALA A CA 1
ATOM 5919 C C . ALA A 1 776 ? -2.555 -13.934 12.615 1.00 88.38 776 ALA A C 1
ATOM 5921 O O . ALA A 1 776 ? -2.957 -12.810 12.332 1.00 88.38 776 ALA A O 1
ATOM 5922 N N . GLY A 1 777 ? -1.483 -14.154 13.392 1.00 82.00 777 GLY A N 1
ATOM 5923 C CA . GLY A 1 777 ? -0.676 -13.129 14.059 1.00 82.00 777 GLY A CA 1
ATOM 5924 C C . GLY A 1 777 ? -0.219 -11.988 13.146 1.00 82.00 777 GLY A C 1
ATOM 5925 O O . GLY A 1 777 ? -0.086 -10.861 13.617 1.00 82.00 777 GLY A O 1
ATOM 5926 N N . VAL A 1 778 ? -0.087 -12.221 11.834 1.00 76.38 778 VAL A N 1
ATOM 5927 C CA . VAL A 1 778 ? 0.266 -11.164 10.869 1.00 76.38 778 VAL A CA 1
ATOM 5928 C C . VAL A 1 778 ? -0.809 -10.081 10.738 1.00 76.38 778 VAL A C 1
ATOM 5930 O O . VAL A 1 778 ? -0.491 -8.928 10.460 1.00 76.38 778 VAL A O 1
ATOM 5933 N N . GLY A 1 779 ? -2.080 -10.430 10.964 1.00 74.50 779 GLY A N 1
ATOM 5934 C CA . GLY A 1 779 ? -3.223 -9.521 10.860 1.00 74.50 779 GLY A CA 1
ATOM 5935 C C . GLY A 1 779 ? -3.330 -8.513 12.005 1.00 74.50 779 GLY A C 1
ATOM 5936 O O . GLY A 1 779 ? -4.086 -7.558 11.907 1.00 74.50 779 GLY A O 1
ATOM 5937 N N . PHE A 1 780 ? -2.572 -8.695 13.086 1.00 72.44 780 PHE A N 1
ATOM 5938 C CA . PHE A 1 780 ? -2.696 -7.921 14.330 1.00 72.44 780 PHE A CA 1
ATOM 5939 C C . PHE A 1 780 ? -1.791 -6.697 14.364 1.00 72.44 780 PHE A C 1
ATOM 5941 O O . PHE A 1 780 ? -1.835 -5.872 15.278 1.00 72.44 780 PHE A O 1
ATOM 5948 N N . ILE A 1 781 ? -0.933 -6.584 13.367 1.00 72.69 781 ILE A N 1
ATOM 5949 C CA . ILE A 1 781 ? 0.252 -5.766 13.456 1.00 72.69 781 ILE A CA 1
ATOM 5950 C C . ILE A 1 781 ? -0.039 -4.341 12.947 1.00 72.69 781 ILE A C 1
ATOM 5952 O O . ILE A 1 781 ? -0.691 -4.210 11.910 1.00 72.69 781 ILE A O 1
ATOM 5956 N N . PRO A 1 782 ? 0.421 -3.269 13.635 1.00 66.94 782 PRO A N 1
ATOM 5957 C CA . PRO A 1 782 ? 0.194 -1.864 13.253 1.00 66.94 782 PRO A CA 1
ATOM 5958 C C . PRO A 1 782 ? 0.955 -1.440 11.985 1.00 66.94 782 PRO A C 1
ATOM 5960 O O . PRO A 1 782 ? 1.890 -0.627 12.017 1.00 66.94 782 PRO A O 1
ATOM 5963 N N . LEU A 1 783 ? 0.553 -1.985 10.841 1.00 71.06 783 LEU A N 1
ATOM 5964 C CA . LEU A 1 783 ? 1.070 -1.602 9.534 1.00 71.06 783 LEU A CA 1
ATOM 5965 C C . LEU A 1 783 ? 0.491 -0.258 9.114 1.00 71.06 783 LEU A C 1
ATOM 5967 O O . LEU A 1 783 ? -0.712 -0.154 8.892 1.00 71.06 783 LEU A O 1
ATOM 5971 N N . PHE A 1 784 ? 1.371 0.741 8.983 1.00 68.06 784 PHE A N 1
ATOM 5972 C CA . PHE A 1 784 ? 1.018 2.072 8.481 1.00 68.06 784 PHE A CA 1
ATOM 5973 C C . PHE A 1 784 ? -0.217 2.679 9.177 1.00 68.06 784 PHE A C 1
ATOM 5975 O O . PHE A 1 784 ? -1.141 3.136 8.518 1.00 68.06 784 PHE A O 1
ATOM 5982 N N . ASP A 1 785 ? -0.256 2.593 10.508 1.00 62.28 785 ASP A N 1
ATOM 5983 C CA . ASP A 1 785 ? -1.377 3.050 11.336 1.00 62.28 785 ASP A CA 1
ATOM 5984 C C . ASP A 1 785 ? -1.269 4.564 11.606 1.00 62.28 785 ASP A C 1
ATOM 5986 O O . ASP A 1 785 ? -0.239 5.024 12.109 1.00 62.28 785 ASP A O 1
ATOM 5990 N N . ILE A 1 786 ? -2.336 5.317 11.310 1.00 48.84 786 ILE A N 1
ATOM 5991 C CA . ILE A 1 786 ? -2.478 6.763 11.587 1.00 48.84 786 ILE A CA 1
ATOM 5992 C C . ILE A 1 786 ? -2.293 7.142 13.059 1.00 48.84 786 ILE A C 1
ATOM 5994 O O . ILE A 1 786 ? -2.071 8.310 13.359 1.00 48.84 786 ILE A O 1
ATOM 5998 N N . GLY A 1 787 ? -2.358 6.177 13.981 1.00 48.31 787 GLY A N 1
ATOM 5999 C CA . GLY A 1 787 ? -2.092 6.386 15.405 1.00 48.31 787 GLY A CA 1
ATOM 6000 C C . GLY A 1 787 ? -0.648 6.707 15.780 1.00 48.31 787 GLY A C 1
ATOM 6001 O O . GLY A 1 787 ? -0.360 6.887 16.959 1.00 48.31 787 GLY A O 1
ATOM 6002 N N . LYS A 1 788 ? 0.276 6.718 14.817 1.00 56.41 788 LYS A N 1
ATOM 6003 C CA . LYS A 1 788 ? 1.700 6.970 15.062 1.00 56.41 788 LYS A CA 1
ATOM 6004 C C . LYS A 1 788 ? 2.015 8.470 15.064 1.00 56.41 788 LYS A C 1
ATOM 6006 O O . LYS A 1 788 ? 1.356 9.269 14.401 1.00 56.41 788 LYS A O 1
ATOM 6011 N N . ALA A 1 789 ? 3.064 8.852 15.789 1.00 46.62 789 ALA A N 1
ATOM 6012 C CA . ALA A 1 789 ? 3.557 10.226 15.804 1.00 46.62 789 ALA A CA 1
ATOM 6013 C C . ALA A 1 789 ? 3.919 10.706 14.381 1.00 46.62 789 ALA A C 1
ATOM 6015 O O . ALA A 1 789 ? 4.544 9.971 13.620 1.00 46.62 789 ALA A O 1
ATOM 6016 N N . GLY A 1 790 ? 3.520 11.934 14.031 1.00 53.19 790 GLY A N 1
ATOM 6017 C CA . GLY A 1 790 ? 3.810 12.564 12.735 1.00 53.19 790 GLY A CA 1
ATOM 6018 C C . GLY A 1 790 ? 2.688 12.479 11.691 1.00 53.19 790 GLY A C 1
ATOM 6019 O O . GLY A 1 790 ? 2.729 13.223 10.712 1.00 53.19 790 GLY A O 1
ATOM 6020 N N . TYR A 1 791 ? 1.661 11.649 11.903 1.00 65.50 791 TYR A N 1
ATOM 6021 C CA . TYR A 1 791 ? 0.478 11.608 11.038 1.00 65.50 791 TYR A CA 1
ATOM 6022 C C . TYR A 1 791 ? -0.562 12.652 11.457 1.00 65.50 791 TYR A C 1
ATOM 6024 O O . TYR A 1 791 ? -0.794 12.880 12.644 1.00 65.50 791 TYR A O 1
ATOM 6032 N N . LYS A 1 792 ? -1.201 13.288 10.471 1.00 70.00 792 LYS A N 1
ATOM 6033 C CA . LYS A 1 792 ? -2.329 14.203 10.673 1.00 70.00 792 LYS A CA 1
ATOM 6034 C C . LYS A 1 792 ? -3.552 13.683 9.940 1.00 70.00 792 LYS A C 1
ATOM 6036 O O . LYS A 1 792 ? -3.433 13.109 8.861 1.00 70.00 792 LYS A O 1
ATOM 6041 N N . VAL A 1 793 ? -4.717 13.917 10.529 1.00 78.00 793 VAL A N 1
ATOM 6042 C CA . VAL A 1 793 ? -6.002 13.656 9.882 1.00 78.00 793 VAL A CA 1
ATOM 6043 C C . VAL A 1 793 ? -6.474 14.957 9.246 1.00 78.00 793 VAL A C 1
ATOM 6045 O O . VAL A 1 793 ? -6.337 16.016 9.851 1.00 78.00 793 VAL A O 1
ATOM 6048 N N . ALA A 1 794 ? -6.992 14.893 8.023 1.00 81.25 794 ALA A N 1
ATOM 6049 C CA . ALA A 1 794 ? -7.440 16.074 7.298 1.00 81.25 794 ALA A CA 1
ATOM 6050 C C . ALA A 1 794 ? -8.587 16.781 8.026 1.00 81.25 794 ALA A C 1
ATOM 6052 O O . ALA A 1 794 ? -9.533 16.134 8.468 1.00 81.25 794 ALA A O 1
ATOM 6053 N N . ASP A 1 795 ? -8.572 18.114 8.058 1.00 81.38 795 ASP A N 1
ATOM 6054 C CA . ASP A 1 795 ? -9.674 18.897 8.637 1.00 81.38 795 ASP A CA 1
ATOM 6055 C C . ASP A 1 795 ? -11.025 18.576 7.981 1.00 81.38 795 ASP A C 1
ATOM 6057 O O . ASP A 1 795 ? -12.045 18.426 8.656 1.00 81.38 795 ASP A O 1
ATOM 6061 N N . SER A 1 796 ? -11.009 18.363 6.664 1.00 79.81 796 SER A N 1
ATOM 6062 C CA . SER A 1 796 ? -12.181 17.995 5.869 1.00 79.81 796 SER A CA 1
ATOM 6063 C C . SER A 1 796 ? -12.822 16.670 6.298 1.00 79.81 796 SER A C 1
ATOM 6065 O O . SER A 1 796 ? -14.028 16.499 6.116 1.00 79.81 796 SER A O 1
ATOM 6067 N N . TYR A 1 797 ? -12.071 15.750 6.916 1.00 83.69 797 TYR A N 1
ATOM 6068 C CA . TYR A 1 797 ? -12.646 14.544 7.514 1.00 83.69 797 TYR A CA 1
ATOM 6069 C C . TYR A 1 797 ? -13.582 14.889 8.674 1.00 83.69 797 TYR A C 1
ATOM 6071 O O . TYR A 1 797 ? -14.686 14.349 8.747 1.00 83.69 797 TYR A O 1
ATOM 6079 N N . PHE A 1 798 ? -13.190 15.812 9.556 1.00 86.50 798 PHE A N 1
ATOM 6080 C CA . PHE A 1 798 ? -14.017 16.193 10.703 1.00 86.50 798 PHE A CA 1
ATOM 6081 C C . PHE A 1 798 ? -15.255 16.982 10.286 1.00 86.50 798 PHE A C 1
ATOM 6083 O O . PHE A 1 798 ? -16.300 16.820 10.915 1.00 86.50 798 PHE A O 1
ATOM 6090 N N . ASP A 1 799 ? -15.171 17.776 9.218 1.00 83.81 799 ASP A N 1
ATOM 6091 C CA . ASP A 1 799 ? -16.334 18.479 8.672 1.00 83.81 799 ASP A CA 1
ATOM 6092 C C . ASP A 1 799 ? -17.373 17.485 8.143 1.00 83.81 799 ASP A C 1
ATOM 6094 O O . ASP A 1 799 ? -18.553 17.570 8.490 1.00 83.81 799 ASP A O 1
ATOM 6098 N N . VAL A 1 800 ? -16.927 16.496 7.360 1.00 77.25 800 VAL A N 1
ATOM 6099 C CA . VAL A 1 800 ? -17.795 15.449 6.800 1.00 77.25 800 VAL A CA 1
ATOM 6100 C C . VAL A 1 800 ? -18.363 14.546 7.897 1.00 77.25 800 VAL A C 1
ATOM 6102 O O . VAL A 1 800 ? -19.550 14.230 7.868 1.00 77.25 800 VAL A O 1
ATOM 6105 N N . ALA A 1 801 ? -17.559 14.191 8.900 1.00 80.44 801 ALA A N 1
ATOM 6106 C CA . ALA A 1 801 ? -17.990 13.386 10.043 1.00 80.44 801 ALA A CA 1
ATOM 6107 C C . ALA A 1 801 ? -18.794 14.179 11.098 1.00 80.44 801 ALA A C 1
ATOM 6109 O O . ALA A 1 801 ? -19.206 13.611 12.108 1.00 80.44 801 ALA A O 1
ATOM 6110 N N . ASN A 1 802 ? -19.022 15.486 10.899 1.00 86.50 802 ASN A N 1
ATOM 6111 C CA . ASN A 1 802 ? -19.700 16.381 11.847 1.00 86.50 802 ASN A CA 1
ATOM 6112 C C . ASN A 1 802 ? -19.037 16.449 13.248 1.00 86.50 802 ASN A C 1
ATOM 6114 O O . ASN A 1 802 ? -19.695 16.572 14.288 1.00 86.50 802 ASN A O 1
ATOM 6118 N N . LEU A 1 803 ? -17.705 16.392 13.273 1.00 89.81 803 LEU A N 1
ATOM 6119 C CA . LEU A 1 803 ? -16.866 16.390 14.475 1.00 89.81 803 LEU A CA 1
ATOM 6120 C C . LEU A 1 803 ? -16.104 17.699 14.700 1.00 89.81 803 LEU A C 1
ATOM 6122 O O . LEU A 1 803 ? -15.548 17.888 15.783 1.00 89.81 803 LEU A O 1
ATOM 6126 N N . SER A 1 804 ? -16.101 18.629 13.742 1.00 91.44 804 SER A N 1
ATOM 6127 C CA . SER A 1 804 ? -15.344 19.892 13.837 1.00 91.44 804 SER A CA 1
ATOM 6128 C C . SER A 1 804 ? -15.698 20.714 15.079 1.00 91.44 804 SER A C 1
ATOM 6130 O O . SER A 1 804 ? -14.843 21.369 15.670 1.00 91.44 804 SER A O 1
ATOM 6132 N N . GLN A 1 805 ? -16.943 20.607 15.551 1.00 91.94 805 GLN A N 1
ATOM 6133 C CA . GLN A 1 805 ? -17.415 21.235 16.791 1.00 91.94 805 GLN A CA 1
ATOM 6134 C C . GLN A 1 805 ? -16.690 20.757 18.065 1.00 91.94 805 GLN A C 1
ATOM 6136 O O . GLN A 1 805 ? -16.678 21.475 19.064 1.00 91.94 805 GLN A O 1
ATOM 6141 N N . TYR A 1 806 ? -16.086 19.565 18.050 1.00 93.50 806 TYR A N 1
ATOM 6142 C CA . TYR A 1 806 ? -15.393 18.976 19.200 1.00 93.50 806 TYR A CA 1
ATOM 6143 C C . TYR A 1 806 ? -13.879 19.210 19.173 1.00 93.50 806 TYR A C 1
ATOM 6145 O O . TYR A 1 806 ? -13.237 19.166 20.223 1.00 93.50 806 TYR A O 1
ATOM 6153 N N . LYS A 1 807 ? -13.315 19.511 17.998 1.00 91.62 807 LYS A N 1
ATOM 6154 C CA . LYS A 1 807 ? -11.870 19.594 17.748 1.00 91.62 807 LYS A CA 1
ATOM 6155 C C . LYS A 1 807 ? -11.136 20.544 18.702 1.00 91.62 807 LYS A C 1
ATOM 6157 O O . LYS A 1 807 ? -10.190 20.142 19.373 1.00 91.62 807 LYS A O 1
ATOM 6162 N N . ASN A 1 808 ? -11.650 21.765 18.859 1.00 92.75 808 ASN A N 1
ATOM 6163 C CA . ASN A 1 808 ? -11.049 22.804 19.706 1.00 92.75 808 ASN A CA 1
ATOM 6164 C C . ASN A 1 808 ? -10.873 22.368 21.178 1.00 92.75 808 ASN A C 1
ATOM 6166 O O . ASN A 1 808 ? -9.948 22.808 21.858 1.00 92.75 808 ASN A O 1
ATOM 6170 N N . ALA A 1 809 ? -11.749 21.499 21.697 1.00 94.31 809 ALA A N 1
ATOM 6171 C CA . ALA A 1 809 ? -11.594 20.990 23.058 1.00 94.31 809 ALA A CA 1
ATOM 6172 C C . ALA A 1 809 ? -10.382 20.052 23.181 1.00 94.31 809 ALA A C 1
ATOM 6174 O O . ALA A 1 809 ? -9.665 20.116 24.176 1.00 94.31 809 ALA A O 1
ATOM 6175 N N . PHE A 1 810 ? -10.130 19.217 22.169 1.00 94.50 810 PHE A N 1
ATOM 6176 C CA . PHE A 1 810 ? -8.965 18.334 22.125 1.00 94.50 810 PHE A CA 1
ATOM 6177 C C . PHE A 1 810 ? -7.672 19.134 21.907 1.00 94.50 810 PHE A C 1
ATOM 6179 O O . PHE A 1 810 ? -6.711 18.937 22.646 1.00 94.50 810 PHE A O 1
ATOM 6186 N N . GLU A 1 811 ? -7.658 20.096 20.978 1.00 93.62 811 GLU A N 1
ATOM 6187 C CA . GLU A 1 811 ? -6.477 20.928 20.661 1.00 93.62 811 GLU A CA 1
ATOM 6188 C C . GLU A 1 811 ? -5.928 21.699 21.877 1.00 93.62 811 GLU A C 1
ATOM 6190 O O . GLU A 1 811 ? -4.729 21.951 21.978 1.00 93.62 811 GLU A O 1
ATOM 6195 N N . GLN A 1 812 ? -6.785 22.052 22.840 1.00 93.62 812 GLN A N 1
ATOM 6196 C CA . GLN A 1 812 ? -6.366 22.727 24.076 1.00 93.62 812 GLN A CA 1
ATOM 6197 C C . GLN A 1 812 ? -5.738 21.788 25.116 1.00 93.62 812 GLN A C 1
ATOM 6199 O O . GLN A 1 812 ? -5.100 22.253 26.063 1.00 93.62 812 GLN A O 1
ATOM 6204 N N . VAL A 1 813 ? -5.926 20.479 24.963 1.00 93.19 813 VAL A N 1
ATOM 6205 C CA . VAL A 1 813 ? -5.493 19.450 25.917 1.00 93.19 813 VAL A CA 1
ATOM 6206 C C . VAL A 1 813 ? -4.309 18.657 25.376 1.00 93.19 813 VAL A C 1
ATOM 6208 O O . VAL A 1 813 ? -3.476 18.218 26.167 1.00 93.19 813 VAL A O 1
ATOM 6211 N N . MET A 1 814 ? -4.197 18.499 24.054 1.00 90.06 814 MET A N 1
ATOM 6212 C CA . MET A 1 814 ? -3.189 17.641 23.437 1.00 90.06 814 MET A CA 1
ATOM 6213 C C . MET A 1 814 ? -2.699 18.133 22.066 1.00 90.06 814 MET A C 1
ATOM 6215 O O . MET A 1 814 ? -3.469 18.724 21.310 1.00 90.06 814 MET A O 1
ATOM 6219 N N . PRO A 1 815 ? -1.438 17.836 21.699 1.00 80.75 815 PRO A N 1
ATOM 6220 C CA . PRO A 1 815 ? -0.869 18.225 20.407 1.00 80.75 815 PRO A CA 1
ATOM 6221 C C . PRO A 1 815 ? -1.377 17.390 19.216 1.00 80.75 815 PRO A C 1
ATOM 6223 O O . PRO A 1 815 ? -1.448 17.913 18.110 1.00 80.75 815 PRO A O 1
ATOM 6226 N N . ASN A 1 816 ? -1.772 16.126 19.426 1.00 79.06 816 ASN A N 1
ATOM 6227 C CA . ASN A 1 816 ? -2.265 15.210 18.379 1.00 79.06 816 ASN A CA 1
ATOM 6228 C C . ASN A 1 816 ? -3.795 15.024 18.456 1.00 79.06 816 ASN A C 1
ATOM 6230 O O . ASN A 1 816 ? -4.312 13.901 18.432 1.00 79.06 816 ASN A O 1
ATOM 6234 N N . ALA A 1 817 ? -4.520 16.137 18.608 1.00 88.31 817 ALA A N 1
ATOM 6235 C CA . ALA A 1 817 ? -5.974 16.168 18.776 1.00 88.31 817 ALA A CA 1
ATOM 6236 C C . ALA A 1 817 ? -6.719 15.423 17.657 1.00 88.31 817 ALA A C 1
ATOM 6238 O O . ALA A 1 817 ? -7.610 14.621 17.933 1.00 88.31 817 ALA A O 1
ATOM 6239 N N . ASP A 1 818 ? -6.298 15.639 16.414 1.00 86.75 818 ASP A N 1
ATOM 6240 C CA . ASP A 1 818 ? -6.957 15.130 15.210 1.00 86.75 818 ASP A CA 1
ATOM 6241 C C . ASP A 1 818 ? -6.923 13.601 15.167 1.00 86.75 818 ASP A C 1
ATOM 6243 O O . ASP A 1 818 ? -7.955 12.944 15.038 1.00 86.75 818 ASP A O 1
ATOM 6247 N N . VAL A 1 819 ? -5.738 13.024 15.368 1.00 83.19 819 VAL A N 1
ATOM 6248 C CA . VAL A 1 819 ? -5.541 11.569 15.408 1.00 83.19 819 VAL A CA 1
ATOM 6249 C C . VAL A 1 819 ? -6.387 10.946 16.515 1.00 83.19 819 VAL A C 1
ATOM 6251 O O . VAL A 1 819 ? -7.129 9.999 16.262 1.00 83.19 819 VAL A O 1
ATOM 6254 N N . THR A 1 820 ? -6.342 11.522 17.717 1.00 87.56 820 THR A N 1
ATOM 6255 C CA . THR A 1 820 ? -7.080 11.006 18.880 1.00 87.56 820 THR A CA 1
ATOM 6256 C C . THR A 1 820 ? -8.590 11.044 18.639 1.00 87.56 820 THR A C 1
ATOM 6258 O O . THR A 1 820 ? -9.291 10.061 18.882 1.00 87.56 820 THR A O 1
ATOM 6261 N N . LEU A 1 821 ? -9.113 12.160 18.125 1.00 90.62 821 LEU A N 1
ATOM 6262 C CA . LEU A 1 821 ? -10.537 12.314 17.839 1.00 90.62 821 LEU A CA 1
ATOM 6263 C C . LEU A 1 821 ? -10.993 11.372 16.716 1.00 90.62 821 LEU A C 1
ATOM 6265 O O . LEU A 1 821 ? -12.049 10.747 16.824 1.00 90.62 821 LEU A O 1
ATOM 6269 N N . ALA A 1 822 ? -10.193 11.228 15.657 1.00 86.69 822 ALA A N 1
ATOM 6270 C CA . ALA A 1 822 ? -10.491 10.323 14.553 1.00 86.69 822 ALA A CA 1
ATOM 6271 C C . ALA A 1 822 ? -10.479 8.852 14.990 1.00 86.69 822 ALA A C 1
ATOM 6273 O O . ALA A 1 822 ? -11.381 8.103 14.612 1.00 86.69 822 ALA A O 1
ATOM 6274 N N . GLN A 1 823 ? -9.513 8.444 15.818 1.00 83.94 823 GLN A N 1
ATOM 6275 C CA . GLN A 1 823 ? -9.456 7.101 16.401 1.00 83.94 823 GLN A CA 1
ATOM 6276 C C . GLN A 1 823 ? -10.659 6.826 17.301 1.00 83.94 823 GLN A C 1
ATOM 6278 O O . GLN A 1 823 ? -11.291 5.776 17.176 1.00 83.94 823 GLN A O 1
ATOM 6283 N N . LEU A 1 824 ? -11.039 7.785 18.147 1.00 88.88 824 LEU A N 1
ATOM 6284 C CA . LEU A 1 824 ? -12.222 7.649 18.991 1.00 88.88 824 LEU A CA 1
ATOM 6285 C C . LEU A 1 824 ? -13.493 7.483 18.151 1.00 88.88 824 LEU A C 1
ATOM 6287 O O . LEU A 1 824 ? -14.297 6.593 18.436 1.00 88.88 824 LEU A O 1
ATOM 6291 N N . ASN A 1 825 ? -13.638 8.265 17.079 1.00 87.75 825 ASN A N 1
ATOM 6292 C CA . ASN A 1 825 ? -14.762 8.146 16.149 1.00 87.75 825 ASN A CA 1
ATOM 6293 C C . ASN A 1 825 ? -14.765 6.814 15.379 1.00 87.75 825 ASN A C 1
ATOM 6295 O O . ASN A 1 825 ? -15.814 6.222 15.155 1.00 87.75 825 ASN A O 1
ATOM 6299 N N . LYS A 1 826 ? -13.590 6.285 15.015 1.00 81.38 826 LYS A N 1
ATOM 6300 C CA . LYS A 1 826 ? -13.472 4.969 14.361 1.00 81.38 826 LYS A CA 1
ATOM 6301 C C . LYS A 1 826 ? -13.977 3.830 15.255 1.00 81.38 826 LYS A C 1
ATOM 6303 O O . LYS A 1 826 ? -14.433 2.805 14.753 1.00 81.38 826 LYS A O 1
ATOM 6308 N N . ASN A 1 827 ? -13.896 4.007 16.572 1.00 81.62 827 ASN A N 1
ATOM 6309 C CA . ASN A 1 827 ? -14.254 2.997 17.565 1.00 81.62 827 ASN A CA 1
ATOM 6310 C C . ASN A 1 827 ? -15.630 3.221 18.217 1.00 81.62 827 ASN A C 1
ATOM 6312 O O . ASN A 1 827 ? -16.075 2.366 18.993 1.00 81.62 827 ASN A O 1
ATOM 6316 N N . SER A 1 828 ? -16.285 4.363 17.971 1.00 87.94 828 SER A N 1
ATOM 6317 C CA . SER A 1 828 ? -17.502 4.762 18.683 1.00 87.94 828 SER A CA 1
ATOM 6318 C C . SER A 1 828 ? -18.250 5.928 18.036 1.00 87.94 828 SER A C 1
ATOM 6320 O O . SER A 1 828 ? -17.668 6.748 17.339 1.00 87.94 828 SER A O 1
ATOM 6322 N N . ASN A 1 829 ? -19.534 6.059 18.368 1.00 90.62 829 ASN A N 1
ATOM 6323 C CA . ASN A 1 829 ? -20.343 7.226 18.035 1.00 90.62 829 ASN A CA 1
ATOM 6324 C C . ASN A 1 829 ? -20.188 8.297 19.119 1.00 90.62 829 ASN A C 1
ATOM 6326 O O . ASN A 1 829 ? -20.588 8.081 20.269 1.00 90.62 829 ASN A O 1
ATOM 6330 N N . ILE A 1 830 ? -19.633 9.454 18.755 1.00 94.06 830 ILE A N 1
ATOM 6331 C CA . ILE A 1 830 ? -19.407 10.584 19.665 1.00 94.06 830 ILE A CA 1
ATOM 6332 C C . ILE A 1 830 ? -20.669 11.451 19.741 1.00 94.06 830 ILE A C 1
ATOM 6334 O O . ILE A 1 830 ? -21.180 11.906 18.723 1.00 94.06 830 ILE A O 1
ATOM 6338 N N . SER A 1 831 ? -21.162 11.712 20.956 1.00 94.44 831 SER A N 1
ATOM 6339 C CA . SER A 1 831 ? -22.366 12.535 21.178 1.00 94.44 831 SER A CA 1
ATOM 6340 C C . SER A 1 831 ? -22.087 13.900 21.811 1.00 94.44 831 SER A C 1
ATOM 6342 O O . SER A 1 831 ? -22.903 14.813 21.699 1.00 94.44 831 SER A O 1
ATOM 6344 N N . ALA A 1 832 ? -20.970 14.039 22.529 1.00 96.00 832 ALA A N 1
ATOM 6345 C CA . ALA A 1 832 ? -20.555 15.297 23.143 1.00 96.00 832 ALA A CA 1
ATOM 6346 C C . ALA A 1 832 ? -19.075 15.248 23.526 1.00 96.00 832 ALA A C 1
ATOM 6348 O O . ALA A 1 832 ? -18.611 14.219 24.009 1.00 96.00 832 ALA A O 1
ATOM 6349 N N . ALA A 1 833 ? -18.374 16.373 23.413 1.00 96.94 833 ALA A N 1
ATOM 6350 C CA . ALA A 1 833 ? -17.049 16.571 23.990 1.00 96.94 833 ALA A CA 1
ATOM 6351 C C . ALA A 1 833 ? -16.918 18.002 24.516 1.00 96.94 833 ALA A C 1
ATOM 6353 O O . ALA A 1 833 ? -17.485 18.933 23.940 1.00 96.94 833 ALA A O 1
ATOM 6354 N N . GLY A 1 834 ? -16.176 18.190 25.605 1.00 96.56 834 GLY A N 1
ATOM 6355 C CA . GLY A 1 834 ? -15.938 19.518 26.160 1.00 96.56 834 GLY A CA 1
ATOM 6356 C C . GLY A 1 834 ? -14.818 19.548 27.189 1.00 96.56 834 GLY A C 1
ATOM 6357 O O . GLY A 1 834 ? -14.467 18.529 27.782 1.00 96.56 834 GLY A O 1
ATOM 6358 N N . LEU A 1 835 ? -14.263 20.741 27.400 1.00 97.31 835 LEU A N 1
ATOM 6359 C CA . LEU A 1 835 ? -13.243 20.971 28.417 1.00 97.31 835 LEU A CA 1
ATOM 6360 C C . LEU A 1 835 ? -13.839 20.858 29.819 1.00 97.31 835 LEU A C 1
ATOM 6362 O O . LEU A 1 835 ? -14.877 21.453 30.118 1.00 97.31 835 LEU A O 1
ATOM 6366 N N . GLN A 1 836 ? -13.143 20.142 30.694 1.00 96.62 836 GLN A N 1
ATOM 6367 C CA . GLN A 1 836 ? -13.486 20.018 32.102 1.00 96.62 836 GLN A CA 1
ATOM 6368 C C . GLN A 1 836 ? -12.220 20.044 32.963 1.00 96.62 836 GLN A C 1
ATOM 6370 O O . GLN A 1 836 ? -11.229 19.377 32.667 1.00 96.62 836 GLN A O 1
ATOM 6375 N N . THR A 1 837 ? -12.272 20.778 34.075 1.00 96.81 837 THR A N 1
ATOM 6376 C CA . THR A 1 837 ? -11.268 20.683 35.139 1.00 96.81 837 THR A CA 1
ATOM 6377 C C . THR A 1 837 ? -11.705 19.615 36.139 1.00 96.81 837 THR A C 1
ATOM 6379 O O . THR A 1 837 ? -12.750 19.740 36.783 1.00 96.81 837 THR A O 1
ATOM 6382 N N . LEU A 1 838 ? -10.920 18.549 36.260 1.00 97.19 838 LEU A N 1
ATOM 6383 C CA . LEU A 1 838 ? -11.160 17.457 37.197 1.00 97.19 838 LEU A CA 1
ATOM 6384 C C . LEU A 1 838 ? -10.709 17.832 38.616 1.00 97.19 838 LEU A C 1
ATOM 6386 O O . LEU A 1 838 ? -10.076 18.866 38.856 1.00 97.19 838 LEU A O 1
ATOM 6390 N N . HIS A 1 839 ? -11.045 16.982 39.588 1.00 95.81 839 HIS A N 1
ATOM 6391 C CA . HIS A 1 839 ? -10.675 17.209 40.981 1.00 95.81 839 HIS A CA 1
ATOM 6392 C C . HIS A 1 839 ? -9.152 17.326 41.135 1.00 95.81 839 HIS A C 1
ATOM 6394 O O . HIS A 1 839 ? -8.413 16.536 40.566 1.00 95.81 839 HIS A O 1
ATOM 6400 N N . GLY A 1 840 ? -8.675 18.307 41.902 1.00 93.19 840 GLY A N 1
ATOM 6401 C CA . GLY A 1 840 ? -7.240 18.597 42.004 1.00 93.19 840 GLY A CA 1
ATOM 6402 C C . GLY A 1 840 ? -6.702 19.566 40.943 1.00 93.19 840 GLY A C 1
ATOM 6403 O O . GLY A 1 840 ? -5.526 19.899 40.998 1.00 93.19 840 GLY A O 1
ATOM 6404 N N . GLY A 1 841 ? -7.549 20.080 40.039 1.00 95.75 841 GLY A N 1
ATOM 6405 C CA . GLY A 1 841 ? -7.178 21.146 39.098 1.00 95.75 841 GLY A CA 1
ATOM 6406 C C . GLY A 1 841 ? -6.648 20.659 37.747 1.00 95.75 841 GLY A C 1
ATOM 6407 O O . GLY A 1 841 ? -6.043 21.440 37.021 1.00 95.75 841 GLY A O 1
ATOM 6408 N N . TRP A 1 842 ? -6.868 19.389 37.402 1.00 97.12 842 TRP A N 1
ATOM 6409 C CA . TRP A 1 842 ? -6.371 18.796 36.159 1.00 97.12 842 TRP A CA 1
ATOM 6410 C C . TRP A 1 842 ? -7.283 19.135 34.983 1.00 97.12 842 TRP A C 1
ATOM 6412 O O . TRP A 1 842 ? -8.450 18.746 34.968 1.00 97.12 842 TRP A O 1
ATOM 6422 N N . ASN A 1 843 ? -6.758 19.850 33.992 1.00 97.19 843 ASN A N 1
ATOM 6423 C CA . ASN A 1 843 ? -7.488 20.124 32.759 1.00 97.19 843 ASN A CA 1
ATOM 6424 C C . ASN A 1 843 ? -7.600 18.859 31.908 1.00 97.19 843 ASN A C 1
ATOM 6426 O O . ASN A 1 843 ? -6.647 18.084 31.784 1.00 97.19 843 ASN A O 1
ATOM 6430 N N . SER A 1 844 ? -8.770 18.670 31.314 1.00 97.44 844 SER A N 1
ATOM 6431 C CA . SER A 1 844 ? -9.080 17.516 30.484 1.00 97.44 844 SER A CA 1
ATOM 6432 C C . SER A 1 844 ? -10.118 17.861 29.427 1.00 97.44 844 SER A C 1
ATOM 6434 O O . SER A 1 844 ? -10.865 18.832 29.575 1.00 97.44 844 SER A O 1
ATOM 6436 N N . VAL A 1 845 ? -10.195 17.032 28.392 1.00 97.56 845 VAL A N 1
ATOM 6437 C CA . VAL A 1 845 ? -11.378 16.935 27.538 1.00 97.56 845 VAL A CA 1
ATOM 6438 C C . VAL A 1 845 ? -12.152 15.691 27.955 1.00 97.56 845 VAL A C 1
ATOM 6440 O O . VAL A 1 845 ? -11.585 14.608 28.099 1.00 97.56 845 VAL A O 1
ATOM 6443 N N . VAL A 1 846 ? -13.448 15.861 28.201 1.00 97.69 846 VAL A N 1
ATOM 6444 C CA . VAL A 1 846 ? -14.357 14.777 28.575 1.00 97.69 846 VAL A CA 1
ATOM 6445 C C . VAL A 1 846 ? -15.330 14.553 27.433 1.00 97.69 846 VAL A C 1
ATOM 6447 O O . VAL A 1 846 ? -16.096 15.447 27.066 1.00 97.69 846 VAL A O 1
ATOM 6450 N N . THR A 1 847 ? -15.309 13.338 26.900 1.00 97.75 847 THR A N 1
ATOM 6451 C CA . THR A 1 847 ? -16.065 12.931 25.720 1.00 97.75 847 THR A CA 1
ATOM 6452 C C . THR A 1 847 ? -17.062 11.842 26.090 1.00 97.75 847 THR A C 1
ATOM 6454 O O . THR A 1 847 ? -16.708 10.826 26.689 1.00 97.75 847 THR A O 1
ATOM 6457 N N . LYS A 1 848 ? -18.331 12.054 25.741 1.00 97.50 848 LYS A N 1
ATOM 6458 C CA . LYS A 1 848 ? -19.399 11.056 25.832 1.00 97.50 848 LYS A CA 1
ATOM 6459 C C . LYS A 1 848 ? -19.553 10.389 24.476 1.00 97.50 848 LYS A C 1
ATOM 6461 O O . LYS A 1 848 ? -19.832 11.064 23.481 1.00 97.50 848 LYS A O 1
ATOM 6466 N N . ALA A 1 849 ? -19.395 9.075 24.469 1.00 96.19 849 ALA A N 1
ATOM 6467 C CA . ALA A 1 849 ? -19.475 8.260 23.273 1.00 96.19 849 ALA A CA 1
ATOM 6468 C C . ALA A 1 849 ? -20.214 6.952 23.565 1.00 96.19 849 ALA A C 1
ATOM 6470 O O . ALA A 1 849 ? -20.472 6.601 24.720 1.00 96.19 849 ALA A O 1
ATOM 6471 N N . SER A 1 850 ? -20.597 6.242 22.513 1.00 94.88 850 SER A N 1
ATOM 6472 C CA . SER A 1 850 ? -21.284 4.961 22.635 1.00 94.88 850 SER A CA 1
ATOM 6473 C C . SER A 1 850 ? -20.889 4.000 21.529 1.00 94.88 850 SER A C 1
ATOM 6475 O O . SER A 1 850 ? -20.463 4.409 20.449 1.00 94.88 850 SER A O 1
ATOM 6477 N N . ARG A 1 851 ? -21.048 2.709 21.795 1.00 91.00 851 ARG A N 1
ATOM 6478 C CA . ARG A 1 851 ? -20.898 1.651 20.800 1.00 91.00 851 ARG A CA 1
ATOM 6479 C C . ARG A 1 851 ? -21.900 0.547 21.085 1.00 91.00 851 ARG A C 1
ATOM 6481 O O . ARG A 1 851 ? -21.978 0.111 22.228 1.00 91.00 851 ARG A O 1
ATOM 6488 N N . ASN A 1 852 ? -22.620 0.075 20.064 1.00 89.25 852 ASN A N 1
ATOM 6489 C CA . ASN A 1 852 ? -23.650 -0.964 20.215 1.00 89.25 852 ASN A CA 1
ATOM 6490 C C . ASN A 1 852 ? -24.588 -0.661 21.401 1.00 89.25 852 ASN A C 1
ATOM 6492 O O . ASN A 1 852 ? -24.808 -1.516 22.251 1.00 89.25 852 ASN A O 1
ATOM 6496 N N . ASP A 1 853 ? -25.031 0.597 21.512 1.00 90.38 853 ASP A N 1
ATOM 6497 C CA . ASP A 1 853 ? -25.857 1.138 22.605 1.00 90.38 853 ASP A CA 1
ATOM 6498 C C . ASP A 1 853 ? -25.235 1.129 24.018 1.00 90.38 853 ASP A C 1
ATOM 6500 O O . ASP A 1 853 ? -25.857 1.577 24.983 1.00 90.38 853 ASP A O 1
ATOM 6504 N N . MET A 1 854 ? -23.979 0.701 24.166 1.00 93.38 854 MET A N 1
ATOM 6505 C CA . MET A 1 854 ? -23.217 0.838 25.404 1.00 93.38 854 MET A CA 1
ATOM 6506 C C . MET A 1 854 ? -22.525 2.202 25.452 1.00 93.38 854 MET A C 1
ATOM 6508 O O . MET A 1 854 ? -21.609 2.478 24.675 1.00 93.38 854 MET A O 1
ATOM 6512 N N . GLY A 1 855 ? -22.958 3.065 26.371 1.00 95.88 855 GLY A N 1
ATOM 6513 C CA . GLY A 1 855 ? -22.338 4.370 26.608 1.00 95.88 855 GLY A CA 1
ATOM 6514 C C . GLY A 1 855 ? -21.058 4.278 27.443 1.00 95.88 855 GLY A C 1
ATOM 6515 O O . GLY A 1 855 ? -20.987 3.517 28.406 1.00 95.88 855 GLY A O 1
ATOM 6516 N N . PHE A 1 856 ? -20.065 5.103 27.117 1.00 97.06 856 PHE A N 1
ATOM 6517 C CA . PHE A 1 856 ? -18.838 5.262 27.896 1.00 97.06 856 PHE A CA 1
ATOM 6518 C C . PHE A 1 856 ? -18.366 6.722 27.910 1.00 97.06 856 PHE A C 1
ATOM 6520 O O . PHE A 1 856 ? -18.828 7.573 27.143 1.00 97.06 856 PHE A O 1
ATOM 6527 N N . THR A 1 857 ? -17.452 7.024 28.829 1.00 98.00 857 THR A N 1
ATOM 6528 C CA . THR A 1 857 ? -16.810 8.336 28.944 1.00 98.00 857 THR A CA 1
ATOM 6529 C C . THR A 1 857 ? -15.322 8.198 28.681 1.00 98.00 857 THR A C 1
ATOM 6531 O O . THR A 1 857 ? -14.654 7.477 29.411 1.00 98.00 857 THR A O 1
ATOM 6534 N N . ASN A 1 858 ? -14.799 8.904 27.684 1.00 97.31 858 ASN A N 1
ATOM 6535 C CA . ASN A 1 858 ? -13.362 9.058 27.480 1.00 97.31 858 ASN A CA 1
ATOM 6536 C C . ASN A 1 858 ? -12.906 10.391 28.102 1.00 97.31 858 ASN A C 1
ATOM 6538 O O . ASN A 1 858 ? -13.593 11.406 27.978 1.00 97.31 858 ASN A O 1
ATOM 6542 N N . VAL A 1 859 ? -11.796 10.374 28.829 1.00 97.62 859 VAL A N 1
ATOM 6543 C CA . VAL A 1 859 ? -11.250 11.503 29.581 1.00 97.62 859 VAL A CA 1
ATOM 6544 C C . VAL A 1 859 ? -9.778 11.633 29.217 1.00 97.62 859 VAL A C 1
ATOM 6546 O O . VAL A 1 859 ? -8.951 10.894 29.745 1.00 97.62 859 VAL A O 1
ATOM 6549 N N . ALA A 1 860 ? -9.434 12.579 28.349 1.00 96.19 860 ALA A N 1
ATOM 6550 C CA . ALA A 1 860 ? -8.041 12.836 27.997 1.00 96.19 860 ALA A CA 1
ATOM 6551 C C . ALA A 1 860 ? -7.490 13.951 28.889 1.00 96.19 860 ALA A C 1
ATOM 6553 O O . ALA A 1 860 ? -8.020 15.063 28.891 1.00 96.19 860 ALA A O 1
ATOM 6554 N N . LEU A 1 861 ? -6.459 13.660 29.687 1.00 96.31 861 LEU A N 1
ATOM 6555 C CA . LEU A 1 861 ? -5.821 14.652 30.559 1.00 96.31 861 LEU A CA 1
ATOM 6556 C C . LEU A 1 861 ? -4.747 15.437 29.817 1.00 96.31 861 LEU A C 1
ATOM 6558 O O . LEU A 1 861 ? -4.028 14.877 28.998 1.00 96.31 861 LEU A O 1
ATOM 6562 N N . GLN A 1 862 ? -4.579 16.707 30.184 1.00 95.75 862 GLN A N 1
ATOM 6563 C CA . GLN A 1 862 ? -3.525 17.554 29.625 1.00 95.75 862 GLN A CA 1
ATOM 6564 C C . GLN A 1 862 ? -2.134 17.188 30.167 1.00 95.75 862 GLN A C 1
ATOM 6566 O O . GLN A 1 862 ? -1.173 17.121 29.410 1.00 95.75 862 GLN A O 1
ATOM 6571 N N . ASP A 1 863 ? -2.018 16.946 31.478 1.00 95.06 863 ASP A N 1
ATOM 6572 C CA . ASP A 1 863 ? -0.729 16.732 32.153 1.00 95.06 863 ASP A CA 1
ATOM 6573 C C . ASP A 1 863 ? -0.702 15.415 32.946 1.00 95.06 863 ASP A C 1
ATOM 6575 O O . ASP A 1 863 ? -0.869 15.376 34.169 1.00 95.06 863 ASP A O 1
ATOM 6579 N N . GLY A 1 864 ? -0.489 14.308 32.229 1.00 93.81 864 GLY A N 1
ATOM 6580 C CA . GLY A 1 864 ? -0.346 12.977 32.826 1.00 93.81 864 GLY A CA 1
ATOM 6581 C C . GLY A 1 864 ? 0.915 12.842 33.685 1.00 93.81 864 GLY A C 1
ATOM 6582 O O . GLY A 1 864 ? 0.880 12.236 34.756 1.00 93.81 864 GLY A O 1
ATOM 6583 N N . HIS A 1 865 ? 2.023 13.456 33.262 1.00 95.25 865 HIS A N 1
ATOM 6584 C CA . HIS A 1 865 ? 3.279 13.454 34.012 1.00 95.25 865 HIS A CA 1
ATOM 6585 C C . HIS A 1 865 ? 3.149 14.171 35.358 1.00 95.25 865 HIS A C 1
ATOM 6587 O O . HIS A 1 865 ? 3.604 13.654 36.381 1.00 95.25 865 HIS A O 1
ATOM 6593 N N . GLY A 1 866 ? 2.543 15.357 35.370 1.00 96.75 866 GLY A N 1
ATOM 6594 C CA . GLY A 1 866 ? 2.245 16.106 36.584 1.00 96.75 866 GLY A CA 1
ATOM 6595 C C . GLY A 1 866 ? 1.314 15.327 37.500 1.00 96.75 866 GLY A C 1
ATOM 6596 O O . GLY A 1 866 ? 1.589 15.241 38.699 1.00 96.75 866 GLY A O 1
ATOM 6597 N N . PHE A 1 867 ? 0.279 14.689 36.943 1.00 96.62 867 PHE A N 1
ATOM 6598 C CA . PHE A 1 867 ? -0.630 13.842 37.712 1.00 96.62 867 PHE A CA 1
ATOM 6599 C C . PHE A 1 867 ? 0.128 12.720 38.429 1.00 96.62 867 PHE A C 1
ATOM 6601 O O . PHE A 1 867 ? 0.046 12.609 39.651 1.00 96.62 867 PHE A O 1
ATOM 6608 N N . VAL A 1 868 ? 0.956 11.951 37.716 1.00 95.50 868 VAL A N 1
ATOM 6609 C CA . VAL A 1 868 ? 1.748 10.862 38.314 1.00 95.50 868 VAL A CA 1
ATOM 6610 C C . VAL A 1 868 ? 2.747 11.378 39.357 1.00 95.50 868 VAL A C 1
ATOM 6612 O O . VAL A 1 868 ? 2.861 10.802 40.441 1.00 95.50 868 VAL A O 1
ATOM 6615 N N . LYS A 1 869 ? 3.429 12.497 39.090 1.00 96.25 869 LYS A N 1
ATOM 6616 C CA . LYS A 1 869 ? 4.352 13.123 40.054 1.00 96.25 869 LYS A CA 1
ATOM 6617 C C . LYS A 1 869 ? 3.639 13.596 41.319 1.00 96.25 869 LYS A C 1
ATOM 6619 O O . LYS A 1 869 ? 4.226 13.525 42.397 1.00 96.25 869 LYS A O 1
ATOM 6624 N N . SER A 1 870 ? 2.384 14.039 41.216 1.00 95.75 870 SER A N 1
ATOM 6625 C CA . SER A 1 870 ? 1.579 14.442 42.378 1.00 95.75 870 SER A CA 1
ATOM 6626 C C . SER A 1 870 ? 1.309 13.282 43.345 1.00 95.75 870 SER A C 1
ATOM 6628 O O . SER A 1 870 ? 1.126 13.510 44.539 1.00 95.75 870 SER A O 1
ATOM 6630 N N . LEU A 1 871 ? 1.384 12.040 42.851 1.00 93.62 871 LEU A N 1
ATOM 6631 C CA . LEU A 1 871 ? 1.303 10.812 43.645 1.00 93.62 871 LEU A CA 1
ATOM 6632 C C . LEU A 1 871 ? 2.662 10.391 44.241 1.00 93.62 871 LEU A C 1
ATOM 6634 O O . LEU A 1 871 ? 2.749 9.361 44.905 1.00 93.62 871 LEU A O 1
ATOM 6638 N N . GLY A 1 872 ? 3.733 11.157 44.002 1.00 94.06 872 GLY A N 1
ATOM 6639 C CA . GLY A 1 872 ? 5.090 10.840 44.454 1.00 94.06 872 GLY A CA 1
ATOM 6640 C C . GLY A 1 872 ? 5.787 9.748 43.634 1.00 94.06 872 GLY A C 1
ATOM 6641 O O . GLY A 1 872 ? 6.694 9.094 44.146 1.00 94.06 872 GLY A O 1
ATOM 6642 N N . LEU A 1 873 ? 5.364 9.530 42.384 1.00 93.94 873 LEU A N 1
ATOM 6643 C CA . LEU A 1 873 ? 5.867 8.473 41.502 1.00 93.94 873 LEU A CA 1
ATOM 6644 C C . LEU A 1 873 ? 6.700 9.038 40.340 1.00 93.94 873 LEU A C 1
ATOM 6646 O O . LEU A 1 873 ? 6.513 10.183 39.925 1.00 93.94 873 LEU A O 1
ATOM 6650 N N . ASP A 1 874 ? 7.598 8.214 39.790 1.00 90.38 874 ASP A N 1
ATOM 6651 C CA . ASP A 1 874 ? 8.330 8.526 38.557 1.00 90.38 874 ASP A CA 1
ATOM 6652 C C . ASP A 1 874 ? 7.507 8.097 37.325 1.00 90.38 874 ASP A C 1
ATOM 6654 O O . ASP A 1 874 ? 7.315 6.892 37.125 1.00 90.38 874 ASP A O 1
ATOM 6658 N N . PRO A 1 875 ? 7.020 9.039 36.492 1.00 87.12 875 PRO A N 1
ATOM 6659 C CA . PRO A 1 875 ? 6.259 8.714 35.285 1.00 87.12 875 PRO A CA 1
ATOM 6660 C C . PRO A 1 875 ? 7.032 7.849 34.283 1.00 87.12 875 PRO A C 1
ATOM 6662 O O . PRO A 1 875 ? 6.420 7.039 33.593 1.00 87.12 875 PRO A O 1
ATOM 6665 N N . ASN A 1 876 ? 8.363 7.948 34.252 1.00 83.06 876 ASN A N 1
ATOM 6666 C CA . ASN A 1 876 ? 9.194 7.190 33.315 1.00 83.06 876 ASN A CA 1
ATOM 6667 C C . ASN A 1 876 ? 9.508 5.767 33.804 1.00 83.06 876 ASN A C 1
ATOM 6669 O O . ASN A 1 876 ? 10.106 4.980 33.073 1.00 83.06 876 ASN A O 1
ATOM 6673 N N . ASN A 1 877 ? 9.137 5.425 35.043 1.00 84.06 877 ASN A N 1
ATOM 6674 C CA . ASN A 1 877 ? 9.481 4.146 35.657 1.00 84.06 877 ASN A CA 1
ATOM 6675 C C . ASN A 1 877 ? 8.386 3.657 36.620 1.00 84.06 877 ASN A C 1
ATOM 6677 O O . ASN A 1 877 ? 8.526 3.665 37.848 1.00 84.06 877 ASN A O 1
ATOM 6681 N N . LEU A 1 878 ? 7.262 3.215 36.051 1.00 83.75 878 LEU A N 1
ATOM 6682 C CA . LEU A 1 878 ? 6.124 2.702 36.811 1.00 83.75 878 LEU A CA 1
ATOM 6683 C C . LEU A 1 878 ? 6.172 1.175 36.956 1.00 83.75 878 LEU A C 1
ATOM 6685 O O . LEU A 1 878 ? 5.942 0.429 36.003 1.00 83.75 878 LEU A O 1
ATOM 6689 N N . THR A 1 879 ? 6.379 0.702 38.188 1.00 85.00 879 THR A N 1
ATOM 6690 C CA . THR A 1 879 ? 6.197 -0.715 38.545 1.00 85.00 879 THR A CA 1
ATOM 6691 C C . THR A 1 879 ? 4.728 -1.144 38.410 1.00 85.00 879 THR A C 1
ATOM 6693 O O . THR A 1 879 ? 3.820 -0.313 38.408 1.00 85.00 879 THR A O 1
ATOM 6696 N N . LYS A 1 880 ? 4.455 -2.457 38.377 1.00 77.44 880 LYS A N 1
ATOM 6697 C CA . LYS A 1 880 ? 3.077 -2.990 38.340 1.00 77.44 880 LYS A CA 1
ATOM 6698 C C . LYS A 1 880 ? 2.204 -2.474 39.494 1.00 77.44 880 LYS A C 1
ATOM 6700 O O . LYS A 1 880 ? 1.040 -2.157 39.278 1.00 77.44 880 LYS A O 1
ATOM 6705 N N . ALA A 1 881 ? 2.767 -2.365 40.698 1.00 79.12 881 ALA A N 1
ATOM 6706 C CA . ALA A 1 881 ? 2.056 -1.827 41.858 1.00 79.12 881 ALA A CA 1
ATOM 6707 C C . ALA A 1 881 ? 1.748 -0.330 41.687 1.00 79.12 881 ALA A C 1
ATOM 6709 O O . ALA A 1 881 ? 0.623 0.099 41.936 1.00 79.12 881 ALA A O 1
ATOM 6710 N N . ASN A 1 882 ? 2.714 0.442 41.179 1.00 86.88 882 ASN A N 1
ATOM 6711 C CA . ASN A 1 882 ? 2.541 1.871 40.919 1.00 86.88 882 ASN A CA 1
ATOM 6712 C C . ASN A 1 882 ? 1.474 2.124 39.845 1.00 86.88 882 ASN A C 1
ATOM 6714 O O . ASN A 1 882 ? 0.665 3.029 40.001 1.00 86.88 882 ASN A O 1
ATOM 6718 N N . LYS A 1 883 ? 1.418 1.298 38.792 1.00 85.38 883 LYS A N 1
ATOM 6719 C CA . LYS A 1 883 ? 0.362 1.363 37.766 1.00 85.38 883 LYS A CA 1
ATOM 6720 C C . LYS A 1 883 ? -1.037 1.155 38.363 1.00 85.38 883 LYS A C 1
ATOM 6722 O O . LYS A 1 883 ? -1.959 1.876 37.998 1.00 85.38 883 LYS A O 1
ATOM 6727 N N . GLY A 1 884 ? -1.185 0.218 39.306 1.00 82.44 884 GLY A N 1
ATOM 6728 C CA . GLY A 1 884 ? -2.437 0.017 40.050 1.00 82.44 884 GLY A CA 1
ATOM 6729 C C . GLY A 1 884 ? -2.845 1.255 40.854 1.00 82.44 884 GLY A C 1
ATOM 6730 O O . GLY A 1 884 ? -3.963 1.736 40.704 1.00 82.44 884 GLY A O 1
ATOM 6731 N N . LEU A 1 885 ? -1.904 1.836 41.608 1.00 86.88 885 LEU A N 1
ATOM 6732 C CA . LEU A 1 885 ? -2.134 3.070 42.370 1.00 86.88 885 LEU A CA 1
ATOM 6733 C C . LEU A 1 885 ? -2.528 4.256 41.473 1.00 86.88 885 LEU A C 1
ATOM 6735 O O . LEU A 1 885 ? -3.430 5.018 41.820 1.00 86.88 885 LEU A O 1
ATOM 6739 N N . VAL A 1 886 ? -1.870 4.416 40.319 1.00 90.94 886 VAL A N 1
ATOM 6740 C CA . VAL A 1 886 ? -2.224 5.442 39.322 1.00 90.94 886 VAL A CA 1
ATOM 6741 C C . VAL A 1 886 ? -3.650 5.220 38.813 1.00 90.94 886 VAL A C 1
ATOM 6743 O O . VAL A 1 886 ? -4.411 6.181 38.732 1.00 90.94 886 VAL A O 1
ATOM 6746 N N . GLY A 1 887 ? -4.023 3.967 38.529 1.00 90.50 887 GLY A N 1
ATOM 6747 C CA . GLY A 1 887 ? -5.375 3.574 38.127 1.00 90.50 887 GLY A CA 1
ATOM 6748 C C . GLY A 1 887 ? -6.449 3.999 39.130 1.00 90.50 887 GLY A C 1
ATOM 6749 O O . GLY A 1 887 ? -7.382 4.727 38.785 1.00 90.50 887 GLY A O 1
ATOM 6750 N N . GLU A 1 888 ? -6.273 3.601 40.389 1.00 89.50 888 GLU A N 1
ATOM 6751 C CA . GLU A 1 888 ? -7.193 3.918 41.487 1.00 89.50 888 GLU A CA 1
ATOM 6752 C C . GLU A 1 888 ? -7.295 5.429 41.734 1.00 89.50 888 GLU A C 1
ATOM 6754 O O . GLU A 1 888 ? -8.399 5.965 41.852 1.00 89.50 888 GLU A O 1
ATOM 6759 N N . SER A 1 889 ? -6.155 6.129 41.739 1.00 93.19 889 SER A N 1
ATOM 6760 C CA . SER A 1 889 ? -6.094 7.579 41.968 1.00 93.19 889 SER A CA 1
ATOM 6761 C C . SER A 1 889 ? -6.744 8.371 40.832 1.00 93.19 889 SER A C 1
ATOM 6763 O O . SER A 1 889 ? -7.403 9.384 41.072 1.00 93.19 889 SER A O 1
ATOM 6765 N N . ALA A 1 890 ? -6.577 7.927 39.582 1.00 94.75 890 ALA A N 1
ATOM 6766 C CA . ALA A 1 890 ? -7.193 8.571 38.424 1.00 94.75 890 ALA A CA 1
ATOM 6767 C C . ALA A 1 890 ? -8.717 8.389 38.436 1.00 94.75 890 ALA A C 1
ATOM 6769 O O . ALA A 1 890 ? -9.455 9.339 38.160 1.00 94.75 890 ALA A O 1
ATOM 6770 N N . SER A 1 891 ? -9.196 7.203 38.829 1.00 94.12 891 SER A N 1
ATOM 6771 C CA . SER A 1 891 ? -10.626 6.985 39.053 1.00 94.12 891 SER A CA 1
ATOM 6772 C C . SER A 1 891 ? -11.172 7.894 40.155 1.00 94.12 891 SER A C 1
ATOM 6774 O O . SER A 1 891 ? -12.198 8.550 39.963 1.00 94.12 891 SER A O 1
ATOM 6776 N N . GLU A 1 892 ? -10.471 8.014 41.287 1.00 95.00 892 GLU A N 1
ATOM 6777 C CA . GLU A 1 892 ? -10.883 8.899 42.380 1.00 95.00 892 GLU A CA 1
ATOM 6778 C C . GLU A 1 892 ? -10.942 10.370 41.939 1.00 95.00 892 GLU A C 1
ATOM 6780 O O . GLU A 1 892 ? -11.916 11.072 42.236 1.00 95.00 892 GLU A O 1
ATOM 6785 N N . MET A 1 893 ? -9.940 10.832 41.185 1.00 96.12 893 MET A N 1
ATOM 6786 C CA . MET A 1 893 ? -9.908 12.166 40.580 1.00 96.12 893 MET A CA 1
ATOM 6787 C C . MET A 1 893 ? -11.156 12.419 39.723 1.00 96.12 893 MET A C 1
ATOM 6789 O O . MET A 1 893 ? -11.827 13.448 39.885 1.00 96.12 893 MET A O 1
ATOM 6793 N N . TYR A 1 894 ? -11.496 11.480 38.835 1.00 96.81 894 TYR A N 1
ATOM 6794 C CA . TYR A 1 894 ? -12.697 11.582 38.013 1.00 96.81 894 TYR A CA 1
ATOM 6795 C C . TYR A 1 894 ? -13.962 11.556 38.877 1.00 96.81 894 TYR A C 1
ATOM 6797 O O . TYR A 1 894 ? -14.785 12.465 38.789 1.00 96.81 894 TYR A O 1
ATOM 6805 N N . ALA A 1 895 ? -14.107 10.585 39.777 1.00 96.00 895 ALA A N 1
ATOM 6806 C CA . ALA A 1 895 ? -15.294 10.420 40.611 1.00 96.00 895 ALA A CA 1
ATOM 6807 C C . ALA A 1 895 ? -15.605 11.672 41.445 1.00 96.00 895 ALA A C 1
ATOM 6809 O O . ALA A 1 895 ? -16.742 12.151 41.453 1.00 96.00 895 ALA A O 1
ATOM 6810 N N . ARG A 1 896 ? -14.591 12.261 42.088 1.00 95.38 896 ARG A N 1
ATOM 6811 C CA . ARG A 1 896 ? -14.747 13.497 42.869 1.00 95.38 896 ARG A CA 1
ATOM 6812 C C . ARG A 1 896 ? -15.144 14.689 42.000 1.00 95.38 896 ARG A C 1
ATOM 6814 O O . ARG A 1 896 ? -15.915 15.529 42.459 1.00 95.38 896 ARG A O 1
ATOM 6821 N N . SER A 1 897 ? -14.681 14.752 40.747 1.00 95.50 897 SER A N 1
ATOM 6822 C CA . SER A 1 897 ? -15.110 15.789 39.792 1.00 95.50 897 SER A CA 1
ATOM 6823 C C . SER A 1 897 ? -16.599 15.697 39.439 1.00 95.50 897 SER A C 1
ATOM 6825 O O . SER A 1 897 ? -17.217 16.707 39.119 1.00 95.50 897 SER A O 1
ATOM 6827 N N . GLN A 1 898 ? -17.189 14.503 39.564 1.00 94.44 898 GLN A N 1
ATOM 6828 C CA . GLN A 1 898 ? -18.617 14.250 39.354 1.00 94.44 898 GLN A CA 1
ATOM 6829 C C . GLN A 1 898 ? -19.443 14.404 40.649 1.00 94.44 898 GLN A C 1
ATOM 6831 O O . GLN A 1 898 ? -20.610 14.021 40.695 1.00 94.44 898 GLN A O 1
ATOM 6836 N N . GLY A 1 899 ? -18.851 14.941 41.724 1.00 94.25 899 GLY A N 1
ATOM 6837 C CA . GLY A 1 899 ? -19.525 15.136 43.012 1.00 94.25 899 GLY A CA 1
ATOM 6838 C C . GLY A 1 899 ? -19.710 13.855 43.832 1.00 94.25 899 GLY A C 1
ATOM 6839 O O . GLY A 1 899 ? -20.514 13.840 44.766 1.00 94.25 899 GLY A O 1
ATOM 6840 N N . LEU A 1 900 ? -18.986 12.781 43.504 1.00 95.75 900 LEU A N 1
ATOM 6841 C CA . LEU A 1 900 ? -19.055 11.524 44.242 1.00 95.75 900 LEU A CA 1
ATOM 6842 C C . LEU A 1 900 ? -18.165 11.567 45.486 1.00 95.75 900 LEU A C 1
ATOM 6844 O O . LEU A 1 900 ? -17.024 12.032 45.455 1.00 95.75 900 LEU A O 1
ATOM 6848 N N . SER A 1 901 ? -18.692 11.044 46.591 1.00 94.25 901 SER A N 1
ATOM 6849 C CA . SER A 1 901 ? -17.951 10.907 47.844 1.00 94.25 901 SER A CA 1
ATOM 6850 C C . SER A 1 901 ? -17.267 9.545 47.921 1.00 94.25 901 SER A C 1
ATOM 6852 O O . SER A 1 901 ? -17.878 8.519 47.629 1.00 94.25 901 SER A O 1
ATOM 6854 N N . CYS A 1 902 ? -15.998 9.532 48.317 1.00 92.44 902 CYS A N 1
ATOM 6855 C CA . CYS A 1 902 ? -15.259 8.296 48.539 1.00 92.44 902 CYS A CA 1
ATOM 6856 C C . CYS A 1 902 ? -15.763 7.594 49.812 1.00 92.44 902 CYS A C 1
ATOM 6858 O O . CYS A 1 902 ? -15.708 8.171 50.899 1.00 92.44 902 CYS A O 1
ATOM 6860 N N . VAL A 1 903 ? -16.252 6.359 49.676 1.00 90.19 903 VAL A N 1
ATOM 6861 C CA . VAL A 1 903 ? -16.570 5.461 50.803 1.00 90.19 903 VAL A CA 1
ATOM 6862 C C . VAL A 1 903 ? -15.374 4.563 51.103 1.00 90.19 903 VAL A C 1
ATOM 6864 O O . VAL A 1 903 ? -15.069 4.312 52.264 1.00 90.19 903 VAL A O 1
ATOM 6867 N N . PHE A 1 904 ? -14.699 4.099 50.054 1.00 89.88 904 PHE A N 1
ATOM 6868 C CA . PHE A 1 904 ? -13.482 3.304 50.128 1.00 89.88 904 PHE A CA 1
ATOM 6869 C C . PHE A 1 904 ? -12.597 3.639 48.925 1.00 89.88 904 PHE A C 1
ATOM 6871 O O . PHE A 1 904 ? -12.986 3.349 47.799 1.00 89.88 904 PHE A O 1
ATOM 6878 N N . CYS A 1 905 ? -11.446 4.263 49.169 1.00 85.75 905 CYS A N 1
ATOM 6879 C CA . CYS A 1 905 ? -10.406 4.545 48.175 1.00 85.75 905 CYS A CA 1
ATOM 6880 C C . CYS A 1 905 ? -9.053 4.392 48.884 1.00 85.75 905 CYS A C 1
ATOM 6882 O O . CYS A 1 905 ? -8.940 4.755 50.060 1.00 85.75 905 CYS A O 1
ATOM 6884 N N . GLY A 1 906 ? -8.045 3.832 48.213 1.00 69.06 906 GLY A N 1
ATOM 6885 C CA . GLY A 1 906 ? -6.721 3.600 48.810 1.00 69.06 906 GLY A CA 1
ATOM 6886 C C . GLY A 1 906 ? -6.601 2.297 49.612 1.00 69.06 906 GLY A C 1
ATOM 6887 O O . GLY A 1 906 ? -5.898 2.248 50.625 1.00 69.06 906 GLY A O 1
ATOM 6888 N N . GLY A 1 907 ? -7.306 1.244 49.182 1.00 64.56 907 GLY A N 1
ATOM 6889 C CA . GLY A 1 907 ? -7.075 -0.125 49.652 1.00 64.56 907 GLY A CA 1
ATOM 6890 C C . GLY A 1 907 ? -5.702 -0.662 49.224 1.00 64.56 907 GLY A C 1
ATOM 6891 O O . GLY A 1 907 ? -4.992 -0.039 48.446 1.00 64.56 907 GLY A O 1
ATOM 6892 N N . ASN A 1 908 ? -5.290 -1.831 49.730 1.00 58.84 908 ASN A N 1
ATOM 6893 C CA . ASN A 1 908 ? -4.095 -2.496 49.200 1.00 58.84 908 ASN A CA 1
ATOM 6894 C C . ASN A 1 908 ? -4.461 -3.203 47.872 1.00 58.84 908 ASN A C 1
ATOM 6896 O O . ASN A 1 908 ? -5.211 -4.184 47.936 1.00 58.84 908 ASN A O 1
ATOM 6900 N N . PRO A 1 909 ? -3.898 -2.803 46.710 1.00 50.50 909 PRO A N 1
ATOM 6901 C CA . PRO A 1 909 ? -4.285 -3.319 45.385 1.00 50.50 909 PRO A CA 1
ATOM 6902 C C . PRO A 1 909 ? -4.055 -4.831 45.195 1.00 50.50 909 PRO A C 1
ATOM 6904 O O . PRO A 1 909 ? -4.489 -5.422 44.207 1.00 50.50 909 PRO A O 1
ATOM 6907 N N . SER A 1 910 ? -3.327 -5.470 46.120 1.00 49.69 910 SER A N 1
ATOM 6908 C CA . SER A 1 910 ? -2.907 -6.877 46.056 1.00 49.69 910 SER A CA 1
ATOM 6909 C C . SER A 1 910 ? -3.872 -7.881 46.712 1.00 49.69 910 SER A C 1
ATOM 6911 O O . SER A 1 910 ? -3.571 -9.073 46.753 1.00 49.69 910 SER A O 1
ATOM 6913 N N . ALA A 1 911 ? -5.027 -7.441 47.225 1.00 54.28 911 ALA A N 1
ATOM 6914 C CA . ALA A 1 911 ? -5.853 -8.234 48.141 1.00 54.28 911 ALA A CA 1
ATOM 6915 C C . ALA A 1 911 ? -7.160 -8.817 47.556 1.00 54.28 911 ALA A C 1
ATOM 6917 O O . ALA A 1 911 ? -8.132 -8.897 48.293 1.00 54.28 911 ALA A O 1
ATOM 6918 N N . ASN A 1 912 ? -7.235 -9.239 46.283 1.00 64.31 912 ASN A N 1
ATOM 6919 C CA . ASN A 1 912 ? -8.408 -9.926 45.677 1.00 64.31 912 ASN A CA 1
ATOM 6920 C C . ASN A 1 912 ? -9.802 -9.302 45.988 1.00 64.31 912 ASN A C 1
ATOM 6922 O O . ASN A 1 912 ? -10.821 -10.001 45.920 1.00 64.31 912 ASN A O 1
ATOM 6926 N N . GLY A 1 913 ? -9.849 -8.034 46.396 1.00 74.38 913 GLY A N 1
ATOM 6927 C CA . GLY A 1 913 ? -11.028 -7.286 46.827 1.00 74.38 913 GLY A CA 1
ATOM 6928 C C . GLY A 1 913 ? -11.352 -6.187 45.823 1.00 74.38 913 GLY A C 1
ATOM 6929 O O . GLY A 1 913 ? -10.767 -6.159 44.749 1.00 74.38 913 GLY A O 1
ATOM 6930 N N . LEU A 1 914 ? -12.293 -5.321 46.185 1.00 82.19 914 LEU A N 1
ATOM 6931 C CA . LEU A 1 914 ? -12.713 -4.184 45.360 1.00 82.19 914 LEU A CA 1
ATOM 6932 C C . LEU A 1 914 ? -11.665 -3.066 45.385 1.00 82.19 914 LEU A C 1
ATOM 6934 O O . LEU A 1 914 ? -11.118 -2.797 46.458 1.00 82.19 914 LEU A O 1
ATOM 6938 N N . ASP A 1 915 ? -11.459 -2.399 44.248 1.00 83.00 915 ASP A N 1
ATOM 6939 C CA . ASP A 1 915 ? -10.531 -1.266 44.121 1.00 83.00 915 ASP A CA 1
ATOM 6940 C C . ASP A 1 915 ? -11.110 -0.005 44.796 1.00 83.00 915 ASP A C 1
ATOM 6942 O O . ASP A 1 915 ? -10.578 0.463 45.804 1.00 83.00 915 ASP A O 1
ATOM 6946 N N . ASN A 1 916 ? -12.247 0.508 44.301 1.00 89.38 916 ASN A N 1
ATOM 6947 C CA . ASN A 1 916 ? -12.874 1.733 44.806 1.00 89.38 916 ASN A CA 1
ATOM 6948 C C . ASN A 1 916 ? -14.383 1.569 45.061 1.00 89.38 916 ASN A C 1
ATOM 6950 O O . ASN A 1 916 ? -15.098 0.864 44.348 1.00 89.38 916 ASN A O 1
ATOM 6954 N N . ILE A 1 917 ? -14.901 2.278 46.069 1.00 92.94 917 ILE A N 1
ATOM 6955 C CA . ILE A 1 917 ? -16.341 2.426 46.316 1.00 92.94 917 ILE A CA 1
ATOM 6956 C C . ILE A 1 917 ? -16.669 3.895 46.550 1.00 92.94 917 ILE A C 1
ATOM 6958 O O . ILE A 1 917 ? -16.195 4.519 47.504 1.00 92.94 917 ILE A O 1
ATOM 6962 N N . PHE A 1 918 ? -17.561 4.423 45.721 1.00 95.69 918 PHE A N 1
ATOM 6963 C CA . PHE A 1 918 ? -18.068 5.783 45.824 1.00 95.69 918 PHE A CA 1
ATOM 6964 C C . PHE A 1 918 ? -19.541 5.807 46.220 1.00 95.69 918 PHE A C 1
ATOM 6966 O O . PHE A 1 918 ? -20.249 4.799 46.161 1.00 95.69 918 PHE A O 1
ATOM 6973 N N . LYS A 1 919 ? -20.014 6.984 46.624 1.00 95.38 919 LYS A N 1
ATOM 6974 C CA . LYS A 1 919 ? -21.415 7.237 46.940 1.00 95.38 919 LYS A CA 1
ATOM 6975 C C . LYS A 1 919 ? -21.871 8.570 46.370 1.00 95.38 919 LYS A C 1
ATOM 6977 O O . LYS A 1 919 ? -21.218 9.595 46.593 1.00 95.38 919 LYS A O 1
ATOM 6982 N N . ASP A 1 920 ? -22.990 8.534 45.654 1.00 94.38 920 ASP A N 1
ATOM 6983 C CA . ASP A 1 920 ? -23.624 9.721 45.085 1.00 94.38 920 ASP A CA 1
ATOM 6984 C C . ASP A 1 920 ? -24.466 10.484 46.127 1.00 94.38 920 ASP A C 1
ATOM 6986 O O . ASP A 1 920 ? -24.690 10.032 47.257 1.00 94.38 920 ASP A O 1
ATOM 6990 N N . THR A 1 921 ? -24.950 11.666 45.748 1.00 91.00 921 THR A N 1
ATOM 6991 C CA . THR A 1 921 ? -25.779 12.529 46.606 1.00 91.00 921 THR A CA 1
ATOM 6992 C C . THR A 1 921 ? -27.159 11.940 46.919 1.00 91.00 921 THR A C 1
ATOM 6994 O O . THR A 1 921 ? -27.764 12.312 47.923 1.00 91.00 921 THR A O 1
ATOM 6997 N N . ASN A 1 922 ? -27.636 10.988 46.111 1.00 89.88 922 ASN A N 1
ATOM 6998 C CA . ASN A 1 922 ? -28.899 10.269 46.303 1.00 89.88 922 ASN A CA 1
ATOM 6999 C C . ASN A 1 922 ? -28.743 9.030 47.203 1.00 89.88 922 ASN A C 1
ATOM 7001 O O . ASN A 1 922 ? -29.723 8.366 47.546 1.00 89.88 922 ASN A O 1
ATOM 7005 N N . GLY A 1 923 ? -27.513 8.729 47.619 1.00 88.44 923 GLY A N 1
ATOM 7006 C CA . GLY A 1 923 ? -27.175 7.623 48.495 1.00 88.44 923 GLY A CA 1
ATOM 7007 C C . GLY A 1 923 ? -26.976 6.280 47.792 1.00 88.44 923 GLY A C 1
ATOM 7008 O O . GLY A 1 923 ? -26.895 5.274 48.501 1.00 88.44 923 GLY A O 1
ATOM 7009 N N . ASN A 1 924 ? -26.880 6.252 46.460 1.00 94.06 924 ASN A N 1
ATOM 7010 C CA . ASN A 1 924 ? -26.492 5.063 45.702 1.00 94.06 924 ASN A CA 1
ATOM 7011 C C . ASN A 1 924 ? -24.981 4.847 45.798 1.00 94.06 924 ASN A C 1
ATOM 7013 O O . ASN A 1 924 ? -24.207 5.803 45.871 1.00 94.06 924 ASN A O 1
ATOM 7017 N N . TYR A 1 925 ? -24.567 3.585 45.783 1.00 95.62 925 TYR A N 1
ATOM 7018 C CA . TYR A 1 925 ? -23.162 3.195 45.784 1.00 95.62 925 TYR A CA 1
ATOM 7019 C C . TYR A 1 925 ? -22.689 2.909 44.360 1.00 95.62 925 TYR A C 1
ATOM 7021 O O . TYR A 1 925 ? -23.445 2.377 43.551 1.00 95.62 925 TYR A O 1
ATOM 7029 N N . ILE A 1 926 ? -21.431 3.227 44.076 1.00 95.69 926 ILE A N 1
ATOM 7030 C CA . ILE A 1 926 ? -20.759 2.888 42.822 1.00 95.69 926 ILE A CA 1
ATOM 7031 C C . ILE A 1 926 ? -19.549 2.039 43.189 1.00 95.69 926 ILE A C 1
ATOM 7033 O O . ILE A 1 926 ? -18.661 2.523 43.890 1.00 95.69 926 ILE A O 1
ATOM 7037 N N . ILE A 1 927 ? -19.550 0.778 42.769 1.00 92.88 927 ILE A N 1
ATOM 7038 C CA . ILE A 1 927 ? -18.406 -0.125 42.911 1.00 92.88 927 ILE A CA 1
ATOM 7039 C C . ILE A 1 927 ? -17.586 -0.017 41.637 1.00 92.88 927 ILE A C 1
ATOM 7041 O O . ILE A 1 927 ? -18.110 -0.279 40.559 1.00 92.88 927 ILE A O 1
ATOM 7045 N N . ASP A 1 928 ? -16.332 0.384 41.768 1.00 91.12 928 ASP A N 1
ATOM 7046 C CA . ASP A 1 928 ? -15.450 0.656 40.646 1.00 91.12 928 ASP A CA 1
ATOM 7047 C C . ASP A 1 928 ? -14.253 -0.296 40.654 1.00 91.12 928 ASP A C 1
ATOM 7049 O O . ASP A 1 928 ? -13.576 -0.451 41.673 1.00 91.12 928 ASP A O 1
ATOM 7053 N N . GLU A 1 929 ? -14.015 -0.927 39.507 1.00 87.94 929 GLU A N 1
ATOM 7054 C CA . GLU A 1 929 ? -12.834 -1.746 39.238 1.00 87.94 929 GLU A CA 1
ATOM 7055 C C . GLU A 1 929 ? -11.940 -1.003 38.251 1.00 87.94 929 GLU A C 1
ATOM 7057 O O . GLU A 1 929 ? -12.394 -0.566 37.187 1.00 87.94 929 GLU A O 1
ATOM 7062 N N . THR A 1 930 ? -10.660 -0.872 38.592 1.00 87.12 930 THR A N 1
ATOM 7063 C CA . THR A 1 930 ? -9.708 -0.088 37.811 1.00 87.12 930 THR A CA 1
ATOM 7064 C C . THR A 1 930 ? -8.696 -0.986 37.108 1.00 87.12 930 THR A C 1
ATOM 7066 O O . THR A 1 930 ? -8.286 -2.035 37.613 1.00 87.12 930 THR A O 1
ATOM 7069 N N . LYS A 1 931 ? -8.243 -0.588 35.919 1.00 84.88 931 LYS A N 1
ATOM 7070 C CA . LYS A 1 931 ? -7.120 -1.244 35.241 1.00 84.88 931 LYS A CA 1
ATOM 7071 C C . LYS A 1 931 ? -6.252 -0.228 34.526 1.00 84.88 931 LYS A C 1
ATOM 7073 O O . LYS A 1 931 ? -6.745 0.560 33.734 1.00 84.88 931 LYS A O 1
ATOM 7078 N N . PHE A 1 932 ? -4.947 -0.314 34.744 1.00 84.88 932 PHE A N 1
ATOM 7079 C CA . PHE A 1 932 ? -3.966 0.406 33.943 1.00 84.88 932 PHE A CA 1
ATOM 7080 C C . PHE A 1 932 ? -3.512 -0.469 32.768 1.00 84.88 932 PHE A C 1
ATOM 7082 O O . PHE A 1 932 ? -3.065 -1.599 32.981 1.00 84.88 932 PHE A O 1
ATOM 7089 N N . VAL A 1 933 ? -3.609 0.048 31.544 1.00 79.50 933 VAL A N 1
ATOM 7090 C CA . VAL A 1 933 ? -3.234 -0.637 30.300 1.00 79.50 933 VAL A CA 1
ATOM 7091 C C . VAL A 1 933 ? -2.286 0.260 29.508 1.00 79.50 933 VAL A C 1
ATOM 7093 O O . VAL A 1 933 ? -2.647 1.370 29.131 1.00 79.50 933 VAL A O 1
ATOM 7096 N N . SER A 1 934 ? -1.078 -0.230 29.246 1.00 72.12 934 SER A N 1
ATOM 7097 C CA . SER A 1 934 ? -0.155 0.384 28.288 1.00 72.12 934 SER A CA 1
ATOM 7098 C C . SER A 1 934 ? -0.509 -0.115 26.887 1.00 72.12 934 SER A C 1
ATOM 7100 O O . SER A 1 934 ? -0.512 -1.327 26.691 1.00 72.12 934 SER A O 1
ATOM 7102 N N . GLY A 1 935 ? -0.872 0.780 25.962 1.00 69.81 935 GLY A N 1
ATOM 7103 C CA . GLY A 1 935 ? -1.200 0.422 24.570 1.00 69.81 935 GLY A CA 1
ATOM 7104 C C . GLY A 1 935 ? -2.452 1.098 23.986 1.00 69.81 935 GLY A C 1
ATOM 7105 O O . GLY A 1 935 ? -3.313 1.601 24.721 1.00 69.81 935 GLY A O 1
ATOM 7106 N N . SER A 1 936 ? -2.557 1.084 22.654 1.00 69.06 936 SER A N 1
ATOM 7107 C CA . SER A 1 936 ? -3.619 1.712 21.848 1.00 69.06 936 SER A CA 1
ATOM 7108 C C . SER A 1 936 ? -4.931 0.928 21.755 1.00 69.06 936 SER A C 1
ATOM 7110 O O . SER A 1 936 ? -5.913 1.452 21.235 1.00 69.06 936 SER A O 1
ATOM 7112 N N . GLY A 1 937 ? -4.987 -0.305 22.266 1.00 75.62 937 GLY A N 1
ATOM 7113 C CA . GLY A 1 937 ? -6.200 -1.123 22.202 1.00 75.62 937 GLY A CA 1
ATOM 7114 C C . GLY A 1 937 ? -7.400 -0.515 22.943 1.00 75.62 937 GLY A C 1
ATOM 7115 O O . GLY A 1 937 ? -7.247 0.184 23.947 1.00 75.62 937 GLY A O 1
ATOM 7116 N N . ASN A 1 938 ? -8.614 -0.833 22.498 1.00 85.31 938 ASN A N 1
ATOM 7117 C CA . ASN A 1 938 ? -9.852 -0.424 23.170 1.00 85.31 938 ASN A CA 1
ATOM 7118 C C . ASN A 1 938 ? -10.030 -1.118 24.539 1.00 85.31 938 ASN A C 1
ATOM 7120 O O . ASN A 1 938 ? -9.424 -2.153 24.824 1.00 85.31 938 ASN A O 1
ATOM 7124 N N . ALA A 1 939 ? -10.877 -0.559 25.405 1.00 87.38 939 ALA A N 1
ATOM 7125 C CA . ALA A 1 939 ? -11.266 -1.180 26.669 1.00 87.38 939 ALA A CA 1
ATOM 7126 C C . ALA A 1 939 ? -12.165 -2.403 26.413 1.00 87.38 939 ALA A C 1
ATOM 7128 O O . ALA A 1 939 ? -13.276 -2.265 25.900 1.00 87.38 939 ALA A O 1
ATOM 7129 N N . GLY A 1 940 ? -11.680 -3.596 26.762 1.00 85.44 940 GLY A N 1
ATOM 7130 C CA . GLY A 1 940 ? -12.345 -4.868 26.461 1.00 85.44 940 GLY A CA 1
ATOM 7131 C C . GLY A 1 940 ? -12.402 -5.855 27.623 1.00 85.44 940 GLY A C 1
ATOM 7132 O O . GLY A 1 940 ? -12.144 -5.505 28.779 1.00 85.44 940 GLY A O 1
ATOM 7133 N N . LEU A 1 941 ? -12.727 -7.112 27.313 1.00 78.00 941 LEU A N 1
ATOM 7134 C CA . LEU A 1 941 ? -12.882 -8.189 28.301 1.00 78.00 941 LEU A CA 1
ATOM 7135 C C . LEU A 1 941 ? -11.551 -8.654 28.893 1.00 78.00 941 LEU A C 1
ATOM 7137 O O . LEU A 1 941 ? -11.515 -9.060 30.056 1.00 78.00 941 LEU A O 1
ATOM 7141 N N . SER A 1 942 ? -10.441 -8.533 28.154 1.00 67.69 942 SER A N 1
ATOM 7142 C CA . SER A 1 942 ? -9.082 -8.738 28.700 1.00 67.69 942 SER A CA 1
ATOM 7143 C C . SER A 1 942 ? -8.828 -7.859 29.937 1.00 67.69 942 SER A C 1
ATOM 7145 O O . SER A 1 942 ? -8.041 -8.175 30.835 1.00 67.69 942 SER A O 1
ATOM 7147 N N . GLY A 1 943 ? -9.549 -6.742 30.006 1.00 61.69 943 GLY A N 1
ATOM 7148 C CA . GLY A 1 943 ? -9.651 -5.809 31.105 1.00 61.69 943 GLY A CA 1
ATOM 7149 C C . GLY A 1 943 ? -10.269 -6.335 32.402 1.00 61.69 943 GLY A C 1
ATOM 7150 O O . GLY A 1 943 ? -9.965 -5.816 33.475 1.00 61.69 943 GLY A O 1
ATOM 7151 N N . LEU A 1 944 ? -11.097 -7.372 32.292 1.00 71.44 944 LEU A N 1
ATOM 7152 C CA . LEU A 1 944 ? -12.010 -7.882 33.318 1.00 71.44 944 LEU A CA 1
ATOM 7153 C C . LEU A 1 944 ? -11.779 -9.378 33.625 1.00 71.44 944 LEU A C 1
ATOM 7155 O O . LEU A 1 944 ? -12.630 -10.010 34.235 1.00 71.44 944 LEU A O 1
ATOM 7159 N N . SER A 1 945 ? -10.636 -9.931 33.189 1.00 57.81 945 SER A N 1
ATOM 7160 C CA . SER A 1 945 ? -10.082 -11.270 33.479 1.00 57.81 945 SER A CA 1
ATOM 7161 C C . SER A 1 945 ? -11.059 -12.466 33.382 1.00 57.81 945 SER A C 1
ATOM 7163 O O . SER A 1 945 ? -11.911 -12.724 34.238 1.00 57.81 945 SER A O 1
ATOM 7165 N N . THR A 1 946 ? -10.867 -13.279 32.339 1.00 49.19 946 THR A N 1
ATOM 7166 C CA . THR A 1 946 ? -11.804 -14.333 31.914 1.00 49.19 946 THR A CA 1
ATOM 7167 C C . THR A 1 946 ? -11.407 -15.777 32.241 1.00 49.19 946 THR A C 1
ATOM 7169 O O . THR A 1 946 ? -12.079 -16.681 31.755 1.00 49.19 946 THR A O 1
ATOM 7172 N N . SER A 1 947 ? -10.404 -16.080 33.078 1.00 43.78 947 SER A N 1
ATOM 7173 C CA . SER A 1 947 ? -10.112 -17.513 33.332 1.00 43.78 947 SER A CA 1
ATOM 7174 C C . SER A 1 947 ? -9.572 -17.941 34.692 1.00 43.78 947 SER A C 1
ATOM 7176 O O . SER A 1 947 ? -9.811 -19.088 35.057 1.00 43.78 947 SER A O 1
ATOM 7178 N N . THR A 1 948 ? -8.961 -17.090 35.519 1.00 38.59 948 THR A N 1
ATOM 7179 C CA . THR A 1 948 ? -8.526 -17.521 36.865 1.00 38.59 948 THR A CA 1
ATOM 7180 C C . THR A 1 948 ? -8.384 -16.344 37.835 1.00 38.59 948 THR A C 1
ATOM 7182 O O . THR A 1 948 ? -7.301 -15.799 38.024 1.00 38.59 948 THR A O 1
ATOM 7185 N N . GLY A 1 949 ? -9.483 -15.975 38.499 1.00 47.41 949 GLY A N 1
ATOM 7186 C CA . GLY A 1 949 ? -9.440 -15.431 39.863 1.00 47.41 949 GLY A CA 1
ATOM 7187 C C . GLY A 1 949 ? -9.135 -13.946 40.087 1.00 47.41 949 GLY A C 1
ATOM 7188 O O . GLY A 1 949 ? -9.047 -13.572 41.252 1.00 47.41 949 GLY A O 1
ATOM 7189 N N . ASN A 1 950 ? -9.031 -13.092 39.066 1.00 54.62 950 ASN A N 1
ATOM 7190 C CA . ASN A 1 950 ? -8.794 -11.653 39.270 1.00 54.62 950 ASN A CA 1
ATOM 7191 C C . ASN A 1 950 ? -9.899 -10.775 38.646 1.00 54.62 950 ASN A C 1
ATOM 7193 O O . ASN A 1 950 ? -10.458 -11.134 37.620 1.00 54.62 950 ASN A O 1
ATOM 7197 N N . ARG A 1 951 ? -10.221 -9.656 39.314 1.00 60.38 951 ARG A N 1
ATOM 7198 C CA . ARG A 1 951 ? -11.035 -8.487 38.890 1.00 60.38 951 ARG A CA 1
ATOM 7199 C C . ARG A 1 951 ? -12.144 -8.753 37.859 1.00 60.38 951 ARG A C 1
ATOM 7201 O O . ARG A 1 951 ? -11.899 -8.668 36.663 1.00 60.38 951 ARG A O 1
ATOM 7208 N N . GLN A 1 952 ? -13.363 -9.005 38.342 1.00 73.88 952 GLN A N 1
ATOM 7209 C CA . GLN A 1 952 ? -14.587 -9.114 37.537 1.00 73.88 952 GLN A CA 1
ATOM 7210 C C . GLN A 1 952 ? -15.667 -8.180 38.096 1.00 73.88 952 GLN A C 1
ATOM 7212 O O . GLN A 1 952 ? -15.704 -7.921 39.295 1.00 73.88 952 GLN A O 1
ATOM 7217 N N . LEU A 1 953 ? -16.588 -7.727 37.246 1.00 84.50 953 LEU A N 1
ATOM 7218 C CA . LEU A 1 953 ? -17.749 -6.920 37.657 1.00 84.50 953 LEU A CA 1
ATOM 7219 C C . LEU A 1 953 ? -19.059 -7.721 37.696 1.00 84.50 953 LEU A C 1
ATOM 7221 O O . LEU A 1 953 ? -20.139 -7.154 37.825 1.00 84.50 953 LEU A O 1
ATOM 7225 N N . THR A 1 954 ? -18.981 -9.050 37.611 1.00 85.88 954 THR A N 1
ATOM 7226 C CA . THR A 1 954 ? -20.166 -9.908 37.696 1.00 85.88 954 THR A CA 1
ATOM 7227 C C . THR A 1 954 ? -20.759 -9.869 39.101 1.00 85.88 954 THR A C 1
ATOM 7229 O O . THR A 1 954 ? -20.038 -9.858 40.106 1.00 85.88 954 THR A O 1
ATOM 7232 N N . ASN A 1 955 ? -22.089 -9.916 39.204 1.00 84.62 955 ASN A N 1
ATOM 7233 C CA . ASN A 1 955 ? -22.773 -9.933 40.501 1.00 84.62 955 ASN A CA 1
ATOM 7234 C C . ASN A 1 955 ? -22.288 -11.094 41.388 1.00 84.62 955 ASN A C 1
ATOM 7236 O O . ASN A 1 955 ? -22.099 -10.927 42.597 1.00 84.62 955 ASN A O 1
ATOM 7240 N N . ALA A 1 956 ? -22.031 -12.257 40.777 1.00 83.50 956 ALA A N 1
ATOM 7241 C CA . ALA A 1 956 ? -21.504 -13.433 41.459 1.00 83.50 956 ALA A CA 1
ATOM 7242 C C . ALA A 1 956 ? -20.103 -13.191 42.044 1.00 83.50 956 ALA A C 1
ATOM 7244 O O . ALA A 1 956 ? -19.835 -13.587 43.180 1.00 83.50 956 ALA A O 1
ATOM 7245 N N . TYR A 1 957 ? -19.217 -12.509 41.312 1.00 84.44 957 TYR A N 1
ATOM 7246 C CA . TYR A 1 957 ? -17.889 -12.174 41.816 1.00 84.44 957 TYR A CA 1
ATOM 7247 C C . TYR A 1 957 ? -17.948 -11.113 42.918 1.00 84.44 957 TYR A C 1
ATOM 7249 O O . TYR A 1 957 ? -17.324 -11.293 43.968 1.00 84.44 957 TYR A O 1
ATOM 7257 N N . LEU A 1 958 ? -18.708 -10.033 42.711 1.00 86.31 958 LEU A N 1
ATOM 7258 C CA . LEU A 1 958 ? -18.760 -8.892 43.626 1.00 86.31 958 LEU A CA 1
ATOM 7259 C C . LEU A 1 958 ? -19.393 -9.257 44.975 1.00 86.31 958 LEU A C 1
ATOM 7261 O O . LEU A 1 958 ? -18.831 -8.926 46.023 1.00 86.31 958 LEU A O 1
ATOM 7265 N N . PHE A 1 959 ? -20.516 -9.983 44.960 1.00 86.94 959 PHE A N 1
ATOM 7266 C CA . PHE A 1 959 ? -21.350 -10.218 46.147 1.00 86.94 959 PHE A CA 1
ATOM 7267 C C . PHE A 1 959 ? -21.497 -11.695 46.552 1.00 86.94 959 PHE A C 1
ATOM 7269 O O . PHE A 1 959 ? -21.980 -11.980 47.650 1.00 86.94 959 PHE A O 1
ATOM 7276 N N . GLY A 1 960 ? -21.067 -12.648 45.718 1.00 79.94 960 GLY A N 1
ATOM 7277 C CA . GLY A 1 960 ? -21.306 -14.081 45.930 1.00 79.94 960 GLY A CA 1
ATOM 7278 C C . GLY A 1 960 ? -22.743 -14.511 45.598 1.00 79.94 960 GLY A C 1
ATOM 7279 O O . GLY A 1 960 ? -23.533 -13.742 45.059 1.00 79.94 960 GLY A O 1
ATOM 7280 N N . ASN A 1 961 ? -23.121 -15.743 45.960 1.00 75.38 961 ASN A N 1
ATOM 7281 C CA . ASN A 1 961 ? -24.420 -16.351 45.606 1.00 75.38 961 ASN A CA 1
ATOM 7282 C C . ASN A 1 961 ? -25.634 -15.835 46.428 1.00 75.38 961 ASN A C 1
ATOM 7284 O O . ASN A 1 961 ? -26.585 -16.574 46.672 1.00 75.38 961 ASN A O 1
ATOM 7288 N N . GLY A 1 962 ? -25.624 -14.570 46.866 1.00 64.00 962 GLY A N 1
ATOM 7289 C CA . GLY A 1 962 ? -26.841 -13.830 47.238 1.00 64.00 962 GLY A CA 1
ATOM 7290 C C . GLY A 1 962 ? -27.398 -13.977 48.662 1.00 64.00 962 GLY A C 1
ATOM 7291 O O . GLY A 1 962 ? -28.404 -13.335 48.961 1.00 64.00 962 GLY A O 1
ATOM 7292 N N . THR A 1 963 ? -26.783 -14.750 49.566 1.00 60.56 963 THR A N 1
ATOM 7293 C CA . THR A 1 963 ? -27.347 -14.985 50.921 1.00 60.56 963 THR A CA 1
ATOM 7294 C C . THR A 1 963 ? -26.589 -14.333 52.082 1.00 60.56 963 THR A C 1
ATOM 7296 O O . THR A 1 963 ? -27.093 -14.316 53.203 1.00 60.56 963 THR A O 1
ATOM 7299 N N . SER A 1 964 ? -25.385 -13.807 51.861 1.00 67.94 964 SER A N 1
ATOM 7300 C CA . SER A 1 964 ? -24.549 -13.172 52.890 1.00 67.94 964 SER A CA 1
ATOM 7301 C C . SER A 1 964 ? -23.497 -12.258 52.250 1.00 67.94 964 SER A C 1
ATOM 7303 O O . SER A 1 964 ? -23.339 -12.265 51.031 1.00 67.94 964 SER A O 1
ATOM 7305 N N . VAL A 1 965 ? -22.768 -11.477 53.060 1.00 73.12 965 VAL A N 1
ATOM 7306 C CA . VAL A 1 965 ? -21.599 -10.699 52.608 1.00 73.12 965 VAL A CA 1
ATOM 7307 C C . VAL A 1 965 ? -20.506 -11.670 52.135 1.00 73.12 965 VAL A C 1
ATOM 7309 O O . VAL A 1 965 ? -19.706 -12.155 52.934 1.00 73.12 965 VAL A O 1
ATOM 7312 N N . GLY A 1 966 ? -20.515 -11.984 50.839 1.00 75.44 966 GLY A N 1
ATOM 7313 C CA . GLY A 1 966 ? -19.558 -12.854 50.156 1.00 75.44 966 GLY A CA 1
ATOM 7314 C C . GLY A 1 966 ? -18.809 -12.126 49.036 1.00 75.44 966 GLY A C 1
ATOM 7315 O O . GLY A 1 966 ? -18.788 -10.896 48.987 1.00 75.44 966 GLY A O 1
ATOM 7316 N N . GLY A 1 967 ? -18.171 -12.886 48.142 1.00 85.12 967 GLY A N 1
ATOM 7317 C CA . GLY A 1 967 ? -17.516 -12.333 46.951 1.00 85.12 967 GLY A CA 1
ATOM 7318 C C . GLY A 1 967 ? -16.328 -11.409 47.247 1.00 85.12 967 GLY A C 1
ATOM 7319 O O . GLY A 1 967 ? -15.663 -11.533 48.281 1.00 85.12 967 GLY A O 1
ATOM 7320 N N . ALA A 1 968 ? -16.041 -10.500 46.317 1.00 85.69 968 ALA A N 1
ATOM 7321 C CA . ALA A 1 968 ? -14.986 -9.498 46.429 1.00 85.69 968 ALA A CA 1
ATOM 7322 C C . ALA A 1 968 ? -15.260 -8.499 47.557 1.00 85.69 968 ALA A C 1
ATOM 7324 O O . ALA A 1 968 ? -14.348 -8.211 48.327 1.00 85.69 968 ALA A O 1
ATOM 7325 N N . LEU A 1 969 ? -16.519 -8.079 47.750 1.00 87.75 969 LEU A N 1
ATOM 7326 C CA . LEU A 1 969 ? -16.913 -7.191 48.851 1.00 87.75 969 LEU A CA 1
ATOM 7327 C C . LEU A 1 969 ? -16.559 -7.786 50.224 1.00 87.75 969 LEU A C 1
ATOM 7329 O O . LEU A 1 969 ? -16.084 -7.084 51.121 1.00 87.75 969 LEU A O 1
ATOM 7333 N N . GLY A 1 970 ? -16.762 -9.096 50.392 1.00 86.75 970 GLY A N 1
ATOM 7334 C CA . GLY A 1 970 ? -16.358 -9.819 51.596 1.00 86.75 970 GLY A CA 1
ATOM 7335 C C . GLY A 1 970 ? -14.843 -9.805 51.816 1.00 86.75 970 GLY A C 1
ATOM 7336 O O . GLY A 1 970 ? -14.399 -9.622 52.954 1.00 86.75 970 GLY A O 1
ATOM 7337 N N . ARG A 1 971 ? -14.057 -9.929 50.738 1.00 85.19 971 ARG A N 1
ATOM 7338 C CA . ARG A 1 971 ? -12.583 -9.965 50.760 1.00 85.19 971 ARG A CA 1
ATOM 7339 C C . ARG A 1 971 ? -11.926 -8.590 50.900 1.00 85.19 971 ARG A C 1
ATOM 7341 O O . ARG A 1 971 ? -10.802 -8.538 51.387 1.00 85.19 971 ARG A O 1
ATOM 7348 N N . THR A 1 972 ? -12.613 -7.494 50.563 1.00 84.06 972 THR A N 1
ATOM 7349 C CA . THR A 1 972 ? -12.064 -6.132 50.675 1.00 84.06 972 THR A CA 1
ATOM 7350 C C . THR A 1 972 ? -11.644 -5.819 52.113 1.00 84.06 972 THR A C 1
ATOM 7352 O O . THR A 1 972 ? -12.475 -5.683 53.021 1.00 84.06 972 THR A O 1
ATOM 7355 N N . SER A 1 973 ? -10.335 -5.725 52.339 1.00 78.38 973 SER A N 1
ATOM 7356 C CA . SER A 1 973 ? -9.746 -5.302 53.610 1.00 78.38 973 SER A CA 1
ATOM 7357 C C . SER A 1 973 ? -9.875 -3.787 53.781 1.00 78.38 973 SER A C 1
ATOM 7359 O O . SER A 1 973 ? -9.644 -3.052 52.829 1.00 78.38 973 SER A O 1
ATOM 7361 N N . GLY A 1 974 ? -10.205 -3.317 54.986 1.00 80.62 974 GLY A N 1
ATOM 7362 C CA . GLY A 1 974 ? -10.364 -1.884 55.290 1.00 80.62 974 GLY A CA 1
ATOM 7363 C C . GLY A 1 974 ? -11.818 -1.410 55.393 1.00 80.62 974 GLY A C 1
ATOM 7364 O O . GLY A 1 974 ? -12.069 -0.390 56.023 1.00 80.62 974 GLY A O 1
ATOM 7365 N N . LEU A 1 975 ? -12.781 -2.188 54.888 1.00 85.06 975 LEU A N 1
ATOM 7366 C CA . LEU A 1 975 ? -14.211 -1.979 55.148 1.00 85.06 975 LEU A CA 1
ATOM 7367 C C . LEU A 1 975 ? -14.657 -2.732 56.405 1.00 85.06 975 LEU A C 1
ATOM 7369 O O . LEU A 1 975 ? -14.405 -3.935 56.542 1.00 85.06 975 LEU A O 1
ATOM 7373 N N . SER A 1 976 ? -15.386 -2.059 57.296 1.00 87.12 976 SER A N 1
ATOM 7374 C CA . SER A 1 976 ? -16.017 -2.715 58.442 1.00 87.12 976 SER A CA 1
ATOM 7375 C C . SER A 1 976 ? -17.141 -3.658 57.997 1.00 87.12 976 SER A C 1
ATOM 7377 O O . SER A 1 976 ? -17.800 -3.444 56.978 1.00 87.12 976 SER A O 1
ATOM 7379 N N . ASN A 1 977 ? -17.437 -4.685 58.801 1.00 87.69 977 ASN A N 1
ATOM 7380 C CA . ASN A 1 977 ? -18.557 -5.597 58.524 1.00 87.69 977 ASN A CA 1
ATOM 7381 C C . ASN A 1 977 ? -19.904 -4.858 58.401 1.00 87.69 977 ASN A C 1
ATOM 7383 O O . ASN A 1 977 ? -20.770 -5.275 57.636 1.00 87.69 977 ASN A O 1
ATOM 7387 N N . VAL A 1 978 ? -20.071 -3.738 59.115 1.00 89.25 978 VAL A N 1
ATOM 7388 C CA . VAL A 1 978 ? -21.273 -2.894 59.037 1.00 89.25 978 VAL A CA 1
ATOM 7389 C C . VAL A 1 978 ? -21.369 -2.190 57.683 1.00 89.25 978 VAL A C 1
ATOM 7391 O O . VAL A 1 978 ? -22.452 -2.123 57.107 1.00 89.25 978 VAL A O 1
ATOM 7394 N N . GLU A 1 979 ? -20.262 -1.671 57.154 1.00 89.69 979 GLU A N 1
ATOM 7395 C CA . GLU A 1 979 ? -20.234 -1.025 55.836 1.00 89.69 979 GLU A CA 1
ATOM 7396 C C . GLU A 1 979 ? -20.467 -2.029 54.715 1.00 89.69 979 GLU A C 1
ATOM 7398 O O . GLU A 1 979 ? -21.305 -1.781 53.848 1.00 89.69 979 GLU A O 1
ATOM 7403 N N . LYS A 1 980 ? -19.823 -3.200 54.787 1.00 90.25 980 LYS A N 1
ATOM 7404 C CA . LYS A 1 980 ? -20.059 -4.294 53.837 1.00 90.25 980 LYS A CA 1
ATOM 7405 C C . LYS A 1 980 ? -21.532 -4.705 53.816 1.00 90.25 980 LYS A C 1
ATOM 7407 O O . LYS A 1 980 ? -22.120 -4.822 52.745 1.00 90.25 980 LYS A O 1
ATOM 7412 N N . GLN A 1 981 ? -22.161 -4.840 54.986 1.00 90.25 981 GLN A N 1
ATOM 7413 C CA . GLN A 1 981 ? -23.588 -5.153 55.071 1.00 90.25 981 GLN A CA 1
ATOM 7414 C C . GLN A 1 981 ? -24.466 -4.035 54.487 1.00 90.25 981 GLN A C 1
ATOM 7416 O O . GLN A 1 981 ? -25.443 -4.330 53.806 1.00 90.25 981 GLN A O 1
ATOM 7421 N N . LYS A 1 982 ? -24.132 -2.756 54.715 1.00 91.88 982 LYS A N 1
ATOM 7422 C CA . LYS A 1 982 ? -24.869 -1.620 54.128 1.00 91.88 982 LYS A CA 1
ATOM 7423 C C . LYS A 1 982 ? -24.809 -1.631 52.602 1.00 91.88 982 LYS A C 1
ATOM 7425 O O . LYS A 1 982 ? -25.838 -1.424 51.967 1.00 91.88 982 LYS A O 1
ATOM 7430 N N . ILE A 1 983 ? -23.635 -1.895 52.032 1.00 91.69 983 ILE A N 1
ATOM 7431 C CA . ILE A 1 983 ? -23.438 -1.984 50.578 1.00 91.69 983 ILE A CA 1
ATOM 7432 C C . ILE A 1 983 ? -24.203 -3.186 50.012 1.00 91.69 983 ILE A C 1
ATOM 7434 O O . ILE A 1 983 ? -24.919 -3.043 49.027 1.00 91.69 983 ILE A O 1
ATOM 7438 N N . PHE A 1 984 ? -24.142 -4.345 50.673 1.00 90.88 984 PHE A N 1
ATOM 7439 C CA . PHE A 1 984 ? -24.894 -5.533 50.261 1.00 90.88 984 PHE A CA 1
ATOM 7440 C C . PHE A 1 984 ? -26.419 -5.317 50.304 1.00 90.88 984 PHE A C 1
ATOM 7442 O O . PHE A 1 984 ? -27.131 -5.699 49.379 1.00 90.88 984 PHE A O 1
ATOM 7449 N N . VAL A 1 985 ? -26.936 -4.643 51.336 1.00 91.31 985 VAL A N 1
ATOM 7450 C CA . VAL A 1 985 ? -28.361 -4.268 51.407 1.00 91.31 985 VAL A CA 1
ATOM 7451 C C . VAL A 1 985 ? -28.724 -3.261 50.314 1.00 91.31 985 VAL A C 1
ATOM 7453 O O . VAL A 1 985 ? -29.793 -3.371 49.719 1.00 91.31 985 VAL A O 1
ATOM 7456 N N . ALA A 1 986 ? -27.849 -2.297 50.013 1.00 92.31 986 ALA A N 1
ATOM 7457 C CA . ALA A 1 986 ? -28.064 -1.365 48.908 1.00 92.31 986 ALA A CA 1
ATOM 7458 C C . ALA A 1 986 ? -28.109 -2.091 47.553 1.00 92.31 986 ALA A C 1
ATOM 7460 O O . ALA A 1 986 ? -28.962 -1.767 46.729 1.00 92.31 986 ALA A O 1
ATOM 7461 N N . PHE A 1 987 ? -27.265 -3.108 47.347 1.00 90.62 987 PHE A N 1
ATOM 7462 C CA . PHE A 1 987 ? -27.294 -3.958 46.154 1.00 90.62 987 PHE A CA 1
ATOM 7463 C C . PHE A 1 987 ? -28.648 -4.661 46.006 1.00 90.62 987 PHE A C 1
ATOM 7465 O O . PHE A 1 987 ? -29.291 -4.538 44.968 1.00 90.62 987 PHE A O 1
ATOM 7472 N N . GLN A 1 988 ? -29.148 -5.293 47.074 1.00 89.12 988 GLN A N 1
ATOM 7473 C CA . GLN A 1 988 ? -30.472 -5.936 47.073 1.00 89.12 988 GLN A CA 1
ATOM 7474 C C . GLN A 1 988 ? -31.629 -4.960 46.790 1.00 89.12 988 GLN A C 1
ATOM 7476 O O . GLN A 1 988 ? -32.696 -5.379 46.350 1.00 89.12 988 GLN A O 1
ATOM 7481 N N . GLN A 1 989 ? -31.430 -3.664 47.038 1.00 92.31 989 GLN A N 1
ATOM 7482 C CA . GLN A 1 989 ? -32.396 -2.598 46.755 1.00 92.31 989 GLN A CA 1
ATOM 7483 C C . GLN A 1 989 ? -32.233 -1.974 45.358 1.00 92.31 989 GLN A C 1
ATOM 7485 O O . GLN A 1 989 ? -32.928 -1.004 45.060 1.00 92.31 989 GLN A O 1
ATOM 7490 N N . GLY A 1 990 ? -31.309 -2.466 44.525 1.00 90.50 990 GLY A N 1
ATOM 7491 C CA . GLY A 1 990 ? -31.004 -1.875 43.216 1.00 90.50 990 GLY A CA 1
ATOM 7492 C C . GLY A 1 990 ? -30.317 -0.506 43.302 1.00 90.50 990 GLY A C 1
ATOM 7493 O O . GLY A 1 990 ? -30.423 0.298 42.384 1.00 90.50 990 GLY A O 1
ATOM 7494 N N . LYS A 1 991 ? -29.645 -0.211 44.423 1.00 94.25 991 LYS A N 1
ATOM 7495 C CA . LYS A 1 991 ? -28.941 1.059 44.689 1.00 94.25 991 LYS A CA 1
ATOM 7496 C C . LYS A 1 991 ? -27.422 0.945 44.568 1.00 94.25 991 LYS A C 1
ATOM 7498 O O . LYS A 1 991 ? -26.699 1.773 45.124 1.00 94.25 991 LYS A O 1
ATOM 7503 N N . VAL A 1 992 ? -26.934 -0.094 43.901 1.00 93.94 992 VAL A N 1
ATOM 7504 C CA . VAL A 1 992 ? -25.517 -0.240 43.566 1.00 93.94 992 VAL A CA 1
ATOM 7505 C C . VAL A 1 992 ? -25.386 -0.223 42.057 1.00 93.94 992 VAL A C 1
ATOM 7507 O O . VAL A 1 992 ? -26.113 -0.944 41.383 1.00 93.94 992 VAL A O 1
ATOM 7510 N N . LYS A 1 993 ? -24.458 0.595 41.571 1.00 94.19 993 LYS A N 1
ATOM 7511 C CA . LYS A 1 993 ? -24.001 0.605 40.188 1.00 94.19 993 LYS A CA 1
ATOM 7512 C C . LYS A 1 993 ? -22.575 0.082 40.104 1.00 94.19 993 LYS A C 1
ATOM 7514 O O . LYS A 1 993 ? -21.798 0.273 41.044 1.00 94.19 993 LYS A O 1
ATOM 7519 N N . THR A 1 994 ? -22.218 -0.527 38.986 1.00 93.75 994 THR A N 1
ATOM 7520 C CA . THR A 1 994 ? -20.837 -0.926 38.692 1.00 93.75 994 THR A CA 1
ATOM 7521 C C . THR A 1 994 ? -20.185 0.050 37.725 1.00 93.75 994 THR A C 1
ATOM 7523 O O . THR A 1 994 ? -20.792 0.425 36.722 1.00 93.75 994 THR A O 1
ATOM 7526 N N . ARG A 1 995 ? -18.934 0.413 37.995 1.00 94.00 995 ARG A N 1
ATOM 7527 C CA . ARG A 1 995 ? -18.092 1.190 37.094 1.00 94.00 995 ARG A CA 1
ATOM 7528 C C . ARG A 1 995 ? -16.864 0.384 36.692 1.00 94.00 995 ARG A C 1
ATOM 7530 O O . ARG A 1 995 ? -16.252 -0.280 37.526 1.00 94.00 995 ARG A O 1
ATOM 7537 N N . TYR A 1 996 ? -16.510 0.463 35.415 1.00 93.50 996 TYR A N 1
ATOM 7538 C CA . TYR A 1 996 ? -15.231 -0.013 34.914 1.00 93.50 996 TYR A CA 1
ATOM 7539 C C . TYR A 1 996 ? -14.358 1.168 34.498 1.00 93.50 996 TYR A C 1
ATOM 7541 O O . TYR A 1 996 ? -14.704 1.885 33.556 1.00 93.50 996 TYR A O 1
ATOM 7549 N N . THR A 1 997 ? -13.231 1.366 35.185 1.00 93.44 997 THR A N 1
ATOM 7550 C CA . THR A 1 997 ? -12.292 2.448 34.877 1.00 93.44 997 THR A CA 1
ATOM 7551 C C . THR A 1 997 ? -11.009 1.907 34.246 1.00 93.44 997 THR A C 1
ATOM 7553 O O . THR A 1 997 ? -10.235 1.190 34.879 1.00 93.44 997 THR A O 1
ATOM 7556 N N . VAL A 1 998 ? -10.736 2.287 33.000 1.00 92.56 998 VAL A N 1
ATOM 7557 C CA . VAL A 1 998 ? -9.501 1.940 32.285 1.00 92.56 998 VAL A CA 1
ATOM 7558 C C . VAL A 1 998 ? -8.608 3.156 32.193 1.00 92.56 998 VAL A C 1
ATOM 7560 O O . VAL A 1 998 ? -9.023 4.189 31.689 1.00 92.56 998 VAL A O 1
ATOM 7563 N N . VAL A 1 999 ? -7.366 3.029 32.635 1.00 92.38 999 VAL A N 1
ATOM 7564 C CA . VAL A 1 999 ? -6.354 4.074 32.515 1.00 92.38 999 VAL A CA 1
ATOM 7565 C C . VAL A 1 999 ? -5.356 3.698 31.431 1.00 92.38 999 VAL A C 1
ATOM 7567 O O . VAL A 1 999 ? -4.809 2.595 31.446 1.00 92.38 999 VAL A O 1
ATOM 7570 N N . LYS A 1 1000 ? -5.127 4.622 30.501 1.00 90.31 1000 LYS A N 1
ATOM 7571 C CA . LYS A 1 1000 ? -4.181 4.520 29.389 1.00 90.31 1000 LYS A CA 1
ATOM 7572 C C . LYS A 1 1000 ? -3.005 5.459 29.614 1.00 90.31 1000 LYS A C 1
ATOM 7574 O O . LYS A 1 1000 ? -3.164 6.520 30.209 1.00 90.31 1000 LYS A O 1
ATOM 7579 N N . ASP A 1 1001 ? -1.829 5.059 29.143 1.00 88.56 1001 ASP A N 1
ATOM 7580 C CA . ASP A 1 1001 ? -0.568 5.787 29.342 1.00 88.56 1001 ASP A CA 1
ATOM 7581 C C . ASP A 1 1001 ? -0.225 6.791 28.235 1.00 88.56 1001 ASP A C 1
ATOM 7583 O O . ASP A 1 1001 ? 0.856 7.384 28.255 1.00 88.56 1001 ASP A O 1
ATOM 7587 N N . ARG A 1 1002 ? -1.147 6.997 27.295 1.00 86.62 1002 ARG A N 1
ATOM 7588 C CA . ARG A 1 1002 ? -1.046 7.963 26.205 1.00 86.62 1002 ARG A CA 1
ATOM 7589 C C . ARG A 1 1002 ? -2.429 8.342 25.695 1.00 86.62 1002 ARG A C 1
ATOM 7591 O O . ARG A 1 1002 ? -3.422 7.699 26.046 1.00 86.62 1002 ARG A O 1
ATOM 7598 N N . HIS A 1 1003 ? -2.458 9.347 24.834 1.00 88.50 1003 HIS A N 1
ATOM 7599 C CA . HIS A 1 1003 ? -3.645 9.736 24.089 1.00 88.50 1003 HIS A CA 1
ATOM 7600 C C . HIS A 1 1003 ? -3.826 8.850 22.853 1.00 88.50 1003 HIS A C 1
ATOM 7602 O O . HIS A 1 1003 ? -3.015 8.903 21.936 1.00 88.50 1003 HIS A O 1
ATOM 7608 N N . VAL A 1 1004 ? -4.856 8.004 22.856 1.00 84.00 1004 VAL A N 1
ATOM 7609 C CA . VAL A 1 1004 ? -5.119 6.984 21.814 1.00 84.00 1004 VAL A CA 1
ATOM 7610 C C . VAL A 1 1004 ? -6.547 7.006 21.285 1.00 84.00 1004 VAL A C 1
ATOM 7612 O O . VAL A 1 1004 ? -6.884 6.212 20.410 1.00 84.00 1004 VAL A O 1
ATOM 7615 N N . GLY A 1 1005 ? -7.417 7.857 21.834 1.00 88.94 1005 GLY A N 1
ATOM 7616 C CA . GLY A 1 1005 ? -8.822 7.869 21.436 1.00 88.94 1005 GLY A CA 1
ATOM 7617 C C . GLY A 1 1005 ? -9.480 6.506 21.659 1.00 88.94 1005 GLY A C 1
ATOM 7618 O O . GLY A 1 1005 ? -10.207 6.003 20.803 1.00 88.94 1005 GLY A O 1
ATOM 7619 N N . ALA A 1 1006 ? -9.182 5.868 22.789 1.00 88.88 1006 ALA A N 1
ATOM 7620 C CA . ALA A 1 1006 ? -9.651 4.530 23.098 1.00 88.88 1006 ALA A CA 1
ATOM 7621 C C . ALA A 1 1006 ? -11.165 4.524 23.347 1.00 88.88 1006 ALA A C 1
ATOM 7623 O O . ALA A 1 1006 ? -11.702 5.301 24.147 1.00 88.88 1006 ALA A O 1
ATOM 7624 N N . GLY A 1 1007 ? -11.842 3.595 22.674 1.00 91.25 1007 GLY A N 1
ATOM 7625 C CA . GLY A 1 1007 ? -13.239 3.246 22.896 1.00 91.25 1007 GLY A CA 1
ATOM 7626 C C . GLY A 1 1007 ? -13.392 1.937 23.669 1.00 91.25 1007 GLY A C 1
ATOM 7627 O O . GLY A 1 1007 ? -12.501 1.514 24.407 1.00 91.25 1007 GLY A O 1
ATOM 7628 N N . VAL A 1 1008 ? -14.527 1.266 23.471 1.00 90.88 1008 VAL A N 1
ATOM 7629 C CA . VAL A 1 1008 ? -14.822 -0.066 24.031 1.00 90.88 1008 VAL A CA 1
ATOM 7630 C C . VAL A 1 1008 ? -14.852 -1.137 22.937 1.00 90.88 1008 VAL A C 1
ATOM 7632 O O . VAL A 1 1008 ? -15.211 -0.849 21.791 1.00 90.88 1008 VAL A O 1
ATOM 7635 N N . THR A 1 1009 ? -14.470 -2.375 23.265 1.00 88.44 1009 THR A N 1
ATOM 7636 C CA . THR A 1 1009 ? -14.454 -3.487 22.298 1.00 88.44 1009 THR A CA 1
ATOM 7637 C C . THR A 1 1009 ? -15.864 -3.971 21.962 1.00 88.44 1009 THR A C 1
ATOM 7639 O O . THR A 1 1009 ? -16.784 -3.901 22.780 1.00 88.44 1009 THR A O 1
ATOM 7642 N N . GLN A 1 1010 ? -16.044 -4.530 20.760 1.00 85.88 1010 GLN A N 1
ATOM 7643 C CA . GLN A 1 1010 ? -17.293 -5.212 20.404 1.00 85.88 1010 GLN A CA 1
ATOM 7644 C C . GLN A 1 1010 ? -17.546 -6.412 21.327 1.00 85.88 1010 GLN A C 1
ATOM 7646 O O . GLN A 1 1010 ? -18.675 -6.581 21.795 1.00 85.88 1010 GLN A O 1
ATOM 7651 N N . GLY A 1 1011 ? -16.495 -7.174 21.656 1.00 84.50 1011 GLY A N 1
ATOM 7652 C CA . GLY A 1 1011 ? -16.554 -8.277 22.618 1.00 84.50 1011 GLY A CA 1
ATOM 7653 C C . GLY A 1 1011 ? -17.156 -7.877 23.967 1.00 84.50 1011 GLY A C 1
ATOM 7654 O O . GLY A 1 1011 ? -18.039 -8.569 24.467 1.00 84.50 1011 GLY A O 1
ATOM 7655 N N . LEU A 1 1012 ? -16.771 -6.721 24.521 1.00 87.88 1012 LEU A N 1
ATOM 7656 C CA . LEU A 1 1012 ? -17.350 -6.215 25.767 1.00 87.88 1012 LEU A CA 1
ATOM 7657 C C . LEU A 1 1012 ? -18.831 -5.850 25.607 1.00 87.88 1012 LEU A C 1
ATOM 7659 O O . LEU A 1 1012 ? -19.664 -6.299 26.393 1.00 87.88 1012 LEU A O 1
ATOM 7663 N N . THR A 1 1013 ? -19.172 -5.069 24.578 1.00 90.25 1013 THR A N 1
ATOM 7664 C CA . THR A 1 1013 ? -20.554 -4.586 24.381 1.00 90.25 1013 THR A CA 1
ATOM 7665 C C . THR A 1 1013 ? -21.565 -5.711 24.147 1.00 90.25 1013 THR A C 1
ATOM 7667 O O . THR A 1 1013 ? -22.721 -5.585 24.547 1.00 90.25 1013 THR A O 1
ATOM 7670 N N . THR A 1 1014 ? -21.121 -6.818 23.546 1.00 87.38 1014 THR A N 1
ATOM 7671 C CA . THR A 1 1014 ? -21.945 -7.992 23.211 1.00 87.38 1014 THR A CA 1
ATOM 7672 C C . THR A 1 1014 ? -21.829 -9.131 24.229 1.00 87.38 1014 THR A C 1
ATOM 7674 O O . THR A 1 1014 ? -22.473 -10.168 24.067 1.00 87.38 1014 THR A O 1
ATOM 7677 N N . HIS A 1 1015 ? -21.034 -8.962 25.293 1.00 88.69 1015 HIS A N 1
ATOM 7678 C CA . HIS A 1 1015 ? -20.831 -10.006 26.293 1.00 88.69 1015 HIS A CA 1
ATOM 7679 C C . HIS A 1 1015 ? -22.163 -10.378 26.974 1.00 88.69 1015 HIS A C 1
ATOM 7681 O O . HIS A 1 1015 ? -22.850 -9.489 27.477 1.00 88.69 1015 HIS A O 1
ATOM 7687 N N . PRO A 1 1016 ? -22.524 -11.670 27.088 1.00 88.31 1016 PRO A N 1
ATOM 7688 C CA . PRO A 1 1016 ? -23.850 -12.084 27.560 1.00 88.31 1016 PRO A CA 1
ATOM 7689 C C . PRO A 1 1016 ? -24.170 -11.662 29.002 1.00 88.31 1016 PRO A C 1
ATOM 7691 O O . PRO A 1 1016 ? -25.336 -11.550 29.370 1.00 88.31 1016 PRO A O 1
ATOM 7694 N N . GLU A 1 1017 ? -23.149 -11.436 29.833 1.00 88.00 1017 GLU A N 1
ATOM 7695 C CA . GLU A 1 1017 ? -23.336 -11.045 31.235 1.00 88.00 1017 GLU A CA 1
ATOM 7696 C C . GLU A 1 1017 ? -23.039 -9.564 31.505 1.00 88.00 1017 GLU A C 1
ATOM 7698 O O . GLU A 1 1017 ? -23.728 -8.959 32.321 1.00 88.00 1017 GLU A O 1
ATOM 7703 N N . LEU A 1 1018 ? -22.045 -8.986 30.824 1.00 90.12 1018 LEU A N 1
ATOM 7704 C CA . LEU A 1 1018 ? -21.491 -7.649 31.116 1.00 90.12 1018 LEU A CA 1
ATOM 7705 C C . LEU A 1 1018 ? -21.875 -6.606 30.053 1.00 90.12 1018 LEU A C 1
ATOM 7707 O O . LEU A 1 1018 ? -21.775 -5.404 30.302 1.00 90.12 1018 LEU A O 1
ATOM 7711 N N . GLY A 1 1019 ? -22.296 -7.085 28.880 1.00 90.06 1019 GLY A N 1
ATOM 7712 C CA . GLY A 1 1019 ? -22.721 -6.314 27.722 1.00 90.06 1019 GLY A CA 1
ATOM 7713 C C . GLY A 1 1019 ? -24.103 -5.686 27.892 1.00 90.06 1019 GLY A C 1
ATOM 7714 O O . GLY A 1 1019 ? -24.744 -5.796 28.941 1.00 90.06 1019 GLY A O 1
ATOM 7715 N N . VAL A 1 1020 ? -24.590 -5.040 26.832 1.00 92.56 1020 VAL A N 1
ATOM 7716 C CA . VAL A 1 1020 ? -25.929 -4.431 26.816 1.00 92.56 1020 VAL A CA 1
ATOM 7717 C C . VAL A 1 1020 ? -26.999 -5.507 27.009 1.00 92.56 1020 VAL A C 1
ATOM 7719 O O . VAL A 1 1020 ? -27.037 -6.497 26.284 1.00 92.56 1020 VAL A O 1
ATOM 7722 N N . GLY A 1 1021 ? -27.877 -5.319 27.997 1.00 89.94 1021 GLY A N 1
ATOM 7723 C CA . GLY A 1 1021 ? -28.935 -6.274 28.341 1.00 89.94 1021 GLY A CA 1
ATOM 7724 C C . GLY A 1 1021 ? -28.479 -7.478 29.177 1.00 89.94 1021 GLY A C 1
ATOM 7725 O O . GLY A 1 1021 ? -29.305 -8.341 29.480 1.00 89.94 1021 GLY A O 1
ATOM 7726 N N . GLY A 1 1022 ? -27.201 -7.547 29.569 1.00 88.62 1022 GLY A N 1
ATOM 7727 C CA . GLY A 1 1022 ? -26.662 -8.606 30.424 1.00 88.62 1022 GLY A CA 1
ATOM 7728 C C . GLY A 1 1022 ? -27.130 -8.521 31.884 1.00 88.62 1022 GLY A C 1
ATOM 7729 O O . GLY A 1 1022 ? -27.477 -7.456 32.395 1.00 88.62 1022 GLY A O 1
ATOM 7730 N N . SER A 1 1023 ? -27.108 -9.651 32.603 1.00 85.56 1023 SER A N 1
ATOM 7731 C CA . SER A 1 1023 ? -27.541 -9.727 34.014 1.00 85.56 1023 SER A CA 1
ATOM 7732 C C . SER A 1 1023 ? -26.647 -8.967 35.001 1.00 85.56 1023 SER A C 1
ATOM 7734 O O . SER A 1 1023 ? -27.032 -8.747 36.150 1.00 85.56 1023 SER A O 1
ATOM 7736 N N . SER A 1 1024 ? -25.435 -8.614 34.590 1.00 87.75 1024 SER A N 1
ATOM 7737 C CA . SER A 1 1024 ? -24.496 -7.753 35.311 1.00 87.75 1024 SER A CA 1
ATOM 7738 C C . SER A 1 1024 ? -23.932 -6.703 34.356 1.00 87.75 1024 SER A C 1
ATOM 7740 O O . SER A 1 1024 ? -22.731 -6.443 34.365 1.00 87.75 1024 SER A O 1
ATOM 7742 N N . GLN A 1 1025 ? -24.797 -6.147 33.495 1.00 91.00 1025 GLN A N 1
ATOM 7743 C CA . GLN A 1 1025 ? -24.429 -5.066 32.589 1.00 91.00 1025 GLN A CA 1
ATOM 7744 C C . GLN A 1 1025 ? -23.674 -3.976 33.355 1.00 91.00 1025 GLN A C 1
ATOM 7746 O O . GLN A 1 1025 ? -24.138 -3.504 34.392 1.00 91.00 1025 GLN A O 1
ATOM 7751 N N . ILE A 1 1026 ? -22.528 -3.561 32.819 1.00 92.94 1026 ILE A N 1
ATOM 7752 C CA . ILE A 1 1026 ? -21.738 -2.488 33.420 1.00 92.94 1026 ILE A CA 1
ATOM 7753 C C . ILE A 1 1026 ? -22.500 -1.164 33.262 1.00 92.94 1026 ILE A C 1
ATOM 7755 O O . ILE A 1 1026 ? -22.766 -0.728 32.141 1.00 92.94 1026 ILE A O 1
ATOM 7759 N N . ASP A 1 1027 ? -22.853 -0.522 34.380 1.00 93.88 1027 ASP A N 1
ATOM 7760 C CA . ASP A 1 1027 ? -23.600 0.745 34.375 1.00 93.88 1027 ASP A CA 1
ATOM 7761 C C . ASP A 1 1027 ? -22.794 1.936 33.839 1.00 93.88 1027 ASP A C 1
ATOM 7763 O O . ASP A 1 1027 ? -23.364 2.854 33.248 1.00 93.88 1027 ASP A O 1
ATOM 7767 N N . GLU A 1 1028 ? -21.484 1.971 34.095 1.00 95.31 1028 GLU A N 1
ATOM 7768 C CA . GLU A 1 1028 ? -20.623 3.085 33.703 1.00 95.31 1028 GLU A CA 1
ATOM 7769 C C . GLU A 1 1028 ? -19.233 2.607 33.281 1.00 95.31 1028 GLU A C 1
ATOM 7771 O O . GLU A 1 1028 ? -18.563 1.876 34.005 1.00 95.31 1028 GLU A O 1
ATOM 7776 N N . ILE A 1 1029 ? -18.762 3.071 32.125 1.00 96.38 1029 ILE A N 1
ATOM 7777 C CA . ILE A 1 1029 ? -17.393 2.834 31.664 1.00 96.38 1029 ILE A CA 1
ATOM 7778 C C . ILE A 1 1029 ? -16.685 4.180 31.549 1.00 96.38 1029 ILE A C 1
ATOM 7780 O O . ILE A 1 1029 ? -17.203 5.112 30.923 1.00 96.38 1029 ILE A O 1
ATOM 7784 N N . VAL A 1 1030 ? -15.502 4.278 32.151 1.00 97.25 1030 VAL A N 1
ATOM 7785 C CA . VAL A 1 1030 ? -14.655 5.472 32.120 1.00 97.25 1030 VAL A CA 1
ATOM 7786 C C . VAL A 1 1030 ? -13.274 5.082 31.612 1.00 97.25 1030 VAL A C 1
ATOM 7788 O O . VAL A 1 1030 ? -12.615 4.218 32.177 1.00 97.25 1030 VAL A O 1
ATOM 7791 N N . ILE A 1 1031 ? -12.820 5.724 30.546 1.00 96.69 1031 ILE A N 1
ATOM 7792 C CA . ILE A 1 1031 ? -11.487 5.544 29.979 1.00 96.69 1031 ILE A CA 1
ATOM 7793 C C . ILE A 1 1031 ? -10.725 6.840 30.225 1.00 96.69 1031 ILE A C 1
ATOM 7795 O O . ILE A 1 1031 ? -11.152 7.892 29.764 1.00 96.69 1031 ILE A O 1
ATOM 7799 N N . ILE A 1 1032 ? -9.634 6.784 30.981 1.00 96.88 1032 ILE A N 1
ATOM 7800 C CA . ILE A 1 1032 ? -8.811 7.938 31.342 1.00 96.88 1032 ILE A CA 1
ATOM 7801 C C . ILE A 1 1032 ? -7.465 7.821 30.632 1.00 96.88 1032 ILE A C 1
ATOM 7803 O O . ILE A 1 1032 ? -6.681 6.921 30.920 1.00 96.88 1032 ILE A O 1
ATOM 7807 N N . GLU A 1 1033 ? -7.182 8.741 29.722 1.00 94.75 1033 GLU A N 1
ATOM 7808 C CA . GLU A 1 1033 ? -5.944 8.797 28.950 1.00 94.75 1033 GLU A CA 1
ATOM 7809 C C . GLU A 1 1033 ? -4.977 9.798 29.588 1.00 94.75 1033 GLU A C 1
ATOM 7811 O O . GLU A 1 1033 ? -5.224 11.008 29.616 1.00 94.75 1033 GLU A O 1
ATOM 7816 N N . LEU A 1 1034 ? -3.880 9.280 30.142 1.00 93.62 1034 LEU A N 1
ATOM 7817 C CA . LEU A 1 1034 ? -2.822 10.047 30.792 1.00 93.62 1034 LEU A CA 1
ATOM 7818 C C . LEU A 1 1034 ? -1.610 10.104 29.855 1.00 93.62 1034 LEU A C 1
ATOM 7820 O O . LEU A 1 1034 ? -0.993 9.063 29.671 1.00 93.62 1034 LEU A O 1
ATOM 7824 N N . PRO A 1 1035 ? -1.206 11.265 29.311 1.00 89.56 1035 PRO A N 1
ATOM 7825 C CA . PRO A 1 1035 ? -0.042 11.368 28.427 1.00 89.56 1035 PRO A CA 1
ATOM 7826 C C . PRO A 1 1035 ? 1.263 11.248 29.229 1.00 89.56 1035 PRO A C 1
ATOM 7828 O O . PRO A 1 1035 ? 1.895 12.238 29.613 1.00 89.56 1035 PRO A O 1
ATOM 7831 N N . ILE A 1 1036 ? 1.621 10.010 29.564 1.00 87.81 1036 ILE A N 1
ATOM 7832 C CA . ILE A 1 1036 ? 2.863 9.641 30.255 1.00 87.81 1036 ILE A CA 1
ATOM 7833 C C . ILE A 1 1036 ? 3.892 9.136 29.231 1.00 87.81 1036 ILE A C 1
ATOM 7835 O O . ILE A 1 1036 ? 5.093 9.262 29.445 1.00 87.81 1036 ILE A O 1
ATOM 7839 N N . LYS A 1 1037 ? 3.423 8.624 28.092 1.00 75.62 1037 LYS A N 1
ATOM 7840 C CA . LYS A 1 1037 ? 4.204 8.337 26.890 1.00 75.62 1037 LYS A CA 1
ATOM 7841 C C . LYS A 1 1037 ? 3.692 9.176 25.716 1.00 75.62 1037 LYS A C 1
ATOM 7843 O O . LYS A 1 1037 ? 2.535 9.605 25.730 1.00 75.62 1037 LYS A O 1
ATOM 7848 N N . ASN A 1 1038 ? 4.577 9.401 24.745 1.00 56.56 1038 ASN A N 1
ATOM 7849 C CA . ASN A 1 1038 ? 4.260 10.086 23.490 1.00 56.56 1038 ASN A CA 1
ATOM 7850 C C . ASN A 1 1038 ? 3.537 9.174 22.502 1.00 56.56 1038 ASN A C 1
ATOM 7852 O O . ASN A 1 1038 ? 3.810 7.950 22.524 1.00 56.56 1038 ASN A O 1
#

Nearest PDB structures (foldseek):
  2v5y-assembly1_A  TM=1.419E-01  e=3.998E+00  Homo sapiens

pLDDT: mean 84.4, std 15.87, range [23.16, 98.44]